Protein AF-0000000085300620 (afdb_homodimer)

Secondary structure (DSSP, 8-state):
--------EEEEEEEEE--SS----EEEEPPTGGGGS-S-EEEEEEEES--S-HHHHHHHHHHHHHHHHHHSGGGGSEEEE-TTS-EEEEE----EEEEEEEES--GGGS-SSSHHHHTBTTTBPPP-SSSEEEEEEEETTS-EEEEEEEETTT--HHHHHHHHHHHHHHHTTPPPSS--B--GGGGPPPSS----GGGGGTEEEGGGSPP--SS--SS-EEEEEEEE-HHHHHHHHHHT--TTSPPPPHHHHHHHHHHHHHHT--SS-SEEEEEE-EE-HHHHTTS---TT--STTS--SGGGB-S--EE--EEEEEHHHHHHS-HHHHHHHHHHHHGGGSSHHHHHHHHHHHHHHTTS-EEEGGG---STTSPEEEEE---TT--GGG--SSS---SEEEEE----SSSEEEEEEE-TT-SS-EEEEEEEEHHHHHHHHHTTTTT-EE--TTTTT-/--------EEEEEEEEEPPSS----EEEEPPTGGGGS-S-EEEEEEEES--S-HHHHHHHHHHHHHHHHHHSGGGGSEEEE-TTS-EEEEE----EEEEEEEES--GGGS-SSSHHHHTBTTTBPPP-SSSEEEEEEEETTS-EEEEEEEETTT--HHHHHHHHHHHHHHHTTPPPSS--B--GGGGPPPSS----GGGGGTEEEGGGSPP--SS--SS--EEEEEEE-HHHHHHHHHHT--TTSPPPPHHHHHHHHHHHHHHT--SS-SEEEEEE-EE-HHHHTTS---S---STTS--SGGGB-S--EE--EEEEEHHHHHHS-HHHHHHHHHHHHGGGSSHHHHHHHHHHHHHHTTS-EEEGGG---STTSPEEEEE---TT--GGG--SSS---SEEEEE---SSSSEEEEEEE-TT-SS-EEEEEEE-HHHHHHHHHTTTTT-EE--TTTTT-

Nearest PDB structures (foldseek):
  5kjs-assembly1_A  TM=8.250E-01  e=7.915E-34  Arabidopsis thaliana
  8dqr-assembly1_A  TM=8.388E-01  e=1.234E-32  Arabidopsis thaliana
  7dtp-assembly1_A  TM=8.491E-01  e=6.564E-31  Triticum aestivum
  8dqo-assembly1_A  TM=8.167E-01  e=5.196E-31  Arabidopsis thaliana
  8dqq-assembly1_A  TM=7.999E-01  e=3.659E-31  Arabidopsis thaliana

Radius of gyration: 33.31 Å; Cα contacts (8 Å, |Δi|>4): 2004; chains: 2; bounding box: 61×105×79 Å

Sequence (916 aa):
MGSCGTFSLSLKKRDIISAALPLQDHWLPMSNLDLLLPPLDVGVFFCYKNSFPLDVSMNIIKKSLAETLVTFYPLAGEIVHNSLGEPELLCNNRGVDFIHAYADMELKNIDFYHPDESLEGKLVPAKKQGVFTVQVTELSCGGLIIGCTFDHRVADAYSINLFLTAWAELAQSKPISNPPSFRRSMLTPRHPPLMNTFYNTLYLPLSSLPPPRSFLPTNPLISRIYYVEAKDISHLQTKSSFDGAPKRSKLVSFAAFLWKIMAECEDGLKTCKMGVVVDGRERLGKMSFDKLSLSNSMPSSMKNYFGNVLSIPYGEANASALKEMPLGLVAEKVNEFVCPAVTEEHFRGLIDWVELTRPEPSVAKVYAKKDENDGEAIVVSSGQRFPVGGIDFGWGKPHFGSYHFPWGGQTGYVMPMPSTRKNGDWIVYMHLLEKHLDLVETKGRNVFKPLSPEYLNLMGSCGTFSLSLKKRDIISAALPLQDHWLPMSNLDLLLPPLDVGVFFCYKNSFPLDVSMNIIKKSLAETLVTFYPLAGEIVHNSLGEPELLCNNRGVDFIHAYADMELKNIDFYHPDESLEGKLVPAKKQGVFTVQVTELSCGGLIIGCTFDHRVADAYSINLFLTAWAELAQSKPISNPPSFRRSMLTPRHPPLMNTFYNTLYLPLSSLPPPRSFLPTNPLISRIYYVEAKDISHLQTKSSFDGAPKRSKLVSFAAFLWKIMAECEDGLKTCKMGVVVDGRERLGKMSFDKLSLSNSMPSSMKNYFGNVLSIPYGEANASALKEMPLGLVAEKVNEFVCPAVTEEHFRGLIDWVELTRPEPSVAKVYAKKDENDGEAIVVSSGQRFPVGGIDFGWGKPHFGSYHFPWGGQTGYVMPMPSTRKNGDWIVYMHLLEKHLDLVETKGRNVFKPLSPEYLNL

InterPro domains:
  IPR023213 Chloramphenicol acetyltransferase-like domain superfamily [G3DSA:3.30.559.10] (8-204)
  IPR023213 Chloramphenicol acetyltransferase-like domain superfamily [G3DSA:3.30.559.10] (208-442)
  IPR050317 Plant and Fungal Acyltransferase [PTHR31642] (28-419)

Foldseek 3Di:
DPDLDPWDKFWDDKDFAFAPDDDDKDWAAQFLQLLQDDWFKWKKKFKFLADPDPVVRVCLLRVLLNNLCVLVQQQQWFWDADPQRGIITTRRRVGEIEIEMEIADHPQPNQQQQCVSDADCHLANDDDGGFKYWYWYAYPSNMIMIMMMGTQSFFDPLQVLLSLLSSQCVLVPHHRPFGADSPSCLLPADVVQDADCVCVQFKDFPVVADPDDPDQPPWFWGKGKWKFDQVLLVVLQVQLDDVPDDGDDSQLSVQLVLLLLQLPQDPPAFKAKEKEKDACQVQSQVPCPDDPPPPPPHDPGSSRYGGDRIGIWMDMDGSVVSNPDGSNVSSVRSCVRVVVCRHNVNSSNSSSNSVVPPPRRMYTCLQGDRDPSDHAYEYEYEAASNPQQNSHSPGHGGLDMDMDGSRTGAHKYKYWYDHNVPNNMTIMMIGHTPSSVVSCCPVVVVGTHGDHSVVSVD/DPDLDPWDKFWDDKDFAFAPDDDDKDWAAQFLQLLQDDWFKWKKKFKFLADPPPVVLVCLLRVLLNNLCVLVQQQQWFWDADPQRGIITTRRRVGAIEIEMEIADHPQPNQQQQCVSDAVCHLANDDDGGFKYWYWYAYPSNMIMIMMMGTQSFFDPLQVLLSLLSSQCVLVPHHRPFGADSPSCLLPADVVQDADCVCVQWKDFPVVADPDDPDQPPWFWGKGKWKFDQVLLVVLQVQLDDVPRDGDDSQLSVQLVLLLLQLPQDPPAFKAKEKEKDACQVQSQVPPPPDPPPDPPDDPGSSRYGGDRIGIWMDMDGSVVSNPDGSNVSSVRSCVRVVVCRHNVNSSNSSSNSVVPPPRRMYTCLQGDRDPSDHAYEYEYEAASNPQQNSHSPGHGGLDMDMDGSRTGAHKYKYWYDHNVPNNMTIIMIGHTPSSVVSCCPVVVVGTHGDHSVVSVD

Solvent-accessible surface area (backbone atoms only — not comparable to full-atom values): 48075 Å² total; per-residue (Å²): 135,76,76,80,66,85,62,57,73,44,81,74,46,80,47,68,50,37,37,69,52,78,66,68,71,43,63,43,78,61,45,57,57,21,50,42,47,65,96,42,62,38,31,36,37,38,31,26,71,57,58,56,62,64,72,59,41,48,49,41,54,52,51,16,45,14,51,40,28,48,80,47,33,65,43,17,8,33,78,44,63,48,94,76,65,42,66,29,36,42,28,56,50,74,14,22,48,33,34,37,30,40,30,74,40,43,77,57,72,56,57,62,27,50,32,63,79,54,29,69,67,57,53,24,41,71,66,88,60,58,28,25,27,41,24,41,30,38,30,68,68,55,17,41,32,46,6,27,18,34,38,46,43,61,30,34,69,71,28,48,40,44,48,50,44,33,28,15,29,39,33,58,74,38,74,62,87,63,64,74,22,76,59,59,64,82,62,59,53,55,74,76,54,52,84,52,72,70,51,60,73,41,33,40,53,53,84,75,49,74,72,80,66,84,61,73,65,94,69,59,56,45,47,37,26,27,33,32,50,39,69,53,52,52,48,43,24,57,55,23,32,44,94,93,49,74,77,54,53,60,65,49,21,49,50,22,53,52,48,34,50,52,28,64,57,87,76,82,52,58,35,35,33,45,29,42,55,37,73,39,40,82,39,54,39,74,56,66,68,61,81,71,67,71,60,90,76,66,73,76,46,40,89,29,48,50,31,41,51,71,47,61,40,56,43,76,44,50,17,74,58,44,51,71,45,55,56,22,60,43,19,49,55,48,45,63,39,43,54,65,58,73,34,41,65,42,51,51,41,48,36,10,36,40,66,72,49,39,70,60,50,29,33,53,36,74,64,54,78,89,46,91,73,51,42,56,28,37,33,39,35,81,29,67,75,55,54,50,70,57,49,26,61,69,62,53,50,32,56,42,60,47,72,47,68,83,80,80,59,78,43,20,40,35,35,46,21,58,37,66,77,71,72,63,29,31,32,31,39,34,34,26,37,62,72,52,49,52,33,42,59,62,80,31,38,90,49,47,35,75,45,45,42,69,81,52,72,85,131,76,76,82,67,86,62,58,73,43,82,72,46,79,50,70,49,38,37,70,52,77,67,68,71,44,63,44,77,58,45,59,58,21,48,43,46,64,97,41,63,38,29,36,37,37,32,26,71,56,57,58,61,64,72,58,43,50,48,41,53,51,51,18,45,13,51,39,28,48,79,49,34,64,44,17,8,34,79,44,63,49,94,76,65,42,64,29,36,42,27,55,51,73,14,22,47,33,35,36,30,39,30,72,42,44,77,58,73,56,56,62,30,50,31,65,79,54,28,70,67,58,53,24,42,72,66,86,62,57,29,26,28,39,24,41,34,38,30,67,69,56,18,40,32,46,6,27,17,32,38,45,44,62,30,34,69,72,28,48,40,44,49,48,44,33,30,14,30,39,34,58,74,38,75,64,85,64,64,73,22,77,59,59,65,82,63,59,53,56,72,74,54,52,88,53,73,71,51,60,75,40,32,41,52,54,83,76,48,74,75,79,64,86,60,72,65,94,69,60,57,44,48,37,27,27,35,33,50,37,68,52,52,51,48,42,23,57,55,24,33,44,94,91,49,75,77,54,54,58,65,48,20,49,51,21,54,53,48,34,50,52,28,64,59,86,78,83,52,60,35,36,33,46,28,42,54,37,73,39,39,82,38,54,35,75,54,69,68,62,79,72,66,69,61,92,76,64,74,75,46,41,90,29,47,50,30,37,51,69,48,62,41,56,44,75,43,50,15,73,58,44,51,71,47,55,57,21,60,42,19,48,53,49,45,63,38,44,56,66,57,72,33,42,66,40,50,52,41,49,34,11,35,39,65,73,49,38,70,61,50,29,32,52,36,73,63,52,77,88,46,90,73,50,42,56,30,36,35,40,35,81,27,68,74,54,55,50,68,57,49,24,59,68,62,52,50,32,56,42,60,48,70,46,68,82,80,79,60,77,44,21,40,36,34,45,21,57,37,67,78,71,72,65,28,30,32,31,38,34,35,28,39,63,74,53,48,51,35,42,58,62,79,30,39,90,48,48,35,74,44,44,43,70,80,52,72,86

Structure (mmCIF, N/CA/C/O backbone):
data_AF-0000000085300620-model_v1
#
loop_
_entity.id
_entity.type
_entity.pdbx_description
1 polymer 'Uncharacterized protein'
#
loop_
_atom_site.group_PDB
_atom_site.id
_atom_site.type_symbol
_atom_site.label_atom_id
_atom_site.label_alt_id
_atom_site.label_comp_id
_atom_site.label_asym_id
_atom_site.label_entity_id
_atom_site.label_seq_id
_atom_site.pdbx_PDB_ins_code
_atom_site.Cartn_x
_atom_site.Cartn_y
_atom_site.Cartn_z
_atom_site.occupancy
_atom_site.B_iso_or_equiv
_atom_site.auth_seq_id
_atom_site.auth_comp_id
_atom_site.auth_asym_id
_atom_site.auth_atom_id
_atom_site.pdbx_PDB_model_num
ATOM 1 N N . MET A 1 1 ? 4.371 53.094 13.094 1 23.48 1 MET A N 1
ATOM 2 C CA . MET A 1 1 ? 3.973 52.688 11.75 1 23.48 1 MET A CA 1
ATOM 3 C C . MET A 1 1 ? 5.156 52.125 10.977 1 23.48 1 MET A C 1
ATOM 5 O O . MET A 1 1 ? 5.887 52.875 10.312 1 23.48 1 MET A O 1
ATOM 9 N N . GLY A 1 2 ? 5.961 51.344 11.609 1 30.56 2 GLY A N 1
ATOM 10 C CA . GLY A 1 2 ? 7.25 50.875 11.125 1 30.56 2 GLY A CA 1
ATOM 11 C C . GLY A 1 2 ? 7.172 50.25 9.758 1 30.56 2 GLY A C 1
ATOM 12 O O . GLY A 1 2 ? 6.184 49.562 9.43 1 30.56 2 GLY A O 1
ATOM 13 N N . SER A 1 3 ? 7.758 50.875 8.766 1 33.81 3 SER A N 1
ATOM 14 C CA . SER A 1 3 ? 7.953 50.469 7.371 1 33.81 3 SER A CA 1
ATOM 15 C C . SER A 1 3 ? 8.195 48.969 7.258 1 33.81 3 SER A C 1
ATOM 17 O O . SER A 1 3 ? 9.07 48.406 7.93 1 33.81 3 SER A O 1
ATOM 19 N N . CYS A 1 4 ? 7.164 48.062 7.246 1 42.06 4 CYS A N 1
ATOM 20 C CA . CYS A 1 4 ? 7.176 46.688 6.801 1 42.06 4 CYS A CA 1
ATOM 21 C C . CYS A 1 4 ? 8.242 46.469 5.738 1 42.06 4 CYS A C 1
ATOM 23 O O . CYS A 1 4 ? 8.094 46.906 4.594 1 42.06 4 CYS A O 1
ATOM 25 N N . GLY A 1 5 ? 9.492 46.781 5.98 1 47.84 5 GLY A N 1
ATOM 26 C CA . GLY A 1 5 ? 10.617 46.906 5.062 1 47.84 5 GLY A CA 1
ATOM 27 C C . GLY A 1 5 ? 10.734 45.719 4.109 1 47.84 5 GLY A C 1
ATOM 28 O O . GLY A 1 5 ? 10.648 44.562 4.523 1 47.84 5 GLY A O 1
ATOM 29 N N . THR A 1 6 ? 10.32 45.969 2.885 1 62.44 6 THR A N 1
ATOM 30 C CA . THR A 1 6 ? 10.664 45.219 1.68 1 62.44 6 THR A CA 1
ATOM 31 C C . THR A 1 6 ? 12.125 44.75 1.723 1 62.44 6 THR A C 1
ATOM 33 O O . THR A 1 6 ? 13.023 45.594 1.923 1 62.44 6 THR A O 1
ATOM 36 N N . PHE A 1 7 ? 12.352 43.594 2.418 1 75.94 7 PHE A N 1
ATOM 37 C CA . PHE A 1 7 ? 13.734 43.125 2.359 1 75.94 7 PHE A CA 1
ATOM 38 C C . PHE A 1 7 ? 13.984 42.344 1.084 1 75.94 7 PHE A C 1
ATOM 40 O O . PHE A 1 7 ? 13.047 41.875 0.433 1 75.94 7 PHE A O 1
ATOM 47 N N . SER A 1 8 ? 15.188 42.438 0.736 1 84.44 8 SER A N 1
ATOM 48 C CA . SER A 1 8 ? 15.602 41.688 -0.449 1 84.44 8 SER A CA 1
ATOM 49 C C . SER A 1 8 ? 15.977 40.281 -0.1 1 84.44 8 SER A C 1
ATOM 51 O O . SER A 1 8 ? 16.625 40.031 0.922 1 84.44 8 SER A O 1
ATOM 53 N N . LEU A 1 9 ? 15.375 39.344 -0.721 1 91.06 9 LEU A N 1
ATOM 54 C CA . LEU A 1 9 ? 15.703 37.938 -0.63 1 91.06 9 LEU A CA 1
ATOM 55 C C . LEU A 1 9 ? 16.391 37.469 -1.905 1 91.06 9 LEU A C 1
ATOM 57 O O . LEU A 1 9 ? 15.898 37.719 -3.01 1 91.06 9 LEU A O 1
ATOM 61 N N . SER A 1 10 ? 17.594 36.938 -1.787 1 93.56 10 SER A N 1
ATOM 62 C CA . SER A 1 10 ? 18.312 36.438 -2.943 1 93.56 10 SER A CA 1
ATOM 63 C C . SER A 1 10 ? 18.5 34.906 -2.855 1 93.56 10 SER A C 1
ATOM 65 O O . SER A 1 10 ? 18.859 34.375 -1.8 1 93.56 10 SER A O 1
ATOM 67 N N . LEU A 1 11 ? 18.219 34.312 -3.947 1 95 11 LEU A N 1
ATOM 68 C CA . LEU A 1 11 ? 18.453 32.875 -4.039 1 95 11 LEU A CA 1
ATOM 69 C C . LEU A 1 11 ? 19.922 32.562 -4.316 1 95 11 LEU A C 1
ATOM 71 O O . LEU A 1 11 ? 20.5 33.125 -5.254 1 95 11 LEU A O 1
ATOM 75 N N . LYS A 1 12 ? 20.531 31.781 -3.521 1 95.88 12 LYS A N 1
ATOM 76 C CA . LYS A 1 12 ? 21.938 31.469 -3.674 1 95.88 12 LYS A CA 1
ATOM 77 C C . LYS A 1 12 ? 22.141 30.156 -4.434 1 95.88 12 LYS A C 1
ATOM 79 O O . LYS A 1 12 ? 23 30.062 -5.305 1 95.88 12 LYS A O 1
ATOM 84 N N . LYS A 1 13 ? 21.391 29.172 -4.02 1 96.62 13 LYS A N 1
ATOM 85 C CA . LYS A 1 13 ? 21.562 27.844 -4.609 1 96.62 13 LYS A CA 1
ATOM 86 C C . LYS A 1 13 ? 20.297 27.016 -4.508 1 96.62 13 LYS A C 1
ATOM 88 O O . LYS A 1 13 ? 19.531 27.156 -3.547 1 96.62 13 LYS A O 1
ATOM 93 N N . ARG A 1 14 ? 20.047 26.281 -5.508 1 96.44 14 ARG A N 1
ATOM 94 C CA . ARG A 1 14 ? 18.984 25.266 -5.496 1 96.44 14 ARG A CA 1
ATOM 95 C C . ARG A 1 14 ? 19.578 23.859 -5.617 1 96.44 14 ARG A C 1
ATOM 97 O O . ARG A 1 14 ? 20.484 23.625 -6.418 1 96.44 14 ARG A O 1
ATOM 104 N N . ASP A 1 15 ? 19.125 23.031 -4.738 1 97.19 15 ASP A N 1
ATOM 105 C CA . ASP A 1 15 ? 19.547 21.641 -4.734 1 97.19 15 ASP A CA 1
ATOM 106 C C . ASP A 1 15 ? 18.344 20.703 -4.621 1 97.19 15 ASP A C 1
ATOM 108 O O . ASP A 1 15 ? 17.219 21.156 -4.391 1 97.19 15 ASP A O 1
ATOM 112 N N . ILE A 1 16 ? 18.531 19.516 -4.898 1 98.06 16 ILE A N 1
ATOM 113 C CA . ILE A 1 16 ? 17.609 18.422 -4.609 1 98.06 16 ILE A CA 1
ATOM 114 C C . ILE A 1 16 ? 18.266 17.438 -3.641 1 98.06 16 ILE A C 1
ATOM 116 O O . ILE A 1 16 ? 19.359 16.938 -3.896 1 98.06 16 ILE A O 1
ATOM 120 N N . ILE A 1 17 ? 17.656 17.234 -2.518 1 98.44 17 ILE A N 1
ATOM 121 C CA . ILE A 1 17 ? 18.188 16.312 -1.529 1 98.44 17 ILE A CA 1
ATOM 122 C C . ILE A 1 17 ? 17.391 15.008 -1.567 1 98.44 17 ILE A C 1
ATOM 124 O O . ILE A 1 17 ? 16.203 14.984 -1.24 1 98.44 17 ILE A O 1
ATOM 128 N N . SER A 1 18 ? 18.031 13.891 -1.929 1 96.81 18 SER A N 1
ATOM 129 C CA . SER A 1 18 ? 17.438 12.562 -1.921 1 96.81 18 SER A CA 1
ATOM 130 C C . SER A 1 18 ? 17.859 11.766 -0.69 1 96.81 18 SER A C 1
ATOM 132 O O . SER A 1 18 ? 18.781 12.164 0.024 1 96.81 18 SER A O 1
ATOM 134 N N . ALA A 1 19 ? 17.141 10.75 -0.409 1 95.94 19 ALA A N 1
ATOM 135 C CA . ALA A 1 19 ? 17.484 9.891 0.721 1 95.94 19 ALA A CA 1
ATOM 136 C C . ALA A 1 19 ? 18.922 9.414 0.629 1 95.94 19 ALA A C 1
ATOM 138 O O . ALA A 1 19 ? 19.438 9.172 -0.466 1 95.94 19 ALA A O 1
ATOM 139 N N . ALA A 1 20 ? 19.562 9.25 1.743 1 93.25 20 ALA A N 1
ATOM 140 C CA . ALA A 1 20 ? 20.984 8.914 1.828 1 93.25 20 ALA A CA 1
ATOM 141 C C . ALA A 1 20 ? 21.25 7.516 1.283 1 93.25 20 ALA A C 1
ATOM 143 O O . ALA A 1 20 ? 22.359 7.223 0.816 1 93.25 20 ALA A O 1
ATOM 144 N N . LEU A 1 21 ? 20.266 6.684 1.386 1 87.56 21 LEU A N 1
ATOM 145 C CA . LEU A 1 21 ? 20.344 5.332 0.85 1 87.56 21 LEU A CA 1
ATOM 146 C C . LEU A 1 21 ? 19.438 5.168 -0.366 1 87.56 21 LEU A C 1
ATOM 148 O O . LEU A 1 21 ? 18.406 5.828 -0.464 1 87.56 21 LEU A O 1
ATOM 152 N N . PRO A 1 22 ? 19.891 4.336 -1.28 1 81.69 22 PRO A N 1
ATOM 153 C CA . PRO A 1 22 ? 19 4.074 -2.414 1 81.69 22 PRO A CA 1
ATOM 154 C C . PRO A 1 22 ? 17.656 3.475 -1.987 1 81.69 22 PRO A C 1
ATOM 156 O O . PRO A 1 22 ? 17.609 2.654 -1.068 1 81.69 22 PRO A O 1
ATOM 159 N N . LEU A 1 23 ? 16.656 4 -2.578 1 78.81 23 LEU A N 1
ATOM 160 C CA . LEU A 1 23 ? 15.32 3.502 -2.301 1 78.81 23 LEU A CA 1
ATOM 161 C C . LEU A 1 23 ? 14.68 2.93 -3.561 1 78.81 23 LEU A C 1
ATOM 163 O O . LEU A 1 23 ? 14.797 3.51 -4.641 1 78.81 23 LEU A O 1
ATOM 167 N N . GLN A 1 24 ? 14.141 1.765 -3.34 1 80.75 24 GLN A N 1
ATOM 168 C CA . GLN A 1 24 ? 13.383 1.187 -4.441 1 80.75 24 GLN A CA 1
ATOM 169 C C . GLN A 1 24 ? 12.031 1.877 -4.598 1 80.75 24 GLN A C 1
ATOM 171 O O . GLN A 1 24 ? 11.367 2.186 -3.604 1 80.75 24 GLN A O 1
ATOM 176 N N . ASP A 1 25 ? 11.695 2.049 -5.883 1 84.44 25 ASP A N 1
ATOM 177 C CA . ASP A 1 25 ? 10.383 2.637 -6.145 1 84.44 25 ASP A CA 1
ATOM 178 C C . ASP A 1 25 ? 9.266 1.76 -5.59 1 84.44 25 ASP A C 1
ATOM 180 O O . ASP A 1 25 ? 9.32 0.532 -5.695 1 84.44 25 ASP A O 1
ATOM 184 N N . HIS A 1 26 ? 8.406 2.4 -4.902 1 85.75 26 HIS A N 1
ATOM 185 C CA . HIS A 1 26 ? 7.227 1.652 -4.496 1 85.75 26 HIS A CA 1
ATOM 186 C C . HIS A 1 26 ? 6.016 2.57 -4.355 1 85.75 26 HIS A C 1
ATOM 188 O O . HIS A 1 26 ? 6.156 3.797 -4.371 1 85.75 26 HIS A O 1
ATOM 194 N N . TRP A 1 27 ? 4.949 1.942 -4.34 1 88.25 27 TRP A N 1
ATOM 195 C CA . TRP A 1 27 ? 3.672 2.645 -4.289 1 88.25 27 TRP A CA 1
ATOM 196 C C . TRP A 1 27 ? 3.107 2.641 -2.875 1 88.25 27 TRP A C 1
ATOM 198 O O . TRP A 1 27 ? 3.182 1.631 -2.17 1 88.25 27 TRP A O 1
ATOM 208 N N . LEU A 1 28 ? 2.635 3.758 -2.457 1 93.19 28 LEU A N 1
ATOM 209 C CA . LEU A 1 28 ? 1.939 3.885 -1.182 1 93.19 28 LEU A CA 1
ATOM 210 C C . LEU A 1 28 ? 0.546 4.473 -1.379 1 93.19 28 LEU A C 1
ATOM 212 O O . LEU A 1 28 ? 0.406 5.637 -1.753 1 93.19 28 LEU A O 1
ATOM 216 N N . PRO A 1 29 ? -0.486 3.707 -1.182 1 92.31 29 PRO A N 1
ATOM 217 C CA . PRO A 1 29 ? -1.84 4.254 -1.31 1 92.31 29 PRO A CA 1
ATOM 218 C C . PRO A 1 29 ? -2.15 5.312 -0.256 1 92.31 29 PRO A C 1
ATOM 220 O O . PRO A 1 29 ? -1.633 5.25 0.862 1 92.31 29 PRO A O 1
ATOM 223 N N . MET A 1 30 ? -2.984 6.246 -0.681 1 95.75 30 MET A N 1
ATOM 224 C CA . MET A 1 30 ? -3.566 7.129 0.324 1 95.75 30 MET A CA 1
ATOM 225 C C . MET A 1 30 ? -4.578 6.383 1.188 1 95.75 30 MET A C 1
ATOM 227 O O . MET A 1 30 ? -5.293 5.508 0.696 1 95.75 30 MET A O 1
ATOM 231 N N . SER A 1 31 ? -4.582 6.648 2.482 1 95.88 31 SER A N 1
ATOM 232 C CA . SER A 1 31 ? -5.668 6.117 3.303 1 95.88 31 SER A CA 1
ATOM 233 C C . SER A 1 31 ? -6.988 6.812 2.992 1 95.88 31 SER A C 1
ATOM 235 O O . SER A 1 31 ? -7.008 7.855 2.332 1 95.88 31 SER A O 1
ATOM 237 N N . ASN A 1 32 ? -8.055 6.23 3.486 1 96.31 32 ASN A N 1
ATOM 238 C CA . ASN A 1 32 ? -9.375 6.828 3.34 1 96.31 32 ASN A CA 1
ATOM 239 C C . ASN A 1 32 ? -9.422 8.242 3.898 1 96.31 32 ASN A C 1
ATOM 241 O O . ASN A 1 32 ? -9.992 9.148 3.279 1 96.31 32 ASN A O 1
ATOM 245 N N . LEU A 1 33 ? -8.781 8.492 4.973 1 97.88 33 LEU A N 1
ATOM 246 C CA . LEU A 1 33 ? -8.859 9.797 5.613 1 97.88 33 LEU A CA 1
ATOM 247 C C . LEU A 1 33 ? -7.988 10.812 4.883 1 97.88 33 LEU A C 1
ATOM 249 O O . LEU A 1 33 ? -8.234 12.023 4.965 1 97.88 33 LEU A O 1
ATOM 253 N N . ASP A 1 34 ? -6.973 10.359 4.168 1 97.56 34 ASP A N 1
ATOM 254 C CA . ASP A 1 34 ? -6.164 11.242 3.328 1 97.56 34 ASP A CA 1
ATOM 255 C C . ASP A 1 34 ? -7 11.852 2.205 1 97.56 34 ASP A C 1
ATOM 257 O O . ASP A 1 34 ? -6.668 12.922 1.691 1 97.56 34 ASP A O 1
ATOM 261 N N . LEU A 1 35 ? -8.047 11.219 1.801 1 96.06 35 LEU A N 1
ATOM 262 C CA . LEU A 1 35 ? -8.82 11.578 0.617 1 96.06 35 LEU A CA 1
ATOM 263 C C . LEU A 1 35 ? -9.82 12.688 0.938 1 96.06 35 LEU A C 1
ATOM 265 O O . LEU A 1 35 ? -10.531 13.164 0.05 1 96.06 35 LEU A O 1
ATOM 269 N N . LEU A 1 36 ? -9.852 13.141 2.191 1 96.12 36 LEU A N 1
ATOM 270 C CA . LEU A 1 36 ? -10.789 14.18 2.615 1 96.12 36 LEU A CA 1
ATOM 271 C C . LEU A 1 36 ? -10.188 15.57 2.428 1 96.12 36 LEU A C 1
ATOM 273 O O . LEU A 1 36 ? -10.812 16.578 2.758 1 96.12 36 LEU A O 1
ATOM 277 N N . LEU A 1 37 ? -8.977 15.594 1.904 1 92.81 37 LEU A N 1
ATOM 278 C CA . LEU A 1 37 ? -8.258 16.859 1.802 1 92.81 37 LEU A CA 1
ATOM 279 C C . LEU A 1 37 ? -8.016 17.234 0.343 1 92.81 37 LEU A C 1
ATOM 281 O O . LEU A 1 37 ? -7.582 16.391 -0.452 1 92.81 37 LEU A O 1
ATOM 285 N N . PRO A 1 38 ? -8.352 18.484 -0.046 1 90 38 PRO A N 1
ATOM 286 C CA . PRO A 1 38 ? -7.898 18.953 -1.354 1 90 38 PRO A CA 1
ATOM 287 C C . PRO A 1 38 ? -6.395 19.203 -1.398 1 90 38 PRO A C 1
ATOM 289 O O . PRO A 1 38 ? -5.723 19.156 -0.363 1 90 38 PRO A O 1
ATOM 292 N N . PRO A 1 39 ? -5.84 19.359 -2.625 1 92.19 39 PRO A N 1
ATOM 293 C CA . PRO A 1 39 ? -4.418 19.703 -2.709 1 92.19 39 PRO A CA 1
ATOM 294 C C . PRO A 1 39 ? -4.09 21.047 -2.072 1 92.19 39 PRO A C 1
ATOM 296 O O . PRO A 1 39 ? -4.473 22.094 -2.604 1 92.19 39 PRO A O 1
ATOM 299 N N . LEU A 1 40 ? -3.49 21.062 -0.945 1 94.12 40 LEU A N 1
ATOM 300 C CA . LEU A 1 40 ? -3.078 22.234 -0.197 1 94.12 40 LEU A CA 1
ATOM 301 C C . LEU A 1 40 ? -1.683 22.047 0.391 1 94.12 40 LEU A C 1
ATOM 303 O O . LEU A 1 40 ? -1.306 20.938 0.764 1 94.12 40 LEU A O 1
ATOM 307 N N . ASP A 1 41 ? -0.996 23.125 0.431 1 96.5 41 ASP A N 1
ATOM 308 C CA . ASP A 1 41 ? 0.327 23.125 1.048 1 96.5 41 ASP A CA 1
ATOM 309 C C . ASP A 1 41 ? 0.301 23.812 2.408 1 96.5 41 ASP A C 1
ATOM 311 O O . ASP A 1 41 ? -0.412 24.812 2.592 1 96.5 41 ASP A O 1
ATOM 315 N N . VAL A 1 42 ? 1.032 23.281 3.273 1 97.69 42 VAL A N 1
ATOM 316 C CA . VAL A 1 42 ? 1.16 23.859 4.609 1 97.69 42 VAL A CA 1
ATOM 317 C C . VAL A 1 42 ? 2.621 24.203 4.883 1 97.69 42 VAL A C 1
ATOM 319 O O . VAL A 1 42 ? 3.52 23.406 4.602 1 97.69 42 VAL A O 1
ATOM 322 N N . GLY A 1 43 ? 2.852 25.406 5.445 1 97.81 43 GLY A N 1
ATOM 323 C CA . GLY A 1 43 ? 4.199 25.828 5.773 1 97.81 43 GLY A CA 1
ATOM 324 C C . GLY A 1 43 ? 4.527 25.703 7.25 1 97.81 43 GLY A C 1
ATOM 325 O O . GLY A 1 43 ? 3.627 25.719 8.094 1 97.81 43 GLY A O 1
ATOM 326 N N . VAL A 1 44 ? 5.754 25.516 7.516 1 98.44 44 VAL A N 1
ATOM 327 C CA . VAL A 1 44 ? 6.293 25.547 8.875 1 98.44 44 VAL A CA 1
ATOM 328 C C . VAL A 1 44 ? 7.707 26.125 8.852 1 98.44 44 VAL A C 1
ATOM 330 O O . VAL A 1 44 ? 8.438 25.969 7.871 1 98.44 44 VAL A O 1
ATOM 333 N N . PHE A 1 45 ? 8.094 26.875 9.898 1 98.31 45 PHE A N 1
ATOM 334 C CA . PHE A 1 45 ? 9.422 27.469 9.883 1 98.31 45 PHE A CA 1
ATOM 335 C C . PHE A 1 45 ? 9.984 27.578 11.289 1 98.31 45 PHE A C 1
ATOM 337 O O . PHE A 1 45 ? 9.242 27.547 12.266 1 98.31 45 PHE A O 1
ATOM 344 N N . PHE A 1 46 ? 11.242 27.719 11.359 1 98.5 46 PHE A N 1
ATOM 345 C CA . PHE A 1 46 ? 12 27.859 12.602 1 98.5 46 PHE A CA 1
ATOM 346 C C . PHE A 1 46 ? 13.062 28.938 12.461 1 98.5 46 PHE A C 1
ATOM 348 O O . PHE A 1 46 ? 13.719 29.047 11.422 1 98.5 46 PHE A O 1
ATOM 355 N N . CYS A 1 47 ? 13.242 29.734 13.469 1 97.69 47 CYS A N 1
ATOM 356 C CA . CYS A 1 47 ? 14.188 30.844 13.469 1 97.69 47 CYS A CA 1
ATOM 357 C C . CYS A 1 47 ? 15.281 30.625 14.5 1 97.69 47 CYS A C 1
ATOM 359 O O . CYS A 1 47 ? 15 30.359 15.672 1 97.69 47 CYS A O 1
ATOM 361 N N . TYR A 1 48 ? 16.469 30.781 14.039 1 97.5 48 TYR A N 1
ATOM 362 C CA . TYR A 1 48 ? 17.641 30.625 14.898 1 97.5 48 TYR A CA 1
ATOM 363 C C . TYR A 1 48 ? 18.484 31.891 14.914 1 97.5 48 TYR A C 1
ATOM 365 O O . TYR A 1 48 ? 18.859 32.406 13.867 1 97.5 48 TYR A O 1
ATOM 373 N N . LYS A 1 49 ? 18.812 32.344 16.062 1 94.69 49 LYS A N 1
ATOM 374 C CA . LYS A 1 49 ? 19.641 33.531 16.203 1 94.69 49 LYS A CA 1
ATOM 375 C C . LYS A 1 49 ? 21.109 33.219 15.875 1 94.69 49 LYS A C 1
ATOM 377 O O . LYS A 1 49 ? 21.812 34.062 15.344 1 94.69 49 LYS A O 1
ATOM 382 N N . ASN A 1 50 ? 21.5 32.031 16.266 1 91.31 50 ASN A N 1
ATOM 383 C CA . ASN A 1 50 ? 22.875 31.594 16.062 1 91.31 50 ASN A CA 1
ATOM 384 C C . ASN A 1 50 ? 22.922 30.219 15.414 1 91.31 50 ASN A C 1
ATOM 386 O O . ASN A 1 50 ? 21.969 29.438 15.531 1 91.31 50 ASN A O 1
ATOM 390 N N . SER A 1 51 ? 23.953 30.047 14.695 1 92.81 51 SER A N 1
ATOM 391 C CA . SER A 1 51 ? 24.219 28.734 14.094 1 92.81 51 SER A CA 1
ATOM 392 C C . SER A 1 51 ? 25.719 28.5 13.961 1 92.81 51 SER A C 1
ATOM 394 O O . SER A 1 51 ? 26.531 29.312 14.391 1 92.81 51 SER A O 1
ATOM 396 N N . PHE A 1 52 ? 26.109 27.375 13.57 1 95.06 52 PHE A N 1
ATOM 397 C CA . PHE A 1 52 ? 27.484 27.156 13.164 1 95.06 52 PHE A CA 1
ATOM 398 C C . PHE A 1 52 ? 27.812 27.938 11.898 1 95.06 52 PHE A C 1
ATOM 400 O O . PHE A 1 52 ? 26.922 28.547 11.297 1 95.06 52 PHE A O 1
ATOM 407 N N . PRO A 1 53 ? 29.125 27.969 11.648 1 95.69 53 PRO A N 1
ATOM 408 C CA . PRO A 1 53 ? 29.438 28.547 10.336 1 95.69 53 PRO A CA 1
ATOM 409 C C . PRO A 1 53 ? 28.562 28 9.219 1 95.69 53 PRO A C 1
ATOM 411 O O . PRO A 1 53 ? 28.203 26.812 9.234 1 95.69 53 PRO A O 1
ATOM 414 N N . LEU A 1 54 ? 28.203 28.844 8.312 1 95.31 54 LEU A N 1
ATOM 415 C CA . LEU A 1 54 ? 27.156 28.562 7.324 1 95.31 54 LEU A CA 1
ATOM 416 C C . LEU A 1 54 ? 27.422 27.234 6.629 1 95.31 54 LEU A C 1
ATOM 418 O O . LEU A 1 54 ? 26.516 26.406 6.477 1 95.31 54 LEU A O 1
ATOM 422 N N . ASP A 1 55 ? 28.656 26.984 6.195 1 95.69 55 ASP A N 1
ATOM 423 C CA . ASP A 1 55 ? 28.984 25.766 5.457 1 95.69 55 ASP A CA 1
ATOM 424 C C . ASP A 1 55 ? 28.75 24.531 6.312 1 95.69 55 ASP A C 1
ATOM 426 O O . ASP A 1 55 ? 28.25 23.516 5.816 1 95.69 55 ASP A O 1
ATOM 430 N N . VAL A 1 56 ? 29.141 24.641 7.551 1 97.19 56 VAL A N 1
ATOM 431 C CA . VAL A 1 56 ? 28.969 23.531 8.484 1 97.19 56 VAL A CA 1
ATOM 432 C C . VAL A 1 56 ? 27.469 23.297 8.742 1 97.19 56 VAL A C 1
ATOM 434 O O . VAL A 1 56 ? 27 22.172 8.711 1 97.19 56 VAL A O 1
ATOM 437 N N . SER A 1 57 ? 26.75 24.406 9.008 1 97.75 57 SER A N 1
ATOM 438 C CA . SER A 1 57 ? 25.312 24.328 9.273 1 97.75 57 SER A CA 1
ATOM 439 C C . SER A 1 57 ? 24.562 23.703 8.094 1 97.75 57 SER A C 1
ATOM 441 O O . SER A 1 57 ? 23.719 22.828 8.273 1 97.75 57 SER A O 1
ATOM 443 N N . MET A 1 58 ? 24.938 24.125 6.898 1 97.56 58 MET A N 1
ATOM 444 C CA . MET A 1 58 ? 24.281 23.625 5.684 1 97.56 58 MET A CA 1
ATOM 445 C C . MET A 1 58 ? 24.547 22.141 5.496 1 97.56 58 MET A C 1
ATOM 447 O O . MET A 1 58 ? 23.641 21.391 5.117 1 97.56 58 MET A O 1
ATOM 451 N N . ASN A 1 59 ? 25.766 21.766 5.738 1 97.94 59 ASN A N 1
ATOM 452 C CA . ASN A 1 59 ? 26.109 20.359 5.605 1 97.94 59 ASN A CA 1
ATOM 453 C C . ASN A 1 59 ? 25.312 19.484 6.578 1 97.94 59 ASN A C 1
ATOM 455 O O . ASN A 1 59 ? 24.844 18.406 6.215 1 9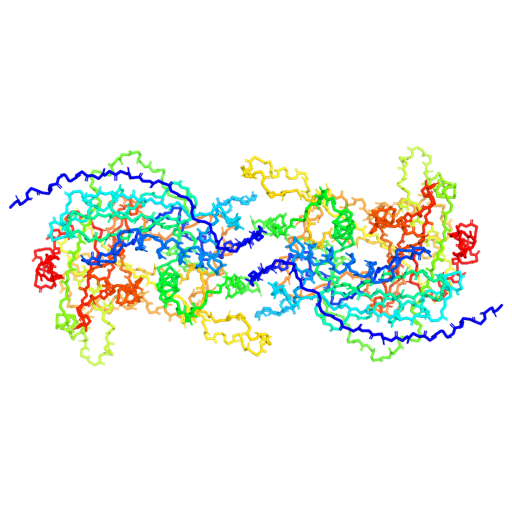7.94 59 ASN A O 1
ATOM 459 N N . ILE A 1 60 ? 25.203 19.984 7.797 1 98.44 60 ILE A N 1
ATOM 460 C CA . ILE A 1 60 ? 24.453 19.25 8.82 1 98.44 60 ILE A CA 1
ATOM 461 C C . ILE A 1 60 ? 23 19.109 8.406 1 98.44 60 ILE A C 1
ATOM 463 O O . ILE A 1 60 ? 22.422 18.031 8.477 1 98.44 60 ILE A O 1
ATOM 467 N N . ILE A 1 61 ? 22.359 20.203 7.938 1 98.75 61 ILE A N 1
ATOM 468 C CA . ILE A 1 61 ? 20.953 20.234 7.57 1 98.75 61 ILE A CA 1
ATOM 469 C C . ILE A 1 61 ? 20.703 19.297 6.387 1 98.75 61 ILE A C 1
ATOM 471 O O . ILE A 1 61 ? 19.781 18.484 6.41 1 98.75 61 ILE A O 1
ATOM 475 N N . LYS A 1 62 ? 21.562 19.359 5.41 1 98.62 62 LYS A N 1
ATOM 476 C CA . LYS A 1 62 ? 21.391 18.562 4.199 1 98.62 62 LYS A CA 1
ATOM 477 C C . LYS A 1 62 ? 21.625 17.078 4.477 1 98.62 62 LYS A C 1
ATOM 479 O O . LYS A 1 62 ? 20.828 16.234 4.047 1 98.62 62 LYS A O 1
ATOM 484 N N . LYS A 1 63 ? 22.703 16.828 5.168 1 98.5 63 LYS A N 1
ATOM 485 C CA . LYS A 1 63 ? 23.047 15.43 5.461 1 98.5 63 LYS A CA 1
ATOM 486 C C . LYS A 1 63 ? 21.969 14.766 6.305 1 98.5 63 LYS A C 1
ATOM 488 O O . LYS A 1 63 ? 21.562 13.633 6.027 1 98.5 63 LYS A O 1
ATOM 493 N N . SER A 1 64 ? 21.547 15.43 7.359 1 98.75 64 SER A N 1
ATOM 494 C CA . SER A 1 64 ? 20.531 14.859 8.234 1 98.75 64 SER A CA 1
ATOM 495 C C . SER A 1 64 ? 19.188 14.734 7.508 1 98.75 64 SER A C 1
ATOM 497 O O . SER A 1 64 ? 18.422 13.797 7.762 1 98.75 64 SER A O 1
ATOM 499 N N . LEU A 1 65 ? 18.859 15.703 6.633 1 98.81 65 LEU A N 1
ATOM 500 C CA . LEU A 1 65 ? 17.656 15.586 5.82 1 98.81 65 LEU A CA 1
ATOM 501 C C . LEU A 1 65 ? 17.688 14.32 4.973 1 98.81 65 LEU A C 1
ATOM 503 O O . LEU A 1 65 ? 16.734 13.555 4.953 1 98.81 65 LEU A O 1
ATOM 507 N N . ALA A 1 66 ? 18.812 14.102 4.301 1 98.5 66 ALA A N 1
ATOM 508 C CA . ALA A 1 66 ? 18.984 12.922 3.461 1 98.5 66 ALA A CA 1
ATOM 509 C C . ALA A 1 66 ? 18.812 11.641 4.277 1 98.5 66 ALA A C 1
ATOM 511 O O . ALA A 1 66 ? 18.172 10.688 3.826 1 98.5 66 ALA A O 1
ATOM 512 N N . GLU A 1 67 ? 19.391 11.648 5.426 1 97.88 67 GLU A N 1
ATOM 513 C CA . GLU A 1 67 ? 19.297 10.492 6.305 1 97.88 67 GLU A CA 1
ATOM 514 C C . GLU A 1 67 ? 17.859 10.273 6.762 1 97.88 67 GLU A C 1
ATOM 516 O O . GLU A 1 67 ? 17.391 9.133 6.828 1 97.88 67 GLU A O 1
ATOM 521 N N . THR A 1 68 ? 17.141 11.344 7.109 1 98.31 68 THR A N 1
ATOM 522 C CA . THR A 1 68 ? 15.773 11.25 7.605 1 98.31 68 THR A CA 1
ATOM 523 C C . THR A 1 68 ? 14.836 10.742 6.516 1 98.31 68 THR A C 1
ATOM 525 O O . THR A 1 68 ? 13.891 10.016 6.801 1 98.31 68 THR A O 1
ATOM 528 N N . LEU A 1 69 ? 15.148 11.102 5.27 1 97.62 69 LEU A N 1
ATOM 529 C CA . LEU A 1 69 ? 14.281 10.758 4.145 1 97.62 69 LEU A CA 1
ATOM 530 C C . LEU A 1 69 ? 14.312 9.258 3.871 1 97.62 69 LEU A C 1
ATOM 532 O O . LEU A 1 69 ? 13.445 8.734 3.166 1 97.62 69 LEU A O 1
ATOM 536 N N . VAL A 1 70 ? 15.312 8.562 4.41 1 94.94 70 VAL A N 1
ATOM 537 C CA . VAL A 1 70 ? 15.328 7.113 4.266 1 94.94 70 VAL A CA 1
ATOM 538 C C . VAL A 1 70 ? 14.109 6.508 4.949 1 94.94 70 VAL A C 1
ATOM 540 O O . VAL A 1 70 ? 13.43 5.652 4.379 1 94.94 70 VAL A O 1
ATOM 543 N N . THR A 1 71 ? 13.859 6.977 6.188 1 94.12 71 THR A N 1
ATOM 544 C CA . THR A 1 71 ? 12.75 6.473 6.988 1 94.12 71 THR A CA 1
ATOM 545 C C . THR A 1 71 ? 11.438 7.133 6.57 1 94.12 71 THR A C 1
ATOM 547 O O . THR A 1 71 ? 10.391 6.48 6.539 1 94.12 71 THR A O 1
ATOM 550 N N . PHE A 1 72 ? 11.477 8.414 6.242 1 97 72 PHE A N 1
ATOM 551 C CA . PHE A 1 72 ? 10.305 9.18 5.832 1 97 72 PHE A CA 1
ATOM 552 C C . PHE A 1 72 ? 10.266 9.344 4.32 1 97 72 PHE A C 1
ATOM 554 O O . PHE A 1 72 ? 10.078 10.453 3.816 1 97 72 PHE A O 1
ATOM 561 N N . TYR A 1 73 ? 10.344 8.25 3.658 1 95.44 73 TYR A N 1
ATOM 562 C CA . TYR A 1 73 ? 10.57 8.195 2.217 1 95.44 73 TYR A CA 1
ATOM 563 C C . TYR A 1 73 ? 9.398 8.797 1.459 1 95.44 73 TYR A C 1
ATOM 565 O O . TYR A 1 73 ? 9.57 9.328 0.359 1 95.44 73 TYR A O 1
ATOM 573 N N . PRO A 1 74 ? 8.156 8.805 1.941 1 96.62 74 PRO A N 1
ATOM 574 C CA . PRO A 1 74 ? 7.07 9.422 1.174 1 96.62 74 PRO A CA 1
ATOM 575 C C . PRO A 1 74 ? 7.316 10.898 0.886 1 96.62 74 PRO A C 1
ATOM 577 O O . PRO A 1 74 ? 6.84 11.422 -0.123 1 96.62 74 PRO A O 1
ATOM 580 N N . LEU A 1 75 ? 8.047 11.547 1.74 1 98.38 75 LEU A N 1
ATOM 581 C CA . LEU A 1 75 ? 8.258 12.984 1.595 1 98.38 75 LEU A CA 1
ATOM 582 C C . LEU A 1 75 ? 9.188 13.281 0.42 1 98.38 75 LEU A C 1
ATOM 584 O O . LEU A 1 75 ? 9.266 14.422 -0.042 1 98.38 75 LEU A O 1
ATOM 588 N N . ALA A 1 76 ? 9.945 12.289 -0.022 1 97.62 76 ALA A N 1
ATOM 589 C CA . ALA A 1 76 ? 10.82 12.438 -1.182 1 97.62 76 ALA A CA 1
ATOM 590 C C . ALA A 1 76 ? 10.156 11.898 -2.445 1 97.62 76 ALA A C 1
ATOM 592 O O . ALA A 1 76 ? 10.828 11.594 -3.43 1 97.62 76 ALA A O 1
ATOM 593 N N . GLY A 1 77 ? 8.852 11.695 -2.369 1 96.5 77 GLY A N 1
ATOM 594 C CA . GLY A 1 77 ? 8.117 11.148 -3.504 1 96.5 77 GLY A CA 1
ATOM 595 C C . GLY A 1 77 ? 7.328 12.203 -4.262 1 96.5 77 GLY A C 1
ATOM 596 O O . GLY A 1 77 ? 7.688 13.383 -4.258 1 96.5 77 GLY A O 1
ATOM 597 N N . GLU A 1 78 ? 6.285 11.703 -4.953 1 95.88 78 GLU A N 1
ATOM 598 C CA . GLU A 1 78 ? 5.383 12.547 -5.734 1 95.88 78 GLU A CA 1
ATOM 599 C C . GLU A 1 78 ? 3.951 12.023 -5.684 1 95.88 78 GLU A C 1
ATOM 601 O O . GLU A 1 78 ? 3.73 10.82 -5.543 1 95.88 78 GLU A O 1
ATOM 606 N N . ILE A 1 79 ? 3.062 12.93 -5.793 1 95.75 79 ILE A N 1
ATOM 607 C CA . ILE A 1 79 ? 1.656 12.547 -5.863 1 95.75 79 ILE A CA 1
ATOM 608 C C . ILE A 1 79 ? 1.253 12.328 -7.32 1 95.75 79 ILE A C 1
ATOM 610 O O . ILE A 1 79 ? 1.483 13.188 -8.172 1 95.75 79 ILE A O 1
ATOM 614 N N . VAL A 1 80 ? 0.733 11.156 -7.555 1 93.44 80 VAL A N 1
ATOM 615 C CA . VAL A 1 80 ? 0.154 10.82 -8.852 1 93.44 80 VAL A CA 1
ATOM 616 C C . VAL A 1 80 ? -1.312 10.43 -8.672 1 93.44 80 VAL A C 1
ATOM 618 O O . VAL A 1 80 ? -1.884 10.609 -7.598 1 93.44 80 VAL A O 1
ATOM 621 N N . HIS A 1 81 ? -1.991 9.984 -9.781 1 92.44 81 HIS A N 1
ATOM 622 C CA . HIS A 1 81 ? -3.398 9.609 -9.688 1 92.44 81 HIS A CA 1
ATOM 623 C C . HIS A 1 81 ? -3.635 8.203 -10.234 1 92.44 81 HIS A C 1
ATOM 625 O O . HIS A 1 81 ? -2.959 7.773 -11.164 1 92.44 81 HIS A O 1
ATOM 631 N N . ASN A 1 82 ? -4.496 7.434 -9.633 1 88.62 82 ASN A N 1
ATOM 632 C CA . ASN A 1 82 ? -4.883 6.129 -10.156 1 88.62 82 ASN A CA 1
ATOM 633 C C . ASN A 1 82 ? -5.949 6.254 -11.242 1 88.62 82 ASN A C 1
ATOM 635 O O . ASN A 1 82 ? -6.289 7.363 -11.656 1 88.62 82 ASN A O 1
ATOM 639 N N . SER A 1 83 ? -6.449 5.141 -11.672 1 84.38 83 SER A N 1
ATOM 640 C CA . SER A 1 83 ? -7.363 5.121 -12.805 1 84.38 83 SER A CA 1
ATOM 641 C C . SER A 1 83 ? -8.703 5.75 -12.445 1 84.38 83 SER A C 1
ATOM 643 O O . SER A 1 83 ? -9.469 6.152 -13.336 1 84.38 83 SER A O 1
ATOM 645 N N . LEU A 1 84 ? -8.992 5.891 -11.133 1 88.94 84 LEU A N 1
ATOM 646 C CA . LEU A 1 84 ? -10.242 6.484 -10.68 1 88.94 84 LEU A CA 1
ATOM 647 C C . LEU A 1 84 ? -10.062 7.969 -10.375 1 88.94 84 LEU A C 1
ATOM 649 O O . LEU A 1 84 ? -11.008 8.641 -9.953 1 88.94 84 LEU A O 1
ATOM 653 N N . GLY A 1 85 ? -8.82 8.469 -10.531 1 90.56 85 GLY A N 1
ATOM 654 C CA . GLY A 1 85 ? -8.531 9.867 -10.281 1 90.56 85 GLY A CA 1
ATOM 655 C C . GLY A 1 85 ? -8.148 10.148 -8.836 1 90.56 85 GLY A C 1
ATOM 656 O O . GLY A 1 85 ? -7.953 11.305 -8.461 1 90.56 85 GLY A O 1
ATOM 657 N N . GLU A 1 86 ? -8.086 9.148 -8.023 1 93.5 86 GLU A N 1
ATOM 658 C CA . GLU A 1 86 ? -7.664 9.328 -6.641 1 93.5 86 GLU A CA 1
ATOM 659 C C . GLU A 1 86 ? -6.152 9.5 -6.543 1 93.5 86 GLU A C 1
ATOM 661 O O . GLU A 1 86 ? -5.402 8.852 -7.281 1 93.5 86 GLU A O 1
ATOM 666 N N . PRO A 1 87 ? -5.707 10.414 -5.734 1 94.56 87 PRO A N 1
ATOM 667 C CA . PRO A 1 87 ? -4.262 10.562 -5.57 1 94.56 87 PRO A CA 1
ATOM 668 C C . PRO A 1 87 ? -3.602 9.336 -4.949 1 94.56 87 PRO A C 1
ATOM 670 O O . PRO A 1 87 ? -4.234 8.617 -4.176 1 94.56 87 PRO A O 1
ATOM 673 N N . GLU A 1 88 ? -2.418 9.07 -5.324 1 93.88 88 GLU A N 1
ATOM 674 C CA . GLU A 1 88 ? -1.534 8.047 -4.773 1 93.88 88 GLU A CA 1
ATOM 675 C C . GLU A 1 88 ? -0.095 8.547 -4.688 1 93.88 88 GLU A C 1
ATOM 677 O O . GLU A 1 88 ? 0.286 9.477 -5.398 1 93.88 88 GLU A O 1
ATOM 682 N N . LEU A 1 89 ? 0.637 7.945 -3.783 1 95.69 89 LEU A N 1
ATOM 683 C CA . LEU A 1 89 ? 2.021 8.367 -3.605 1 95.69 89 LEU A CA 1
ATOM 684 C C . LEU A 1 89 ? 2.975 7.441 -4.352 1 95.69 89 LEU A C 1
ATOM 686 O O . LEU A 1 89 ? 2.963 6.227 -4.133 1 95.69 89 LEU A O 1
ATOM 690 N N . LEU A 1 90 ? 3.697 7.977 -5.266 1 94.44 90 LEU A N 1
ATOM 691 C CA . LEU A 1 90 ? 4.848 7.293 -5.844 1 94.44 90 LEU A CA 1
ATOM 692 C C . LEU A 1 90 ? 6.121 7.617 -5.07 1 94.44 90 LEU A C 1
ATOM 694 O O . LEU A 1 90 ? 6.633 8.734 -5.156 1 94.44 90 LEU A O 1
ATOM 698 N N . CYS A 1 91 ? 6.574 6.66 -4.293 1 93.94 91 CYS A N 1
ATOM 699 C CA . CYS A 1 91 ? 7.805 6.832 -3.529 1 93.94 91 CYS A CA 1
ATOM 700 C C . CYS A 1 91 ? 9.023 6.461 -4.367 1 93.94 91 CYS A C 1
ATOM 702 O O . CYS A 1 91 ? 9.539 5.344 -4.262 1 93.94 91 CYS A O 1
ATOM 704 N N . ASN A 1 92 ? 9.508 7.441 -5.129 1 91.69 92 ASN A N 1
ATOM 705 C CA . ASN A 1 92 ? 10.57 7.199 -6.105 1 91.69 92 ASN A CA 1
ATOM 706 C C . ASN A 1 92 ? 11.844 7.961 -5.754 1 91.69 92 ASN A C 1
ATOM 708 O O . ASN A 1 92 ? 12.688 8.188 -6.617 1 91.69 92 ASN A O 1
ATOM 712 N N . ASN A 1 93 ? 11.883 8.469 -4.566 1 94.38 93 ASN A N 1
ATOM 713 C CA . ASN A 1 93 ? 13.039 9.227 -4.102 1 94.38 93 ASN A CA 1
ATOM 714 C C . ASN A 1 93 ? 13.391 10.367 -5.055 1 94.38 93 ASN A C 1
ATOM 716 O O . ASN A 1 93 ? 14.562 10.625 -5.32 1 94.38 93 ASN A O 1
ATOM 720 N N . ARG A 1 94 ? 12.367 10.953 -5.652 1 93.81 94 ARG A N 1
ATOM 721 C CA . ARG A 1 94 ? 12.555 12.156 -6.449 1 93.81 94 ARG A CA 1
ATOM 722 C C . ARG A 1 94 ? 13.406 13.18 -5.707 1 93.81 94 ARG A C 1
ATOM 724 O O . ARG A 1 94 ? 14.172 13.93 -6.324 1 93.81 94 ARG A O 1
ATOM 731 N N . GLY A 1 95 ? 13.203 13.188 -4.406 1 97 95 GLY A N 1
ATOM 732 C CA . GLY A 1 95 ? 13.961 14.094 -3.561 1 97 95 GLY A CA 1
ATOM 733 C C . GLY A 1 95 ? 13.156 15.297 -3.102 1 97 95 GLY A C 1
ATOM 734 O O . GLY A 1 95 ? 11.984 15.445 -3.471 1 97 95 GLY A O 1
ATOM 735 N N . VAL A 1 96 ? 13.789 16.094 -2.297 1 98.5 96 VAL A N 1
ATOM 736 C CA . VAL A 1 96 ? 13.227 17.312 -1.705 1 98.5 96 VAL A CA 1
ATOM 737 C C . VAL A 1 96 ? 13.922 18.531 -2.277 1 98.5 96 VAL A C 1
ATOM 739 O O . VAL A 1 96 ? 15.156 18.625 -2.268 1 98.5 96 VAL A O 1
ATOM 742 N N . ASP A 1 97 ? 13.109 19.469 -2.877 1 98.38 97 ASP A N 1
ATOM 743 C CA . ASP A 1 97 ? 13.703 20.734 -3.283 1 98.38 97 ASP A CA 1
ATOM 744 C C . ASP A 1 97 ? 14.312 21.469 -2.09 1 98.38 97 ASP A C 1
ATOM 746 O O . ASP A 1 97 ? 13.664 21.625 -1.057 1 98.38 97 ASP A O 1
ATOM 750 N N . PHE A 1 98 ? 15.562 21.812 -2.26 1 98.56 98 PHE A N 1
ATOM 751 C CA . PHE A 1 98 ? 16.312 22.484 -1.207 1 98.56 98 PHE A CA 1
ATOM 752 C C . PHE A 1 98 ? 16.859 23.812 -1.699 1 98.56 98 PHE A C 1
ATOM 754 O O . PHE A 1 98 ? 17.688 23.859 -2.617 1 98.56 98 PHE A O 1
ATOM 761 N N . ILE A 1 99 ? 16.438 24.844 -1.053 1 98.31 99 ILE A N 1
ATOM 762 C CA . ILE A 1 99 ? 16.781 26.203 -1.488 1 98.31 99 ILE A CA 1
ATOM 763 C C . ILE A 1 99 ? 17.656 26.875 -0.437 1 98.31 99 ILE A C 1
ATOM 765 O O . ILE A 1 99 ? 17.344 26.859 0.753 1 98.31 99 ILE A O 1
ATOM 769 N N . HIS A 1 100 ? 18.766 27.359 -0.822 1 98.25 100 HIS A N 1
ATOM 770 C CA . HIS A 1 100 ? 19.609 28.25 -0.02 1 98.25 100 HIS A CA 1
ATOM 771 C C . HIS A 1 100 ? 19.406 29.703 -0.419 1 98.25 100 HIS A C 1
ATOM 773 O O . HIS A 1 100 ? 19.641 30.078 -1.573 1 98.25 100 HIS A O 1
ATOM 779 N N . ALA A 1 101 ? 18.953 30.484 0.52 1 97.94 101 ALA A N 1
ATOM 780 C CA . ALA A 1 101 ? 18.688 31.891 0.239 1 97.94 101 ALA A CA 1
ATOM 781 C C . ALA A 1 101 ? 19.391 32.781 1.252 1 97.94 101 ALA A C 1
ATOM 783 O O . ALA A 1 101 ? 19.906 32.312 2.264 1 97.94 101 ALA A O 1
ATOM 784 N N . TYR A 1 102 ? 19.516 34.062 0.892 1 97 102 TYR A N 1
ATOM 785 C CA . TYR A 1 102 ? 20.047 35.125 1.756 1 97 102 TYR A CA 1
ATOM 786 C C . TYR A 1 102 ? 19.078 36.281 1.847 1 97 102 TYR A C 1
ATOM 788 O O . TYR A 1 102 ? 18.547 36.75 0.832 1 97 102 TYR A O 1
ATOM 796 N N . ALA A 1 103 ? 18.734 36.656 3.055 1 95.75 103 ALA A N 1
ATOM 797 C CA . ALA A 1 103 ? 17.938 37.844 3.293 1 95.75 103 ALA A CA 1
ATOM 798 C C . ALA A 1 103 ? 18.766 38.906 4.004 1 95.75 103 ALA A C 1
ATOM 800 O O . ALA A 1 103 ? 19.344 38.656 5.059 1 95.75 103 ALA A O 1
ATOM 801 N N . ASP A 1 104 ? 18.781 40.062 3.426 1 93.12 104 ASP A N 1
ATOM 802 C CA . ASP A 1 104 ? 19.469 41.188 4.059 1 93.12 104 ASP A CA 1
ATOM 803 C C . ASP A 1 104 ? 18.609 41.812 5.16 1 93.12 104 ASP A C 1
ATOM 805 O O . ASP A 1 104 ? 18.125 42.938 5.027 1 93.12 104 ASP A O 1
ATOM 809 N N . MET A 1 105 ? 18.453 41.031 6.176 1 92.81 105 MET A N 1
ATOM 810 C CA . MET A 1 105 ? 17.609 41.406 7.312 1 92.81 105 MET A CA 1
ATOM 811 C C . MET A 1 105 ? 18.109 40.75 8.594 1 92.81 105 MET A C 1
ATOM 813 O O . MET A 1 105 ? 18.625 39.625 8.562 1 92.81 105 MET A O 1
ATOM 817 N N . GLU A 1 106 ? 18 41.531 9.656 1 94.62 106 GLU A N 1
ATOM 818 C CA . GLU A 1 106 ? 18.25 40.938 10.961 1 94.62 106 GLU A CA 1
ATOM 819 C C . GLU A 1 106 ? 17 40.25 11.516 1 94.62 106 GLU A C 1
ATOM 821 O O . GLU A 1 106 ? 15.891 40.75 11.297 1 94.62 106 GLU A O 1
ATOM 826 N N . LEU A 1 107 ? 17.219 39.219 12.297 1 95.44 107 LEU A N 1
ATOM 827 C CA . LEU A 1 107 ? 16.109 38.438 12.836 1 95.44 107 LEU A CA 1
ATOM 828 C C . LEU A 1 107 ? 15.164 39.312 13.633 1 95.44 107 LEU A C 1
ATOM 830 O O . LEU A 1 107 ? 13.945 39.188 13.539 1 95.44 107 LEU A O 1
ATOM 834 N N . LYS A 1 108 ? 15.688 40.25 14.414 1 94.38 108 LYS A N 1
ATOM 835 C CA . LYS A 1 108 ? 14.891 41.094 15.289 1 94.38 108 LYS A CA 1
ATOM 836 C C . LYS A 1 108 ? 14.016 42.062 14.484 1 94.38 108 LYS A C 1
ATOM 838 O O . LYS A 1 108 ? 13.047 42.594 15.008 1 94.38 108 LYS A O 1
ATOM 843 N N . ASN A 1 109 ? 14.352 42.25 13.211 1 94.25 109 ASN A N 1
ATOM 844 C CA . ASN A 1 109 ? 13.641 43.188 12.375 1 94.25 109 ASN A CA 1
ATOM 845 C C . ASN A 1 109 ? 12.562 42.531 11.539 1 94.25 109 ASN A C 1
ATOM 847 O O . ASN A 1 109 ? 11.812 43.188 10.82 1 94.25 109 ASN A O 1
ATOM 851 N N . ILE A 1 110 ? 12.477 41.25 11.625 1 94.25 110 ILE A N 1
ATOM 852 C CA . ILE A 1 110 ? 11.422 40.531 10.898 1 94.25 110 ILE A CA 1
ATOM 853 C C . ILE A 1 110 ? 10.094 40.719 11.617 1 94.25 110 ILE A C 1
ATOM 855 O O . ILE A 1 110 ? 10 40.5 12.828 1 94.25 110 ILE A O 1
ATOM 859 N N . ASP A 1 111 ? 9.023 41.094 10.938 1 94.19 111 ASP A N 1
ATOM 860 C CA . ASP A 1 111 ? 7.691 41.312 11.508 1 94.19 111 ASP A CA 1
ATOM 861 C C . ASP A 1 111 ? 6.895 40 11.508 1 94.19 111 ASP A C 1
ATOM 863 O O . ASP A 1 111 ? 6.113 39.75 10.594 1 94.19 111 ASP A O 1
ATOM 867 N N . PHE A 1 112 ? 7.027 39.281 12.586 1 95.69 112 PHE A N 1
ATOM 868 C CA . PHE A 1 112 ? 6.324 38 12.68 1 95.69 112 PHE A CA 1
ATOM 869 C C . PHE A 1 112 ? 4.859 38.219 13.047 1 95.69 112 PHE A C 1
ATOM 871 O O . PHE A 1 112 ? 4.035 37.312 12.891 1 95.69 112 PHE A O 1
ATOM 878 N N . TYR A 1 113 ? 4.52 39.375 13.562 1 96.94 113 TYR A N 1
ATOM 879 C CA . TYR A 1 113 ? 3.121 39.688 13.828 1 96.94 113 TYR A CA 1
ATOM 880 C C . TYR A 1 113 ? 2.326 39.781 12.531 1 96.94 113 TYR A C 1
ATOM 882 O O . TYR A 1 113 ? 1.164 39.375 12.477 1 96.94 113 TYR A O 1
ATOM 890 N N . HIS A 1 114 ? 2.916 40.344 11.516 1 95.31 114 HIS A N 1
ATOM 891 C CA . HIS A 1 114 ? 2.355 40.344 10.164 1 95.31 114 HIS A CA 1
ATOM 892 C C . HIS A 1 114 ? 3.104 39.406 9.242 1 95.31 114 HIS A C 1
ATOM 894 O O . HIS A 1 114 ? 3.791 39.844 8.32 1 95.31 114 HIS A O 1
ATOM 900 N N . PRO A 1 115 ? 2.852 38.125 9.398 1 94.44 115 PRO A N 1
ATOM 901 C CA . PRO A 1 115 ? 3.689 37.125 8.727 1 94.44 115 PRO A CA 1
ATOM 902 C C . PRO A 1 115 ? 3.459 37.094 7.215 1 94.44 115 PRO A C 1
ATOM 904 O O . PRO A 1 115 ? 4.301 36.594 6.469 1 94.44 115 PRO A O 1
ATOM 907 N N . ASP A 1 116 ? 2.344 37.562 6.68 1 91.25 116 ASP A N 1
ATOM 908 C CA . ASP A 1 116 ? 2.031 37.469 5.254 1 91.25 116 ASP A CA 1
ATOM 909 C C . ASP A 1 116 ? 3.098 38.188 4.422 1 91.25 116 ASP A C 1
ATOM 911 O O . ASP A 1 116 ? 3.395 37.781 3.301 1 91.25 116 ASP A O 1
ATOM 915 N N . GLU A 1 117 ? 3.682 39.156 4.965 1 85.94 117 GLU A N 1
ATOM 916 C CA . GLU A 1 117 ? 4.637 39.969 4.227 1 85.94 117 GLU A CA 1
ATOM 917 C C . GLU A 1 117 ? 6.012 39.312 4.184 1 85.94 117 GLU A C 1
ATOM 919 O O . GLU A 1 117 ? 6.73 39.406 3.189 1 85.94 117 GLU A O 1
ATOM 924 N N . SER A 1 118 ? 6.32 38.562 5.141 1 89.75 118 SER A N 1
ATOM 925 C CA . SER A 1 118 ? 7.691 38.062 5.277 1 89.75 118 SER A CA 1
ATOM 926 C C . SER A 1 118 ? 7.789 36.594 4.977 1 89.75 118 SER A C 1
ATOM 928 O O . SER A 1 118 ? 8.859 36.094 4.613 1 89.75 118 SER A O 1
ATOM 930 N N . LEU A 1 119 ? 6.715 35.844 5.098 1 92.12 119 LEU A N 1
ATOM 931 C CA . LEU A 1 119 ? 6.848 34.406 5.133 1 92.12 119 LEU A CA 1
ATOM 932 C C . LEU A 1 119 ? 6.43 33.781 3.803 1 92.12 119 LEU A C 1
ATOM 934 O O . LEU A 1 119 ? 7.219 33.062 3.164 1 92.12 119 LEU A O 1
ATOM 938 N N . GLU A 1 120 ? 5.309 34.062 3.332 1 87.31 120 GLU A N 1
ATOM 939 C CA . GLU A 1 120 ? 4.734 33.344 2.195 1 87.31 120 GLU A CA 1
ATOM 940 C C . GLU A 1 120 ? 5.555 33.562 0.93 1 87.31 120 GLU A C 1
ATOM 942 O O . GLU A 1 120 ? 5.695 34.719 0.467 1 87.31 120 GLU A O 1
ATOM 947 N N . GLY A 1 121 ? 6.098 32.5 0.46 1 88.38 121 GLY A N 1
ATOM 948 C CA . GLY A 1 121 ? 6.883 32.562 -0.761 1 88.38 121 GLY A CA 1
ATOM 949 C C . GLY A 1 121 ? 8.227 33.25 -0.574 1 88.38 121 GLY A C 1
ATOM 950 O O . GLY A 1 121 ? 8.938 33.5 -1.548 1 88.38 121 GLY A O 1
ATOM 951 N N . LYS A 1 122 ? 8.562 33.594 0.608 1 93.94 122 LYS A N 1
ATOM 952 C CA . LYS A 1 122 ? 9.828 34.219 0.94 1 93.94 122 LYS A CA 1
ATOM 953 C C . LYS A 1 122 ? 10.625 33.375 1.941 1 93.94 122 LYS A C 1
ATOM 955 O O . LYS A 1 122 ? 11.336 32.469 1.555 1 93.94 122 LYS A O 1
ATOM 960 N N . LEU A 1 123 ? 10.328 33.562 3.221 1 96.06 123 LEU A N 1
ATOM 961 C CA . LEU A 1 123 ? 11.07 32.812 4.227 1 96.06 123 LEU A CA 1
ATOM 962 C C . LEU A 1 123 ? 10.531 31.375 4.34 1 96.06 123 LEU A C 1
ATOM 964 O O . LEU A 1 123 ? 11.219 30.5 4.855 1 96.06 123 LEU A O 1
ATOM 968 N N . VAL A 1 124 ? 9.297 31.172 3.975 1 97.12 124 VAL A N 1
ATOM 969 C CA . VAL A 1 124 ? 8.703 29.859 3.758 1 97.12 124 VAL A CA 1
ATOM 970 C C . VAL A 1 124 ? 8.523 29.609 2.262 1 97.12 124 VAL A C 1
ATOM 972 O O . VAL A 1 124 ? 7.805 30.344 1.585 1 97.12 124 VAL A O 1
ATOM 975 N N . PRO A 1 125 ? 9.164 28.578 1.78 1 96.88 125 PRO A N 1
ATOM 976 C CA . PRO A 1 125 ? 9.164 28.406 0.326 1 96.88 125 PRO A CA 1
ATOM 977 C C . PRO A 1 125 ? 7.82 27.922 -0.212 1 96.88 125 PRO A C 1
ATOM 979 O O . PRO A 1 125 ? 7.109 27.172 0.464 1 96.88 125 PRO A O 1
ATOM 982 N N . ALA A 1 126 ? 7.52 28.391 -1.414 1 94.75 126 ALA A N 1
ATOM 983 C CA . ALA A 1 126 ? 6.422 27.766 -2.15 1 94.75 126 ALA A CA 1
ATOM 984 C C . ALA A 1 126 ? 6.832 26.406 -2.691 1 94.75 126 ALA A C 1
ATOM 986 O O . ALA A 1 126 ? 7.949 26.234 -3.188 1 94.75 126 ALA A O 1
ATOM 987 N N . LYS A 1 127 ? 5.973 25.469 -2.508 1 95.25 127 LYS A N 1
ATOM 988 C CA . LYS A 1 127 ? 6.227 24.141 -3.055 1 95.25 127 LYS A CA 1
ATOM 989 C C . LYS A 1 127 ? 5.738 24.031 -4.496 1 95.25 127 LYS A C 1
ATOM 991 O O . LYS A 1 127 ? 4.539 24.156 -4.762 1 95.25 127 LYS A O 1
ATOM 996 N N . LYS A 1 128 ? 6.594 23.766 -5.383 1 92.5 128 LYS A N 1
ATOM 997 C CA . LYS A 1 128 ? 6.242 23.688 -6.801 1 92.5 128 LYS A CA 1
ATOM 998 C C . LYS A 1 128 ? 6.074 22.25 -7.254 1 92.5 128 LYS A C 1
ATOM 1000 O O . LYS A 1 128 ? 5.227 21.953 -8.094 1 92.5 128 LYS A O 1
ATOM 1005 N N . GLN A 1 129 ? 6.918 21.406 -6.742 1 93.69 129 GLN A N 1
ATOM 1006 C CA . GLN A 1 129 ? 6.895 19.984 -7.098 1 93.69 129 GLN A CA 1
ATOM 1007 C C . GLN A 1 129 ? 7.133 19.109 -5.871 1 93.69 129 GLN A C 1
ATOM 1009 O O . GLN A 1 129 ? 7.535 19.609 -4.816 1 93.69 129 GLN A O 1
ATOM 1014 N N . GLY A 1 130 ? 6.797 17.875 -6.039 1 96.44 130 GLY A N 1
ATOM 1015 C CA . GLY A 1 130 ? 7.074 16.922 -4.973 1 96.44 130 GLY A CA 1
ATOM 1016 C C . GLY A 1 130 ? 6.141 17.078 -3.785 1 96.44 130 GLY A C 1
ATOM 1017 O O . GLY A 1 130 ? 5.059 17.656 -3.908 1 96.44 130 GLY A O 1
ATOM 1018 N N . VAL A 1 131 ? 6.562 16.516 -2.68 1 98.25 131 VAL A N 1
ATOM 1019 C CA . VAL A 1 131 ? 5.703 16.422 -1.505 1 98.25 131 VAL A CA 1
ATOM 1020 C C . VAL A 1 131 ? 6.176 17.406 -0.44 1 98.25 131 VAL A C 1
ATOM 1022 O O . VAL A 1 131 ? 5.379 17.891 0.365 1 98.25 131 VAL A O 1
ATOM 1025 N N . PHE A 1 132 ? 7.5 17.719 -0.45 1 98.62 132 PHE A N 1
ATOM 1026 C CA . PHE A 1 132 ? 8.141 18.484 0.612 1 98.62 132 PHE A CA 1
ATOM 1027 C C . PHE A 1 132 ? 9.219 19.406 0.044 1 98.62 132 PHE A C 1
ATOM 1029 O O . PHE A 1 132 ? 9.914 19.047 -0.909 1 98.62 132 PHE A O 1
ATOM 1036 N N . THR A 1 133 ? 9.359 20.609 0.522 1 98.62 133 THR A N 1
ATOM 1037 C CA . THR A 1 133 ? 10.391 21.578 0.129 1 98.62 133 THR A CA 1
ATOM 1038 C C . THR A 1 133 ? 10.992 22.25 1.354 1 98.62 133 THR A C 1
ATOM 1040 O O . THR A 1 133 ? 10.289 22.547 2.32 1 98.62 133 THR A O 1
ATOM 1043 N N . VAL A 1 134 ? 12.305 22.484 1.285 1 98.75 134 VAL A N 1
ATOM 1044 C CA . VAL A 1 134 ? 13.023 23.141 2.379 1 98.75 134 VAL A CA 1
ATOM 1045 C C . VAL A 1 134 ? 13.766 24.359 1.854 1 98.75 134 VAL A C 1
ATOM 1047 O O . VAL A 1 134 ? 14.344 24.328 0.767 1 98.75 134 VAL A O 1
ATOM 1050 N N . GLN A 1 135 ? 13.711 25.406 2.586 1 98.69 135 GLN A N 1
ATOM 1051 C CA . GLN A 1 135 ? 14.531 26.594 2.332 1 98.69 135 GLN A CA 1
ATOM 1052 C C . GLN A 1 135 ? 15.297 27 3.584 1 98.69 135 GLN A C 1
ATOM 1054 O O . GLN A 1 135 ? 14.719 27.109 4.668 1 98.69 135 GLN A O 1
ATOM 1059 N N . VAL A 1 136 ? 16.562 27.109 3.426 1 98.69 136 VAL A N 1
ATOM 1060 C CA . VAL A 1 136 ? 17.391 27.719 4.469 1 98.69 136 VAL A CA 1
ATOM 1061 C C . VAL A 1 136 ? 17.797 29.125 4.059 1 98.69 136 VAL A C 1
ATOM 1063 O O . VAL A 1 136 ? 18.438 29.328 3.027 1 98.69 136 VAL A O 1
ATOM 1066 N N . THR A 1 137 ? 17.391 30.094 4.852 1 98.12 137 THR A N 1
ATOM 1067 C CA . THR A 1 137 ? 17.688 31.5 4.578 1 98.12 137 THR A CA 1
ATOM 1068 C C . THR A 1 137 ? 18.688 32.031 5.594 1 98.12 137 THR A C 1
ATOM 1070 O O . THR A 1 137 ? 18.406 32.062 6.793 1 98.12 137 THR A O 1
ATOM 1073 N N . GLU A 1 138 ? 19.797 32.469 5.125 1 97 138 GLU A N 1
ATOM 1074 C CA . GLU A 1 138 ? 20.781 33.156 5.957 1 97 138 GLU A CA 1
ATOM 1075 C C . GLU A 1 138 ? 20.391 34.625 6.148 1 97 138 GLU A C 1
ATOM 1077 O O . GLU A 1 138 ? 19.984 35.281 5.195 1 97 138 GLU A O 1
ATOM 1082 N N . LEU A 1 139 ? 20.531 35.062 7.348 1 96.06 139 LEU A N 1
ATOM 1083 C CA . LEU A 1 139 ? 20.219 36.469 7.668 1 96.06 139 LEU A CA 1
ATOM 1084 C C . LEU A 1 139 ? 21.5 37.281 7.812 1 96.06 139 LEU A C 1
ATOM 1086 O O . LEU A 1 139 ? 22.578 36.719 8 1 96.06 139 LEU A O 1
ATOM 1090 N N . SER A 1 140 ? 21.375 38.562 7.789 1 93.62 140 SER A N 1
ATOM 1091 C CA . SER A 1 140 ? 22.547 39.438 7.84 1 93.62 140 SER A CA 1
ATOM 1092 C C . SER A 1 140 ? 23.203 39.406 9.219 1 93.62 140 SER A C 1
ATOM 1094 O O . SER A 1 140 ? 24.391 39.688 9.352 1 93.62 140 SER A O 1
ATOM 1096 N N . CYS A 1 141 ? 22.5 39 10.219 1 92.19 141 CYS A N 1
ATOM 1097 C CA . CYS A 1 141 ? 23.016 38.969 11.586 1 92.19 141 CYS A CA 1
ATOM 1098 C C . CYS A 1 141 ? 23.672 37.625 11.891 1 92.19 141 CYS A C 1
ATOM 1100 O O . CYS A 1 141 ? 24.094 37.375 13.023 1 92.19 141 CYS A O 1
ATOM 1102 N N . GLY A 1 142 ? 23.672 36.719 10.93 1 91.94 142 GLY A N 1
ATOM 1103 C CA . GLY A 1 142 ? 24.25 35.406 11.148 1 91.94 142 GLY A CA 1
ATOM 1104 C C . GLY A 1 142 ? 23.234 34.375 11.547 1 91.94 142 GLY A C 1
ATOM 1105 O O . GLY A 1 142 ? 23.562 33.188 11.633 1 91.94 142 GLY A O 1
ATOM 1106 N N . GLY A 1 143 ? 22 34.781 11.75 1 95.25 143 GLY A N 1
ATOM 1107 C CA . GLY A 1 143 ? 20.922 33.844 12.055 1 95.25 143 GLY A CA 1
ATOM 1108 C C . GLY A 1 143 ? 20.453 33.062 10.844 1 95.25 143 GLY A C 1
ATOM 1109 O O . GLY A 1 143 ? 20.844 33.344 9.711 1 95.25 143 GLY A O 1
ATOM 1110 N N . LEU A 1 144 ? 19.703 32 11.062 1 97.62 144 LEU A N 1
ATOM 1111 C CA . LEU A 1 144 ? 19.141 31.172 10 1 97.62 144 LEU A CA 1
ATOM 1112 C C . LEU A 1 144 ? 17.641 31 10.18 1 97.62 144 LEU A C 1
ATOM 1114 O O . LEU A 1 144 ? 17.156 30.906 11.305 1 97.62 144 LEU A O 1
ATOM 1118 N N . ILE A 1 145 ? 16.938 31.016 9.125 1 98.12 145 ILE A N 1
ATOM 1119 C CA . ILE A 1 145 ? 15.539 30.578 9.102 1 98.12 145 ILE A CA 1
ATOM 1120 C C . ILE A 1 145 ? 15.406 29.328 8.234 1 98.12 145 ILE A C 1
ATOM 1122 O O . ILE A 1 145 ? 15.859 29.312 7.086 1 98.12 145 ILE A O 1
ATOM 1126 N N . ILE A 1 146 ? 14.883 28.297 8.812 1 98.62 146 ILE A N 1
ATOM 1127 C CA . ILE A 1 146 ? 14.586 27.078 8.078 1 98.62 146 ILE A CA 1
ATOM 1128 C C . ILE A 1 146 ? 13.078 26.969 7.836 1 98.62 146 ILE A C 1
ATOM 1130 O O . ILE A 1 146 ? 12.312 26.766 8.773 1 98.62 146 ILE A O 1
ATOM 1134 N N . GLY A 1 147 ? 12.648 27.188 6.617 1 98.44 147 GLY A N 1
ATOM 1135 C CA . GLY A 1 147 ? 11.258 27.078 6.215 1 98.44 147 GLY A CA 1
ATOM 1136 C C . GLY A 1 147 ? 10.969 25.828 5.395 1 98.44 147 GLY A C 1
ATOM 1137 O O . GLY A 1 147 ? 11.773 25.438 4.551 1 98.44 147 GLY A O 1
ATOM 1138 N N . CYS A 1 148 ? 9.883 25.219 5.652 1 98.62 148 CYS A N 1
ATOM 1139 C CA . CYS A 1 148 ? 9.453 24.031 4.918 1 98.62 148 CYS A CA 1
ATOM 1140 C C . CYS A 1 148 ? 8.016 24.188 4.43 1 98.62 148 CYS A C 1
ATOM 1142 O O . CYS A 1 148 ? 7.23 24.922 5.02 1 98.62 148 CYS A O 1
ATOM 1144 N N . THR A 1 149 ? 7.691 23.547 3.377 1 98.62 149 THR A N 1
ATOM 1145 C CA . THR A 1 149 ? 6.332 23.422 2.865 1 98.62 149 THR A CA 1
ATOM 1146 C C . THR A 1 149 ? 6.035 21.984 2.461 1 98.62 149 THR A C 1
ATOM 1148 O O . THR A 1 149 ? 6.859 21.328 1.814 1 98.62 149 THR A O 1
ATOM 1151 N N . PHE A 1 150 ? 4.918 21.438 2.877 1 98.5 150 PHE A N 1
ATOM 1152 C CA . PHE A 1 150 ? 4.578 20.047 2.545 1 98.5 150 PHE A CA 1
ATOM 1153 C C . PHE A 1 150 ? 3.15 19.953 2.02 1 98.5 150 PHE A C 1
ATOM 1155 O O . PHE A 1 150 ? 2.334 20.844 2.258 1 98.5 150 PHE A O 1
ATOM 1162 N N . ASP A 1 151 ? 2.834 18.906 1.309 1 98.06 151 ASP A N 1
ATOM 1163 C CA . ASP A 1 151 ? 1.511 18.594 0.775 1 98.06 151 ASP A CA 1
ATOM 1164 C C . ASP A 1 151 ? 0.597 18.031 1.863 1 98.06 151 ASP A C 1
ATOM 1166 O O . ASP A 1 151 ? 0.842 16.953 2.389 1 98.06 151 ASP A O 1
ATOM 1170 N N . HIS A 1 152 ? -0.449 18.75 2.154 1 97.62 152 HIS A N 1
ATOM 1171 C CA . HIS A 1 152 ? -1.352 18.406 3.244 1 97.62 152 HIS A CA 1
ATOM 1172 C C . HIS A 1 152 ? -2.029 17.062 2.984 1 97.62 152 HIS A C 1
ATOM 1174 O O . HIS A 1 152 ? -2.521 16.422 3.914 1 97.62 152 HIS A O 1
ATOM 1180 N N . ARG A 1 153 ? -2.152 16.578 1.771 1 97.06 153 ARG A N 1
ATOM 1181 C CA . ARG A 1 153 ? -2.758 15.281 1.444 1 97.06 153 ARG A CA 1
ATOM 1182 C C . ARG A 1 153 ? -1.931 14.133 2.004 1 97.06 153 ARG A C 1
ATOM 1184 O O . ARG A 1 153 ? -2.457 13.047 2.254 1 97.06 153 ARG A O 1
ATOM 1191 N N . VAL A 1 154 ? -0.638 14.391 2.26 1 98.31 154 VAL A N 1
ATOM 1192 C CA . VAL A 1 154 ? 0.285 13.328 2.654 1 98.31 154 VAL A CA 1
ATOM 1193 C C . VAL A 1 154 ? 0.385 13.273 4.176 1 98.31 154 VAL A C 1
ATOM 1195 O O . VAL A 1 154 ? 0.564 12.195 4.754 1 98.31 154 VAL A O 1
ATOM 1198 N N . ALA A 1 155 ? 0.243 14.438 4.801 1 98.38 155 ALA A N 1
ATOM 1199 C CA . ALA A 1 155 ? 0.51 14.469 6.238 1 98.38 155 ALA A CA 1
ATOM 1200 C C . ALA A 1 155 ? -0.271 15.586 6.918 1 98.38 155 ALA A C 1
ATOM 1202 O O . ALA A 1 155 ? -0.447 16.672 6.344 1 98.38 155 ALA A O 1
ATOM 1203 N N . ASP A 1 156 ? -0.687 15.297 8.07 1 98.06 156 ASP A N 1
ATOM 1204 C CA . ASP A 1 156 ? -1.156 16.359 8.969 1 98.06 156 ASP A CA 1
ATOM 1205 C C . ASP A 1 156 ? -0.02 16.875 9.844 1 98.06 156 ASP A C 1
ATOM 1207 O O . ASP A 1 156 ? 1.134 16.469 9.68 1 98.06 156 ASP A O 1
ATOM 1211 N N . ALA A 1 157 ? -0.311 17.781 10.703 1 98.12 157 ALA A N 1
ATOM 1212 C CA . ALA A 1 157 ? 0.717 18.406 11.539 1 98.12 157 ALA A CA 1
ATOM 1213 C C . ALA A 1 157 ? 1.383 17.375 12.445 1 98.12 157 ALA A C 1
ATOM 1215 O O . ALA A 1 157 ? 2.594 17.422 12.672 1 98.12 157 ALA A O 1
ATOM 1216 N N . TYR A 1 158 ? 0.587 16.438 12.984 1 98 158 TYR A N 1
ATOM 1217 C CA . TYR A 1 158 ? 1.134 15.383 13.828 1 98 158 TYR A CA 1
ATOM 1218 C C . TYR A 1 158 ? 2.217 14.602 13.086 1 98 158 TYR A C 1
ATOM 1220 O O . TYR A 1 158 ? 3.309 14.391 13.625 1 98 158 TYR A O 1
ATOM 1228 N N . SER A 1 159 ? 1.941 14.188 11.938 1 98.38 159 SER A N 1
ATOM 1229 C CA . SER A 1 159 ? 2.861 13.406 11.117 1 98.38 159 SER A CA 1
ATOM 1230 C C . SER A 1 159 ? 4.109 14.211 10.758 1 98.38 159 SER A C 1
ATOM 1232 O O . SER A 1 159 ? 5.227 13.703 10.844 1 98.38 159 SER A O 1
ATOM 1234 N N . ILE A 1 160 ? 3.953 15.453 10.344 1 98.69 160 ILE A N 1
ATOM 1235 C CA . ILE A 1 160 ? 5.098 16.281 9.984 1 98.69 160 ILE A CA 1
ATOM 1236 C C . ILE A 1 160 ? 5.949 16.562 11.227 1 98.69 160 ILE A C 1
ATOM 1238 O O . ILE A 1 160 ? 7.176 16.625 11.141 1 98.69 160 ILE A O 1
ATOM 1242 N N . ASN A 1 161 ? 5.258 16.688 12.383 1 98.62 161 ASN A N 1
ATOM 1243 C CA . ASN A 1 161 ? 6.004 16.844 13.625 1 98.62 161 ASN A CA 1
ATOM 1244 C C . ASN A 1 161 ? 6.91 15.641 13.875 1 98.62 161 ASN A C 1
ATOM 1246 O O . ASN A 1 161 ? 8.023 15.789 14.375 1 98.62 161 ASN A O 1
ATOM 1250 N N . LEU A 1 162 ? 6.453 14.406 13.586 1 98.06 162 LEU A N 1
ATOM 1251 C CA . LEU A 1 162 ? 7.293 13.219 13.688 1 98.06 162 LEU A CA 1
ATOM 1252 C C . LEU A 1 162 ? 8.547 13.367 12.836 1 98.06 162 LEU A C 1
ATOM 1254 O O . LEU A 1 162 ? 9.656 13.078 13.297 1 98.06 162 LEU A O 1
ATOM 1258 N N . PHE A 1 163 ? 8.352 13.844 11.656 1 98.75 163 PHE A N 1
ATOM 1259 C CA . PHE A 1 163 ? 9.453 14.023 10.719 1 98.75 163 PHE A CA 1
ATOM 1260 C C . PHE A 1 163 ? 10.438 15.062 11.227 1 98.75 163 PHE A C 1
ATOM 1262 O O . PHE A 1 163 ? 11.648 14.828 11.242 1 98.75 163 PHE A O 1
ATOM 1269 N N . LEU A 1 164 ? 9.938 16.25 11.586 1 98.88 164 LEU A N 1
ATOM 1270 C CA . LEU A 1 164 ? 10.773 17.344 12.039 1 98.88 164 LEU A CA 1
ATOM 1271 C C . LEU A 1 164 ? 11.602 16.938 13.25 1 98.88 164 LEU A C 1
ATOM 1273 O O . LEU A 1 164 ? 12.797 17.25 13.328 1 98.88 164 LEU A O 1
ATOM 1277 N N . THR A 1 165 ? 10.984 16.234 14.156 1 98.69 165 THR A N 1
ATOM 1278 C CA . THR A 1 165 ? 11.688 15.758 15.336 1 98.69 165 THR A CA 1
ATOM 1279 C C . THR A 1 165 ? 12.797 14.773 14.945 1 98.69 165 THR A C 1
ATOM 1281 O O . THR A 1 165 ? 13.922 14.875 15.43 1 98.69 165 THR A O 1
ATOM 1284 N N . ALA A 1 166 ? 12.484 13.852 14.086 1 98.69 166 ALA A N 1
ATOM 1285 C CA . ALA A 1 166 ? 13.469 12.883 13.617 1 98.69 166 ALA A CA 1
ATOM 1286 C C . ALA A 1 166 ? 14.625 13.578 12.906 1 98.69 166 ALA A C 1
ATOM 1288 O O . ALA A 1 166 ? 15.789 13.211 13.094 1 98.69 166 ALA A O 1
ATOM 1289 N N . TRP A 1 167 ? 14.32 14.57 12.07 1 98.81 167 TRP A N 1
ATOM 1290 C CA . TRP A 1 167 ? 15.32 15.352 11.344 1 98.81 167 TRP A CA 1
ATOM 1291 C C . TRP A 1 167 ? 16.297 16.016 12.305 1 98.81 167 TRP A C 1
ATOM 1293 O O . TRP A 1 167 ? 17.516 15.922 12.125 1 98.81 167 TRP A O 1
ATOM 1303 N N . ALA A 1 168 ? 15.789 16.609 13.344 1 98.75 168 ALA A N 1
ATOM 1304 C CA . ALA A 1 168 ? 16.609 17.266 14.359 1 98.75 168 ALA A CA 1
ATOM 1305 C C . ALA A 1 168 ? 17.453 16.234 15.125 1 98.75 168 ALA A C 1
ATOM 1307 O O . ALA A 1 168 ? 18.625 16.484 15.43 1 98.75 168 ALA A O 1
ATOM 1308 N N . GLU A 1 169 ? 16.844 15.117 15.477 1 98.69 169 GLU A N 1
ATOM 1309 C CA . GLU A 1 169 ? 17.547 14.062 16.188 1 98.69 169 GLU A CA 1
ATOM 1310 C C . GLU A 1 169 ? 18.734 13.547 15.391 1 98.69 169 GLU A C 1
ATOM 1312 O O . GLU A 1 169 ? 19.844 13.43 15.914 1 98.69 169 GLU A O 1
ATOM 1317 N N . LEU A 1 170 ? 18.531 13.281 14.125 1 98.62 170 LEU A N 1
ATOM 1318 C CA . LEU A 1 170 ? 19.594 12.766 13.281 1 98.62 170 LEU A CA 1
ATOM 1319 C C . LEU A 1 170 ? 20.688 13.812 13.07 1 98.62 170 LEU A C 1
ATOM 1321 O O . LEU A 1 170 ? 21.859 13.477 12.961 1 98.62 170 LEU A O 1
ATOM 1325 N N . ALA A 1 171 ? 20.312 15.094 12.992 1 98.62 171 ALA A N 1
ATOM 1326 C CA . ALA A 1 171 ? 21.281 16.172 12.898 1 98.62 171 ALA A CA 1
ATOM 1327 C C . ALA A 1 171 ? 22.234 16.156 14.086 1 98.62 171 ALA A C 1
ATOM 1329 O O . ALA A 1 171 ? 23.391 16.578 13.969 1 98.62 171 ALA A O 1
ATOM 1330 N N . GLN A 1 172 ? 21.797 15.68 15.18 1 98.06 172 GLN A N 1
ATOM 1331 C CA . GLN A 1 172 ? 22.609 15.594 16.391 1 98.06 172 GLN A CA 1
ATOM 1332 C C . GLN A 1 172 ? 23.203 14.203 16.562 1 98.06 172 GLN A C 1
ATOM 1334 O O . GLN A 1 172 ? 23.672 13.852 17.656 1 98.06 172 GLN A O 1
ATOM 1339 N N . SER A 1 173 ? 23.016 13.336 15.625 1 97.5 173 SER A N 1
ATOM 1340 C CA . SER A 1 173 ? 23.531 11.977 15.609 1 97.5 173 SER A CA 1
ATOM 1341 C C . SER A 1 173 ? 22.844 11.117 16.672 1 97.5 173 SER A C 1
ATOM 1343 O O . SER A 1 173 ? 23.5 10.273 17.297 1 97.5 173 SER A O 1
ATOM 1345 N N . LYS A 1 174 ? 21.641 11.484 16.938 1 97.75 174 LYS A N 1
ATOM 1346 C CA . LYS A 1 174 ? 20.812 10.656 17.797 1 97.75 174 LYS A CA 1
ATOM 1347 C C . LYS A 1 174 ? 19.891 9.758 16.984 1 97.75 174 LYS A C 1
ATOM 1349 O O . LYS A 1 174 ? 19.562 10.062 15.828 1 97.75 174 LYS A O 1
ATOM 1354 N N . PRO A 1 175 ? 19.484 8.617 17.562 1 96.56 175 PRO A N 1
ATOM 1355 C CA . PRO A 1 175 ? 18.531 7.77 16.844 1 96.56 175 PRO A CA 1
ATOM 1356 C C . PRO A 1 175 ? 17.125 8.367 16.812 1 96.56 175 PRO A C 1
ATOM 1358 O O . PRO A 1 175 ? 16.766 9.156 17.688 1 96.56 175 PRO A O 1
ATOM 1361 N N . ILE A 1 176 ? 16.391 8.039 15.859 1 96.5 176 ILE A N 1
ATOM 1362 C CA . ILE A 1 176 ? 14.992 8.453 15.758 1 96.5 176 ILE A CA 1
ATOM 1363 C C . ILE A 1 176 ? 14.195 7.879 16.922 1 96.5 176 ILE A C 1
ATOM 1365 O O . ILE A 1 176 ? 14.148 6.66 17.109 1 96.5 176 ILE A O 1
ATOM 1369 N N . SER A 1 177 ? 13.594 8.688 17.688 1 95.31 177 SER A N 1
ATOM 1370 C CA . SER A 1 177 ? 12.875 8.25 18.875 1 95.31 177 SER A CA 1
ATOM 1371 C C . SER A 1 177 ? 11.516 7.656 18.516 1 95.31 177 SER A C 1
ATOM 1373 O O . SER A 1 177 ? 11.078 6.684 19.141 1 95.31 177 SER A O 1
ATOM 1375 N N . ASN A 1 178 ? 10.82 8.211 17.547 1 94.81 178 ASN A N 1
ATOM 1376 C CA . ASN A 1 178 ? 9.492 7.77 17.125 1 94.81 178 ASN A CA 1
ATOM 1377 C C . ASN A 1 178 ? 9.406 7.566 15.625 1 94.81 178 ASN A C 1
ATOM 1379 O O . ASN A 1 178 ? 9 8.469 14.891 1 94.81 178 ASN A O 1
ATOM 1383 N N . PRO A 1 179 ? 9.734 6.375 15.141 1 94.12 179 PRO A N 1
ATOM 1384 C CA . PRO A 1 179 ? 9.664 6.113 13.703 1 94.12 179 PRO A CA 1
ATOM 1385 C C . PRO A 1 179 ? 8.234 6.105 13.18 1 94.12 179 PRO A C 1
ATOM 1387 O O . PRO A 1 179 ? 7.309 5.723 13.898 1 94.12 179 PRO A O 1
ATOM 1390 N N . PRO A 1 180 ? 8.023 6.5 11.961 1 95.44 180 PRO A N 1
ATOM 1391 C CA . PRO A 1 180 ? 6.688 6.516 11.367 1 95.44 180 PRO A CA 1
ATOM 1392 C C . PRO A 1 180 ? 6.199 5.121 10.969 1 95.44 180 PRO A C 1
ATOM 1394 O O . PRO A 1 180 ? 7.012 4.215 10.766 1 95.44 180 PRO A O 1
ATOM 1397 N N . SER A 1 181 ? 4.926 4.969 10.938 1 93.94 181 SER A N 1
ATOM 1398 C CA . SER A 1 181 ? 4.281 3.799 10.344 1 93.94 181 SER A CA 1
ATOM 1399 C C . SER A 1 181 ? 3.42 4.188 9.148 1 93.94 181 SER A C 1
ATOM 1401 O O . SER A 1 181 ? 2.619 5.121 9.227 1 93.94 181 SER A O 1
ATOM 1403 N N . PHE A 1 182 ? 3.652 3.5 8.055 1 94.56 182 PHE A N 1
ATOM 1404 C CA . PHE A 1 182 ? 2.879 3.756 6.844 1 94.56 182 PHE A CA 1
ATOM 1405 C C . PHE A 1 182 ? 1.901 2.617 6.578 1 94.56 182 PHE A C 1
ATOM 1407 O O . PHE A 1 182 ? 1.495 2.396 5.434 1 94.56 182 PHE A O 1
ATOM 1414 N N . ARG A 1 183 ? 1.54 1.822 7.625 1 93.19 183 ARG A N 1
ATOM 1415 C CA . ARG A 1 183 ? 0.638 0.682 7.504 1 93.19 183 ARG A CA 1
ATOM 1416 C C . ARG A 1 183 ? -0.807 1.143 7.336 1 93.19 183 ARG A C 1
ATOM 1418 O O . ARG A 1 183 ? -1.523 1.324 8.32 1 93.19 183 ARG A O 1
ATOM 1425 N N . ARG A 1 184 ? -1.268 1.213 6.117 1 94.5 184 ARG A N 1
ATOM 1426 C CA . ARG A 1 184 ? -2.57 1.788 5.797 1 94.5 184 ARG A CA 1
ATOM 1427 C C . ARG A 1 184 ? -3.701 0.918 6.336 1 94.5 184 ARG A C 1
ATOM 1429 O O . ARG A 1 184 ? -4.809 1.407 6.578 1 94.5 184 ARG A O 1
ATOM 1436 N N . SER A 1 185 ? -3.408 -0.363 6.609 1 92.31 185 SER A N 1
ATOM 1437 C CA . SER A 1 185 ? -4.449 -1.276 7.078 1 92.31 185 SER A CA 1
ATOM 1438 C C . SER A 1 185 ? -4.891 -0.936 8.492 1 92.31 185 SER A C 1
ATOM 1440 O O . SER A 1 185 ? -5.898 -1.453 8.977 1 92.31 185 SER A O 1
ATOM 1442 N N . MET A 1 186 ? -4.199 -0.052 9.156 1 93 186 MET A N 1
ATOM 1443 C CA . MET A 1 186 ? -4.621 0.425 10.477 1 93 186 MET A CA 1
ATOM 1444 C C . MET A 1 186 ? -5.922 1.213 10.375 1 93 186 MET A C 1
ATOM 1446 O O . MET A 1 186 ? -6.605 1.416 11.383 1 93 186 MET A O 1
ATOM 1450 N N . LEU A 1 187 ? -6.238 1.676 9.164 1 95.69 187 LEU A N 1
ATOM 1451 C CA . LEU A 1 187 ? -7.469 2.424 8.922 1 95.69 187 LEU A CA 1
ATOM 1452 C C . LEU A 1 187 ? -8.406 1.65 8 1 95.69 187 LEU A C 1
ATOM 1454 O O . LEU A 1 187 ? -9.094 2.244 7.168 1 95.69 187 LEU A O 1
ATOM 1458 N N . THR A 1 188 ? -8.367 0.345 8.086 1 93.06 188 THR A N 1
ATOM 1459 C CA . THR A 1 188 ? -9.266 -0.504 7.312 1 93.06 188 THR A CA 1
ATOM 1460 C C . THR A 1 188 ? -10.711 -0.273 7.727 1 93.06 188 THR A C 1
ATOM 1462 O O . THR A 1 188 ? -11.023 -0.228 8.922 1 93.06 188 THR A O 1
ATOM 1465 N N . PRO A 1 189 ? -11.641 -0.067 6.801 1 94.94 189 PRO A N 1
ATOM 1466 C CA . PRO A 1 189 ? -13.055 0.087 7.152 1 94.94 189 PRO A CA 1
ATOM 1467 C C . PRO A 1 189 ? -13.664 -1.191 7.723 1 94.94 189 PRO A C 1
ATOM 1469 O O . PRO A 1 189 ? -13.055 -2.262 7.637 1 94.94 189 PRO A O 1
ATOM 1472 N N . ARG A 1 190 ? -14.844 -0.99 8.289 1 92.25 190 ARG A N 1
ATOM 1473 C CA . ARG A 1 190 ? -15.641 -2.16 8.633 1 92.25 190 ARG A CA 1
ATOM 1474 C C . ARG A 1 190 ? -16.031 -2.943 7.383 1 92.25 190 ARG A C 1
ATOM 1476 O O . ARG A 1 190 ? -15.984 -2.414 6.27 1 92.25 190 ARG A O 1
ATOM 1483 N N . HIS A 1 191 ? -16.25 -4.195 7.52 1 87.81 191 HIS A N 1
ATOM 1484 C CA . HIS A 1 191 ? -16.688 -5.039 6.418 1 87.81 191 HIS A CA 1
ATOM 1485 C C . HIS A 1 191 ? -17.984 -5.754 6.762 1 87.81 191 HIS A C 1
ATOM 1487 O O . HIS A 1 191 ? -18 -6.68 7.578 1 87.81 191 HIS A O 1
ATOM 1493 N N . PRO A 1 192 ? -19.078 -5.387 6.207 1 89.94 192 PRO A N 1
ATOM 1494 C CA . PRO A 1 192 ? -19.172 -4.277 5.258 1 89.94 192 PRO A CA 1
ATOM 1495 C C . PRO A 1 192 ? -19.109 -2.912 5.934 1 89.94 192 PRO A C 1
ATOM 1497 O O . PRO A 1 192 ? -19.438 -2.791 7.117 1 89.94 192 PRO A O 1
ATOM 1500 N N . PRO A 1 193 ? -18.641 -1.91 5.199 1 93.94 193 PRO A N 1
ATOM 1501 C CA . PRO A 1 193 ? -18.719 -0.555 5.75 1 93.94 193 PRO A CA 1
ATOM 1502 C C . PRO A 1 193 ? -20.156 -0.112 6.027 1 93.94 193 PRO A C 1
ATOM 1504 O O . PRO A 1 193 ? -21.078 -0.517 5.316 1 93.94 193 PRO A O 1
ATOM 1507 N N . LEU A 1 194 ? -20.328 0.67 7.016 1 95.75 194 LEU A N 1
ATOM 1508 C CA . LEU A 1 194 ? -21.656 1.123 7.426 1 95.75 194 LEU A CA 1
ATOM 1509 C C . LEU A 1 194 ? -21.844 2.598 7.086 1 95.75 194 LEU A C 1
ATOM 1511 O O . LEU A 1 194 ? -21.078 3.449 7.527 1 95.75 194 LEU A O 1
ATOM 1515 N N . MET A 1 195 ? -22.891 2.832 6.309 1 95.69 195 MET A N 1
ATOM 1516 C CA . MET A 1 195 ? -23.188 4.219 5.969 1 95.69 195 MET A CA 1
ATOM 1517 C C . MET A 1 195 ? -23.844 4.938 7.145 1 95.69 195 MET A C 1
ATOM 1519 O O . MET A 1 195 ? -24.828 4.449 7.703 1 95.69 195 MET A O 1
ATOM 1523 N N . ASN A 1 196 ? -23.297 5.949 7.523 1 96.44 196 ASN A N 1
ATOM 1524 C CA . ASN A 1 196 ? -23.859 6.875 8.508 1 96.44 196 ASN A CA 1
ATOM 1525 C C . ASN A 1 196 ? -24.016 8.273 7.926 1 96.44 196 ASN A C 1
ATOM 1527 O O . ASN A 1 196 ? -23.031 8.984 7.723 1 96.44 196 ASN A O 1
ATOM 1531 N N . THR A 1 197 ? -25.219 8.734 7.742 1 96.06 197 THR A N 1
ATOM 1532 C CA . THR A 1 197 ? -25.516 9.984 7.055 1 96.06 197 THR A CA 1
ATOM 1533 C C . THR A 1 197 ? -25.156 11.188 7.922 1 96.06 197 THR A C 1
ATOM 1535 O O . THR A 1 197 ? -25.156 12.328 7.453 1 96.06 197 THR A O 1
ATOM 1538 N N . PHE A 1 198 ? -24.906 10.906 9.117 1 97 198 PHE A N 1
ATOM 1539 C CA . PHE A 1 198 ? -24.422 11.969 9.992 1 97 198 PHE A CA 1
ATOM 1540 C C . PHE A 1 198 ? -23.234 12.688 9.352 1 97 198 PHE A C 1
ATOM 1542 O O . PHE A 1 198 ? -23.125 13.914 9.438 1 97 198 PHE A O 1
ATOM 1549 N N . TYR A 1 199 ? -22.391 12 8.68 1 97.81 199 TYR A N 1
ATOM 1550 C CA . TYR A 1 199 ? -21.156 12.57 8.148 1 97.81 199 TYR A CA 1
ATOM 1551 C C . TYR A 1 199 ? -21.453 13.484 6.961 1 97.81 199 TYR A C 1
ATOM 1553 O O . TYR A 1 199 ? -20.594 14.297 6.574 1 97.81 199 TYR A O 1
ATOM 1561 N N . ASN A 1 200 ? -22.656 13.375 6.426 1 96.25 200 ASN A N 1
ATOM 1562 C CA . ASN A 1 200 ? -23.078 14.336 5.406 1 96.25 200 ASN A CA 1
ATOM 1563 C C . ASN A 1 200 ? -23.203 15.742 5.98 1 96.25 200 ASN A C 1
ATOM 1565 O O . ASN A 1 200 ? -23.234 16.719 5.23 1 96.25 200 ASN A O 1
ATOM 1569 N N . THR A 1 201 ? -23.297 15.812 7.23 1 95.88 201 THR A N 1
ATOM 1570 C CA . THR A 1 201 ? -23.391 17.125 7.855 1 95.88 201 THR A CA 1
ATOM 1571 C C . THR A 1 201 ? -22 17.719 8.047 1 95.88 201 THR A C 1
ATOM 1573 O O . THR A 1 201 ? -21.844 18.938 8.242 1 95.88 201 THR A O 1
ATOM 1576 N N . LEU A 1 202 ? -20.953 16.906 7.973 1 97.25 202 LEU A N 1
ATOM 1577 C CA . LEU A 1 202 ? -19.594 17.375 8.242 1 97.25 202 LEU A CA 1
ATOM 1578 C C . LEU A 1 202 ? -18.812 17.516 6.945 1 97.25 202 LEU A C 1
ATOM 1580 O O . LEU A 1 202 ? -17.875 18.312 6.871 1 97.25 202 LEU A O 1
ATOM 1584 N N . TYR A 1 203 ? -19.188 16.734 5.973 1 96.5 203 TYR A N 1
ATOM 1585 C CA . TYR A 1 203 ? -18.438 16.703 4.723 1 96.5 203 TYR A CA 1
ATOM 1586 C C . TYR A 1 203 ? -19.359 16.797 3.521 1 96.5 203 TYR A C 1
ATOM 1588 O O . TYR A 1 203 ? -20.547 16.5 3.625 1 96.5 203 TYR A O 1
ATOM 1596 N N . LEU A 1 204 ? -18.828 17.266 2.436 1 94.06 204 LEU A N 1
ATOM 1597 C CA . LEU A 1 204 ? -19.594 17.328 1.19 1 94.06 204 LEU A CA 1
ATOM 1598 C C . LEU A 1 204 ? -18.688 17.047 -0.009 1 94.06 204 LEU A C 1
ATOM 1600 O O . LEU A 1 204 ? -17.484 17.297 0.047 1 94.06 204 LEU A O 1
ATOM 1604 N N . PRO A 1 205 ? -19.234 16.547 -1.085 1 90.69 205 PRO A N 1
ATOM 1605 C CA . PRO A 1 205 ? -18.438 16.344 -2.303 1 90.69 205 PRO A CA 1
ATOM 1606 C C . PRO A 1 205 ? -17.922 17.656 -2.883 1 90.69 205 PRO A C 1
ATOM 1608 O O . PRO A 1 205 ? -18.625 18.672 -2.885 1 90.69 205 PRO A O 1
ATOM 1611 N N . LEU A 1 206 ? -16.766 17.609 -3.33 1 86.62 206 LEU A N 1
ATOM 1612 C CA . LEU A 1 206 ? -16.172 18.797 -3.934 1 86.62 206 LEU A CA 1
ATOM 1613 C C . LEU A 1 206 ? -16.969 19.266 -5.141 1 86.62 206 LEU A C 1
ATOM 1615 O O . LEU A 1 206 ? -17.031 20.469 -5.422 1 86.62 206 LEU A O 1
ATOM 1619 N N . SER A 1 207 ? -17.547 18.281 -5.852 1 84.12 207 SER A N 1
ATOM 1620 C CA . SER A 1 207 ? -18.312 18.578 -7.059 1 84.12 207 SER A CA 1
ATOM 1621 C C . SER A 1 207 ? -19.578 19.391 -6.738 1 84.12 207 SER A C 1
ATOM 1623 O O . SER A 1 207 ? -20.156 20 -7.625 1 84.12 207 SER A O 1
ATOM 1625 N N . SER A 1 208 ? -19.953 19.359 -5.523 1 84.94 208 SER A N 1
ATOM 1626 C CA . SER A 1 208 ? -21.172 20.078 -5.125 1 84.94 208 SER A CA 1
ATOM 1627 C C . SER A 1 208 ? -20.891 21.547 -4.898 1 84.94 208 SER A C 1
ATOM 1629 O O . SER A 1 208 ? -21.812 22.344 -4.754 1 84.94 208 SER A O 1
ATOM 1631 N N . LEU A 1 209 ? -19.609 21.891 -4.82 1 82.56 209 LEU A N 1
ATOM 1632 C CA . LEU A 1 209 ? -19.234 23.281 -4.602 1 82.56 209 LEU A CA 1
ATOM 1633 C C . LEU A 1 209 ? -19.328 24.094 -5.895 1 82.56 209 LEU A C 1
ATOM 1635 O O . LEU A 1 209 ? -19.078 23.547 -6.98 1 82.56 209 LEU A O 1
ATOM 1639 N N . PRO A 1 210 ? -19.75 25.25 -5.766 1 75.75 210 PRO A N 1
ATOM 1640 C CA . PRO A 1 210 ? -19.75 26.078 -6.973 1 75.75 210 PRO A CA 1
ATOM 1641 C C . PRO A 1 210 ? -18.344 26.328 -7.516 1 75.75 210 PRO A C 1
ATOM 1643 O O . PRO A 1 210 ? -17.375 26.219 -6.777 1 75.75 210 PRO A O 1
ATOM 1646 N N . PRO A 1 211 ? -18.297 26.469 -8.852 1 67.31 211 PRO A N 1
ATOM 1647 C CA . PRO A 1 211 ? -16.984 26.781 -9.414 1 67.31 211 PRO A CA 1
ATOM 1648 C C . PRO A 1 211 ? -16.328 28 -8.766 1 67.31 211 PRO A C 1
ATOM 1650 O O . PRO A 1 211 ? -17.031 28.906 -8.32 1 67.31 211 PRO A O 1
ATOM 1653 N N . PRO A 1 212 ? -15.016 27.734 -8.531 1 61.19 212 PRO A N 1
ATOM 1654 C CA . PRO A 1 212 ? -14.352 28.875 -7.902 1 61.19 212 PRO A CA 1
ATOM 1655 C C . PRO A 1 212 ? -14.648 30.188 -8.609 1 61.19 212 PRO A C 1
ATOM 1657 O O . PRO A 1 212 ? -14.68 30.234 -9.844 1 61.19 212 PRO A O 1
ATOM 1660 N N . ARG A 1 213 ? -15.414 31 -8.078 1 52.59 213 ARG A N 1
ATOM 1661 C CA . ARG A 1 213 ? -15.625 32.312 -8.688 1 52.59 213 ARG A CA 1
ATOM 1662 C C . ARG A 1 213 ? -14.305 33.062 -8.844 1 52.59 213 ARG A C 1
ATOM 1664 O O . ARG A 1 213 ? -13.414 32.938 -8 1 52.59 213 ARG A O 1
ATOM 1671 N N . SER A 1 214 ? -13.852 33.094 -10.117 1 48.25 214 SER A N 1
ATOM 1672 C CA . SER A 1 214 ? -12.625 33.781 -10.5 1 48.25 214 SER A CA 1
ATOM 1673 C C . SER A 1 214 ? -12.336 34.969 -9.562 1 48.25 214 SER A C 1
ATOM 1675 O O . SER A 1 214 ? -11.344 35.656 -9.734 1 48.25 214 SER A O 1
ATOM 1677 N N . PHE A 1 215 ? -13.312 35.594 -8.898 1 44.53 215 PHE A N 1
ATOM 1678 C CA . PHE A 1 215 ? -13.023 36.906 -8.367 1 44.53 215 PHE A CA 1
ATOM 1679 C C . PHE A 1 215 ? -12.219 36.812 -7.074 1 44.53 215 PHE A C 1
ATOM 1681 O O . PHE A 1 215 ? -12.406 35.875 -6.293 1 44.53 215 PHE A O 1
ATOM 1688 N N . LEU A 1 216 ? -10.938 37.219 -7.137 1 51.5 216 LEU A N 1
ATOM 1689 C CA . LEU A 1 216 ? -10.242 37.5 -5.887 1 51.5 216 LEU A CA 1
ATOM 1690 C C . LEU A 1 216 ? -11.234 37.938 -4.801 1 51.5 216 LEU A C 1
ATOM 1692 O O . LEU A 1 216 ? -12.047 38.812 -5.008 1 51.5 216 LEU A O 1
ATOM 1696 N N . PRO A 1 217 ? -11.352 36.969 -3.805 1 58.16 217 PRO A N 1
ATOM 1697 C CA . PRO A 1 217 ? -12.305 37.406 -2.791 1 58.16 217 PRO A CA 1
ATOM 1698 C C . PRO A 1 217 ? -12.117 38.875 -2.404 1 58.16 217 PRO A C 1
ATOM 1700 O O . PRO A 1 217 ? -10.992 39.375 -2.369 1 58.16 217 PRO A O 1
ATOM 1703 N N . THR A 1 218 ? -13.055 39.75 -2.531 1 61.72 218 THR A N 1
ATOM 1704 C CA . THR A 1 218 ? -13.055 41.156 -2.137 1 61.72 218 THR A CA 1
ATOM 1705 C C . THR A 1 218 ? -12.43 41.344 -0.753 1 61.72 218 THR A C 1
ATOM 1707 O O . THR A 1 218 ? -11.75 42.312 -0.493 1 61.72 218 THR A O 1
ATOM 1710 N N . ASN A 1 219 ? -12.445 40.219 0.069 1 76.94 219 ASN A N 1
ATOM 1711 C CA . ASN A 1 219 ? -11.898 40.281 1.42 1 76.94 219 ASN A CA 1
ATOM 1712 C C . ASN A 1 219 ? -11.078 39.062 1.763 1 76.94 219 ASN A C 1
ATOM 1714 O O . ASN A 1 219 ? -11.586 38.125 2.377 1 76.94 219 ASN A O 1
ATOM 1718 N N . PRO A 1 220 ? -9.812 39.094 1.418 1 85.06 220 PRO A N 1
ATOM 1719 C CA . PRO A 1 220 ? -8.977 37.938 1.663 1 85.06 220 PRO A CA 1
ATOM 1720 C C . PRO A 1 220 ? -8.664 37.719 3.143 1 85.06 220 PRO A C 1
ATOM 1722 O O . PRO A 1 220 ? -8.695 38.688 3.922 1 85.06 220 PRO A O 1
ATOM 1725 N N . LEU A 1 221 ? -8.469 36.531 3.533 1 93.81 221 LEU A N 1
ATOM 1726 C CA . LEU A 1 221 ? -7.965 36.219 4.871 1 93.81 221 LEU A CA 1
ATOM 1727 C C . LEU A 1 221 ? -6.547 36.75 5.055 1 93.81 221 LEU A C 1
ATOM 1729 O O . LEU A 1 221 ? -5.754 36.75 4.113 1 93.81 221 LEU A O 1
ATOM 1733 N N . ILE A 1 222 ? -6.316 37.219 6.234 1 94.81 222 ILE A N 1
ATOM 1734 C CA . ILE A 1 222 ? -5.008 37.781 6.598 1 94.81 222 ILE A CA 1
ATOM 1735 C C . ILE A 1 222 ? -4.469 37.031 7.82 1 94.81 222 ILE A C 1
ATOM 1737 O O . ILE A 1 222 ? -5.234 36.656 8.703 1 94.81 222 ILE A O 1
ATOM 1741 N N . SER A 1 223 ? -3.139 36.938 7.879 1 96.75 223 SER A N 1
ATOM 1742 C CA . SER A 1 223 ? -2.531 36.219 8.984 1 96.75 223 SER A CA 1
ATOM 1743 C C . SER A 1 223 ? -1.947 37.156 10.023 1 96.75 223 SER A C 1
ATOM 1745 O O . SER 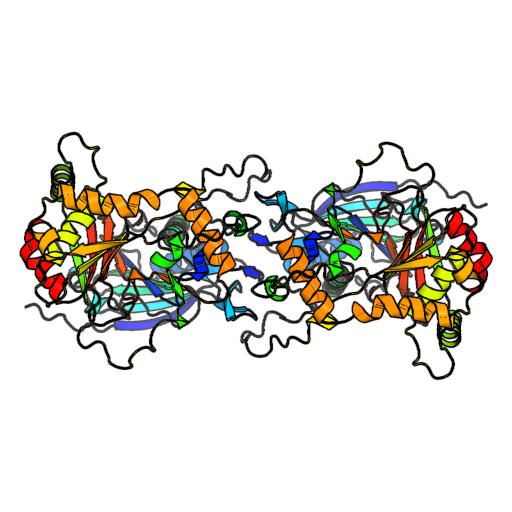A 1 223 ? -1.439 38.219 9.68 1 96.75 223 SER A O 1
ATOM 1747 N N . ARG A 1 224 ? -2.076 36.781 11.234 1 97.56 224 ARG A N 1
ATOM 1748 C CA . ARG A 1 224 ? -1.437 37.406 12.391 1 97.56 224 ARG A CA 1
ATOM 1749 C C . ARG A 1 224 ? -0.944 36.375 13.375 1 97.56 224 ARG A C 1
ATOM 1751 O O . ARG A 1 224 ? -1.494 35.25 13.438 1 97.56 224 ARG A O 1
ATOM 1758 N N . ILE A 1 225 ? 0.099 36.719 14.078 1 98.38 225 ILE A N 1
ATOM 1759 C CA . ILE A 1 225 ? 0.555 35.844 15.164 1 98.38 225 ILE A CA 1
ATOM 1760 C C . ILE A 1 225 ? 0.526 36.625 16.484 1 98.38 225 ILE A C 1
ATOM 1762 O O . ILE A 1 225 ? 1.057 37.719 16.562 1 98.38 225 ILE A O 1
ATOM 1766 N N . TYR A 1 226 ? -0.113 36.062 17.453 1 98.62 226 TYR A N 1
ATOM 1767 C CA . TYR A 1 226 ? -0.225 36.594 18.812 1 98.62 226 TYR A CA 1
ATOM 1768 C C . TYR A 1 226 ? 0.411 35.656 19.828 1 98.62 226 TYR A C 1
ATOM 1770 O O . TYR A 1 226 ? 0.726 34.5 19.516 1 98.62 226 TYR A O 1
ATOM 1778 N N . TYR A 1 227 ? 0.711 36.125 20.984 1 98.38 227 TYR A N 1
ATOM 1779 C CA . TYR A 1 227 ? 0.944 35.25 22.109 1 98.38 227 TYR A CA 1
ATOM 1780 C C . TYR A 1 227 ? -0.097 35.469 23.203 1 98.38 227 TYR A C 1
ATOM 1782 O O . TYR A 1 227 ? -0.67 36.562 23.312 1 98.38 227 TYR A O 1
ATOM 1790 N N . VAL A 1 228 ? -0.463 34.469 23.891 1 98.56 228 VAL A N 1
ATOM 1791 C CA . VAL A 1 228 ? -1.373 34.438 25.031 1 98.56 228 VAL A CA 1
ATOM 1792 C C . VAL A 1 228 ? -0.644 33.938 26.266 1 98.56 228 VAL A C 1
ATOM 1794 O O . VAL A 1 228 ? -0.036 32.844 26.234 1 98.56 228 VAL A O 1
ATOM 1797 N N . GLU A 1 229 ? -0.74 34.656 27.297 1 98.25 229 GLU A N 1
ATOM 1798 C CA . GLU A 1 229 ? -0.036 34.281 28.516 1 98.25 229 GLU A CA 1
ATOM 1799 C C . GLU A 1 229 ? -0.741 33.125 29.219 1 98.25 229 GLU A C 1
ATOM 1801 O O . GLU A 1 229 ? -1.969 33.031 29.188 1 98.25 229 GLU A O 1
ATOM 1806 N N . ALA A 1 230 ? 0.031 32.344 29.906 1 97.94 230 ALA A N 1
ATOM 1807 C CA . ALA A 1 230 ? -0.466 31.172 30.609 1 97.94 230 ALA A CA 1
ATOM 1808 C C . ALA A 1 230 ? -1.575 31.547 31.594 1 97.94 230 ALA A C 1
ATOM 1810 O O . ALA A 1 230 ? -2.564 30.828 31.734 1 97.94 230 ALA A O 1
ATOM 1811 N N . LYS A 1 231 ? -1.434 32.656 32.312 1 97.19 231 LYS A N 1
ATOM 1812 C CA . LYS A 1 231 ? -2.43 33.062 33.281 1 97.19 231 LYS A CA 1
ATOM 1813 C C . LYS A 1 231 ? -3.764 33.375 32.625 1 97.19 231 LYS A C 1
ATOM 1815 O O . LYS A 1 231 ? -4.828 33.125 33.188 1 97.19 231 LYS A O 1
ATOM 1820 N N . ASP A 1 232 ? -3.695 33.969 31.406 1 97.38 232 ASP A N 1
ATOM 1821 C CA . ASP A 1 232 ? -4.918 34.281 30.688 1 97.38 232 ASP A CA 1
ATOM 1822 C C . ASP A 1 232 ? -5.621 33.031 30.203 1 97.38 232 ASP A C 1
ATOM 1824 O O . ASP A 1 232 ? -6.852 32.969 30.188 1 97.38 232 ASP A O 1
ATOM 1828 N N . ILE A 1 233 ? -4.879 32 29.766 1 96.25 233 ILE A N 1
ATOM 1829 C CA . ILE A 1 233 ? -5.438 30.734 29.344 1 96.25 233 ILE A CA 1
ATOM 1830 C C . ILE A 1 233 ? -6.148 30.078 30.531 1 96.25 233 ILE A C 1
ATOM 1832 O O . ILE A 1 233 ? -7.273 29.594 30.391 1 96.25 233 ILE A O 1
ATOM 1836 N N . SER A 1 234 ? -5.48 30.078 31.688 1 94.38 234 SER A N 1
ATOM 1837 C CA . SER A 1 234 ? -6.066 29.516 32.906 1 94.38 234 SER A CA 1
ATOM 1838 C C . SER A 1 234 ? -7.336 30.266 33.312 1 94.38 234 SER A C 1
ATOM 1840 O O . SER A 1 234 ? -8.305 29.656 33.75 1 94.38 234 SER A O 1
ATOM 1842 N N . HIS A 1 235 ? -7.246 31.516 33.188 1 94.44 235 HIS A N 1
ATOM 1843 C CA . HIS A 1 235 ? -8.406 32.344 33.5 1 94.44 235 HIS A CA 1
ATOM 1844 C C . HIS A 1 235 ? -9.586 32 32.594 1 94.44 235 HIS A C 1
ATOM 1846 O O . HIS A 1 235 ? -10.719 31.859 33.062 1 94.44 235 HIS A O 1
ATOM 1852 N N . LEU A 1 236 ? -9.344 31.906 31.266 1 94.44 236 LEU A N 1
ATOM 1853 C CA . LEU A 1 236 ? -10.383 31.516 30.328 1 94.44 236 LEU A CA 1
ATOM 1854 C C . LEU A 1 236 ? -10.984 30.172 30.719 1 94.44 236 LEU A C 1
ATOM 1856 O O . LEU A 1 236 ? -12.203 29.984 30.656 1 94.44 236 LEU A O 1
ATOM 1860 N N . GLN A 1 237 ? -10.109 29.25 31.078 1 94.31 237 GLN A N 1
ATOM 1861 C CA . GLN A 1 237 ? -10.562 27.922 31.453 1 94.31 237 GLN A CA 1
ATOM 1862 C C . GLN A 1 237 ? -11.438 27.984 32.688 1 94.31 237 GLN A C 1
ATOM 1864 O O . GLN A 1 237 ? -12.461 27.297 32.781 1 94.31 237 GLN A O 1
ATOM 1869 N N . THR A 1 238 ? -11.094 28.75 33.688 1 92.19 238 THR A N 1
ATOM 1870 C CA . THR A 1 238 ? -11.867 28.906 34.906 1 92.19 238 THR A CA 1
ATOM 1871 C C . THR A 1 238 ? -13.234 29.516 34.625 1 92.19 238 THR A C 1
ATOM 1873 O O . THR A 1 238 ? -14.242 29.062 35.156 1 92.19 238 THR A O 1
ATOM 1876 N N . LYS A 1 239 ? -13.25 30.438 33.75 1 91.5 239 LYS A N 1
ATOM 1877 C CA . LYS A 1 239 ? -14.484 31.141 33.406 1 91.5 239 LYS A CA 1
ATOM 1878 C C . LYS A 1 239 ? -15.422 30.25 32.594 1 91.5 239 LYS A C 1
ATOM 1880 O O . LYS A 1 239 ? -16.625 30.5 32.531 1 91.5 239 LYS A O 1
ATOM 1885 N N . SER A 1 240 ? -14.852 29.359 31.922 1 90.81 240 SER A N 1
ATOM 1886 C CA . SER A 1 240 ? -15.625 28.484 31.047 1 90.81 240 SER A CA 1
ATOM 1887 C C . SER A 1 240 ? -16.266 27.344 31.844 1 90.81 240 SER A C 1
ATOM 1889 O O . SER A 1 240 ? -17.047 26.562 31.312 1 90.81 240 SER A O 1
ATOM 1891 N N . SER A 1 241 ? -15.82 27.188 33.094 1 79.25 241 SER A N 1
ATOM 1892 C CA . SER A 1 241 ? -16.344 26.094 33.938 1 79.25 241 SER A CA 1
ATOM 1893 C C . SER A 1 241 ? -17.625 26.516 34.656 1 79.25 241 SER A C 1
ATOM 1895 O O . SER A 1 241 ? -17.703 27.609 35.219 1 79.25 241 SER A O 1
ATOM 1897 N N . PHE A 1 242 ? -18.688 26.047 34.125 1 65.88 242 PHE A N 1
ATOM 1898 C CA . PHE A 1 242 ? -19.969 26.297 34.781 1 65.88 242 PHE A CA 1
ATOM 1899 C C . PHE A 1 242 ? -20.031 25.594 36.125 1 65.88 242 PHE A C 1
ATOM 1901 O O . PHE A 1 242 ? -19.359 24.578 36.344 1 65.88 242 PHE A O 1
ATOM 1908 N N . ASP A 1 243 ? -20.719 26.219 37.125 1 60.16 243 ASP A N 1
ATOM 1909 C CA . ASP A 1 243 ? -20.875 25.672 38.469 1 60.16 243 ASP A CA 1
ATOM 1910 C C . ASP A 1 243 ? -21.281 24.203 38.438 1 60.16 243 ASP A C 1
ATOM 1912 O O . ASP A 1 243 ? -22.344 23.859 37.938 1 60.16 243 ASP A O 1
ATOM 1916 N N . GLY A 1 244 ? -20.391 23.297 38.906 1 61.53 244 GLY A N 1
ATOM 1917 C CA . GLY A 1 244 ? -20.625 21.875 39.094 1 61.53 244 GLY A CA 1
ATOM 1918 C C . GLY A 1 244 ? -20.203 21.031 37.906 1 61.53 244 GLY A C 1
ATOM 1919 O O . GLY A 1 244 ? -20.156 19.797 37.969 1 61.53 244 GLY A O 1
ATOM 1920 N N . ALA A 1 245 ? -19.938 21.734 36.688 1 64 245 ALA A N 1
ATOM 1921 C CA . ALA A 1 245 ? -19.609 20.938 35.5 1 64 245 ALA A CA 1
ATOM 1922 C C . ALA A 1 245 ? -18.109 20.656 35.406 1 64 245 ALA A C 1
ATOM 1924 O O . ALA A 1 245 ? -17.312 21.406 36 1 64 245 ALA A O 1
ATOM 1925 N N . PRO A 1 246 ? -17.797 19.547 34.906 1 71.06 246 PRO A N 1
ATOM 1926 C CA . PRO A 1 246 ? -16.375 19.203 34.75 1 71.06 246 PRO A CA 1
ATOM 1927 C C . PRO A 1 246 ? -15.594 20.281 34 1 71.06 246 PRO A C 1
ATOM 1929 O O . PRO A 1 246 ? -16.141 20.969 33.125 1 71.06 246 PRO A O 1
ATOM 1932 N N . LYS A 1 247 ? -14.492 20.438 34.469 1 83.12 247 LYS A N 1
ATOM 1933 C CA . LYS A 1 247 ? -13.562 21.406 33.875 1 83.12 247 LYS A CA 1
ATOM 1934 C C . LYS A 1 247 ? -13.328 21.125 32.406 1 83.12 247 LYS A C 1
ATOM 1936 O O . LYS A 1 247 ? -13.062 19.984 32 1 83.12 247 LYS A O 1
ATOM 1941 N N . ARG A 1 248 ? -13.586 22.156 31.594 1 89.31 248 ARG A N 1
ATOM 1942 C CA . ARG A 1 248 ? -13.359 22.031 30.156 1 89.31 248 ARG A CA 1
ATOM 1943 C C . ARG A 1 248 ? -11.875 22.156 29.812 1 89.31 248 ARG A C 1
ATOM 1945 O O . ARG A 1 248 ? -11.109 22.734 30.594 1 89.31 248 ARG A O 1
ATOM 1952 N N . SER A 1 249 ? -11.492 21.5 28.75 1 92.31 249 SER A N 1
ATOM 1953 C CA . SER A 1 249 ? -10.094 21.594 28.344 1 92.31 249 SER A CA 1
ATOM 1954 C C . SER A 1 249 ? -9.727 23.031 27.953 1 92.31 249 SER A C 1
ATOM 1956 O O . SER A 1 249 ? -10.602 23.844 27.672 1 92.31 249 SER A O 1
ATOM 1958 N N . LYS A 1 250 ? -8.5 23.359 27.969 1 94.44 250 LYS A N 1
ATOM 1959 C CA . LYS A 1 250 ? -8 24.672 27.578 1 94.44 250 LYS A CA 1
ATOM 1960 C C . LYS A 1 250 ? -8.398 25.016 26.141 1 94.44 250 LYS A C 1
ATOM 1962 O O . LYS A 1 250 ? -8.773 26.156 25.859 1 94.44 250 LYS A O 1
ATOM 1967 N N . LEU A 1 251 ? -8.375 24.031 25.266 1 95.81 251 LEU A N 1
ATOM 1968 C CA . LEU A 1 251 ? -8.68 24.297 23.859 1 95.81 251 LEU A CA 1
ATOM 1969 C C . LEU A 1 251 ? -10.156 24.641 23.672 1 95.81 251 LEU A C 1
ATOM 1971 O O . LEU A 1 251 ? -10.5 25.531 22.906 1 95.81 251 LEU A O 1
ATOM 1975 N N . VAL A 1 252 ? -11 23.875 24.344 1 96 252 VAL A N 1
ATOM 1976 C CA . VAL A 1 252 ? -12.43 24.125 24.25 1 96 252 VAL A CA 1
ATOM 1977 C C . VAL A 1 252 ? -12.742 25.516 24.797 1 96 252 VAL A C 1
ATOM 1979 O O . VAL A 1 252 ? -13.523 26.266 24.203 1 96 252 VAL A O 1
ATOM 1982 N N . SER A 1 253 ? -12.148 25.891 25.891 1 96.25 253 SER A N 1
ATOM 1983 C CA . SER A 1 253 ? -12.336 27.203 26.5 1 96.25 253 SER A CA 1
ATOM 1984 C C . SER A 1 253 ? -11.844 28.312 25.562 1 96.25 253 SER A C 1
ATOM 1986 O O . SER A 1 253 ? -12.492 29.344 25.422 1 96.25 253 SER A O 1
ATOM 1988 N N . PHE A 1 254 ? -10.719 28.062 25.016 1 97.69 254 PHE A N 1
ATOM 1989 C CA . PHE A 1 254 ? -10.141 29 24.062 1 97.69 254 PHE A CA 1
ATOM 1990 C C . PHE A 1 254 ? -11.055 29.172 22.859 1 97.69 254 PHE A C 1
ATOM 1992 O O . PHE A 1 254 ? -11.328 30.312 22.438 1 97.69 254 PHE A O 1
ATOM 1999 N N . ALA A 1 255 ? -11.539 28.094 22.266 1 98.19 255 ALA A N 1
ATOM 2000 C CA . ALA A 1 255 ? -12.438 28.141 21.125 1 98.19 255 ALA A CA 1
ATOM 2001 C C . ALA A 1 255 ? -13.719 28.875 21.453 1 98.19 255 ALA A C 1
ATOM 2003 O O . ALA A 1 255 ? -14.234 29.641 20.641 1 98.19 255 ALA A O 1
ATOM 2004 N N . ALA A 1 256 ? -14.242 28.625 22.641 1 97.06 256 ALA A N 1
ATOM 2005 C CA . ALA A 1 256 ? -15.453 29.297 23.094 1 97.06 256 ALA A CA 1
ATOM 2006 C C . ALA A 1 256 ? -15.242 30.812 23.141 1 97.06 256 ALA A C 1
ATOM 2008 O O . ALA A 1 256 ? -16.094 31.578 22.703 1 97.06 256 ALA A O 1
ATOM 2009 N N . PHE A 1 257 ? -14.164 31.234 23.719 1 97.31 257 PHE A N 1
ATOM 2010 C CA . PHE A 1 257 ? -13.828 32.656 23.828 1 97.31 257 PHE A CA 1
ATOM 2011 C C . PHE A 1 257 ? -13.734 33.281 22.453 1 97.31 257 PHE A C 1
ATOM 2013 O O . PHE A 1 257 ? -14.305 34.344 22.219 1 97.31 257 PHE A O 1
ATOM 2020 N N . LEU A 1 258 ? -12.992 32.625 21.562 1 98 258 LEU A N 1
ATOM 2021 C CA . LEU A 1 258 ? -12.844 33.125 20.203 1 98 258 LEU A CA 1
ATOM 2022 C C . LEU A 1 258 ? -14.195 33.219 19.5 1 98 258 LEU A C 1
ATOM 2024 O O . LEU A 1 258 ? -14.469 34.188 18.797 1 98 258 LEU A O 1
ATOM 2028 N N . TRP A 1 259 ? -15.016 32.156 19.703 1 98 259 TRP A N 1
ATOM 2029 C CA . TRP A 1 259 ? -16.344 32.156 19.094 1 98 259 TRP A CA 1
ATOM 2030 C C . TRP A 1 259 ? -17.172 33.344 19.562 1 98 259 TRP A C 1
ATOM 2032 O O . TRP A 1 259 ? -17.875 33.969 18.766 1 98 259 TRP A O 1
ATOM 2042 N N . LYS A 1 260 ? -17.141 33.688 20.781 1 96 260 LYS A N 1
ATOM 2043 C CA . LYS A 1 260 ? -17.875 34.812 21.344 1 96 260 LYS A CA 1
ATOM 2044 C C . LYS A 1 260 ? -17.406 36.125 20.75 1 96 260 LYS A C 1
ATOM 2046 O O . LYS A 1 260 ? -18.219 37 20.422 1 96 260 LYS A O 1
ATOM 2051 N N . ILE A 1 261 ? -16.062 36.25 20.594 1 95.56 261 ILE A N 1
ATOM 2052 C CA . ILE A 1 261 ? -15.492 37.438 20 1 95.56 261 ILE A CA 1
ATOM 2053 C C . ILE A 1 261 ? -16 37.594 18.562 1 95.56 261 ILE A C 1
ATOM 2055 O O . ILE A 1 261 ? -16.391 38.688 18.141 1 95.56 261 ILE A O 1
ATOM 2059 N N . MET A 1 262 ? -16.078 36.531 17.844 1 94.62 262 MET A N 1
ATOM 2060 C CA . MET A 1 262 ? -16.5 36.562 16.453 1 94.62 262 MET A CA 1
ATOM 2061 C C . MET A 1 262 ? -17.969 36.938 16.328 1 94.62 262 MET A C 1
ATOM 2063 O O . MET A 1 262 ? -18.375 37.562 15.352 1 94.62 262 MET A O 1
ATOM 2067 N N . ALA A 1 263 ? -18.656 36.469 17.25 1 94.88 263 ALA A N 1
ATOM 2068 C CA . ALA A 1 263 ? -20.094 36.719 17.25 1 94.88 263 ALA A CA 1
ATOM 2069 C C . ALA A 1 263 ? -20.406 38.219 17.359 1 94.88 263 ALA A C 1
ATOM 2071 O O . ALA A 1 263 ? -21.516 38.656 17.047 1 94.88 263 ALA A O 1
ATOM 2072 N N . GLU A 1 264 ? -19.484 39 17.734 1 93.44 264 GLU A N 1
ATOM 2073 C CA . GLU A 1 264 ? -19.672 40.438 17.891 1 93.44 264 GLU A CA 1
ATOM 2074 C C . GLU A 1 264 ? -19.594 41.156 16.547 1 93.44 264 GLU A C 1
ATOM 2076 O O . GLU A 1 264 ? -19.891 42.344 16.453 1 93.44 264 GLU A O 1
ATOM 2081 N N . CYS A 1 265 ? -19.219 40.375 15.531 1 90.81 265 CYS A N 1
ATOM 2082 C CA . CYS A 1 265 ? -19.078 40.969 14.211 1 90.81 265 CYS A CA 1
ATOM 2083 C C . CYS A 1 265 ? -20.438 41.469 13.688 1 90.81 265 CYS A C 1
ATOM 2085 O O . CYS A 1 265 ? -21.406 40.719 13.688 1 90.81 265 CYS A O 1
ATOM 2087 N N . GLU A 1 266 ? -20.516 42.719 13.258 1 87.69 266 GLU A N 1
ATOM 2088 C CA . GLU A 1 266 ? -21.734 43.281 12.719 1 87.69 266 GLU A CA 1
ATOM 2089 C C . GLU A 1 266 ? -21.719 43.281 11.188 1 87.69 266 GLU A C 1
ATOM 2091 O O . GLU A 1 266 ? -21.641 44.344 10.562 1 87.69 266 GLU A O 1
ATOM 2096 N N . ASP A 1 267 ? -21.844 42.156 10.57 1 84.12 267 ASP A N 1
ATOM 2097 C CA . ASP A 1 267 ? -21.766 42.062 9.117 1 84.12 267 ASP A CA 1
ATOM 2098 C C . ASP A 1 267 ? -23.109 41.656 8.523 1 84.12 267 ASP A C 1
ATOM 2100 O O . ASP A 1 267 ? -23.203 41.312 7.34 1 84.12 267 ASP A O 1
ATOM 2104 N N . GLY A 1 268 ? -24.094 41.594 9.359 1 84.31 268 GLY A N 1
ATOM 2105 C CA . GLY A 1 268 ? -25.438 41.281 8.867 1 84.31 268 GLY A CA 1
ATOM 2106 C C . GLY A 1 268 ? -25.734 39.812 8.797 1 84.31 268 GLY A C 1
ATOM 2107 O O . GLY A 1 268 ? -26.859 39.406 8.484 1 84.31 268 GLY A O 1
ATOM 2108 N N . LEU A 1 269 ? -24.75 39.062 9.117 1 86.88 269 LEU A N 1
ATOM 2109 C CA . LEU A 1 269 ? -24.984 37.625 9.102 1 86.88 269 LEU A CA 1
ATOM 2110 C C . LEU A 1 269 ? -25.625 37.156 10.406 1 86.88 269 LEU A C 1
ATOM 2112 O O . LEU A 1 269 ? -25.234 37.625 11.484 1 86.88 269 LEU A O 1
ATOM 2116 N N . LYS A 1 270 ? -26.5 36.219 10.297 1 88.62 270 LYS A N 1
ATOM 2117 C CA . LYS A 1 270 ? -27.281 35.812 11.453 1 88.62 270 LYS A CA 1
ATOM 2118 C C . LYS A 1 270 ? -26.547 34.75 12.281 1 88.62 270 LYS A C 1
ATOM 2120 O O . LYS A 1 270 ? -26.75 34.656 13.492 1 88.62 270 LYS A O 1
ATOM 2125 N N . THR A 1 271 ? -25.734 33.969 11.594 1 93.69 271 THR A N 1
ATOM 2126 C CA . THR A 1 271 ? -25.094 32.875 12.297 1 93.69 271 THR A CA 1
ATOM 2127 C C . THR A 1 271 ? -23.578 32.906 12.094 1 93.69 271 THR A C 1
ATOM 2129 O O . THR A 1 271 ? -23.078 33.656 11.242 1 93.69 271 THR A O 1
ATOM 2132 N N . CYS A 1 272 ? -22.859 32.25 12.93 1 94.62 272 CYS A N 1
ATOM 2133 C CA . CYS A 1 272 ? -21.438 31.984 12.781 1 94.62 272 CYS A CA 1
ATOM 2134 C C . CYS A 1 272 ? -21.078 30.578 13.211 1 94.62 272 CYS A C 1
ATOM 2136 O O . CYS A 1 272 ? -21.828 29.938 13.961 1 94.62 272 CYS A O 1
ATOM 2138 N N . LYS A 1 273 ? -20.031 30.109 12.68 1 96.56 273 LYS A N 1
ATOM 2139 C CA . LYS A 1 273 ? -19.656 28.719 12.883 1 96.56 273 LYS A CA 1
ATOM 2140 C C . LYS A 1 273 ? -18.281 28.609 13.539 1 96.56 273 LYS A C 1
ATOM 2142 O O . LYS A 1 273 ? -17.422 29.453 13.32 1 96.56 273 LYS A O 1
ATOM 2147 N N . MET A 1 274 ? -18.156 27.625 14.406 1 98.12 274 MET A N 1
ATOM 2148 C CA . MET A 1 274 ? -16.906 27.266 15.055 1 98.12 274 MET A CA 1
ATOM 2149 C C . MET A 1 274 ? -16.578 25.797 14.844 1 98.12 274 MET A C 1
ATOM 2151 O O . MET A 1 274 ? -17.422 24.922 15.117 1 98.12 274 MET A O 1
ATOM 2155 N N . GLY A 1 275 ? -15.414 25.531 14.219 1 98.31 275 GLY A N 1
ATOM 2156 C CA . GLY A 1 275 ? -14.938 24.156 14.078 1 98.31 275 GLY A CA 1
ATOM 2157 C C . GLY A 1 275 ? -13.688 23.875 14.891 1 98.31 275 GLY A C 1
ATOM 2158 O O . GLY A 1 275 ? -12.938 24.797 15.234 1 98.31 275 GLY A O 1
ATOM 2159 N N . VAL A 1 276 ? -13.523 22.656 15.273 1 98.44 276 VAL A N 1
ATOM 2160 C CA . VAL A 1 276 ? -12.336 22.203 16 1 98.44 276 VAL A CA 1
ATOM 2161 C C . VAL A 1 276 ? -11.766 20.953 15.344 1 98.44 276 VAL A C 1
ATOM 2163 O O . VAL A 1 276 ? -12.484 19.984 15.109 1 98.44 276 VAL A O 1
ATOM 2166 N N . VAL A 1 277 ? -10.492 20.969 15.016 1 98.06 277 VAL A N 1
ATOM 2167 C CA . VAL A 1 277 ? -9.844 19.797 14.438 1 98.06 277 VAL A CA 1
ATOM 2168 C C . VAL A 1 277 ? -9.617 18.75 15.516 1 98.06 277 VAL A C 1
ATOM 2170 O O . VAL A 1 277 ? -9.07 19.047 16.578 1 98.06 277 VAL A O 1
ATOM 2173 N N . VAL A 1 278 ? -10.016 17.547 15.266 1 97.62 278 VAL A N 1
ATOM 2174 C CA . VAL A 1 278 ? -9.852 16.438 16.203 1 97.62 278 VAL A CA 1
ATOM 2175 C C . VAL A 1 278 ? -8.938 15.375 15.594 1 97.62 278 VAL A C 1
ATOM 2177 O O . VAL A 1 278 ? -9.141 14.938 14.461 1 97.62 278 VAL A O 1
ATOM 2180 N N . ASP A 1 279 ? -7.938 15.031 16.344 1 96.88 279 ASP A N 1
ATOM 2181 C CA . ASP A 1 279 ? -7.023 13.969 15.938 1 96.88 279 ASP A CA 1
ATOM 2182 C C . ASP A 1 279 ? -7.566 12.594 16.344 1 96.88 279 ASP A C 1
ATOM 2184 O O . ASP A 1 279 ? -7.941 12.391 17.5 1 96.88 279 ASP A O 1
ATOM 2188 N N . GLY A 1 280 ? -7.547 11.641 15.484 1 96.94 280 GLY A N 1
ATOM 2189 C CA . GLY A 1 280 ? -8.195 10.359 15.734 1 96.94 280 GLY A CA 1
ATOM 2190 C C . GLY A 1 280 ? -7.234 9.297 16.234 1 96.94 280 GLY A C 1
ATOM 2191 O O . GLY A 1 280 ? -7.656 8.188 16.594 1 96.94 280 GLY A O 1
ATOM 2192 N N . ARG A 1 281 ? -5.934 9.547 16.328 1 96.19 281 ARG A N 1
ATOM 2193 C CA . ARG A 1 281 ? -4.941 8.523 16.625 1 96.19 281 ARG A CA 1
ATOM 2194 C C . ARG A 1 281 ? -5.176 7.922 18 1 96.19 281 ARG A C 1
ATOM 2196 O O . ARG A 1 281 ? -5.242 6.703 18.156 1 96.19 281 ARG A O 1
ATOM 2203 N N . GLU A 1 282 ? -5.395 8.75 19.016 1 91.19 282 GLU A N 1
ATOM 2204 C CA . GLU A 1 282 ? -5.621 8.258 20.375 1 91.19 282 GLU A CA 1
ATOM 2205 C C . GLU A 1 282 ? -6.98 7.578 20.5 1 91.19 282 GLU A C 1
ATOM 2207 O O . GLU A 1 282 ? -7.199 6.777 21.406 1 91.19 282 GLU A O 1
ATOM 2212 N N . ARG A 1 283 ? -7.824 7.84 19.594 1 91.75 283 ARG A N 1
ATOM 2213 C CA . ARG A 1 283 ? -9.172 7.273 19.609 1 91.75 283 ARG A CA 1
ATOM 2214 C C . ARG A 1 283 ? -9.188 5.891 18.969 1 91.75 283 ARG A C 1
ATOM 2216 O O . ARG A 1 283 ? -9.906 4.996 19.422 1 91.75 283 ARG A O 1
ATOM 2223 N N . LEU A 1 284 ? -8.406 5.789 17.938 1 91.12 284 LEU A N 1
ATOM 2224 C CA . LEU A 1 284 ? -8.359 4.539 17.188 1 91.12 284 LEU A CA 1
ATOM 2225 C C . LEU A 1 284 ? -7.375 3.559 17.812 1 91.12 284 LEU A C 1
ATOM 2227 O O . LEU A 1 284 ? -7.402 2.365 17.5 1 91.12 284 LEU A O 1
ATOM 2231 N N . GLY A 1 285 ? -6.332 4.016 18.422 1 74.31 285 GLY A N 1
ATOM 2232 C CA . GLY A 1 285 ? -5.211 3.238 18.938 1 74.31 285 GLY A CA 1
ATOM 2233 C C . GLY A 1 285 ? -5.625 2.211 19.969 1 74.31 285 GLY A C 1
ATOM 2234 O O . GLY A 1 285 ? -4.832 1.343 20.344 1 74.31 285 GLY A O 1
ATOM 2235 N N . LYS A 1 286 ? -6.871 2.379 20.562 1 60.41 286 LYS A N 1
ATOM 2236 C CA . LYS A 1 286 ? -7.195 1.332 21.531 1 60.41 286 LYS A CA 1
ATOM 2237 C C . LYS A 1 286 ? -7.266 -0.035 20.859 1 60.41 286 LYS A C 1
ATOM 2239 O O . LYS A 1 286 ? -7.422 -1.058 21.531 1 60.41 286 LYS A O 1
ATOM 2244 N N . MET A 1 287 ? -7.156 -0.001 19.656 1 49.88 287 MET A N 1
ATOM 2245 C CA . MET A 1 287 ? -7.152 -1.28 18.953 1 49.88 287 MET A CA 1
ATOM 2246 C C . MET A 1 287 ? -5.797 -1.966 19.078 1 49.88 287 MET A C 1
ATOM 2248 O O . MET A 1 287 ? -4.77 -1.385 18.734 1 49.88 287 MET A O 1
ATOM 2252 N N . SER A 1 288 ? -5.629 -2.51 20.203 1 43.38 288 SER A N 1
ATOM 2253 C CA . SER A 1 288 ? -4.418 -3.291 20.438 1 43.38 288 SER A CA 1
ATOM 2254 C C . SER A 1 288 ? -4.121 -4.219 19.266 1 43.38 288 SER A C 1
ATOM 2256 O O . SER A 1 288 ? -4.887 -5.145 18.984 1 43.38 288 SER A O 1
ATOM 2258 N N . PHE A 1 289 ? -3.688 -3.643 18.188 1 42.94 289 PHE A N 1
ATOM 2259 C CA . PHE A 1 289 ? -3.062 -4.598 17.281 1 42.94 289 PHE A CA 1
ATOM 2260 C C . PHE A 1 289 ? -2.115 -5.523 18.031 1 42.94 289 PHE A C 1
ATOM 2262 O O . PHE A 1 289 ? -1.076 -5.082 18.531 1 42.94 289 PHE A O 1
ATOM 2269 N N . ASP A 1 290 ? -2.768 -6.215 19.062 1 40.41 290 ASP A N 1
ATOM 2270 C CA . ASP A 1 290 ? -2.02 -7.164 19.875 1 40.41 290 ASP A CA 1
ATOM 2271 C C . ASP A 1 290 ? -0.667 -7.484 19.25 1 40.41 290 ASP A C 1
ATOM 2273 O O . ASP A 1 290 ? -0.418 -7.141 18.094 1 40.41 290 ASP A O 1
ATOM 2277 N N . LYS A 1 291 ? -0.27 -8.852 19.625 1 36.91 291 LYS A N 1
ATOM 2278 C CA . LYS A 1 291 ? 0.719 -9.93 19.672 1 36.91 291 LYS A CA 1
ATOM 2279 C C . LYS A 1 291 ? 1.153 -10.328 18.266 1 36.91 291 LYS A C 1
ATOM 2281 O O . LYS A 1 291 ? 1.906 -11.289 18.094 1 36.91 291 LYS A O 1
ATOM 2286 N N . LEU A 1 292 ? 0.427 -9.797 17.391 1 37.28 292 LEU A N 1
ATOM 2287 C CA . LEU A 1 292 ? 0.678 -10.555 16.172 1 37.28 292 LEU A CA 1
ATOM 2288 C C . LEU A 1 292 ? 2.023 -10.172 15.555 1 37.28 292 LEU A C 1
ATOM 2290 O O . LEU A 1 292 ? 2.406 -10.688 14.508 1 37.28 292 LEU A O 1
ATOM 2294 N N . SER A 1 293 ? 2.281 -8.758 15.586 1 40.88 293 SER A N 1
ATOM 2295 C CA . SER A 1 293 ? 3.564 -8.531 14.93 1 40.88 293 SER A CA 1
ATOM 2296 C C . SER A 1 293 ? 4.703 -9.188 15.703 1 40.88 293 SER A C 1
ATOM 2298 O O . SER A 1 293 ? 5.039 -8.758 16.812 1 40.88 293 SER A O 1
ATOM 2300 N N . LEU A 1 294 ? 4.73 -10.203 15.523 1 41.41 294 LEU A N 1
ATOM 2301 C CA . LEU A 1 294 ? 5.926 -10.914 15.969 1 41.41 294 LEU A CA 1
ATOM 2302 C C . LEU A 1 294 ? 7.172 -10.062 15.758 1 41.41 294 LEU A C 1
ATOM 2304 O O . LEU A 1 294 ? 8.258 -10.422 16.219 1 41.41 294 LEU A O 1
ATOM 2308 N N . SER A 1 295 ? 7.172 -9.438 14.578 1 43.19 295 SER A N 1
ATOM 2309 C CA . SER A 1 295 ? 8.516 -8.922 14.336 1 43.19 295 SER A CA 1
ATOM 2310 C C . SER A 1 295 ? 8.711 -7.559 14.992 1 43.19 295 SER A C 1
ATOM 2312 O O . SER A 1 295 ? 7.805 -6.723 14.977 1 43.19 295 SER A O 1
ATOM 2314 N N . ASN A 1 296 ? 9.461 -7.367 15.977 1 46.31 296 ASN A N 1
ATOM 2315 C CA . ASN A 1 296 ? 9.969 -6.246 16.766 1 46.31 296 ASN A CA 1
ATOM 2316 C C . ASN A 1 296 ? 10.211 -5.02 15.883 1 46.31 296 ASN A C 1
ATOM 2318 O O . ASN A 1 296 ? 10.641 -3.977 16.375 1 46.31 296 ASN A O 1
ATOM 2322 N N . SER A 1 297 ? 9.969 -5.027 14.57 1 53.78 297 SER A N 1
ATOM 2323 C CA . SER A 1 297 ? 10.688 -3.957 13.883 1 53.78 297 SER A CA 1
ATOM 2324 C C . SER A 1 297 ? 9.75 -2.814 13.508 1 53.78 297 SER A C 1
ATOM 2326 O O . SER A 1 297 ? 10.172 -1.66 13.422 1 53.78 297 SER A O 1
ATOM 2328 N N . MET A 1 298 ? 8.453 -3.137 13.203 1 59.56 298 MET A N 1
ATOM 2329 C CA . MET A 1 298 ? 7.738 -1.948 12.742 1 59.56 298 MET A CA 1
ATOM 2330 C C . MET A 1 298 ? 6.637 -1.566 13.727 1 59.56 298 MET A C 1
ATOM 2332 O O . MET A 1 298 ? 5.848 -2.416 14.141 1 59.56 298 MET A O 1
ATOM 2336 N N . PRO A 1 299 ? 6.688 -0.371 14.211 1 59.22 299 PRO A N 1
ATOM 2337 C CA . PRO A 1 299 ? 5.594 0.055 15.086 1 59.22 299 PRO A CA 1
ATOM 2338 C C . PRO A 1 299 ? 4.219 -0.103 14.438 1 59.22 299 PRO A C 1
ATOM 2340 O O . PRO A 1 299 ? 4.078 0.102 13.234 1 59.22 299 PRO A O 1
ATOM 2343 N N . SER A 1 300 ? 3.383 -0.689 15.109 1 71.69 300 SER A N 1
ATOM 2344 C CA . SER A 1 300 ? 2.01 -0.842 14.641 1 71.69 300 SER A CA 1
ATOM 2345 C C . SER A 1 300 ? 1.025 -0.139 15.57 1 71.69 300 SER A C 1
ATOM 2347 O O . SER A 1 300 ? -0.131 -0.551 15.68 1 71.69 300 SER A O 1
ATOM 2349 N N . SER A 1 301 ? 1.544 0.956 16.109 1 86.94 301 SER A N 1
ATOM 2350 C CA . SER A 1 301 ? 0.683 1.776 16.953 1 86.94 301 SER A CA 1
ATOM 2351 C C . SER A 1 301 ? 0.199 3.016 16.203 1 86.94 301 SER A C 1
ATOM 2353 O O . SER A 1 301 ? 0.936 3.594 15.406 1 86.94 301 SER A O 1
ATOM 2355 N N . MET A 1 302 ? -0.964 3.412 16.547 1 93.25 302 MET A N 1
ATOM 2356 C CA . MET A 1 302 ? -1.525 4.613 15.93 1 93.25 302 MET A CA 1
ATOM 2357 C C . MET A 1 302 ? -0.701 5.844 16.281 1 93.25 302 MET A C 1
ATOM 2359 O O . MET A 1 302 ? -0.726 6.844 15.57 1 93.25 302 MET A O 1
ATOM 2363 N N . LYS A 1 303 ? 0.05 5.789 17.375 1 93.12 303 LYS A N 1
ATOM 2364 C CA . LYS A 1 303 ? 0.914 6.898 17.766 1 93.12 303 LYS A CA 1
ATOM 2365 C C . LYS A 1 303 ? 1.994 7.156 16.719 1 93.12 303 LYS A C 1
ATOM 2367 O O . LYS A 1 303 ? 2.506 8.273 16.625 1 93.12 303 LYS A O 1
ATOM 2372 N N . ASN A 1 304 ? 2.326 6.125 15.953 1 94.94 304 ASN A N 1
ATOM 2373 C CA . ASN A 1 304 ? 3.377 6.246 14.953 1 94.94 304 ASN A CA 1
ATOM 2374 C C . ASN A 1 304 ? 2.795 6.391 13.547 1 94.94 304 ASN A C 1
ATOM 2376 O O . ASN A 1 304 ? 3.533 6.594 12.578 1 94.94 304 ASN A O 1
ATOM 2380 N N . TYR A 1 305 ? 1.457 6.367 13.438 1 96.62 305 TYR A N 1
ATOM 2381 C CA . TYR A 1 305 ? 0.839 6.383 12.109 1 96.62 305 TYR A CA 1
ATOM 2382 C C . TYR A 1 305 ? 1.118 7.695 11.391 1 96.62 305 TYR A C 1
ATOM 2384 O O . TYR A 1 305 ? 0.833 8.773 11.922 1 96.62 305 TYR A O 1
ATOM 2392 N N . PHE A 1 306 ? 1.694 7.664 10.211 1 97.31 306 PHE A N 1
ATOM 2393 C CA . PHE A 1 306 ? 2.02 8.82 9.391 1 97.31 306 PHE A CA 1
ATOM 2394 C C . PHE A 1 306 ? 0.976 9.023 8.297 1 97.31 306 PHE A C 1
ATOM 2396 O O . PHE A 1 306 ? 0.807 8.164 7.43 1 97.31 306 PHE A O 1
ATOM 2403 N N . GLY A 1 307 ? 0.246 10.039 8.273 1 97.88 307 GLY A N 1
ATOM 2404 C CA . GLY A 1 307 ? -0.858 10.391 7.395 1 97.88 307 GLY A CA 1
ATOM 2405 C C . GLY A 1 307 ? -1.858 11.328 8.039 1 97.88 307 GLY A C 1
ATOM 2406 O O . GLY A 1 307 ? -1.541 12 9.023 1 97.88 307 GLY A O 1
ATOM 2407 N N . ASN A 1 308 ? -3.023 11.469 7.434 1 98.12 308 ASN A N 1
ATOM 2408 C CA . ASN A 1 308 ? -4.09 12.281 8 1 98.12 308 ASN A CA 1
ATOM 2409 C C . ASN A 1 308 ? -5.07 11.438 8.812 1 98.12 308 ASN A C 1
ATOM 2411 O O . ASN A 1 308 ? -5.613 10.461 8.305 1 98.12 308 ASN A O 1
ATOM 2415 N N . VAL A 1 309 ? -5.195 11.758 10.07 1 98.06 309 VAL A N 1
ATOM 2416 C CA . VAL A 1 309 ? -6.191 11.125 10.93 1 98.06 309 VAL A CA 1
ATOM 2417 C C . VAL A 1 309 ? -6.988 12.195 11.672 1 98.06 309 VAL A C 1
ATOM 2419 O O . VAL A 1 309 ? -6.914 12.297 12.898 1 98.06 309 VAL A O 1
ATOM 2422 N N . LEU A 1 310 ? -7.758 12.945 10.852 1 97.69 310 LEU A N 1
ATOM 2423 C CA . LEU A 1 310 ? -8.398 14.133 11.398 1 97.69 310 LEU A CA 1
ATOM 2424 C C . LEU A 1 310 ? -9.898 14.133 11.086 1 97.69 310 LEU A C 1
ATOM 2426 O O . LEU A 1 310 ? -10.328 13.555 10.086 1 97.69 310 LEU A O 1
ATOM 2430 N N . SER A 1 311 ? -10.641 14.688 11.945 1 98.06 311 SER A N 1
ATOM 2431 C CA . SER A 1 311 ? -12.023 15.102 11.734 1 98.06 311 SER A CA 1
ATOM 2432 C C . SER A 1 311 ? -12.242 16.547 12.188 1 98.06 311 SER A C 1
ATOM 2434 O O . SER A 1 311 ? -11.5 17.047 13.023 1 98.06 311 SER A O 1
ATOM 2436 N N . ILE A 1 312 ? -13.219 17.234 11.562 1 98 312 ILE A N 1
ATOM 2437 C CA . ILE A 1 312 ? -13.469 18.625 11.906 1 98 312 ILE A CA 1
ATOM 2438 C C . ILE A 1 312 ? -14.945 18.828 12.25 1 98 312 ILE A C 1
ATOM 2440 O O . ILE A 1 312 ? -15.703 19.391 11.461 1 98 312 ILE A O 1
ATOM 2444 N N . PRO A 1 313 ? -15.344 18.438 13.422 1 98.25 313 PRO A N 1
ATOM 2445 C CA . PRO A 1 313 ? -16.688 18.797 13.867 1 98.25 313 PRO A CA 1
ATOM 2446 C C . PRO A 1 313 ? -16.875 20.312 14.031 1 98.25 313 PRO A C 1
ATOM 2448 O O . PRO A 1 313 ? -15.906 21.016 14.312 1 98.25 313 PRO A O 1
ATOM 2451 N N . TYR A 1 314 ? -18.109 20.797 13.867 1 98.06 314 TYR A N 1
ATOM 2452 C CA . TYR A 1 314 ? -18.359 22.219 14.031 1 98.06 314 TYR A CA 1
ATOM 2453 C C . TYR A 1 314 ? -19.797 22.484 14.461 1 98.06 314 TYR A C 1
ATOM 2455 O O . TYR A 1 314 ? -20.656 21.594 14.344 1 98.06 314 TYR A O 1
ATOM 2463 N N . GLY A 1 315 ? -19.969 23.578 15.102 1 96.81 315 GLY A N 1
ATOM 2464 C CA . GLY A 1 315 ? -21.281 24.047 15.477 1 96.81 315 GLY A CA 1
ATOM 2465 C C . GLY A 1 315 ? -21.641 25.391 14.859 1 96.81 315 GLY A C 1
ATOM 2466 O O . GLY A 1 315 ? -20.75 26.156 14.461 1 96.81 315 GLY A O 1
ATOM 2467 N N . GLU A 1 316 ? -22.859 25.547 14.664 1 95.94 316 GLU A N 1
ATOM 2468 C CA . GLU A 1 316 ? -23.422 26.812 14.188 1 95.94 316 GLU A CA 1
ATOM 2469 C C . GLU A 1 316 ? -24.359 27.422 15.219 1 95.94 316 GLU A C 1
ATOM 2471 O O . GLU A 1 316 ? -25.141 26.703 15.852 1 95.94 316 GLU A O 1
ATOM 2476 N N . ALA A 1 317 ? -24.203 28.719 15.469 1 95.88 317 ALA A N 1
ATOM 2477 C CA . ALA A 1 317 ? -25.047 29.391 16.469 1 95.88 317 ALA A CA 1
ATOM 2478 C C . ALA A 1 317 ? -25.438 30.781 16 1 95.88 317 ALA A C 1
ATOM 2480 O O . ALA A 1 317 ? -24.781 31.375 15.141 1 95.88 317 ALA A O 1
ATOM 2481 N N . ASN A 1 318 ? -26.562 31.234 16.562 1 95.56 318 ASN A N 1
ATOM 2482 C CA . ASN A 1 318 ? -26.984 32.625 16.328 1 95.56 318 ASN A CA 1
ATOM 2483 C C . ASN A 1 318 ? -26 33.594 16.953 1 95.56 318 ASN A C 1
ATOM 2485 O O . ASN A 1 318 ? -25.703 33.531 18.141 1 95.56 318 ASN A O 1
ATOM 2489 N N . ALA A 1 319 ? -25.531 34.562 16.172 1 95.06 319 ALA A N 1
ATOM 2490 C CA . ALA A 1 319 ? -24.484 35.469 16.594 1 95.06 319 ALA A CA 1
ATOM 2491 C C . ALA A 1 319 ? -24.953 36.344 17.75 1 95.06 319 ALA A C 1
ATOM 2493 O O . ALA A 1 319 ? -24.219 36.531 18.734 1 95.06 319 ALA A O 1
ATOM 2494 N N . SER A 1 320 ? -26.156 36.812 17.656 1 94.06 320 SER A N 1
ATOM 2495 C CA . SER A 1 320 ? -26.703 37.688 18.688 1 94.06 320 SER A CA 1
ATOM 2496 C C . SER A 1 320 ? -26.844 36.938 20.016 1 94.06 320 SER A C 1
ATOM 2498 O O . SER A 1 320 ? -26.594 37.5 21.078 1 94.06 320 SER A O 1
ATOM 2500 N N . ALA A 1 321 ? -27.25 35.781 19.891 1 94.88 321 ALA A N 1
ATOM 2501 C CA . ALA A 1 321 ? -27.406 34.969 21.094 1 94.88 321 ALA A CA 1
ATOM 2502 C C . ALA A 1 321 ? -26.047 34.688 21.719 1 94.88 321 ALA A C 1
ATOM 2504 O O . ALA A 1 321 ? -25.875 34.75 22.938 1 94.88 321 ALA A O 1
ATOM 2505 N N . LEU A 1 322 ? -25.094 34.312 20.969 1 95.44 322 LEU A N 1
ATOM 2506 C CA . LEU A 1 322 ? -23.766 33.938 21.422 1 95.44 322 LEU A CA 1
ATOM 2507 C C . LEU A 1 322 ? -23.078 35.094 22.141 1 95.44 322 LEU A C 1
ATOM 2509 O O . LEU A 1 322 ? -22.391 34.875 23.156 1 95.44 322 LEU A O 1
ATOM 2513 N N . LYS A 1 323 ? -23.188 36.25 21.609 1 92.31 323 LYS A N 1
ATOM 2514 C CA . LYS A 1 323 ? -22.516 37.406 22.172 1 92.31 323 LYS A CA 1
ATOM 2515 C C . LYS A 1 323 ? -22.969 37.688 23.594 1 92.31 323 LYS A C 1
ATOM 2517 O O . LYS A 1 323 ? -22.203 38.188 24.422 1 92.31 323 LYS A O 1
ATOM 2522 N N . GLU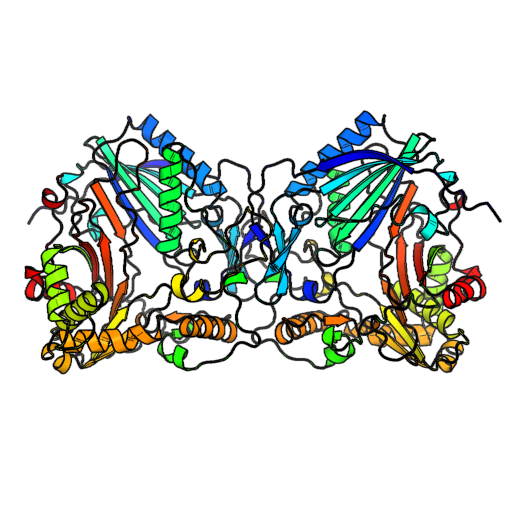 A 1 324 ? -24.203 37.312 23.891 1 93.44 324 GLU A N 1
ATOM 2523 C CA . GLU A 1 324 ? -24.781 37.594 25.203 1 93.44 324 GLU A CA 1
ATOM 2524 C C . GLU A 1 324 ? -24.609 36.438 26.156 1 93.44 324 GLU A C 1
ATOM 2526 O O . GLU A 1 324 ? -24.766 36.594 27.375 1 93.44 324 GLU A O 1
ATOM 2531 N N . MET A 1 325 ? -24.219 35.406 25.672 1 93.62 325 MET A N 1
ATOM 2532 C CA . MET A 1 325 ? -24.094 34.188 26.469 1 93.62 325 MET A CA 1
ATOM 2533 C C . MET A 1 325 ? -22.844 34.219 27.344 1 93.62 325 MET A C 1
ATOM 2535 O O . MET A 1 325 ? -21.797 34.688 26.906 1 93.62 325 MET A O 1
ATOM 2539 N N . PRO A 1 326 ? -23.031 33.688 28.609 1 93.31 326 PRO A N 1
ATOM 2540 C CA . PRO A 1 326 ? -21.797 33.531 29.391 1 93.31 326 PRO A CA 1
ATOM 2541 C C . PRO A 1 326 ? -20.812 32.562 28.734 1 93.31 326 PRO A C 1
ATOM 2543 O O . PRO A 1 326 ? -21.234 31.609 28.062 1 93.31 326 PRO A O 1
ATOM 2546 N N . LEU A 1 327 ? -19.578 32.75 28.984 1 94.5 327 LEU A N 1
ATOM 2547 C CA . LEU A 1 327 ? -18.516 31.969 28.344 1 94.5 327 LEU A CA 1
ATOM 2548 C C . LEU A 1 327 ? -18.703 30.484 28.641 1 94.5 327 LEU A C 1
ATOM 2550 O O . LEU A 1 327 ? -18.438 29.641 27.781 1 94.5 327 LEU A O 1
ATOM 2554 N N . GLY A 1 328 ? -19.125 30.188 29.828 1 93.81 328 GLY A N 1
ATOM 2555 C CA . GLY A 1 328 ? -19.344 28.781 30.203 1 93.81 328 GLY A CA 1
ATOM 2556 C C . GLY A 1 328 ? -20.359 28.094 29.312 1 93.81 328 GLY A C 1
ATOM 2557 O O . GLY A 1 328 ? -20.172 26.922 28.953 1 93.81 328 GLY A O 1
ATOM 2558 N N . LEU A 1 329 ? -21.406 28.781 28.984 1 93.94 329 LEU A N 1
ATOM 2559 C CA . LEU A 1 329 ? -22.438 28.203 28.125 1 93.94 329 LEU A CA 1
ATOM 2560 C C . LEU A 1 329 ? -21.938 28.062 26.688 1 93.94 329 LEU A C 1
ATOM 2562 O O . LEU A 1 329 ? -22.312 27.125 25.984 1 93.94 329 LEU A O 1
ATOM 2566 N N . VAL A 1 330 ? -21.125 29.016 26.188 1 95.88 330 VAL A N 1
ATOM 2567 C CA . VAL A 1 330 ? -20.531 28.906 24.859 1 95.88 330 VAL A CA 1
ATOM 2568 C C . VAL A 1 330 ? -19.594 27.703 24.812 1 95.88 330 VAL A C 1
ATOM 2570 O O . VAL A 1 330 ? -19.562 26.969 23.828 1 95.88 330 VAL A O 1
ATOM 2573 N N . ALA A 1 331 ? -18.797 27.516 25.891 1 95.94 331 ALA A N 1
ATOM 2574 C CA . ALA A 1 331 ? -17.891 26.359 25.984 1 95.94 331 ALA A CA 1
ATOM 2575 C C . ALA A 1 331 ? -18.688 25.047 25.922 1 95.94 331 ALA A C 1
ATOM 2577 O O . ALA A 1 331 ? -18.219 24.062 25.344 1 95.94 331 ALA A O 1
ATOM 2578 N N . GLU A 1 332 ? -19.812 25.062 26.594 1 93.81 332 GLU A N 1
ATOM 2579 C CA . GLU A 1 332 ? -20.672 23.875 26.531 1 93.81 332 GLU A CA 1
ATOM 2580 C C . GLU A 1 332 ? -21.141 23.594 25.109 1 93.81 332 GLU A C 1
ATOM 2582 O O . GLU A 1 332 ? -21.219 22.438 24.703 1 93.81 332 GLU A O 1
ATOM 2587 N N . LYS A 1 333 ? -21.484 24.625 24.375 1 95.69 333 LYS A N 1
ATOM 2588 C CA . LYS A 1 333 ? -21.875 24.469 22.984 1 95.69 333 LYS A CA 1
ATOM 2589 C C . LYS A 1 333 ? -20.734 23.891 22.156 1 95.69 333 LYS A C 1
ATOM 2591 O O . LYS A 1 333 ? -20.969 23.062 21.266 1 95.69 333 LYS A O 1
ATOM 2596 N N . VAL A 1 334 ? -19.5 24.375 22.359 1 97.25 334 VAL A N 1
ATOM 2597 C CA . VAL A 1 334 ? -18.344 23.828 21.672 1 97.25 334 VAL A CA 1
ATOM 2598 C C . VAL A 1 334 ? -18.188 22.359 22.016 1 97.25 334 VAL A C 1
ATOM 2600 O O . VAL A 1 334 ? -17.969 21.516 21.141 1 97.25 334 VAL A O 1
ATOM 2603 N N . ASN A 1 335 ? -18.297 22.062 23.297 1 95.12 335 ASN A N 1
ATOM 2604 C CA . ASN A 1 335 ? -18.172 20.688 23.766 1 95.12 335 ASN A CA 1
ATOM 2605 C C . ASN A 1 335 ? -19.219 19.781 23.125 1 95.12 335 ASN A C 1
ATOM 2607 O O . ASN A 1 335 ? -18.953 18.594 22.875 1 95.12 335 ASN A O 1
ATOM 2611 N N . GLU A 1 336 ? -20.375 20.297 22.906 1 95.44 336 GLU A N 1
ATOM 2612 C CA . GLU A 1 336 ? -21.5 19.516 22.359 1 95.44 336 GLU A CA 1
ATOM 2613 C C . GLU A 1 336 ? -21.156 18.953 20.984 1 95.44 336 GLU A C 1
ATOM 2615 O O . GLU A 1 336 ? -21.516 17.812 20.672 1 95.44 336 GLU A O 1
ATOM 2620 N N . PHE A 1 337 ? -20.453 19.75 20.156 1 96.88 337 PHE A N 1
ATOM 2621 C CA . PHE A 1 337 ? -20.188 19.219 18.828 1 96.88 337 PHE A CA 1
ATOM 2622 C C . PHE A 1 337 ? -18.812 18.547 18.781 1 96.88 337 PHE A C 1
ATOM 2624 O O . PHE A 1 337 ? -18.531 17.766 17.875 1 96.88 337 PHE A O 1
ATOM 2631 N N . VAL A 1 338 ? -17.953 18.797 19.781 1 97.31 338 VAL A N 1
ATOM 2632 C CA . VAL A 1 338 ? -16.625 18.188 19.781 1 97.31 338 VAL A CA 1
ATOM 2633 C C . VAL A 1 338 ? -16.703 16.797 20.406 1 97.31 338 VAL A C 1
ATOM 2635 O O . VAL A 1 338 ? -16.078 15.852 19.906 1 97.31 338 VAL A O 1
ATOM 2638 N N . CYS A 1 339 ? -17.438 16.625 21.406 1 94.94 339 CYS A N 1
ATOM 2639 C CA . CYS A 1 339 ? -17.453 15.43 22.25 1 94.94 339 CYS A CA 1
ATOM 2640 C C . CYS A 1 339 ? -17.766 14.188 21.438 1 94.94 339 CYS A C 1
ATOM 2642 O O . CYS A 1 339 ? -17.078 13.172 21.547 1 94.94 339 CYS A O 1
ATOM 2644 N N . PRO A 1 340 ? -18.75 14.258 20.531 1 95.31 340 PRO A N 1
ATOM 2645 C CA . PRO A 1 340 ? -19.047 13.055 19.75 1 95.31 340 PRO A CA 1
ATOM 2646 C C . PRO A 1 340 ? -17.922 12.68 18.797 1 95.31 340 PRO A C 1
ATOM 2648 O O . PRO A 1 340 ? -17.812 11.523 18.391 1 95.31 340 PRO A O 1
ATOM 2651 N N . ALA A 1 341 ? -17.094 13.656 18.531 1 96.06 341 ALA A N 1
ATOM 2652 C CA . ALA A 1 341 ? -16.047 13.438 17.531 1 96.06 341 ALA A CA 1
ATOM 2653 C C . ALA A 1 341 ? -14.781 12.883 18.172 1 96.06 341 ALA A C 1
ATOM 2655 O O . ALA A 1 341 ? -13.859 12.469 17.469 1 96.06 341 ALA A O 1
ATOM 2656 N N . VAL A 1 342 ? -14.742 12.852 19.531 1 95.88 342 VAL A N 1
ATOM 2657 C CA . VAL A 1 342 ? -13.562 12.344 20.219 1 95.88 342 VAL A CA 1
ATOM 2658 C C . VAL A 1 342 ? -13.797 10.898 20.656 1 95.88 342 VAL A C 1
ATOM 2660 O O . VAL A 1 342 ? -13.586 10.547 21.828 1 95.88 342 VAL A O 1
ATOM 2663 N N . THR A 1 343 ? -14.32 10.086 19.766 1 96.06 343 THR A N 1
ATOM 2664 C CA . THR A 1 343 ? -14.594 8.688 20.031 1 96.06 343 THR A CA 1
ATOM 2665 C C . THR A 1 343 ? -14.055 7.797 18.922 1 96.06 343 THR A C 1
ATOM 2667 O O . THR A 1 343 ? -13.867 8.258 17.797 1 96.06 343 THR A O 1
ATOM 2670 N N . GLU A 1 344 ? -13.789 6.582 19.297 1 95.62 344 GLU A N 1
ATOM 2671 C CA . GLU A 1 344 ? -13.398 5.586 18.312 1 95.62 344 GLU A CA 1
ATOM 2672 C C . GLU A 1 344 ? -14.492 5.414 17.25 1 95.62 344 GLU A C 1
ATOM 2674 O O . GLU A 1 344 ? -14.195 5.336 16.062 1 95.62 344 GLU A O 1
ATOM 2679 N N . GLU A 1 345 ? -15.742 5.383 17.672 1 96.5 345 GLU A N 1
ATOM 2680 C CA . GLU A 1 345 ? -16.875 5.16 16.781 1 96.5 345 GLU A CA 1
ATOM 2681 C C . GLU A 1 345 ? -16.984 6.27 15.734 1 96.5 345 GLU A C 1
ATOM 2683 O O . GLU A 1 345 ? -17.328 6.008 14.578 1 96.5 345 GLU A O 1
ATOM 2688 N N . HIS A 1 346 ? -16.719 7.457 16.109 1 97.88 346 HIS A N 1
ATOM 2689 C CA . HIS A 1 346 ? -16.75 8.562 15.148 1 97.88 346 HIS A CA 1
ATOM 2690 C C . HIS A 1 346 ? -15.781 8.328 14 1 97.88 346 HIS A C 1
ATOM 2692 O O . HIS A 1 346 ? -16.156 8.461 12.836 1 97.88 346 HIS A O 1
ATOM 2698 N N . PHE A 1 347 ? -14.609 7.934 14.312 1 97.94 347 PHE A N 1
ATOM 2699 C CA . PHE A 1 347 ? -13.602 7.777 13.281 1 97.94 347 PHE A CA 1
ATOM 2700 C C . PHE A 1 347 ? -13.844 6.512 12.469 1 97.94 347 PHE A C 1
ATOM 2702 O O . PHE A 1 347 ? -13.617 6.488 11.258 1 97.94 347 PHE A O 1
ATOM 2709 N N . ARG A 1 348 ? -14.273 5.457 13.117 1 97 348 ARG A N 1
ATOM 2710 C CA . ARG A 1 348 ? -14.648 4.266 12.367 1 97 348 ARG A CA 1
ATOM 2711 C C . ARG A 1 348 ? -15.773 4.57 11.383 1 97 348 ARG A C 1
ATOM 2713 O O . ARG A 1 348 ? -15.758 4.094 10.242 1 97 348 ARG A O 1
ATOM 2720 N N . GLY A 1 349 ? -16.734 5.359 11.883 1 97.94 349 GLY A N 1
ATOM 2721 C CA . GLY A 1 349 ? -17.812 5.781 11 1 97.94 349 GLY A CA 1
ATOM 2722 C C . GLY A 1 349 ? -17.344 6.652 9.852 1 97.94 349 GLY A C 1
ATOM 2723 O O . GLY A 1 349 ? -17.828 6.516 8.727 1 97.94 349 GLY A O 1
ATOM 2724 N N . LEU A 1 350 ? -16.453 7.535 10.141 1 98.38 350 LEU A N 1
ATOM 2725 C CA . LEU A 1 350 ? -15.914 8.406 9.102 1 98.38 350 LEU A CA 1
ATOM 2726 C C . LEU A 1 350 ? -15.156 7.598 8.055 1 98.38 350 LEU A C 1
ATOM 2728 O O . LEU A 1 350 ? -15.289 7.848 6.855 1 98.38 350 LEU A O 1
ATOM 2732 N N . ILE A 1 351 ? -14.352 6.633 8.469 1 97.44 351 ILE A N 1
ATOM 2733 C CA . ILE A 1 351 ? -13.617 5.73 7.586 1 97.44 351 ILE A CA 1
ATOM 2734 C C . ILE A 1 351 ? -14.602 5.027 6.652 1 97.44 351 ILE A C 1
ATOM 2736 O O . ILE A 1 351 ? -14.406 5.023 5.43 1 97.44 351 ILE A O 1
ATOM 2740 N N . ASP A 1 352 ? -15.656 4.5 7.242 1 97.31 352 ASP A N 1
ATOM 2741 C CA . ASP A 1 352 ? -16.672 3.82 6.453 1 97.31 352 ASP A CA 1
ATOM 2742 C C . ASP A 1 352 ? -17.328 4.773 5.449 1 97.31 352 ASP A C 1
ATOM 2744 O O . ASP A 1 352 ? -17.547 4.414 4.293 1 97.31 352 ASP A O 1
ATOM 2748 N N . TRP A 1 353 ? -17.641 5.926 5.91 1 97.81 353 TRP A N 1
ATOM 2749 C CA . TRP A 1 353 ? -18.297 6.918 5.07 1 97.81 353 TRP A CA 1
ATOM 2750 C C . TRP A 1 353 ? -17.453 7.254 3.852 1 97.81 353 TRP A C 1
ATOM 2752 O O . TRP A 1 353 ? -17.953 7.297 2.727 1 97.81 353 TRP A O 1
ATOM 2762 N N . VAL A 1 354 ? -16.203 7.48 4.031 1 97.06 354 VAL A N 1
ATOM 2763 C CA . VAL A 1 354 ? -15.305 7.805 2.922 1 97.06 354 VAL A CA 1
ATOM 2764 C C . VAL A 1 354 ? -15.242 6.633 1.947 1 97.06 354 VAL A C 1
ATOM 2766 O O . VAL A 1 354 ? -15.312 6.824 0.731 1 97.06 354 VAL A O 1
ATOM 2769 N N . GLU A 1 355 ? -15.078 5.383 2.496 1 95.19 355 GLU A N 1
ATOM 2770 C CA . GLU A 1 355 ? -14.977 4.191 1.66 1 95.19 355 GLU A CA 1
ATOM 2771 C C . GLU A 1 355 ? -16.219 4.031 0.776 1 95.19 355 GLU A C 1
ATOM 2773 O O . GLU A 1 355 ? -16.109 3.568 -0.363 1 95.19 355 GLU A O 1
ATOM 2778 N N . LEU A 1 356 ? -17.359 4.469 1.267 1 94.44 356 LEU A N 1
ATOM 2779 C CA . LEU A 1 356 ? -18.609 4.293 0.549 1 94.44 356 LEU A CA 1
ATOM 2780 C C . LEU A 1 356 ? -18.844 5.434 -0.436 1 94.44 356 LEU A C 1
ATOM 2782 O O . LEU A 1 356 ? -19.656 5.32 -1.349 1 94.44 356 LEU A O 1
ATOM 2786 N N . THR A 1 357 ? -18.109 6.555 -0.28 1 94.75 357 THR A N 1
ATOM 2787 C CA . THR A 1 357 ? -18.391 7.723 -1.108 1 94.75 357 THR A CA 1
ATOM 2788 C C . THR A 1 357 ? -17.281 7.934 -2.135 1 94.75 357 THR A C 1
ATOM 2790 O O . THR A 1 357 ? -17.453 8.672 -3.107 1 94.75 357 THR A O 1
ATOM 2793 N N . ARG A 1 358 ? -16.188 7.324 -1.893 1 92.94 358 ARG A N 1
ATOM 2794 C CA . ARG A 1 358 ? -15.102 7.441 -2.869 1 92.94 358 ARG A CA 1
ATOM 2795 C C . ARG A 1 358 ? -15.492 6.785 -4.191 1 92.94 358 ARG A C 1
ATOM 2797 O O . ARG A 1 358 ? -16.375 5.926 -4.23 1 92.94 358 ARG A O 1
ATOM 2804 N N . PRO A 1 359 ? -14.938 7.184 -5.281 1 93.69 359 PRO A N 1
ATOM 2805 C CA . PRO A 1 359 ? -13.75 8.023 -5.449 1 93.69 359 PRO A CA 1
ATOM 2806 C C . PRO A 1 359 ? -14.078 9.516 -5.488 1 93.69 359 PRO A C 1
ATOM 2808 O O . PRO A 1 359 ? -13.188 10.344 -5.711 1 93.69 359 PRO A O 1
ATOM 2811 N N . GLU A 1 360 ? -15.297 9.922 -5.289 1 92.06 360 GLU A N 1
ATOM 2812 C CA . GLU A 1 360 ? -15.633 11.344 -5.281 1 92.06 360 GLU A CA 1
ATOM 2813 C C . GLU A 1 360 ? -14.898 12.078 -4.16 1 92.06 360 GLU A C 1
ATOM 2815 O O . GLU A 1 360 ? -15.062 11.75 -2.984 1 92.06 360 GLU A O 1
ATOM 2820 N N . PRO A 1 361 ? -14.086 13.008 -4.535 1 90.5 361 PRO A N 1
ATOM 2821 C CA . PRO A 1 361 ? -13.383 13.758 -3.484 1 90.5 361 PRO A CA 1
ATOM 2822 C C . PRO A 1 361 ? -14.336 14.547 -2.59 1 90.5 361 PRO A C 1
ATOM 2824 O O . PRO A 1 361 ? -15.32 15.109 -3.072 1 90.5 361 PRO A O 1
ATOM 2827 N N . SER A 1 362 ? -14.062 14.547 -1.328 1 94.19 362 SER A N 1
ATOM 2828 C CA . SER A 1 362 ? -14.875 15.273 -0.36 1 94.19 362 SER A CA 1
ATOM 2829 C C . SER A 1 362 ? -14.031 16.219 0.478 1 94.19 362 SER A C 1
ATOM 2831 O O . SER A 1 362 ? -12.805 16.062 0.556 1 94.19 362 SER A O 1
ATOM 2833 N N . VAL A 1 363 ? -14.688 17.234 1.008 1 94.06 363 VAL A N 1
ATOM 2834 C CA . VAL A 1 363 ? -14.016 18.219 1.855 1 94.06 363 VAL A CA 1
ATOM 2835 C C . VAL A 1 363 ? -14.891 18.547 3.064 1 94.06 363 VAL A C 1
ATOM 2837 O O . VAL A 1 363 ? -16.094 18.297 3.047 1 94.06 363 VAL A O 1
ATOM 2840 N N . ALA A 1 364 ? -14.32 19 4.09 1 94.81 364 ALA A N 1
ATOM 2841 C CA . ALA A 1 364 ? -15.078 19.422 5.27 1 94.81 364 ALA A CA 1
ATOM 2842 C C . ALA A 1 364 ? -16.016 20.578 4.938 1 94.81 364 ALA A C 1
ATOM 2844 O O . ALA A 1 364 ? -15.594 21.578 4.375 1 94.81 364 ALA A O 1
ATOM 2845 N N . LYS A 1 365 ? -17.219 20.453 5.312 1 93.88 365 LYS A N 1
ATOM 2846 C CA . LYS A 1 365 ? -18.266 21.406 4.977 1 93.88 365 LYS A CA 1
ATOM 2847 C C . LYS A 1 365 ? -17.969 22.781 5.574 1 93.88 365 LYS A C 1
ATOM 2849 O O . LYS A 1 365 ? -18.312 23.812 4.98 1 93.88 365 LYS A O 1
ATOM 2854 N N . VAL A 1 366 ? -17.312 22.781 6.68 1 94.75 366 VAL A N 1
ATOM 2855 C CA . VAL A 1 366 ? -17.062 24.031 7.398 1 94.75 366 VAL A CA 1
ATOM 2856 C C . VAL A 1 366 ? -16.125 24.922 6.57 1 94.75 366 VAL A C 1
ATOM 2858 O O . VAL A 1 366 ? -16.109 26.141 6.746 1 94.75 366 VAL A O 1
ATOM 2861 N N . TYR A 1 367 ? -15.438 24.359 5.609 1 91.38 367 TYR A N 1
ATOM 2862 C CA . TYR A 1 367 ? -14.531 25.109 4.758 1 91.38 367 TYR A CA 1
ATOM 2863 C C . TYR A 1 367 ? -15.211 25.531 3.457 1 91.38 367 TYR A C 1
ATOM 2865 O O . TYR A 1 367 ? -14.625 26.219 2.631 1 91.38 367 TYR A O 1
ATOM 2873 N N . ALA A 1 368 ? -16.406 25.109 3.318 1 86.69 368 ALA A N 1
ATOM 2874 C CA . ALA A 1 368 ? -17.141 25.391 2.09 1 86.69 368 ALA A CA 1
ATOM 2875 C C . ALA A 1 368 ? -18.234 26.422 2.334 1 86.69 368 ALA A C 1
ATOM 2877 O O . ALA A 1 368 ? -19.031 26.281 3.27 1 86.69 368 ALA A O 1
ATOM 2878 N N . LYS A 1 369 ? -18.109 27.531 1.807 1 78.75 369 LYS A N 1
ATOM 2879 C CA . LYS A 1 369 ? -19.203 28.5 1.84 1 78.75 369 LYS A CA 1
ATOM 2880 C C . LYS A 1 369 ? -20.094 28.359 0.611 1 78.75 369 LYS A C 1
ATOM 2882 O O . LYS A 1 369 ? -19.641 28.562 -0.519 1 78.75 369 LYS A O 1
ATOM 2887 N N . LYS A 1 370 ? -21.25 27.906 0.773 1 73.44 370 LYS A N 1
ATOM 2888 C CA . LYS A 1 370 ? -22.156 27.641 -0.346 1 73.44 370 LYS A CA 1
ATOM 2889 C C . LYS A 1 370 ? -22.922 28.906 -0.745 1 73.44 370 LYS A C 1
ATOM 2891 O O . LYS A 1 370 ? -23.219 29.109 -1.923 1 73.44 370 LYS A O 1
ATOM 2896 N N . ASP A 1 371 ? -23.266 29.578 0.344 1 75.5 371 ASP A N 1
ATOM 2897 C CA . ASP A 1 371 ? -24.094 30.766 0.124 1 75.5 371 ASP A CA 1
ATOM 2898 C C . ASP A 1 371 ? -23.469 32 0.771 1 75.5 371 ASP A C 1
ATOM 2900 O O . ASP A 1 371 ? -22.828 31.906 1.818 1 75.5 371 ASP A O 1
ATOM 2904 N N . GLU A 1 372 ? -23.641 33.125 0.193 1 74.38 372 GLU A N 1
ATOM 2905 C CA . GLU A 1 372 ? -23.109 34.375 0.714 1 74.38 372 GLU A CA 1
ATOM 2906 C C . GLU A 1 372 ? -23.688 34.688 2.088 1 74.38 372 GLU A C 1
ATOM 2908 O O . GLU A 1 372 ? -23.062 35.375 2.895 1 74.38 372 GLU A O 1
ATOM 2913 N N . ASN A 1 373 ? -24.828 34.094 2.301 1 78.19 373 ASN A N 1
ATOM 2914 C CA . ASN A 1 373 ? -25.5 34.375 3.564 1 78.19 373 ASN A CA 1
ATOM 2915 C C . ASN A 1 373 ? -25.125 33.375 4.641 1 78.19 373 ASN A C 1
ATOM 2917 O O . ASN A 1 373 ? -25.547 33.5 5.793 1 78.19 373 ASN A O 1
ATOM 2921 N N . ASP A 1 374 ? -24.234 32.5 4.207 1 83.75 374 ASP A N 1
ATOM 2922 C CA . ASP A 1 374 ? -23.766 31.531 5.199 1 83.75 374 ASP A CA 1
ATOM 2923 C C . ASP A 1 374 ? -22.891 32.188 6.246 1 83.75 374 ASP A C 1
ATOM 2925 O O . ASP A 1 374 ? -22.078 33.062 5.914 1 83.75 374 ASP A O 1
ATOM 2929 N N . GLY A 1 375 ? -23.141 31.828 7.457 1 85 375 GLY A N 1
ATOM 2930 C CA . GLY A 1 375 ? -22.312 32.375 8.523 1 85 375 GLY A CA 1
ATOM 2931 C C . GLY A 1 375 ? -20.828 32.094 8.32 1 85 375 GLY A C 1
ATOM 2932 O O . GLY A 1 375 ? -20.453 31.078 7.754 1 85 375 GLY A O 1
ATOM 2933 N N . GLU A 1 376 ? -20.062 33 8.766 1 91.19 376 GLU A N 1
ATOM 2934 C CA . GLU A 1 376 ? -18.625 32.812 8.703 1 91.19 376 GLU A CA 1
ATOM 2935 C C . GLU A 1 376 ? -18.156 31.719 9.641 1 91.19 376 GLU A C 1
ATOM 2937 O O . GLU A 1 376 ? -18.812 31.438 10.648 1 91.19 376 GLU A O 1
ATOM 2942 N N . ALA A 1 377 ? -17.125 31.125 9.234 1 94.88 377 ALA A N 1
ATOM 2943 C CA . ALA A 1 377 ? -16.625 30 10.023 1 94.88 377 ALA A CA 1
ATOM 2944 C C . ALA A 1 377 ? -15.164 30.188 10.398 1 94.88 377 ALA A C 1
ATOM 2946 O O . ALA A 1 377 ? -14.398 30.797 9.633 1 94.88 377 ALA A O 1
ATOM 2947 N N . ILE A 1 378 ? -14.797 29.766 11.57 1 97.12 378 ILE A N 1
ATOM 2948 C CA . ILE A 1 378 ? -13.414 29.656 12.023 1 97.12 378 ILE A CA 1
ATOM 2949 C C . ILE A 1 378 ? -13.141 28.234 12.516 1 97.12 378 ILE A C 1
ATOM 2951 O O . ILE A 1 378 ? -13.992 27.641 13.18 1 97.12 378 ILE A O 1
ATOM 2955 N N . VAL A 1 379 ? -12.055 27.719 12.156 1 98.12 379 VAL A N 1
ATOM 2956 C CA . VAL A 1 379 ? -11.641 26.391 12.617 1 98.12 379 VAL A CA 1
ATOM 2957 C C . VAL A 1 379 ? -10.398 26.531 13.5 1 98.12 379 VAL A C 1
ATOM 2959 O O . VAL A 1 379 ? -9.422 27.172 13.125 1 98.12 379 VAL A O 1
ATOM 2962 N N . VAL A 1 380 ? -10.477 25.938 14.656 1 98.5 380 VAL A N 1
ATOM 2963 C CA . VAL A 1 380 ? -9.359 25.922 15.602 1 98.5 380 VAL A CA 1
ATOM 2964 C C . VAL A 1 380 ? -8.688 24.547 15.57 1 98.5 380 VAL A C 1
ATOM 2966 O O . VAL A 1 380 ? -9.352 23.516 15.672 1 98.5 380 VAL A O 1
ATOM 2969 N N . SER A 1 381 ? -7.438 24.516 15.383 1 97.81 381 SER A N 1
ATOM 2970 C CA . SER A 1 381 ? -6.625 23.312 15.43 1 97.81 381 SER A CA 1
ATOM 2971 C C . SER A 1 381 ? -5.566 23.391 16.516 1 97.81 381 SER A C 1
ATOM 2973 O O . SER A 1 381 ? -4.766 24.328 16.547 1 97.81 381 SER A O 1
ATOM 2975 N N . SER A 1 382 ? -5.559 22.422 17.375 1 96.19 382 SER A N 1
ATOM 2976 C CA . SER A 1 382 ? -4.547 22.422 18.422 1 96.19 382 SER A CA 1
ATOM 2977 C C . SER A 1 382 ? -3.156 22.172 17.859 1 96.19 382 SER A C 1
ATOM 2979 O O . SER A 1 382 ? -2.912 21.125 17.25 1 96.19 382 SER A O 1
ATOM 2981 N N . GLY A 1 383 ? -2.279 23.062 18.031 1 97.06 383 GLY A N 1
ATOM 2982 C CA . GLY A 1 383 ? -0.88 22.875 17.688 1 97.06 383 GLY A CA 1
ATOM 2983 C C . GLY A 1 383 ? 0.006 22.609 18.891 1 97.06 383 GLY A C 1
ATOM 2984 O O . GLY A 1 383 ? 1.208 22.875 18.844 1 97.06 383 GLY A O 1
ATOM 2985 N N . GLN A 1 384 ? -0.549 22.047 19.906 1 94.69 384 GLN A N 1
ATOM 2986 C CA . GLN A 1 384 ? 0.167 21.906 21.172 1 94.69 384 GLN A CA 1
ATOM 2987 C C . GLN A 1 384 ? 1.267 20.844 21.078 1 94.69 384 GLN A C 1
ATOM 2989 O O . GLN A 1 384 ? 2.172 20.812 21.906 1 94.69 384 GLN A O 1
ATOM 2994 N N . ARG A 1 385 ? 1.23 20.047 20.062 1 94.69 385 ARG A N 1
ATOM 2995 C CA . ARG A 1 385 ? 2.264 19.031 19.875 1 94.69 385 ARG A CA 1
ATOM 2996 C C . ARG A 1 385 ? 3.391 19.562 18.984 1 94.69 385 ARG A C 1
ATOM 2998 O O . ARG A 1 385 ? 4.348 18.844 18.703 1 94.69 385 ARG A O 1
ATOM 3005 N N . PHE A 1 386 ? 3.24 20.812 18.578 1 97.69 386 PHE A N 1
ATOM 3006 C CA . PHE A 1 386 ? 4.309 21.438 17.797 1 97.69 386 PHE A CA 1
ATOM 3007 C C . PHE A 1 386 ? 5.633 21.375 18.547 1 97.69 386 PHE A C 1
ATOM 3009 O O . PHE A 1 386 ? 5.738 21.875 19.656 1 97.69 386 PHE A O 1
ATOM 3016 N N . PRO A 1 387 ? 6.664 20.719 17.953 1 96.19 387 PRO A N 1
ATOM 3017 C CA . PRO A 1 387 ? 7.891 20.453 18.703 1 96.19 387 PRO A CA 1
ATOM 3018 C C . PRO A 1 387 ? 8.906 21.594 18.625 1 96.19 387 PRO A C 1
ATOM 3020 O O . PRO A 1 387 ? 10.094 21.344 18.438 1 96.19 387 PRO A O 1
ATOM 3023 N N . VAL A 1 388 ? 8.523 22.781 18.781 1 92.38 388 VAL A N 1
ATOM 3024 C CA . VAL A 1 388 ? 9.359 23.953 18.547 1 92.38 388 VAL A CA 1
ATOM 3025 C C . VAL A 1 388 ? 10.57 23.906 19.484 1 92.38 388 VAL A C 1
ATOM 3027 O O . VAL A 1 388 ? 11.672 24.297 19.094 1 92.38 388 VAL A O 1
ATOM 3030 N N . GLY A 1 389 ? 10.492 23.391 20.625 1 91.62 389 GLY A N 1
ATOM 3031 C CA . GLY A 1 389 ? 11.586 23.375 21.594 1 91.62 389 GLY A CA 1
ATOM 3032 C C . GLY A 1 389 ? 12.609 22.297 21.297 1 91.62 389 GLY A C 1
ATOM 3033 O O . GLY A 1 389 ? 13.719 22.312 21.844 1 91.62 389 GLY A O 1
ATOM 3034 N N . GLY A 1 390 ? 12.281 21.422 20.391 1 93.94 390 GLY A N 1
ATOM 3035 C CA . GLY A 1 390 ? 13.141 20.266 20.188 1 93.94 390 GLY A CA 1
ATOM 3036 C C . GLY A 1 390 ? 13.781 20.219 18.812 1 93.94 390 GLY A C 1
ATOM 3037 O O . GLY A 1 390 ? 14.586 19.344 18.516 1 93.94 390 GLY A O 1
ATOM 3038 N N . ILE A 1 391 ? 13.555 21.234 17.953 1 98.12 391 ILE A N 1
ATOM 3039 C CA . ILE A 1 391 ? 14.086 21.234 16.594 1 98.12 391 ILE A CA 1
ATOM 3040 C C . ILE A 1 391 ? 15.484 21.844 16.594 1 98.12 391 ILE A C 1
ATOM 3042 O O . ILE A 1 391 ? 15.695 22.906 16 1 98.12 391 ILE A O 1
ATOM 3046 N N . ASP A 1 392 ? 16.391 21.125 17.266 1 98.12 392 ASP A N 1
ATOM 3047 C CA . ASP A 1 392 ? 17.781 21.531 17.422 1 98.12 392 ASP A CA 1
ATOM 3048 C C . ASP A 1 392 ? 18.688 20.781 16.453 1 98.12 392 ASP A C 1
ATOM 3050 O O . ASP A 1 392 ? 18.844 19.562 16.547 1 98.12 392 ASP A O 1
ATOM 3054 N N . PHE A 1 393 ? 19.406 21.516 15.602 1 98.25 393 PHE A N 1
ATOM 3055 C CA . PHE A 1 393 ? 20.281 20.891 14.609 1 98.25 393 PHE A CA 1
ATOM 3056 C C . PHE A 1 393 ? 21.719 20.844 15.117 1 98.25 393 PHE A C 1
ATOM 3058 O O . PHE A 1 393 ? 22.641 20.547 14.359 1 98.25 393 PHE A O 1
ATOM 3065 N N . GLY A 1 394 ? 21.828 21.188 16.375 1 97.19 394 GLY A N 1
ATOM 3066 C CA . GLY A 1 394 ? 23.141 21.078 16.984 1 97.19 394 GLY A CA 1
ATOM 3067 C C . GLY A 1 394 ? 23.641 22.406 17.531 1 97.19 394 GLY A C 1
ATOM 3068 O O . GLY A 1 394 ? 24.641 22.438 18.266 1 97.19 394 GLY A O 1
ATOM 3069 N N . TRP A 1 395 ? 23.062 23.5 17.297 1 96.56 395 TRP A N 1
ATOM 3070 C CA . TRP A 1 395 ? 23.531 24.812 17.734 1 96.56 395 TRP A CA 1
ATOM 3071 C C . TRP A 1 395 ? 22.5 25.469 18.641 1 96.56 395 TRP A C 1
ATOM 3073 O O . TRP A 1 395 ? 22.578 26.688 18.891 1 96.56 395 TRP A O 1
ATOM 3083 N N . GLY A 1 396 ? 21.516 24.719 19.094 1 95.56 396 GLY A N 1
ATOM 3084 C CA . GLY A 1 396 ? 20.531 25.219 20.031 1 95.56 396 GLY A CA 1
ATOM 3085 C C . GLY A 1 396 ? 19.109 25.188 19.469 1 95.56 396 GLY A C 1
ATOM 3086 O O . GLY A 1 396 ? 18.922 25.109 18.25 1 95.56 396 GLY A O 1
ATOM 3087 N N . LYS A 1 397 ? 18.188 25.297 20.312 1 95.5 397 LYS A N 1
ATOM 3088 C CA . LYS A 1 397 ? 16.781 25.297 19.938 1 95.5 397 LYS A CA 1
ATOM 3089 C C . LYS A 1 397 ? 16.406 26.578 19.203 1 95.5 397 LYS A C 1
ATOM 3091 O O . LYS A 1 397 ? 17.078 27.594 19.344 1 95.5 397 LYS A O 1
ATOM 3096 N N . PRO A 1 398 ? 15.383 26.562 18.422 1 97.19 398 PRO A N 1
ATOM 3097 C CA . PRO A 1 398 ? 14.953 27.797 17.766 1 97.19 398 PRO A CA 1
ATOM 3098 C C . PRO A 1 398 ? 14.445 28.859 18.75 1 97.19 398 PRO A C 1
ATOM 3100 O O . PRO A 1 398 ? 13.906 28.5 19.797 1 97.19 398 PRO A O 1
ATOM 3103 N N . HIS A 1 399 ? 14.578 30.062 18.359 1 96.31 399 HIS A N 1
ATOM 3104 C CA . HIS A 1 399 ? 14.047 31.188 19.125 1 96.31 399 HIS A CA 1
ATOM 3105 C C . HIS A 1 399 ? 12.57 31.406 18.828 1 96.31 399 HIS A C 1
ATOM 3107 O O . HIS A 1 399 ? 11.852 31.984 19.656 1 96.31 399 HIS A O 1
ATOM 3113 N N . PHE A 1 400 ? 12.219 30.969 17.688 1 97.12 400 PHE A N 1
ATOM 3114 C CA . PHE A 1 400 ? 10.82 31.062 17.281 1 97.12 400 PHE A CA 1
ATOM 3115 C C . PHE A 1 400 ? 10.492 30.047 16.203 1 97.12 400 PHE A C 1
ATOM 3117 O O . PHE A 1 400 ? 11.375 29.625 15.453 1 97.12 400 PHE A O 1
ATOM 3124 N N . GLY A 1 401 ? 9.367 29.594 16.125 1 97.75 401 GLY A N 1
ATOM 3125 C CA . GLY A 1 401 ? 8.82 28.75 15.062 1 97.75 401 GLY A CA 1
ATOM 3126 C C . GLY A 1 401 ? 7.309 28.734 15.023 1 97.75 401 GLY A C 1
ATOM 3127 O O . GLY A 1 401 ? 6.652 29.016 16.031 1 97.75 401 GLY A O 1
ATOM 3128 N N . SER A 1 402 ? 6.766 28.438 13.875 1 98.06 402 SER A N 1
ATOM 3129 C CA . SER A 1 402 ? 5.316 28.422 13.719 1 98.06 402 SER A CA 1
ATOM 3130 C C . SER A 1 402 ? 4.91 27.719 12.43 1 98.06 402 SER A C 1
ATOM 3132 O O . SER A 1 402 ? 5.711 27.609 11.5 1 98.06 402 SER A O 1
ATOM 3134 N N . TYR A 1 403 ? 3.729 27.203 12.453 1 97.69 403 TYR A N 1
ATOM 3135 C CA . TYR A 1 403 ? 3.076 26.828 11.203 1 97.69 403 TYR A CA 1
ATOM 3136 C C . TYR A 1 403 ? 2.561 28.062 10.469 1 97.69 403 TYR A C 1
ATOM 3138 O O . TYR A 1 403 ? 2.332 29.109 11.086 1 97.69 403 TYR A O 1
ATOM 3146 N N . HIS A 1 404 ? 2.477 28 9.219 1 95.5 404 HIS A N 1
ATOM 3147 C CA . HIS A 1 404 ? 1.958 29.016 8.297 1 95.5 404 HIS A CA 1
ATOM 3148 C C . HIS A 1 404 ? 1.062 28.391 7.234 1 95.5 404 HIS A C 1
ATOM 3150 O O . HIS A 1 404 ? 1.55 27.703 6.332 1 95.5 404 HIS A O 1
ATOM 3156 N N . PHE A 1 405 ? -0.24 28.688 7.297 1 93.38 405 PHE A N 1
ATOM 3157 C CA . PHE A 1 405 ? -1.192 27.953 6.48 1 93.38 405 PHE A CA 1
ATOM 3158 C C . PHE A 1 405 ? -2.184 28.891 5.809 1 93.38 405 PHE A C 1
ATOM 3160 O O . PHE A 1 405 ? -3.369 28.891 6.148 1 93.38 405 PHE A O 1
ATOM 3167 N N . PRO A 1 406 ? -1.712 29.578 4.77 1 88.75 406 PRO A N 1
ATOM 3168 C CA . PRO A 1 406 ? -2.635 30.391 3.969 1 88.75 406 PRO A CA 1
ATOM 3169 C C . PRO A 1 406 ? -3.445 29.547 2.982 1 88.75 406 PRO A C 1
ATOM 3171 O O . PRO A 1 406 ? -3.184 29.578 1.778 1 88.75 406 PRO A O 1
ATOM 3174 N N . TRP A 1 407 ? -4.516 28.938 3.314 1 81.88 407 TRP A N 1
ATOM 3175 C CA . TRP A 1 407 ? -5.164 27.875 2.537 1 81.88 407 TRP A CA 1
ATOM 3176 C C . TRP A 1 407 ? -6.031 28.469 1.433 1 81.88 407 TRP A C 1
ATOM 3178 O O . TRP A 1 407 ? -6.465 27.766 0.523 1 81.88 407 TRP A O 1
ATOM 3188 N N . GLY A 1 408 ? -6.234 29.797 1.411 1 79.44 408 GLY A N 1
ATOM 3189 C CA . GLY A 1 408 ? -6.801 30.484 0.264 1 79.44 408 GLY A CA 1
ATOM 3190 C C . GLY A 1 408 ? -8.312 30.531 0.279 1 79.44 408 GLY A C 1
ATOM 3191 O O . GLY A 1 408 ? -8.938 30.969 -0.689 1 79.44 408 GLY A O 1
ATOM 3192 N N . GLY A 1 409 ? -9.062 30.125 1.312 1 85 409 GLY A N 1
ATOM 3193 C CA . GLY A 1 409 ? -10.508 30.156 1.38 1 85 409 GLY A CA 1
ATOM 3194 C C . GLY A 1 409 ? -11.039 31.25 2.283 1 85 409 GLY A C 1
ATOM 3195 O O . GLY A 1 409 ? -10.414 32.312 2.412 1 85 409 GLY A O 1
ATOM 3196 N N . GLN A 1 410 ? -12.227 31.078 2.707 1 87.25 410 GLN A N 1
ATOM 3197 C CA . GLN A 1 410 ? -12.875 32.156 3.473 1 87.25 410 GLN A CA 1
ATOM 3198 C C . GLN A 1 410 ? -13.039 31.734 4.938 1 87.25 410 GLN A C 1
ATOM 3200 O O . GLN A 1 410 ? -13.328 32.594 5.789 1 87.25 410 GLN A O 1
ATOM 3205 N N . THR A 1 411 ? -12.828 30.484 5.117 1 93.12 411 THR A N 1
ATOM 3206 C CA . THR A 1 411 ? -12.914 30.016 6.5 1 93.12 411 THR A CA 1
ATOM 3207 C C . THR A 1 411 ? -11.641 30.359 7.266 1 93.12 411 THR A C 1
ATOM 3209 O O . THR A 1 411 ? -10.539 30.094 6.789 1 93.12 411 THR A O 1
ATOM 3212 N N . GLY A 1 412 ? -11.852 31.031 8.43 1 96.44 412 GLY A N 1
ATOM 3213 C CA . GLY A 1 412 ? -10.695 31.344 9.258 1 96.44 412 GLY A CA 1
ATOM 3214 C C . GLY A 1 412 ? -10.047 30.109 9.859 1 96.44 412 GLY A C 1
ATOM 3215 O O . GLY A 1 412 ? -10.711 29.094 10.062 1 96.44 412 GLY A O 1
ATOM 3216 N N . TYR A 1 413 ? -8.82 30.219 10.148 1 97.69 413 TYR A N 1
ATOM 3217 C CA . TYR A 1 413 ? -8.039 29.141 10.75 1 97.69 413 TYR A CA 1
ATOM 3218 C C . TYR A 1 413 ? -7.176 29.672 11.891 1 97.69 413 TYR A C 1
ATOM 3220 O O . TYR A 1 413 ? -6.516 30.703 11.758 1 97.69 413 TYR A O 1
ATOM 3228 N N . VAL A 1 414 ? -7.238 29.016 13.016 1 98.5 414 VAL A N 1
ATOM 3229 C CA . VAL A 1 414 ? -6.488 29.422 14.195 1 98.5 414 VAL A CA 1
ATOM 3230 C C . VAL A 1 414 ? -5.762 28.219 14.797 1 98.5 414 VAL A C 1
ATOM 3232 O O . VAL A 1 414 ? -6.363 27.172 14.992 1 98.5 414 VAL A O 1
ATOM 3235 N N . MET A 1 415 ? -4.48 28.422 15.117 1 98.56 415 MET A N 1
ATOM 3236 C CA . MET A 1 415 ? -3.703 27.312 15.672 1 98.56 415 MET A CA 1
ATOM 3237 C C . MET A 1 415 ? -2.861 27.781 16.859 1 98.56 415 MET A C 1
ATOM 3239 O O . MET A 1 415 ? -1.792 28.359 16.672 1 98.56 415 MET A O 1
ATOM 3243 N N . PRO A 1 416 ? -3.295 27.484 18.078 1 98.44 416 PRO A N 1
ATOM 3244 C CA . PRO A 1 416 ? -2.439 27.734 19.234 1 98.44 416 PRO A CA 1
ATOM 3245 C C . PRO A 1 416 ? -1.307 26.719 19.359 1 98.44 416 PRO A C 1
ATOM 3247 O O . PRO A 1 416 ? -1.541 25.5 19.266 1 98.44 416 PRO A O 1
ATOM 3250 N N . MET A 1 417 ? -0.127 27.188 19.547 1 98.44 417 MET A N 1
ATOM 3251 C CA . MET A 1 417 ? 1.083 26.375 19.672 1 98.44 417 MET A CA 1
ATOM 3252 C C . MET A 1 417 ? 1.859 26.75 20.938 1 98.44 417 MET A C 1
ATOM 3254 O O . MET A 1 417 ? 1.613 27.797 21.531 1 98.44 417 MET A O 1
ATOM 3258 N N . PRO A 1 418 ? 2.754 25.891 21.375 1 97.38 418 PRO A N 1
ATOM 3259 C CA . PRO A 1 418 ? 3.566 26.25 22.547 1 97.38 418 PRO A CA 1
ATOM 3260 C C . PRO A 1 418 ? 4.598 27.328 22.219 1 97.38 418 PRO A C 1
ATOM 3262 O O . PRO A 1 418 ? 5.082 27.406 21.094 1 97.38 418 PRO A O 1
ATOM 3265 N N . SER A 1 419 ? 4.871 28.078 23.234 1 96.75 419 SER A N 1
ATOM 3266 C CA . SER A 1 419 ? 5.945 29.047 23.141 1 96.75 419 SER A CA 1
ATOM 3267 C C . SER A 1 419 ? 7.305 28.406 23.375 1 96.75 419 SER A C 1
ATOM 3269 O O . SER A 1 419 ? 7.418 27.469 24.172 1 96.75 419 SER A O 1
ATOM 3271 N N . THR A 1 420 ? 8.289 28.953 22.797 1 95 420 THR A N 1
ATOM 3272 C CA . THR A 1 420 ? 9.641 28.469 23.031 1 95 420 THR A CA 1
ATOM 3273 C C . THR A 1 420 ? 10.109 28.797 24.438 1 95 420 THR A C 1
ATOM 3275 O O . THR A 1 420 ? 11.117 28.266 24.906 1 95 420 THR A O 1
ATOM 3278 N N . ARG A 1 421 ? 9.375 29.609 25.141 1 94.25 421 ARG A N 1
ATOM 3279 C CA . ARG A 1 421 ? 9.719 29.984 26.5 1 94.25 421 ARG A CA 1
ATOM 3280 C C . ARG A 1 421 ? 9.422 28.859 27.484 1 94.25 421 ARG A C 1
ATOM 3282 O O . ARG A 1 421 ? 9.922 28.859 28.609 1 94.25 421 ARG A O 1
ATOM 3289 N N . LYS A 1 422 ? 8.609 28 27.156 1 92.81 422 LYS A N 1
ATOM 3290 C CA . LYS A 1 422 ? 8.242 26.844 27.953 1 92.81 422 LYS A CA 1
ATOM 3291 C C . LYS A 1 422 ? 7.625 27.266 29.281 1 92.81 422 LYS A C 1
ATOM 3293 O O . LYS A 1 422 ? 7.91 26.672 30.328 1 92.81 422 LYS A O 1
ATOM 3298 N N . ASN A 1 423 ? 6.945 28.297 29.328 1 94.75 423 ASN A N 1
ATOM 3299 C CA . ASN A 1 423 ? 6.328 28.828 30.531 1 94.75 423 ASN A CA 1
ATOM 3300 C C . ASN A 1 423 ? 4.809 28.672 30.5 1 94.75 423 ASN A C 1
ATOM 3302 O O . ASN A 1 423 ? 4.102 29.297 31.297 1 94.75 423 ASN A O 1
ATOM 3306 N N . GLY A 1 424 ? 4.352 27.969 29.469 1 96.19 424 GLY A N 1
ATOM 3307 C CA . GLY A 1 424 ? 2.918 27.734 29.391 1 96.19 424 GLY A CA 1
ATOM 3308 C C . GLY A 1 424 ? 2.209 28.703 28.453 1 96.19 424 GLY A C 1
ATOM 3309 O O . GLY A 1 424 ? 1.046 28.484 28.109 1 96.19 424 GLY A O 1
ATOM 3310 N N . ASP A 1 425 ? 2.895 29.75 28 1 98.12 425 ASP A N 1
ATOM 3311 C CA . ASP A 1 425 ? 2.309 30.672 27.031 1 98.12 425 ASP A CA 1
ATOM 3312 C C . ASP A 1 425 ? 2.016 29.969 25.703 1 98.12 425 ASP A C 1
ATOM 3314 O O . ASP A 1 425 ? 2.619 28.938 25.406 1 98.12 425 ASP A O 1
ATOM 3318 N N . TRP A 1 426 ? 1.055 30.516 25.062 1 98.44 426 TRP A N 1
ATOM 3319 C CA . TRP A 1 426 ? 0.743 30.016 23.719 1 98.44 426 TRP A CA 1
ATOM 3320 C C . TRP A 1 426 ? 1.16 31.016 22.656 1 98.44 426 TRP A C 1
ATOM 3322 O O . TRP A 1 426 ? 1.055 32.219 22.859 1 98.44 426 TRP A O 1
ATOM 3332 N N . ILE A 1 427 ? 1.755 30.547 21.562 1 98.5 427 ILE A N 1
ATOM 3333 C CA . ILE A 1 427 ? 1.833 31.281 20.312 1 98.5 427 ILE A CA 1
ATOM 3334 C C . ILE A 1 427 ? 0.617 30.938 19.438 1 98.5 427 ILE A C 1
ATOM 3336 O O . ILE A 1 427 ? 0.327 29.766 19.188 1 98.5 427 ILE A O 1
ATOM 3340 N N . VAL A 1 428 ? -0.112 31.938 19 1 98.69 428 VAL A N 1
ATOM 3341 C CA . VAL A 1 428 ? -1.359 31.688 18.297 1 98.69 428 VAL A CA 1
ATOM 3342 C C . VAL A 1 428 ? -1.264 32.219 16.875 1 98.69 428 VAL A C 1
ATOM 3344 O O . VAL A 1 428 ? -1.251 33.438 16.672 1 98.69 428 VAL A O 1
ATOM 3347 N N . TYR A 1 429 ? -1.157 31.359 15.891 1 98.44 429 TYR A N 1
ATOM 3348 C CA . TYR A 1 429 ? -1.283 31.719 14.484 1 98.44 429 TYR A CA 1
ATOM 3349 C C . TYR A 1 429 ? -2.746 31.875 14.086 1 98.44 429 TYR A C 1
ATOM 3351 O O . TYR A 1 429 ? -3.561 30.984 14.32 1 98.44 429 TYR A O 1
ATOM 3359 N N . MET A 1 430 ? -3.1 33.031 13.5 1 98.19 430 MET A N 1
ATOM 3360 C CA . MET A 1 430 ? -4.461 33.281 13.031 1 98.19 430 MET A CA 1
ATOM 3361 C C . MET A 1 430 ? -4.469 33.688 11.555 1 98.19 430 MET A C 1
ATOM 3363 O O . MET A 1 430 ? -3.658 34.5 11.125 1 98.19 430 MET A O 1
ATOM 3367 N N . HIS A 1 431 ? -5.195 33.031 10.82 1 97.56 431 HIS A N 1
ATOM 3368 C CA . HIS A 1 431 ? -5.535 33.344 9.438 1 97.56 431 HIS A CA 1
ATOM 3369 C C . HIS A 1 431 ? -7.027 33.625 9.289 1 97.56 431 HIS A C 1
ATOM 3371 O O . HIS A 1 431 ? -7.816 32.719 9.062 1 97.56 431 HIS A O 1
ATOM 3377 N N . LEU A 1 432 ? -7.418 34.969 9.43 1 96.94 432 LEU A N 1
ATOM 3378 C CA . LEU A 1 432 ? -8.812 35.375 9.57 1 96.94 432 LEU A CA 1
ATOM 3379 C C . LEU A 1 432 ? -9.148 36.531 8.617 1 96.94 432 LEU A C 1
ATOM 3381 O O . LEU A 1 432 ? -8.25 37.125 8.039 1 96.94 432 LEU A O 1
ATOM 3385 N N . LEU A 1 433 ? -10.43 36.75 8.461 1 94.19 433 LEU A N 1
ATOM 3386 C CA . LEU A 1 433 ? -10.883 37.938 7.781 1 94.19 433 LEU A CA 1
ATOM 3387 C C . LEU A 1 433 ? -10.484 39.188 8.57 1 94.19 433 LEU A C 1
ATOM 3389 O O . LEU A 1 433 ? -10.414 39.156 9.797 1 94.19 433 LEU A O 1
ATOM 3393 N N . GLU A 1 434 ? -10.32 40.219 7.879 1 94.19 434 GLU A N 1
ATOM 3394 C CA . GLU A 1 434 ? -9.875 41.469 8.5 1 94.19 434 GLU A CA 1
ATOM 3395 C C . GLU A 1 434 ? -10.836 41.906 9.609 1 94.19 434 GLU A C 1
ATOM 3397 O O . GLU A 1 434 ? -10.398 42.344 10.672 1 94.19 434 GLU A O 1
ATOM 3402 N N . LYS A 1 435 ? -12.109 41.812 9.359 1 93.62 435 LYS A N 1
ATOM 3403 C CA . LYS A 1 435 ? -13.109 42.219 10.344 1 93.62 435 LYS A CA 1
ATOM 3404 C C . LYS A 1 435 ? -12.992 41.375 11.617 1 93.62 435 LYS A C 1
ATOM 3406 O O . LYS A 1 435 ? -13.211 41.906 12.719 1 93.62 435 LYS A O 1
ATOM 3411 N N . HIS A 1 436 ? -12.695 40.156 11.492 1 95.81 436 HIS A N 1
ATOM 3412 C CA . HIS A 1 436 ? -12.531 39.281 12.656 1 95.81 436 HIS A CA 1
ATOM 3413 C C . HIS A 1 436 ? -11.25 39.625 13.414 1 95.81 436 HIS A C 1
ATOM 3415 O O . HIS A 1 436 ? -11.211 39.562 14.641 1 95.81 436 HIS A O 1
ATOM 3421 N N . LEU A 1 437 ? -10.188 39.938 12.703 1 96.69 437 LEU A N 1
ATOM 3422 C CA . LEU A 1 437 ? -8.945 40.344 13.344 1 96.69 437 LEU A CA 1
ATOM 3423 C C . LEU A 1 437 ? -9.133 41.656 14.133 1 96.69 437 LEU A C 1
ATOM 3425 O O . LEU A 1 437 ? -8.555 41.812 15.203 1 96.69 437 LEU A O 1
ATOM 3429 N N . ASP A 1 438 ? -9.914 42.5 13.547 1 96.12 438 ASP A N 1
ATOM 3430 C CA . ASP A 1 438 ? -10.234 43.75 14.258 1 96.12 438 ASP A CA 1
ATOM 3431 C C . ASP A 1 438 ? -10.891 43.438 15.602 1 96.12 438 ASP A C 1
ATOM 3433 O O . ASP A 1 438 ? -10.602 44.094 16.609 1 96.12 438 ASP A O 1
ATOM 3437 N N . LEU A 1 439 ? -11.773 42.531 15.602 1 96.69 439 LEU A N 1
ATOM 3438 C CA . LEU A 1 439 ? -12.445 42.125 16.844 1 96.69 439 LEU A CA 1
ATOM 3439 C C . LEU A 1 439 ? -11.453 41.5 17.828 1 96.69 439 LEU A C 1
ATOM 3441 O O . LEU A 1 439 ? -11.539 41.75 19.031 1 96.69 439 LEU A O 1
ATOM 3445 N N . VAL A 1 440 ? -10.555 40.688 17.344 1 97.56 440 VAL A N 1
ATOM 3446 C CA . VAL A 1 440 ? -9.531 40.062 18.188 1 97.56 440 VAL A CA 1
ATOM 3447 C C . VAL A 1 440 ? -8.703 41.156 18.859 1 97.56 440 VAL A C 1
ATOM 3449 O O . VAL A 1 440 ? -8.391 41.094 20.047 1 97.56 440 VAL A O 1
ATOM 3452 N N . GLU A 1 441 ? -8.445 42.219 18.156 1 97 441 GLU A N 1
ATOM 3453 C CA . GLU A 1 441 ? -7.551 43.25 18.625 1 97 441 GLU A CA 1
ATOM 3454 C C . GLU A 1 441 ? -8.297 44.25 19.5 1 97 441 GLU A C 1
ATOM 3456 O O . GLU A 1 441 ? -7.672 45.031 20.25 1 97 441 GLU A O 1
ATOM 3461 N N . THR A 1 442 ? -9.57 44.312 19.375 1 96.06 442 THR A N 1
ATOM 3462 C CA . THR A 1 442 ? -10.336 45.25 20.188 1 96.06 442 THR A CA 1
ATOM 3463 C C . THR A 1 442 ? -10.992 44.531 21.375 1 96.06 442 THR A C 1
ATOM 3465 O O . THR A 1 442 ? -10.664 44.812 22.531 1 96.06 442 THR A O 1
ATOM 3468 N N . LYS A 1 443 ? -11.766 43.5 21.047 1 94.69 443 LYS A N 1
ATOM 3469 C CA . LYS A 1 443 ? -12.508 42.812 22.078 1 94.69 443 LYS A CA 1
ATOM 3470 C C . LYS A 1 443 ? -11.633 41.781 22.781 1 94.69 443 LYS A C 1
ATOM 3472 O O . LYS A 1 443 ? -11.891 41.406 23.938 1 94.69 443 LYS A O 1
ATOM 3477 N N . GLY A 1 444 ? -10.641 41.312 22.141 1 96.31 444 GLY A N 1
ATOM 3478 C CA . GLY A 1 444 ? -9.766 40.281 22.703 1 96.31 444 GLY A CA 1
ATOM 3479 C C . GLY A 1 444 ? -8.406 40.812 23.109 1 96.31 444 GLY A C 1
ATOM 3480 O O . GLY A 1 444 ? -7.488 40.062 23.391 1 96.31 444 GLY A O 1
ATOM 3481 N N . ARG A 1 445 ? -8.211 42.094 23.203 1 95.19 445 ARG A N 1
ATOM 3482 C CA . ARG A 1 445 ? -6.922 42.75 23.359 1 95.19 445 ARG A CA 1
ATOM 3483 C C . ARG A 1 445 ? -6.242 42.344 24.656 1 95.19 445 ARG A C 1
ATOM 3485 O O . ARG A 1 445 ? -5.012 42.312 24.75 1 95.19 445 ARG A O 1
ATOM 3492 N N . ASN A 1 446 ? -6.988 42.031 25.656 1 95.31 446 ASN A N 1
ATOM 3493 C CA . ASN A 1 446 ? -6.414 41.688 26.953 1 95.31 446 ASN A CA 1
ATOM 3494 C C . ASN A 1 446 ? -5.836 40.25 26.938 1 95.31 446 ASN A C 1
ATOM 3496 O O . ASN A 1 446 ? -5.027 39.906 27.797 1 95.31 446 ASN A O 1
ATOM 3500 N N . VAL A 1 447 ? -6.242 39.5 26.016 1 97.81 447 VAL A N 1
ATOM 3501 C CA . VAL A 1 447 ? -5.82 38.094 25.953 1 97.81 447 VAL A CA 1
ATOM 3502 C C . VAL A 1 447 ? -4.797 37.906 24.828 1 97.81 447 VAL A C 1
ATOM 3504 O O . VAL A 1 447 ? -3.732 37.312 25.047 1 97.81 447 VAL A O 1
ATOM 3507 N N . PHE A 1 448 ? -5.125 38.438 23.656 1 98.56 448 PHE A N 1
ATOM 3508 C CA . PHE A 1 448 ? -4.254 38.312 22.484 1 98.56 448 PHE A CA 1
ATOM 3509 C C . PHE A 1 448 ? -3.289 39.469 22.391 1 98.56 448 PHE A C 1
ATOM 3511 O O . PHE A 1 448 ? -3.695 40.594 22.078 1 98.56 448 PHE A O 1
ATOM 3518 N N . LYS A 1 449 ? -2.045 39.188 22.547 1 98.25 449 LYS A N 1
ATOM 3519 C CA . LYS A 1 449 ? -1.015 40.188 22.438 1 98.25 449 LYS A CA 1
ATOM 3520 C C . LYS A 1 449 ? -0.2 40.031 21.156 1 98.25 449 LYS A C 1
ATOM 3522 O O . LYS A 1 449 ? 0.254 38.906 20.859 1 98.25 449 LYS A O 1
ATOM 3527 N N . PRO A 1 450 ? -0.099 41.094 20.391 1 97.94 450 PRO A N 1
ATOM 3528 C CA . PRO A 1 450 ? 0.705 40.969 19.172 1 97.94 450 PRO A CA 1
ATOM 3529 C C . PRO A 1 450 ? 2.111 40.438 19.453 1 97.94 450 PRO A C 1
ATOM 3531 O O . PRO A 1 450 ? 2.77 40.906 20.391 1 97.94 450 PRO A O 1
ATOM 3534 N N . LEU A 1 451 ? 2.531 39.5 18.688 1 97.75 451 LEU A N 1
ATOM 3535 C CA . LEU A 1 451 ? 3.879 38.969 18.859 1 97.75 451 LEU A CA 1
ATOM 3536 C C . LEU A 1 451 ? 4.93 40.031 18.578 1 97.75 451 LEU A C 1
ATOM 3538 O O . LEU A 1 451 ? 4.844 40.75 17.562 1 97.75 451 LEU A O 1
ATOM 3542 N N . SER A 1 452 ? 5.895 40.188 19.453 1 96.19 452 SER A N 1
ATOM 3543 C CA . SER A 1 452 ? 6.922 41.219 19.328 1 96.19 452 SER A CA 1
ATOM 3544 C C . SER A 1 452 ? 8.32 40.625 19.453 1 96.19 452 SER A C 1
ATOM 3546 O O . SER A 1 452 ? 8.492 39.562 20.031 1 96.19 452 SER A O 1
ATOM 3548 N N . PRO A 1 453 ? 9.25 41.312 18.859 1 95.12 453 PRO A N 1
ATOM 3549 C CA . PRO A 1 453 ? 10.625 40.875 19.047 1 95.12 453 PRO A CA 1
ATOM 3550 C C . PRO A 1 453 ? 11.031 40.812 20.516 1 95.12 453 PRO A C 1
ATOM 3552 O O . PRO A 1 453 ? 11.828 39.938 20.906 1 95.12 453 PRO A O 1
ATOM 3555 N N . GLU A 1 454 ? 10.547 41.688 21.328 1 95.5 454 GLU A N 1
ATOM 3556 C CA . GLU A 1 454 ? 10.836 41.688 22.75 1 95.5 454 GLU A CA 1
ATOM 3557 C C . GLU A 1 454 ? 10.336 40.438 23.422 1 95.5 454 GLU A C 1
ATOM 3559 O O . GLU A 1 454 ? 11.039 39.844 24.25 1 95.5 454 GLU A O 1
ATOM 3564 N N . TYR A 1 455 ? 9.133 40.062 23.047 1 96.81 455 TYR A N 1
ATOM 3565 C CA . TYR A 1 455 ? 8.602 38.812 23.594 1 96.81 455 TYR A CA 1
ATOM 3566 C C . TYR A 1 455 ? 9.5 37.625 23.25 1 96.81 455 TYR A C 1
ATOM 3568 O O . TYR A 1 455 ? 9.672 36.719 24.062 1 96.81 455 TYR A O 1
ATOM 3576 N N . LEU A 1 456 ? 10.094 37.625 22.062 1 95.31 456 LEU A N 1
ATOM 3577 C CA . LEU A 1 456 ? 10.898 36.531 21.547 1 95.31 456 LEU A CA 1
ATOM 3578 C C . LEU A 1 456 ? 12.352 36.656 22 1 95.31 456 LEU A C 1
ATOM 3580 O O . LEU A 1 456 ? 13.203 35.844 21.625 1 95.31 456 LEU A O 1
ATOM 3584 N N . ASN A 1 457 ? 12.695 37.625 22.781 1 92.12 457 ASN A N 1
ATOM 3585 C CA . ASN A 1 457 ? 14.047 37.938 23.219 1 92.12 457 ASN A CA 1
ATOM 3586 C C . ASN A 1 457 ? 15.008 38.062 22.047 1 92.12 457 ASN A C 1
ATOM 3588 O O . ASN A 1 457 ? 16.094 37.469 22.031 1 92.12 457 ASN A O 1
ATOM 3592 N N . LEU A 1 458 ? 14.539 38.75 21.078 1 92 458 LEU A N 1
ATOM 3593 C CA . LEU A 1 458 ? 15.367 39 19.891 1 92 458 LEU A CA 1
ATOM 3594 C C . LEU A 1 458 ? 16.016 40.375 19.969 1 92 458 LEU A C 1
ATOM 3596 O O . LEU A 1 458 ? 15.492 41.281 20.594 1 92 458 LEU A O 1
ATOM 3600 N N . MET B 1 1 ? 12 -52.469 -13.258 1 23.44 1 MET B N 1
ATOM 3601 C CA . MET B 1 1 ? 11.547 -52.125 -11.914 1 23.44 1 MET B CA 1
ATOM 3602 C C . MET B 1 1 ? 12.633 -51.375 -11.156 1 23.44 1 MET B C 1
ATOM 3604 O O . MET B 1 1 ? 13.469 -52 -10.484 1 23.44 1 MET B O 1
ATOM 3608 N N . GLY B 1 2 ? 13.32 -50.5 -11.812 1 30.75 2 GLY B N 1
ATOM 3609 C CA . GLY B 1 2 ? 14.508 -49.844 -11.297 1 30.75 2 GLY B CA 1
ATOM 3610 C C . GLY B 1 2 ? 14.305 -49.219 -9.938 1 30.75 2 GLY B C 1
ATOM 3611 O O . GLY B 1 2 ? 13.219 -48.719 -9.633 1 30.75 2 GLY B O 1
ATOM 3612 N N . SER B 1 3 ? 14.961 -49.75 -8.922 1 33.72 3 SER B N 1
ATOM 3613 C CA . SER B 1 3 ? 15.055 -49.312 -7.535 1 33.72 3 SER B CA 1
ATOM 3614 C C . SER B 1 3 ? 15.062 -47.781 -7.438 1 33.72 3 SER B C 1
ATOM 3616 O O . SER B 1 3 ? 15.875 -47.125 -8.094 1 33.72 3 SER B O 1
ATOM 3618 N N . CYS B 1 4 ? 13.906 -47.062 -7.477 1 41.69 4 CYS B N 1
ATOM 3619 C CA . CYS B 1 4 ? 13.711 -45.688 -7.043 1 41.69 4 CYS B CA 1
ATOM 3620 C C . CYS B 1 4 ? 14.719 -45.281 -5.961 1 41.69 4 CYS B C 1
ATOM 3622 O O . CYS B 1 4 ? 14.617 -45.75 -4.824 1 41.69 4 CYS B O 1
ATOM 3624 N N . GLY B 1 5 ? 16.016 -45.406 -6.176 1 48 5 GLY B N 1
ATOM 3625 C CA . GLY B 1 5 ? 17.125 -45.375 -5.238 1 48 5 GLY B CA 1
ATOM 3626 C C . GLY B 1 5 ? 17.062 -44.188 -4.281 1 48 5 GLY B C 1
ATOM 3627 O O . GLY B 1 5 ? 16.828 -43.062 -4.695 1 48 5 GLY B O 1
ATOM 3628 N N . THR B 1 6 ? 16.656 -44.469 -3.078 1 62.5 6 THR B N 1
ATOM 3629 C CA . THR B 1 6 ? 16.875 -43.688 -1.862 1 62.5 6 THR B CA 1
ATOM 3630 C C . THR B 1 6 ? 18.266 -43.062 -1.869 1 62.5 6 THR B C 1
ATOM 3632 O O . THR B 1 6 ? 19.266 -43.75 -2.057 1 62.5 6 THR B O 1
ATOM 3635 N N . PHE B 1 7 ? 18.359 -41.875 -2.549 1 76 7 PHE B N 1
ATOM 3636 C CA . PHE B 1 7 ? 19.656 -41.219 -2.457 1 76 7 PHE B CA 1
ATOM 3637 C C . PHE B 1 7 ? 19.766 -40.406 -1.178 1 76 7 PHE B C 1
ATOM 3639 O O . PHE B 1 7 ? 18.75 -40.094 -0.555 1 76 7 PHE B O 1
ATOM 3646 N N . SER B 1 8 ? 20.953 -40.344 -0.795 1 84.31 8 SER B N 1
ATOM 3647 C CA . SER B 1 8 ? 21.234 -39.562 0.399 1 84.31 8 SER B CA 1
ATOM 3648 C C . SER B 1 8 ? 21.422 -38.094 0.055 1 84.31 8 SER B C 1
ATOM 3650 O O . SER B 1 8 ? 22.047 -37.75 -0.957 1 84.31 8 SER B O 1
ATOM 3652 N N . LEU B 1 9 ? 20.688 -37.281 0.658 1 90.88 9 LEU B N 1
ATOM 3653 C CA . LEU B 1 9 ? 20.812 -35.812 0.573 1 90.88 9 LEU B CA 1
ATOM 3654 C C . LEU B 1 9 ? 21.406 -35.25 1.86 1 90.88 9 LEU B C 1
ATOM 3656 O O . LEU B 1 9 ? 20.938 -35.562 2.955 1 90.88 9 LEU B O 1
ATOM 3660 N N . SER B 1 10 ? 22.516 -34.562 1.766 1 93.44 10 SER B N 1
ATOM 3661 C CA . SER B 1 10 ? 23.156 -33.969 2.934 1 93.44 10 SER B CA 1
ATOM 3662 C C . SER B 1 10 ? 23.125 -32.438 2.848 1 93.44 10 SER B C 1
ATOM 3664 O O . SER B 1 10 ? 23.422 -31.875 1.795 1 93.44 10 SER B O 1
ATOM 3666 N N . LEU B 1 11 ? 22.766 -31.891 3.932 1 95 11 LEU B N 1
ATOM 3667 C CA . LEU B 1 11 ? 22.781 -30.438 4.027 1 95 11 LEU B CA 1
ATOM 3668 C C . LEU B 1 11 ? 24.188 -29.938 4.332 1 95 11 LEU B C 1
ATOM 3670 O O . LEU B 1 11 ? 24.828 -30.406 5.281 1 95 11 LEU B O 1
ATOM 3674 N N . LYS B 1 12 ? 24.688 -29.062 3.549 1 95.75 12 LYS B N 1
ATOM 3675 C CA . LYS B 1 12 ? 26.047 -28.547 3.729 1 95.75 12 LYS B CA 1
ATOM 3676 C C . LYS B 1 12 ? 26.031 -27.234 4.488 1 95.75 12 LYS B C 1
ATOM 3678 O O . LYS B 1 12 ? 26.844 -27.031 5.402 1 95.75 12 LYS B O 1
ATOM 3683 N N . LYS B 1 13 ? 25.156 -26.359 4.055 1 96.62 13 LYS B N 1
ATOM 3684 C CA . LYS B 1 13 ? 25.141 -25.016 4.648 1 96.62 13 LYS B CA 1
ATOM 3685 C C . LYS B 1 13 ? 23.766 -24.375 4.52 1 96.62 13 LYS B C 1
ATOM 3687 O O . LYS B 1 13 ? 23.062 -24.609 3.543 1 96.62 13 LYS B O 1
ATOM 3692 N N . ARG B 1 14 ? 23.406 -23.672 5.508 1 96.5 14 ARG B N 1
ATOM 3693 C CA . ARG B 1 14 ? 22.219 -22.812 5.477 1 96.5 14 ARG B CA 1
ATOM 3694 C C . ARG B 1 14 ? 22.609 -21.344 5.609 1 96.5 14 ARG B C 1
ATOM 3696 O O . ARG B 1 14 ? 23.469 -20.984 6.418 1 96.5 14 ARG B O 1
ATOM 3703 N N . ASP B 1 15 ? 22.047 -20.594 4.719 1 97.19 15 ASP B N 1
ATOM 3704 C CA . ASP B 1 15 ? 22.281 -19.141 4.727 1 97.19 15 ASP B CA 1
ATOM 3705 C C . ASP B 1 15 ? 20.969 -18.375 4.586 1 97.19 15 ASP B C 1
ATOM 3707 O O . ASP B 1 15 ? 19.922 -18.984 4.332 1 97.19 15 ASP B O 1
ATOM 3711 N N . ILE B 1 16 ? 20.969 -17.172 4.867 1 98.06 16 ILE B N 1
ATOM 3712 C CA . ILE B 1 16 ? 19.906 -16.219 4.551 1 98.06 16 ILE B CA 1
ATOM 3713 C C . ILE B 1 16 ? 20.438 -15.156 3.596 1 98.06 16 ILE B C 1
ATOM 3715 O O . ILE B 1 16 ? 21.453 -14.516 3.873 1 98.06 16 ILE B O 1
ATOM 3719 N N . ILE B 1 17 ? 19.844 -15.039 2.463 1 98.44 17 ILE B N 1
ATOM 3720 C CA . ILE B 1 17 ? 20.266 -14.047 1.485 1 98.44 17 ILE B CA 1
ATOM 3721 C C . ILE B 1 17 ? 19.297 -12.859 1.503 1 98.44 17 ILE B C 1
ATOM 3723 O O . ILE B 1 17 ? 18.125 -13.008 1.15 1 98.44 17 ILE B O 1
ATOM 3727 N N . SER B 1 18 ? 19.781 -11.672 1.87 1 96.81 18 SER B N 1
ATOM 3728 C CA . SER B 1 18 ? 19 -10.438 1.845 1 96.81 18 SER B CA 1
ATOM 3729 C C . SER B 1 18 ? 19.328 -9.594 0.623 1 96.81 18 SER B C 1
ATOM 3731 O O . SER B 1 18 ? 20.312 -9.859 -0.07 1 96.81 18 SER B O 1
ATOM 3733 N N . ALA B 1 19 ? 18.5 -8.68 0.318 1 96 19 ALA B N 1
ATOM 3734 C CA . ALA B 1 19 ? 18.75 -7.781 -0.807 1 96 19 ALA B CA 1
ATOM 3735 C C . ALA B 1 19 ? 20.109 -7.113 -0.685 1 96 19 ALA B C 1
ATOM 3737 O O . ALA B 1 19 ? 20.562 -6.801 0.421 1 96 19 ALA B O 1
ATOM 3738 N N . ALA B 1 20 ? 20.734 -6.863 -1.781 1 93.19 20 ALA B N 1
ATOM 3739 C CA . ALA B 1 20 ? 22.094 -6.336 -1.838 1 93.19 20 ALA B CA 1
ATOM 3740 C C . ALA B 1 20 ? 22.156 -4.91 -1.296 1 93.19 20 ALA B C 1
ATOM 3742 O O . ALA B 1 20 ? 23.203 -4.465 -0.811 1 93.19 20 ALA B O 1
ATOM 3743 N N . LEU B 1 21 ? 21.062 -4.219 -1.421 1 87.5 21 LEU B N 1
ATOM 3744 C CA . LEU B 1 21 ? 20.953 -2.865 -0.889 1 87.5 21 LEU B CA 1
ATOM 3745 C C . LEU B 1 21 ? 20.016 -2.828 0.311 1 87.5 21 LEU B C 1
ATOM 3747 O O . LEU B 1 21 ? 19.078 -3.627 0.395 1 87.5 21 LEU B O 1
ATOM 3751 N N . PRO B 1 22 ? 20.328 -1.939 1.224 1 81.69 22 PRO B N 1
ATOM 3752 C CA . PRO 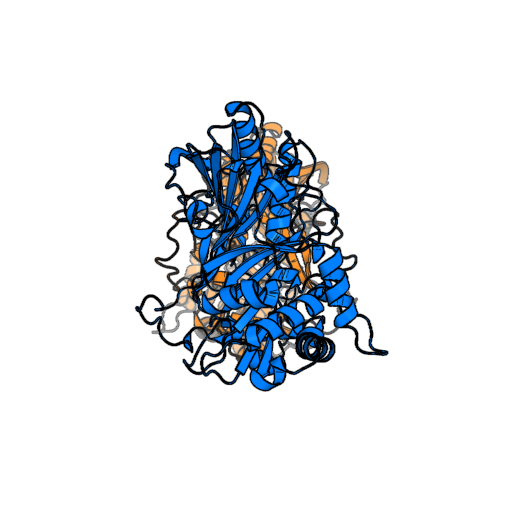B 1 22 ? 19.391 -1.806 2.34 1 81.69 22 PRO B CA 1
ATOM 3753 C C . PRO B 1 22 ? 17.984 -1.4 1.889 1 81.69 22 PRO B C 1
ATOM 3755 O O . PRO B 1 22 ? 17.844 -0.596 0.965 1 81.69 22 PRO B O 1
ATOM 3758 N N . LEU B 1 23 ? 17.062 -2.07 2.455 1 79.06 23 LEU B N 1
ATOM 3759 C CA . LEU B 1 23 ? 15.672 -1.762 2.152 1 79.06 23 LEU B CA 1
ATOM 3760 C C . LEU B 1 23 ? 14.938 -1.292 3.4 1 79.06 23 LEU B C 1
ATOM 3762 O O . LEU B 1 23 ? 15.117 -1.856 4.48 1 79.06 23 LEU B O 1
ATOM 3766 N N . GLN B 1 24 ? 14.25 -0.204 3.166 1 80.88 24 GLN B N 1
ATOM 3767 C CA . GLN B 1 24 ? 13.391 0.255 4.254 1 80.88 24 GLN B CA 1
ATOM 3768 C C . GLN B 1 24 ? 12.141 -0.613 4.371 1 80.88 24 GLN B C 1
ATOM 3770 O O . GLN B 1 24 ? 11.547 -1 3.363 1 80.88 24 GLN B O 1
ATOM 3775 N N . ASP B 1 25 ? 11.805 -0.849 5.648 1 84.75 25 ASP B N 1
ATOM 3776 C CA . ASP B 1 25 ? 10.586 -1.608 5.879 1 84.75 25 ASP B CA 1
ATOM 3777 C C . ASP B 1 25 ? 9.375 -0.89 5.289 1 84.75 25 ASP B C 1
ATOM 3779 O O . ASP B 1 25 ? 9.258 0.334 5.387 1 84.75 25 ASP B O 1
ATOM 3783 N N . HIS B 1 26 ? 8.617 -1.631 4.578 1 86.12 26 HIS B N 1
ATOM 3784 C CA . HIS B 1 26 ? 7.355 -1.045 4.145 1 86.12 26 HIS B CA 1
ATOM 3785 C C . HIS B 1 26 ? 6.273 -2.111 3.988 1 86.12 26 HIS B C 1
ATOM 3787 O O . HIS B 1 26 ? 6.57 -3.309 4.008 1 86.12 26 HIS B O 1
ATOM 3793 N N . TRP B 1 27 ? 5.141 -1.624 3.961 1 88.5 27 TRP B N 1
ATOM 3794 C CA . TRP B 1 27 ? 3.961 -2.48 3.895 1 88.5 27 TRP B CA 1
ATOM 3795 C C . TRP B 1 27 ? 3.43 -2.568 2.469 1 88.5 27 TRP B C 1
ATOM 3797 O O . TRP B 1 27 ? 3.387 -1.563 1.754 1 88.5 27 TRP B O 1
ATOM 3807 N N . LEU B 1 28 ? 3.123 -3.744 2.045 1 93.31 28 LEU B N 1
ATOM 3808 C CA . LEU B 1 28 ? 2.48 -3.971 0.754 1 93.31 28 LEU B CA 1
ATOM 3809 C C . LEU B 1 28 ? 1.177 -4.742 0.926 1 93.31 28 LEU B C 1
ATOM 3811 O O . LEU B 1 28 ? 1.19 -5.918 1.3 1 93.31 28 LEU B O 1
ATOM 3815 N N . PRO B 1 29 ? 0.046 -4.129 0.706 1 92.44 29 PRO B N 1
ATOM 3816 C CA . PRO B 1 29 ? -1.222 -4.855 0.809 1 92.44 29 PRO B CA 1
ATOM 3817 C C . PRO B 1 29 ? -1.364 -5.945 -0.248 1 92.44 29 PRO B C 1
ATOM 3819 O O . PRO B 1 29 ? -0.844 -5.809 -1.358 1 92.44 29 PRO B O 1
ATOM 3822 N N . MET B 1 30 ? -2.064 -6.988 0.16 1 95.75 30 MET B N 1
ATOM 3823 C CA . MET B 1 30 ? -2.5 -7.945 -0.854 1 95.75 30 MET B CA 1
ATOM 3824 C C . MET B 1 30 ? -3.584 -7.344 -1.742 1 95.75 30 MET B C 1
ATOM 3826 O O . MET B 1 30 ? -4.418 -6.566 -1.271 1 95.75 30 MET B O 1
ATOM 3830 N N . SER B 1 31 ? -3.531 -7.617 -3.035 1 95.94 31 SER B N 1
ATOM 3831 C CA . SER B 1 31 ? -4.66 -7.238 -3.879 1 95.94 31 SER B CA 1
ATOM 3832 C C . SER B 1 31 ? -5.879 -8.117 -3.6 1 95.94 31 SER B C 1
ATOM 3834 O O . SER B 1 31 ? -5.766 -9.148 -2.938 1 95.94 31 SER B O 1
ATOM 3836 N N . ASN B 1 32 ? -7.004 -7.684 -4.113 1 96.31 32 ASN B N 1
ATOM 3837 C CA . ASN B 1 32 ? -8.234 -8.461 -3.996 1 96.31 32 ASN B CA 1
ATOM 3838 C C . ASN B 1 32 ? -8.062 -9.867 -4.551 1 96.31 32 ASN B C 1
ATOM 3840 O O . ASN B 1 32 ? -8.516 -10.844 -3.938 1 96.31 32 ASN B O 1
ATOM 3844 N N . LEU B 1 33 ? -7.375 -10.023 -5.625 1 97.88 33 LEU B N 1
ATOM 3845 C CA . LEU B 1 33 ? -7.262 -11.328 -6.262 1 97.88 33 LEU B CA 1
ATOM 3846 C C . LEU B 1 33 ? -6.273 -12.219 -5.512 1 97.88 33 LEU B C 1
ATOM 3848 O O . LEU B 1 33 ? -6.344 -13.445 -5.602 1 97.88 33 LEU B O 1
ATOM 3852 N N . ASP B 1 34 ? -5.348 -11.633 -4.777 1 97.56 34 ASP B N 1
ATOM 3853 C CA . ASP B 1 34 ? -4.445 -12.391 -3.918 1 97.56 34 ASP B CA 1
ATOM 3854 C C . ASP B 1 34 ? -5.211 -13.117 -2.814 1 97.56 34 ASP B C 1
ATOM 3856 O O . ASP B 1 34 ? -4.746 -14.133 -2.289 1 97.56 34 ASP B O 1
ATOM 3860 N N . LEU B 1 35 ? -6.359 -12.625 -2.432 1 96.06 35 LEU B N 1
ATOM 3861 C CA . LEU B 1 35 ? -7.098 -13.094 -1.265 1 96.06 35 LEU B CA 1
ATOM 3862 C C . LEU B 1 35 ? -7.93 -14.328 -1.604 1 96.06 35 LEU B C 1
ATOM 3864 O O . LEU B 1 35 ? -8.586 -14.898 -0.732 1 96.06 35 LEU B O 1
ATOM 3868 N N . LEU B 1 36 ? -7.863 -14.789 -2.852 1 96.19 36 LEU B N 1
ATOM 3869 C CA . LEU B 1 36 ? -8.633 -15.945 -3.293 1 96.19 36 LEU B CA 1
ATOM 3870 C C . LEU B 1 36 ? -7.848 -17.234 -3.09 1 96.19 36 LEU B C 1
ATOM 3872 O O . LEU B 1 36 ? -8.32 -18.312 -3.441 1 96.19 36 LEU B O 1
ATOM 3876 N N . LEU B 1 37 ? -6.656 -17.109 -2.533 1 93.06 37 LEU B N 1
ATOM 3877 C CA . LEU B 1 37 ? -5.77 -18.25 -2.416 1 93.06 37 LEU B CA 1
ATOM 3878 C C . LEU B 1 37 ? -5.508 -18.594 -0.952 1 93.06 37 LEU B C 1
ATOM 3880 O O . LEU B 1 37 ? -5.203 -17.703 -0.153 1 93.06 37 LEU B O 1
ATOM 3884 N N . PRO B 1 38 ? -5.676 -19.859 -0.565 1 90.12 38 PRO B N 1
ATOM 3885 C CA . PRO B 1 38 ? -5.191 -20.281 0.753 1 90.12 38 PRO B CA 1
ATOM 3886 C C . PRO B 1 38 ? -3.666 -20.328 0.833 1 90.12 38 PRO B C 1
ATOM 3888 O O . PRO B 1 38 ? -2.986 -20.188 -0.188 1 90.12 38 PRO B O 1
ATOM 3891 N N . PRO B 1 39 ? -3.119 -20.406 2.068 1 92.19 39 PRO B N 1
ATOM 3892 C CA . PRO B 1 39 ? -1.665 -20.547 2.188 1 92.19 39 PRO B CA 1
ATOM 3893 C C . PRO B 1 39 ? -1.138 -21.828 1.567 1 92.19 39 PRO B C 1
ATOM 3895 O O . PRO B 1 39 ? -1.371 -22.922 2.105 1 92.19 39 PRO B O 1
ATOM 3898 N N . LEU B 1 40 ? -0.525 -21.75 0.444 1 94.19 40 LEU B N 1
ATOM 3899 C CA . LEU B 1 40 ? 0.065 -22.875 -0.287 1 94.19 40 LEU B CA 1
ATOM 3900 C C . LEU B 1 40 ? 1.433 -22.5 -0.846 1 94.19 40 LEU B C 1
ATOM 3902 O O . LEU B 1 40 ? 1.658 -21.344 -1.216 1 94.19 40 LEU B O 1
ATOM 3906 N N . ASP B 1 41 ? 2.252 -23.453 -0.872 1 96.5 41 ASP B N 1
ATOM 3907 C CA . ASP B 1 41 ? 3.576 -23.266 -1.458 1 96.5 41 ASP B CA 1
ATOM 3908 C C . ASP B 1 41 ? 3.68 -23.969 -2.814 1 96.5 41 ASP B C 1
ATOM 3910 O O . ASP B 1 41 ? 3.123 -25.047 -3.01 1 96.5 41 ASP B O 1
ATOM 3914 N N . VAL B 1 42 ? 4.34 -23.328 -3.666 1 97.69 42 VAL B N 1
ATOM 3915 C CA . VAL B 1 42 ? 4.574 -23.875 -5 1 97.69 42 VAL B CA 1
ATOM 3916 C C . VAL B 1 42 ? 6.078 -24.016 -5.242 1 97.69 42 VAL B C 1
ATOM 3918 O O . VAL B 1 42 ? 6.848 -23.109 -4.949 1 97.69 42 VAL B O 1
ATOM 3921 N N . GLY B 1 43 ? 6.484 -25.172 -5.805 1 97.81 43 GLY B N 1
ATOM 3922 C CA . GLY B 1 43 ? 7.887 -25.406 -6.105 1 97.81 43 GLY B CA 1
ATOM 3923 C C . GLY B 1 43 ? 8.227 -25.219 -7.574 1 97.81 43 GLY B C 1
ATOM 3924 O O . GLY B 1 43 ? 7.355 -25.359 -8.438 1 97.81 43 GLY B O 1
ATOM 3925 N N . VAL B 1 44 ? 9.422 -24.891 -7.816 1 98.38 44 VAL B N 1
ATOM 3926 C CA . VAL B 1 44 ? 9.984 -24.844 -9.164 1 98.38 44 VAL B CA 1
ATOM 3927 C C . VAL B 1 44 ? 11.461 -25.219 -9.109 1 98.38 44 VAL B C 1
ATOM 3929 O O . VAL B 1 44 ? 12.148 -24.969 -8.117 1 98.38 44 VAL B O 1
ATOM 3932 N N . PHE B 1 45 ? 11.969 -25.906 -10.148 1 98.31 45 PHE B N 1
ATOM 3933 C CA . PHE B 1 45 ? 13.367 -26.312 -10.094 1 98.31 45 PHE B CA 1
ATOM 3934 C C . PHE B 1 45 ? 13.977 -26.344 -11.492 1 98.31 45 PHE B C 1
ATOM 3936 O O . PHE B 1 45 ? 13.25 -26.422 -12.484 1 98.31 45 PHE B O 1
ATOM 3943 N N . PHE B 1 46 ? 15.234 -26.297 -11.539 1 98.5 46 PHE B N 1
ATOM 3944 C CA . PHE B 1 46 ? 16.031 -26.344 -12.758 1 98.5 46 PHE B CA 1
ATOM 3945 C C . PHE B 1 46 ? 17.234 -27.266 -12.594 1 98.5 46 PHE B C 1
ATOM 3947 O O . PHE B 1 46 ? 17.875 -27.281 -11.547 1 98.5 46 PHE B O 1
ATOM 3954 N N . CYS B 1 47 ? 17.547 -28.016 -13.602 1 97.62 47 CYS B N 1
ATOM 3955 C CA . CYS B 1 47 ? 18.625 -28.984 -13.578 1 97.62 47 CYS B CA 1
ATOM 3956 C C . CYS B 1 47 ? 19.703 -28.625 -14.586 1 97.62 47 CYS B C 1
ATOM 3958 O O . CYS B 1 47 ? 19.422 -28.391 -15.766 1 97.62 47 CYS B O 1
ATOM 3960 N N . TYR B 1 48 ? 20.906 -28.609 -14.102 1 97.44 48 TYR B N 1
ATOM 3961 C CA . TYR B 1 48 ? 22.062 -28.281 -14.938 1 97.44 48 TYR B CA 1
ATOM 3962 C C . TYR B 1 48 ? 23.062 -29.422 -14.938 1 97.44 48 TYR B C 1
ATOM 3964 O O . TYR B 1 48 ? 23.484 -29.891 -13.867 1 97.44 48 TYR B O 1
ATOM 3972 N N . LYS B 1 49 ? 23.484 -29.812 -16.078 1 94.56 49 LYS B N 1
ATOM 3973 C CA . LYS B 1 49 ? 24.469 -30.875 -16.203 1 94.56 49 LYS B CA 1
ATOM 3974 C C . LYS B 1 49 ? 25.859 -30.375 -15.828 1 94.56 49 LYS B C 1
ATOM 3976 O O . LYS B 1 49 ? 26.688 -31.141 -15.297 1 94.56 49 LYS B O 1
ATOM 3981 N N . ASN B 1 50 ? 26.094 -29.156 -16.219 1 91.25 50 ASN B N 1
ATOM 3982 C CA . ASN B 1 50 ? 27.391 -28.531 -15.977 1 91.25 50 ASN B CA 1
ATOM 3983 C C . ASN B 1 50 ? 27.234 -27.156 -15.336 1 91.25 50 ASN B C 1
ATOM 3985 O O . ASN B 1 50 ? 26.188 -26.516 -15.477 1 91.25 50 ASN B O 1
ATOM 3989 N N . SER B 1 51 ? 28.203 -26.844 -14.602 1 92.81 51 SER B N 1
ATOM 3990 C CA . SER B 1 51 ? 28.281 -25.516 -14 1 92.81 51 SER B CA 1
ATOM 3991 C C . SER B 1 51 ? 29.734 -25.062 -13.836 1 92.81 51 SER B C 1
ATOM 3993 O O . SER B 1 51 ? 30.656 -25.766 -14.25 1 92.81 51 SER B O 1
ATOM 3995 N N . PHE B 1 52 ? 29.953 -23.906 -13.43 1 94.94 52 PHE B N 1
ATOM 3996 C CA . PHE B 1 52 ? 31.281 -23.484 -12.984 1 94.94 52 PHE B CA 1
ATOM 3997 C C . PHE B 1 52 ? 31.688 -24.234 -11.719 1 94.94 52 PHE B C 1
ATOM 3999 O O . PHE B 1 52 ? 30.891 -24.953 -11.133 1 94.94 52 PHE B O 1
ATOM 4006 N N . PRO B 1 53 ? 33 -24.078 -11.438 1 95.62 53 PRO B N 1
ATOM 4007 C CA . PRO B 1 53 ? 33.344 -24.609 -10.125 1 95.62 53 PRO B CA 1
ATOM 4008 C C . PRO B 1 53 ? 32.375 -24.188 -9.023 1 95.62 53 PRO B C 1
ATOM 4010 O O . PRO B 1 53 ? 31.859 -23.062 -9.055 1 95.62 53 PRO B O 1
ATOM 4013 N N . LEU B 1 54 ? 32.125 -25.078 -8.133 1 95.25 54 LEU B N 1
ATOM 4014 C CA . LEU B 1 54 ? 31.047 -24.938 -7.164 1 95.25 54 LEU B CA 1
ATOM 4015 C C . LEU B 1 54 ? 31.109 -23.594 -6.465 1 95.25 54 LEU B C 1
ATOM 4017 O O . LEU B 1 54 ? 30.078 -22.906 -6.34 1 95.25 54 LEU B O 1
ATOM 4021 N N . ASP B 1 55 ? 32.281 -23.188 -6.004 1 95.62 55 ASP B N 1
ATOM 4022 C CA . ASP B 1 55 ? 32.438 -21.938 -5.262 1 95.62 55 ASP B CA 1
ATOM 4023 C C . ASP B 1 55 ? 32.031 -20.734 -6.121 1 95.62 55 ASP B C 1
ATOM 4025 O O . ASP B 1 55 ? 31.406 -19.797 -5.637 1 95.62 55 ASP B O 1
ATOM 4029 N N . VAL B 1 56 ? 32.469 -20.781 -7.352 1 97.19 56 VAL B N 1
ATOM 4030 C CA . VAL B 1 56 ? 32.156 -19.719 -8.289 1 97.19 56 VAL B CA 1
ATOM 4031 C C . VAL B 1 56 ? 30.641 -19.688 -8.578 1 97.19 56 VAL B C 1
ATOM 4033 O O . VAL B 1 56 ? 30.016 -18.641 -8.555 1 97.19 56 VAL B O 1
ATOM 4036 N N . SER B 1 57 ? 30.078 -20.891 -8.859 1 97.69 57 SER B N 1
ATOM 4037 C CA . SER B 1 57 ? 28.656 -21 -9.148 1 97.69 57 SER B CA 1
ATOM 4038 C C . SER B 1 57 ? 27.812 -20.5 -7.988 1 97.69 57 SER B C 1
ATOM 4040 O O . SER B 1 57 ? 26.859 -19.734 -8.188 1 97.69 57 SER B O 1
ATOM 4042 N N . MET B 1 58 ? 28.203 -20.859 -6.789 1 97.56 58 MET B N 1
ATOM 4043 C CA . MET B 1 58 ? 27.484 -20.469 -5.59 1 97.56 58 MET B CA 1
ATOM 4044 C C . MET B 1 58 ? 27.531 -18.953 -5.395 1 97.56 58 MET B C 1
ATOM 4046 O O . MET B 1 58 ? 26.516 -18.344 -5.039 1 97.56 58 MET B O 1
ATOM 4050 N N . ASN B 1 59 ? 28.688 -18.422 -5.609 1 97.94 59 ASN B N 1
ATOM 4051 C CA . ASN B 1 59 ? 28.828 -16.969 -5.473 1 97.94 59 ASN B CA 1
ATOM 4052 C C . ASN B 1 59 ? 27.938 -16.219 -6.465 1 97.94 59 ASN B C 1
ATOM 4054 O O . ASN B 1 59 ? 27.312 -15.227 -6.109 1 97.94 59 ASN B O 1
ATOM 4058 N N . ILE B 1 60 ? 27.906 -16.719 -7.688 1 98.44 60 ILE B N 1
ATOM 4059 C CA . ILE B 1 60 ? 27.109 -16.094 -8.727 1 98.44 60 ILE B CA 1
ATOM 4060 C C . ILE B 1 60 ? 25.625 -16.156 -8.344 1 98.44 60 ILE B C 1
ATOM 4062 O O . ILE B 1 60 ? 24.906 -15.156 -8.422 1 98.44 60 ILE B O 1
ATOM 4066 N N . ILE B 1 61 ? 25.141 -17.328 -7.891 1 98.75 61 ILE B N 1
ATOM 4067 C CA . ILE B 1 61 ? 23.75 -17.562 -7.555 1 98.75 61 ILE B CA 1
ATOM 4068 C C . ILE B 1 61 ? 23.344 -16.672 -6.379 1 98.75 61 ILE B C 1
ATOM 4070 O O . ILE B 1 61 ? 22.328 -15.984 -6.43 1 98.75 61 ILE B O 1
ATOM 4074 N N . LYS B 1 62 ? 24.156 -16.609 -5.383 1 98.62 62 LYS B N 1
ATOM 4075 C CA . LYS B 1 62 ? 23.859 -15.852 -4.176 1 98.62 62 LYS B CA 1
ATOM 4076 C C . LYS B 1 62 ? 23.891 -14.352 -4.449 1 98.62 62 LYS B C 1
ATOM 4078 O O . LYS B 1 62 ? 22.984 -13.617 -4.043 1 98.62 62 LYS B O 1
ATOM 4083 N N . LYS B 1 63 ? 24.953 -13.93 -5.109 1 98.5 63 LYS B N 1
ATOM 4084 C CA . LYS B 1 63 ? 25.109 -12.508 -5.395 1 98.5 63 LYS B CA 1
ATOM 4085 C C . LYS B 1 63 ? 23.969 -11.992 -6.27 1 98.5 63 LYS B C 1
ATOM 4087 O O . LYS B 1 63 ? 23.406 -10.93 -5.996 1 98.5 63 LYS B O 1
ATOM 4092 N N . SER B 1 64 ? 23.672 -12.703 -7.336 1 98.75 64 SER B N 1
ATOM 4093 C CA . SER B 1 64 ? 22.594 -12.281 -8.234 1 98.75 64 SER B CA 1
ATOM 4094 C C . SER B 1 64 ? 21.234 -12.344 -7.539 1 98.75 64 SER B C 1
ATOM 4096 O O . SER B 1 64 ? 20.359 -11.523 -7.812 1 98.75 64 SER B O 1
ATOM 4098 N N . LEU B 1 65 ? 21.031 -13.352 -6.668 1 98.81 65 LEU B N 1
ATOM 4099 C CA . LEU B 1 65 ? 19.797 -13.398 -5.883 1 98.81 65 LEU B CA 1
ATOM 4100 C C . LEU B 1 65 ? 19.641 -12.141 -5.039 1 98.81 65 LEU B C 1
ATOM 4102 O O . LEU B 1 65 ? 18.578 -11.508 -5.047 1 98.81 65 LEU B O 1
ATOM 4106 N N . ALA B 1 66 ? 20.703 -11.773 -4.344 1 98.5 66 ALA B N 1
ATOM 4107 C CA . ALA B 1 66 ? 20.688 -10.578 -3.502 1 98.5 66 ALA B CA 1
ATOM 4108 C C . ALA B 1 66 ? 20.375 -9.336 -4.324 1 98.5 66 ALA B C 1
ATOM 4110 O O . ALA B 1 66 ? 19.594 -8.477 -3.889 1 98.5 66 ALA B O 1
ATOM 4111 N N . GLU B 1 67 ? 20.969 -9.266 -5.461 1 97.88 67 GLU B N 1
ATOM 4112 C CA . GLU B 1 67 ? 20.719 -8.125 -6.344 1 97.88 67 GLU B CA 1
ATOM 4113 C C . GLU B 1 67 ? 19.281 -8.102 -6.832 1 97.88 67 GLU B C 1
ATOM 4115 O O . GLU B 1 67 ? 18.656 -7.043 -6.91 1 97.88 67 GLU B O 1
ATOM 4120 N N . THR B 1 68 ? 18.734 -9.266 -7.191 1 98.31 68 THR B N 1
ATOM 4121 C CA . THR B 1 68 ? 17.375 -9.367 -7.715 1 98.31 68 THR B CA 1
ATOM 4122 C C . THR B 1 68 ? 16.344 -8.984 -6.648 1 98.31 68 THR B C 1
ATOM 4124 O O . THR B 1 68 ? 15.312 -8.398 -6.953 1 98.31 6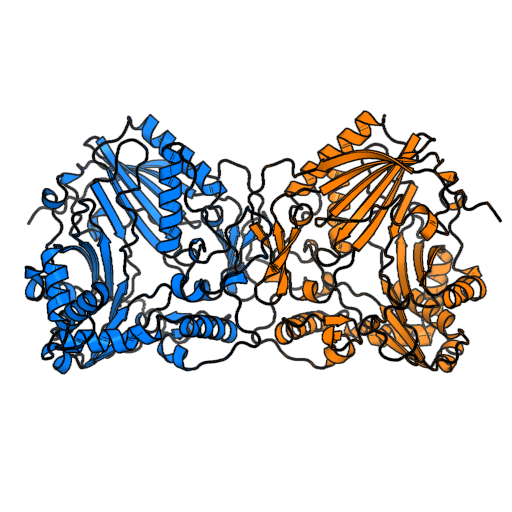8 THR B O 1
ATOM 4127 N N . LEU B 1 69 ? 16.672 -9.305 -5.395 1 97.69 69 LEU B N 1
ATOM 4128 C CA . LEU B 1 69 ? 15.75 -9.086 -4.285 1 97.69 69 LEU B CA 1
ATOM 4129 C C . LEU B 1 69 ? 15.578 -7.594 -4.012 1 97.69 69 LEU B C 1
ATOM 4131 O O . LEU B 1 69 ? 14.633 -7.191 -3.328 1 97.69 69 LEU B O 1
ATOM 4135 N N . VAL B 1 70 ? 16.469 -6.766 -4.535 1 94.88 70 VAL B N 1
ATOM 4136 C CA . VAL B 1 70 ? 16.297 -5.324 -4.398 1 94.88 70 VAL B CA 1
ATOM 4137 C C . VAL B 1 70 ? 15.016 -4.895 -5.113 1 94.88 70 VAL B C 1
ATOM 4139 O O . VAL B 1 70 ? 14.211 -4.141 -4.562 1 94.88 70 VAL B O 1
ATOM 4142 N N . THR B 1 71 ? 14.852 -5.398 -6.355 1 94.12 71 THR B N 1
ATOM 4143 C CA . THR B 1 71 ? 13.703 -5.055 -7.188 1 94.12 71 THR B CA 1
ATOM 4144 C C . THR B 1 71 ? 12.484 -5.891 -6.797 1 94.12 71 THR B C 1
ATOM 4146 O O . THR B 1 71 ? 11.359 -5.391 -6.789 1 94.12 71 THR B O 1
ATOM 4149 N N . PHE B 1 72 ? 12.703 -7.152 -6.461 1 97 72 PHE B N 1
ATOM 4150 C CA . PHE B 1 72 ? 11.641 -8.07 -6.078 1 97 72 PHE B CA 1
ATOM 4151 C C . PHE B 1 72 ? 11.594 -8.242 -4.562 1 97 72 PHE B C 1
ATOM 4153 O O . PHE B 1 72 ? 11.547 -9.375 -4.062 1 97 72 PHE B O 1
ATOM 4160 N N . TYR B 1 73 ? 11.5 -7.148 -3.893 1 95.44 73 TYR B N 1
ATOM 4161 C CA . TYR B 1 73 ? 11.68 -7.066 -2.449 1 95.44 73 TYR B CA 1
ATOM 4162 C C . TYR B 1 73 ? 10.586 -7.832 -1.715 1 95.44 73 TYR B C 1
ATOM 4164 O O . TYR B 1 73 ? 10.805 -8.336 -0.611 1 95.44 73 TYR B O 1
ATOM 4172 N N . PRO B 1 74 ? 9.367 -8.008 -2.227 1 96.62 74 PRO B N 1
ATOM 4173 C CA . PRO B 1 74 ? 8.367 -8.766 -1.479 1 96.62 74 PRO B CA 1
ATOM 4174 C C . PRO B 1 74 ? 8.805 -10.195 -1.185 1 96.62 74 PRO B C 1
ATOM 4176 O O . PRO B 1 74 ? 8.383 -10.781 -0.185 1 96.62 74 PRO B O 1
ATOM 4179 N N . LEU B 1 75 ? 9.625 -10.734 -2.021 1 98.38 75 LEU B N 1
ATOM 4180 C CA . LEU B 1 75 ? 10.039 -12.133 -1.866 1 98.38 75 LEU B CA 1
ATOM 4181 C C . LEU B 1 75 ? 10.969 -12.297 -0.67 1 98.38 75 LEU B C 1
ATOM 4183 O O . LEU B 1 75 ? 11.195 -13.414 -0.203 1 98.38 75 LEU B O 1
ATOM 4187 N N . ALA B 1 76 ? 11.578 -11.203 -0.214 1 97.56 76 ALA B N 1
ATOM 4188 C CA . ALA B 1 76 ? 12.438 -11.234 0.966 1 97.56 76 ALA B CA 1
ATOM 4189 C C . ALA B 1 76 ? 11.68 -10.789 2.211 1 97.56 76 ALA B C 1
ATOM 4191 O O . ALA B 1 76 ? 12.281 -10.398 3.211 1 97.56 76 ALA B O 1
ATOM 4192 N N . GLY B 1 77 ? 10.359 -10.758 2.107 1 96.5 77 GLY B N 1
ATOM 4193 C CA . GLY B 1 77 ? 9.539 -10.328 3.225 1 96.5 77 GLY B CA 1
ATOM 4194 C C . GLY B 1 77 ? 8.883 -11.477 3.969 1 96.5 77 GLY B C 1
ATOM 4195 O O . GLY B 1 77 ? 9.414 -12.594 3.982 1 96.5 77 GLY B O 1
ATOM 4196 N N . GLU B 1 78 ? 7.762 -11.125 4.629 1 95.94 78 GLU B N 1
ATOM 4197 C CA . GLU B 1 78 ? 6.973 -12.086 5.395 1 95.94 78 GLU B CA 1
ATOM 4198 C C . GLU B 1 78 ? 5.484 -11.766 5.312 1 95.94 78 GLU B C 1
ATOM 4200 O O . GLU B 1 78 ? 5.102 -10.602 5.164 1 95.94 78 GLU B O 1
ATOM 4205 N N . ILE B 1 79 ? 4.73 -12.789 5.406 1 95.81 79 ILE B N 1
ATOM 4206 C CA . ILE B 1 79 ? 3.281 -12.602 5.445 1 95.81 79 ILE B CA 1
ATOM 4207 C C . ILE B 1 79 ? 2.822 -12.453 6.895 1 95.81 79 ILE B C 1
ATOM 4209 O O . ILE B 1 79 ? 3.152 -13.281 7.746 1 95.81 79 ILE B O 1
ATOM 4213 N N . VAL B 1 80 ? 2.146 -11.367 7.113 1 93.5 80 VAL B N 1
ATOM 4214 C CA . VAL B 1 80 ? 1.501 -11.117 8.398 1 93.5 80 VAL B CA 1
ATOM 4215 C C . VAL B 1 80 ? 0 -10.922 8.195 1 93.5 80 VAL B C 1
ATOM 4217 O O . VAL B 1 80 ? -0.52 -11.164 7.102 1 93.5 80 VAL B O 1
ATOM 4220 N N . HIS B 1 81 ? -0.765 -10.586 9.289 1 92.56 81 HIS B N 1
ATOM 4221 C CA . HIS B 1 81 ? -2.207 -10.414 9.164 1 92.56 81 HIS B CA 1
ATOM 4222 C C . HIS B 1 81 ? -2.648 -9.055 9.703 1 92.56 81 HIS B C 1
ATOM 4224 O O . HIS B 1 81 ? -2.062 -8.539 10.656 1 92.56 81 HIS B O 1
ATOM 4230 N N . ASN B 1 82 ? -3.596 -8.414 9.094 1 88.75 82 ASN B N 1
ATOM 4231 C CA . ASN B 1 82 ? -4.172 -7.172 9.602 1 88.75 82 ASN B CA 1
ATOM 4232 C C . ASN B 1 82 ? -5.234 -7.445 10.664 1 88.75 82 ASN B C 1
ATOM 4234 O O . ASN B 1 82 ? -5.426 -8.586 11.078 1 88.75 82 ASN B O 1
ATOM 4238 N N . SER B 1 83 ? -5.898 -6.41 11.078 1 84.44 83 SER B N 1
ATOM 4239 C CA . SER B 1 83 ? -6.832 -6.52 12.195 1 84.44 83 SER B CA 1
ATOM 4240 C C . SER B 1 83 ? -8.062 -7.324 11.805 1 84.44 83 SER B C 1
ATOM 4242 O O . SER B 1 83 ? -8.781 -7.836 12.672 1 84.44 83 SER B O 1
ATOM 4244 N N . LEU B 1 84 ? -8.297 -7.5 10.484 1 89.06 84 LEU B N 1
ATOM 4245 C CA . LEU B 1 84 ? -9.453 -8.258 10.008 1 89.06 84 LEU B CA 1
ATOM 4246 C C . LEU B 1 84 ? -9.062 -9.703 9.711 1 89.06 84 LEU B C 1
ATOM 4248 O O . LEU B 1 84 ? -9.898 -10.492 9.266 1 89.06 84 LEU B O 1
ATOM 4252 N N . GLY B 1 85 ? -7.77 -10.031 9.883 1 90.69 85 GLY B N 1
ATOM 4253 C CA . GLY B 1 85 ? -7.285 -11.383 9.641 1 90.69 85 GLY B CA 1
ATOM 4254 C C . GLY B 1 85 ? -6.836 -11.602 8.203 1 90.69 85 GLY B C 1
ATOM 4255 O O . GLY B 1 85 ? -6.477 -12.719 7.832 1 90.69 85 GLY B O 1
ATOM 4256 N N . GLU B 1 86 ? -6.891 -10.594 7.395 1 93.56 86 GLU B N 1
ATOM 4257 C CA . GLU B 1 86 ? -6.414 -10.719 6.02 1 93.56 86 GLU B CA 1
ATOM 4258 C C . GLU B 1 86 ? -4.891 -10.672 5.953 1 93.56 86 GLU B C 1
ATOM 4260 O O . GLU B 1 86 ? -4.254 -9.938 6.707 1 93.56 86 GLU B O 1
ATOM 4265 N N . PRO B 1 87 ? -4.301 -11.5 5.156 1 94.62 87 PRO B N 1
ATOM 4266 C CA . PRO B 1 87 ? -2.844 -11.453 5.023 1 94.62 87 PRO B CA 1
ATOM 4267 C C . PRO B 1 87 ? -2.35 -10.141 4.418 1 94.62 87 PRO B C 1
ATOM 4269 O O . PRO B 1 87 ? -3.061 -9.516 3.627 1 94.62 87 PRO B O 1
ATOM 4272 N N . GLU B 1 88 ? -1.229 -9.719 4.82 1 93.94 88 GLU B N 1
ATOM 4273 C CA . GLU B 1 88 ? -0.485 -8.586 4.285 1 93.94 88 GLU B CA 1
ATOM 4274 C C . GLU B 1 88 ? 1.012 -8.883 4.23 1 93.94 88 GLU B C 1
ATOM 4276 O O . GLU B 1 88 ? 1.503 -9.75 4.949 1 93.94 88 GLU B O 1
ATOM 4281 N N . LEU B 1 89 ? 1.67 -8.172 3.348 1 95.75 89 LEU B N 1
ATOM 4282 C CA . LEU B 1 89 ? 3.102 -8.406 3.195 1 95.75 89 LEU B CA 1
ATOM 4283 C C . LEU B 1 89 ? 3.906 -7.355 3.953 1 95.75 89 LEU B C 1
ATOM 4285 O O . LEU B 1 89 ? 3.732 -6.152 3.73 1 95.75 89 LEU B O 1
ATOM 4289 N N . LEU B 1 90 ? 4.676 -7.785 4.887 1 94.5 90 LEU B N 1
ATOM 4290 C CA . LEU B 1 90 ? 5.711 -6.945 5.484 1 94.5 90 LEU B CA 1
ATOM 4291 C C . LEU B 1 90 ? 7.035 -7.098 4.742 1 94.5 90 LEU B C 1
ATOM 4293 O O . LEU B 1 90 ? 7.691 -8.141 4.84 1 94.5 90 LEU B O 1
ATOM 4297 N N . CYS B 1 91 ? 7.379 -6.105 3.969 1 94 91 CYS B N 1
ATOM 4298 C CA . CYS B 1 91 ? 8.641 -6.109 3.236 1 94 91 CYS B CA 1
ATOM 4299 C C . CYS B 1 91 ? 9.773 -5.574 4.102 1 94 91 CYS B C 1
ATOM 4301 O O . CYS B 1 91 ? 10.133 -4.398 4.004 1 94 91 CYS B O 1
ATOM 4303 N N . ASN B 1 92 ? 10.367 -6.465 4.879 1 91.81 92 ASN B N 1
ATOM 4304 C CA . ASN B 1 92 ? 11.359 -6.082 5.879 1 91.81 92 ASN B CA 1
ATOM 4305 C C . ASN B 1 92 ? 12.734 -6.66 5.555 1 91.81 92 ASN B C 1
ATOM 4307 O O . ASN B 1 92 ? 13.586 -6.777 6.438 1 91.81 92 ASN B O 1
ATOM 4311 N N . ASN B 1 93 ? 12.875 -7.16 4.367 1 94.38 93 ASN B N 1
ATOM 4312 C CA . ASN B 1 93 ? 14.133 -7.746 3.926 1 94.38 93 ASN B CA 1
ATOM 4313 C C . ASN B 1 93 ? 14.617 -8.828 4.887 1 94.38 93 ASN B C 1
ATOM 4315 O O . ASN B 1 93 ? 15.805 -8.922 5.176 1 94.38 93 ASN B O 1
ATOM 4319 N N . ARG B 1 94 ? 13.664 -9.562 5.461 1 93.81 94 ARG B N 1
ATOM 4320 C CA . ARG B 1 94 ? 14 -10.734 6.262 1 93.81 94 ARG B CA 1
ATOM 4321 C C . ARG B 1 94 ? 15.008 -11.625 5.539 1 93.81 94 ARG B C 1
ATOM 4323 O O . ARG B 1 94 ? 15.852 -12.258 6.176 1 93.81 94 ARG B O 1
ATOM 4330 N N . GLY B 1 95 ? 14.836 -11.648 4.238 1 97 95 GLY B N 1
ATOM 4331 C CA . GLY B 1 95 ? 15.734 -12.445 3.412 1 97 95 GLY B CA 1
ATOM 4332 C C . GLY B 1 95 ? 15.109 -13.75 2.941 1 97 95 GLY B C 1
ATOM 4333 O O . GLY B 1 95 ? 13.969 -14.062 3.297 1 97 95 GLY B O 1
ATOM 4334 N N . VAL B 1 96 ? 15.859 -14.453 2.143 1 98.5 96 VAL B N 1
ATOM 4335 C CA . VAL B 1 96 ? 15.477 -15.727 1.546 1 98.5 96 VAL B CA 1
ATOM 4336 C C . VAL B 1 96 ? 16.328 -16.844 2.137 1 98.5 96 VAL B C 1
ATOM 4338 O O . VAL B 1 96 ? 17.562 -16.766 2.158 1 98.5 96 VAL B O 1
ATOM 4341 N N . ASP B 1 97 ? 15.633 -17.875 2.721 1 98.38 97 ASP B N 1
ATOM 4342 C CA . ASP B 1 97 ? 16.391 -19.047 3.143 1 98.38 97 ASP B CA 1
ATOM 4343 C C . ASP B 1 97 ? 17.109 -19.688 1.964 1 98.38 97 ASP B C 1
ATOM 4345 O O . ASP B 1 97 ? 16.516 -19.938 0.917 1 98.38 97 ASP B O 1
ATOM 4349 N N . PHE B 1 98 ? 18.406 -19.875 2.166 1 98.56 98 PHE B N 1
ATOM 4350 C CA . PHE B 1 98 ? 19.266 -20.422 1.13 1 98.56 98 PHE B CA 1
ATOM 4351 C C . PHE B 1 98 ? 19.984 -21.672 1.635 1 98.56 98 PHE B C 1
ATOM 4353 O O . PHE B 1 98 ? 20.766 -21.609 2.576 1 98.56 98 PHE B O 1
ATOM 4360 N N . ILE B 1 99 ? 19.719 -22.75 0.978 1 98.31 99 ILE B N 1
ATOM 4361 C CA . ILE B 1 99 ? 20.234 -24.047 1.422 1 98.31 99 ILE B CA 1
ATOM 4362 C C . ILE B 1 99 ? 21.219 -24.594 0.391 1 98.31 99 ILE B C 1
ATOM 4364 O O . ILE B 1 99 ? 20.938 -24.609 -0.807 1 98.31 99 ILE B O 1
ATOM 4368 N N . HIS B 1 100 ? 22.375 -24.922 0.798 1 98.25 100 HIS B N 1
ATOM 4369 C CA . HIS B 1 100 ? 23.344 -25.688 0.015 1 98.25 100 HIS B CA 1
ATOM 4370 C C . HIS B 1 100 ? 23.344 -27.156 0.415 1 98.25 100 HIS B C 1
ATOM 4372 O O . HIS B 1 100 ? 23.594 -27.484 1.574 1 98.25 100 HIS B O 1
ATOM 4378 N N . ALA B 1 101 ? 23.031 -27.984 -0.529 1 97.94 101 ALA B N 1
ATOM 4379 C CA . ALA B 1 101 ? 22.953 -29.422 -0.248 1 97.94 101 ALA B CA 1
ATOM 4380 C C . ALA B 1 101 ? 23.797 -30.219 -1.245 1 97.94 101 ALA B C 1
ATOM 4382 O O . ALA B 1 101 ? 24.266 -29.672 -2.248 1 97.94 101 ALA B O 1
ATOM 4383 N N . TYR B 1 102 ? 24.094 -31.469 -0.887 1 97 102 TYR B N 1
ATOM 4384 C CA . TYR B 1 102 ? 24.781 -32.438 -1.737 1 97 102 TYR B CA 1
ATOM 4385 C C . TYR B 1 102 ? 23.969 -33.75 -1.847 1 97 102 TYR B C 1
ATOM 4387 O O . TYR B 1 102 ? 23.5 -34.25 -0.841 1 97 102 TYR B O 1
ATOM 4395 N N . ALA B 1 103 ? 23.719 -34.125 -3.057 1 95.69 103 ALA B N 1
ATOM 4396 C CA . ALA B 1 103 ? 23.094 -35.406 -3.311 1 95.69 103 ALA B CA 1
ATOM 4397 C C . ALA B 1 103 ? 24.078 -36.375 -4 1 95.69 103 ALA B C 1
ATOM 4399 O O . ALA B 1 103 ? 24.641 -36.031 -5.047 1 95.69 103 ALA B O 1
ATOM 4400 N N . ASP B 1 104 ? 24.25 -37.5 -3.428 1 93.06 104 ASP B N 1
ATOM 4401 C CA . ASP B 1 104 ? 25.094 -38.531 -4.047 1 93.06 104 ASP B CA 1
ATOM 4402 C C . ASP B 1 104 ? 24.344 -39.25 -5.164 1 93.06 104 ASP B C 1
ATOM 4404 O O . ASP B 1 104 ? 24.016 -40.438 -5.035 1 93.06 104 ASP B O 1
ATOM 4408 N N . MET B 1 105 ? 24.109 -38.531 -6.18 1 92.81 105 MET B N 1
ATOM 4409 C CA . MET B 1 105 ? 23.344 -39 -7.328 1 92.81 105 MET B CA 1
ATOM 4410 C C . MET B 1 105 ? 23.766 -38.281 -8.602 1 92.81 105 MET B C 1
ATOM 4412 O O . MET B 1 105 ? 24.125 -37.094 -8.562 1 92.81 105 MET B O 1
ATOM 4416 N N . GLU B 1 106 ? 23.812 -39.062 -9.672 1 94.5 106 GLU B N 1
ATOM 4417 C CA . GLU B 1 106 ? 24 -38.438 -10.969 1 94.5 106 GLU B CA 1
ATOM 4418 C C . GLU B 1 106 ? 22.688 -37.938 -11.555 1 94.5 106 GLU B C 1
ATOM 4420 O O . GLU B 1 106 ? 21.641 -38.562 -11.359 1 94.5 106 GLU B O 1
ATOM 4425 N N . LEU B 1 107 ? 22.781 -36.875 -12.312 1 95.38 107 LEU B N 1
ATOM 4426 C CA . LEU B 1 107 ? 21.578 -36.25 -12.875 1 95.38 107 LEU B CA 1
ATOM 4427 C C . LEU B 1 107 ? 20.781 -37.25 -13.703 1 95.38 107 LEU B C 1
ATOM 4429 O O . LEU B 1 107 ? 19.562 -37.281 -13.625 1 95.38 107 LEU B O 1
ATOM 4433 N N . LYS B 1 108 ? 21.438 -38.094 -14.469 1 94.25 108 LYS B N 1
ATOM 4434 C CA . LYS B 1 108 ? 20.781 -39.062 -15.359 1 94.25 108 LYS B CA 1
ATOM 4435 C C . LYS B 1 108 ? 20.031 -40.125 -14.57 1 94.25 108 LYS B C 1
ATOM 4437 O O . LYS B 1 108 ? 19.156 -40.812 -15.109 1 94.25 108 LYS B O 1
ATOM 4442 N N . ASN B 1 109 ? 20.359 -40.25 -13.289 1 94.19 109 ASN B N 1
ATOM 4443 C CA . ASN B 1 109 ? 19.766 -41.312 -12.469 1 94.19 109 ASN B CA 1
ATOM 4444 C C . ASN B 1 109 ? 18.578 -40.781 -11.656 1 94.19 109 ASN B C 1
ATOM 4446 O O . ASN B 1 109 ? 17.922 -41.562 -10.953 1 94.19 109 ASN B O 1
ATOM 4450 N N . ILE B 1 110 ? 18.328 -39.531 -11.734 1 94.25 110 ILE B N 1
ATOM 4451 C CA . ILE B 1 110 ? 17.172 -38.969 -11.039 1 94.25 110 ILE B CA 1
ATOM 4452 C C . ILE B 1 110 ? 15.898 -39.344 -11.789 1 94.25 110 ILE B C 1
ATOM 4454 O O . ILE B 1 110 ? 15.805 -39.125 -13 1 94.25 110 ILE B O 1
ATOM 4458 N N . ASP B 1 111 ? 14.875 -39.875 -11.141 1 94.25 111 ASP B N 1
ATOM 4459 C CA . ASP B 1 111 ? 13.602 -40.25 -11.742 1 94.25 111 ASP B CA 1
ATOM 4460 C C . ASP B 1 111 ? 12.633 -39.062 -11.758 1 94.25 111 ASP B C 1
ATOM 4462 O O . ASP B 1 111 ? 11.797 -38.938 -10.859 1 94.25 111 ASP B O 1
ATOM 4466 N N . PHE B 1 112 ? 12.688 -38.312 -12.828 1 95.62 112 PHE B N 1
ATOM 4467 C CA . PHE B 1 112 ? 11.82 -37.156 -12.938 1 95.62 112 PHE B CA 1
ATOM 4468 C C . PHE B 1 112 ? 10.414 -37.562 -13.336 1 95.62 112 PHE B C 1
ATOM 4470 O O . PHE B 1 112 ? 9.469 -36.781 -13.203 1 95.62 112 PHE B O 1
ATOM 4477 N N . TYR B 1 113 ? 10.242 -38.75 -13.852 1 96.88 113 TYR B N 1
ATOM 4478 C CA . TYR B 1 113 ? 8.906 -39.281 -14.148 1 96.88 113 TYR B CA 1
ATOM 4479 C C . TYR B 1 113 ? 8.102 -39.469 -12.875 1 96.88 113 TYR B C 1
ATOM 4481 O O . TYR B 1 113 ? 6.895 -39.219 -12.844 1 96.88 113 TYR B O 1
ATOM 4489 N N . HIS B 1 114 ? 8.734 -39.938 -11.844 1 95.31 114 HIS B N 1
ATOM 4490 C CA . HIS B 1 114 ? 8.148 -40.062 -10.508 1 95.31 114 HIS B CA 1
ATOM 4491 C C . HIS B 1 114 ? 8.742 -39 -9.57 1 95.31 114 HIS B C 1
ATOM 4493 O O . HIS B 1 114 ? 9.461 -39.344 -8.633 1 95.31 114 HIS B O 1
ATOM 4499 N N . PRO B 1 115 ? 8.312 -37.781 -9.727 1 94.44 115 PRO B N 1
ATOM 4500 C CA . PRO B 1 115 ? 9 -36.688 -9.031 1 94.44 115 PRO B CA 1
ATOM 4501 C C . PRO B 1 115 ? 8.727 -36.688 -7.523 1 94.44 115 PRO B C 1
ATOM 4503 O O . PRO B 1 115 ? 9.469 -36.062 -6.758 1 94.44 115 PRO B O 1
ATOM 4506 N N . ASP B 1 116 ? 7.664 -37.312 -7.02 1 91.12 116 ASP B N 1
ATOM 4507 C CA . ASP B 1 116 ? 7.309 -37.281 -5.605 1 91.12 116 ASP B CA 1
ATOM 4508 C C . ASP B 1 116 ? 8.445 -37.844 -4.742 1 91.12 116 ASP B C 1
ATOM 4510 O O . ASP B 1 116 ? 8.648 -37.375 -3.615 1 91.12 116 ASP B O 1
ATOM 4514 N N . GLU B 1 117 ? 9.18 -38.688 -5.277 1 85.62 117 GLU B N 1
ATOM 4515 C CA . GLU B 1 117 ? 10.227 -39.344 -4.508 1 85.62 117 GLU B CA 1
ATOM 4516 C C . GLU B 1 117 ? 11.492 -38.5 -4.445 1 85.62 117 GLU B C 1
ATOM 4518 O O . GLU B 1 117 ? 12.195 -38.5 -3.434 1 85.62 117 GLU B O 1
ATOM 4523 N N . SER B 1 118 ? 11.727 -37.719 -5.395 1 89.56 118 SER B N 1
ATOM 4524 C CA . SER B 1 118 ? 13.023 -37.062 -5.512 1 89.56 118 SER B CA 1
ATOM 4525 C C . SER B 1 118 ? 12.906 -35.562 -5.207 1 89.56 118 SER B C 1
ATOM 4527 O O . SER B 1 118 ? 13.891 -34.938 -4.832 1 89.56 118 SER B O 1
ATOM 4529 N N . LEU B 1 119 ? 11.75 -34.969 -5.355 1 92.06 119 LEU B N 1
ATOM 4530 C CA . LEU B 1 119 ? 11.68 -33.531 -5.391 1 92.06 119 LEU B CA 1
ATOM 4531 C C . LEU B 1 119 ? 11.164 -32.969 -4.066 1 92.06 119 LEU B C 1
ATOM 4533 O O . LEU B 1 119 ? 11.844 -32.188 -3.408 1 92.06 119 LEU B O 1
ATOM 4537 N N . GLU B 1 120 ? 10.078 -33.406 -3.619 1 87.31 120 GLU B N 1
ATOM 4538 C CA . GLU B 1 120 ? 9.398 -32.781 -2.492 1 87.31 120 GLU B CA 1
ATOM 4539 C C . GLU B 1 120 ? 10.219 -32.906 -1.212 1 87.31 120 GLU B C 1
ATOM 4541 O O . GLU B 1 120 ? 10.5 -34 -0.749 1 87.31 120 GLU B O 1
ATOM 4546 N N . GLY B 1 121 ? 10.594 -31.766 -0.729 1 88.31 121 GLY B N 1
ATOM 4547 C CA . GLY B 1 121 ? 11.359 -31.719 0.507 1 88.31 121 GLY B CA 1
ATOM 4548 C C . GLY B 1 121 ? 12.781 -32.219 0.342 1 88.31 121 GLY B C 1
ATOM 4549 O O . GLY B 1 121 ? 13.508 -32.375 1.327 1 88.31 121 GLY B O 1
ATOM 4550 N N . LYS B 1 122 ? 13.18 -32.5 -0.827 1 93.88 122 LYS B N 1
ATOM 4551 C CA . LYS B 1 122 ? 14.531 -32.969 -1.136 1 93.88 122 LYS B CA 1
ATOM 4552 C C . LYS B 1 122 ? 15.219 -32.031 -2.123 1 93.88 122 LYS B C 1
ATOM 4554 O O . LYS B 1 122 ? 15.805 -31.016 -1.725 1 93.88 122 LYS B O 1
ATOM 4559 N N . LEU B 1 123 ? 14.969 -32.219 -3.41 1 96 123 LEU B N 1
ATOM 4560 C CA . LEU B 1 123 ? 15.617 -31.375 -4.406 1 96 123 LEU B CA 1
ATOM 4561 C C . LEU B 1 123 ? 14.891 -30.031 -4.527 1 96 123 LEU B C 1
ATOM 4563 O O . LEU B 1 123 ? 15.453 -29.062 -5.035 1 96 123 LEU B O 1
ATOM 4567 N N . VAL B 1 124 ? 13.625 -30 -4.184 1 97.12 124 VAL B N 1
ATOM 4568 C CA . VAL B 1 124 ? 12.852 -28.766 -3.984 1 97.12 124 VAL B CA 1
ATOM 4569 C C . VAL B 1 124 ? 12.609 -28.547 -2.492 1 97.12 124 VAL B C 1
ATOM 4571 O O . VAL B 1 124 ? 11.992 -29.391 -1.828 1 97.12 124 VAL B O 1
ATOM 4574 N N . PRO B 1 125 ? 13.094 -27.438 -1.993 1 96.88 125 PRO B N 1
ATOM 4575 C CA . PRO B 1 125 ? 13.039 -27.266 -0.539 1 96.88 125 PRO B CA 1
ATOM 4576 C C . PRO B 1 125 ? 11.633 -26.984 -0.029 1 96.88 125 PRO B C 1
ATOM 4578 O O . PRO B 1 125 ? 10.836 -26.344 -0.721 1 96.88 125 PRO B O 1
ATOM 4581 N N . ALA B 1 126 ? 11.367 -27.5 1.161 1 94.81 126 ALA B N 1
ATOM 4582 C CA . ALA B 1 126 ? 10.188 -27.031 1.877 1 94.81 126 ALA B CA 1
ATOM 4583 C C . ALA B 1 126 ? 10.391 -25.625 2.424 1 94.81 126 ALA B C 1
ATOM 4585 O O . ALA B 1 126 ? 11.461 -25.297 2.947 1 94.81 126 ALA B O 1
ATOM 4586 N N . LYS B 1 127 ? 9.422 -24.812 2.227 1 95.31 127 LYS B N 1
ATOM 4587 C CA . LYS B 1 127 ? 9.477 -23.453 2.775 1 95.31 127 LYS B CA 1
ATOM 4588 C C . LYS B 1 127 ? 8.945 -23.422 4.207 1 95.31 127 LYS B C 1
ATOM 4590 O O . LYS B 1 127 ? 7.773 -23.719 4.449 1 95.31 127 LYS B O 1
ATOM 4595 N N . LYS B 1 128 ? 9.719 -23.031 5.105 1 92.56 128 LYS B N 1
ATOM 4596 C CA . LYS B 1 128 ? 9.336 -23 6.512 1 92.56 128 LYS B CA 1
ATOM 4597 C C . LYS B 1 128 ? 8.961 -21.594 6.957 1 92.56 128 LYS B C 1
ATOM 4599 O O . LYS B 1 128 ? 8.062 -21.422 7.781 1 92.56 128 LYS B O 1
ATOM 4604 N N . GLN B 1 129 ? 9.695 -20.641 6.461 1 93.69 129 GLN B N 1
ATOM 4605 C CA . GLN B 1 129 ? 9.469 -19.25 6.812 1 93.69 129 GLN B CA 1
ATOM 4606 C C . GLN B 1 129 ? 9.609 -18.344 5.594 1 93.69 129 GLN B C 1
ATOM 4608 O O . GLN B 1 129 ? 10.086 -18.781 4.543 1 93.69 129 GLN B O 1
ATOM 4613 N N . GLY B 1 130 ? 9.109 -17.172 5.746 1 96.5 130 GLY B N 1
ATOM 4614 C CA . GLY B 1 130 ? 9.273 -16.188 4.684 1 96.5 130 GLY B CA 1
ATOM 4615 C C . GLY B 1 130 ? 8.398 -16.469 3.479 1 96.5 130 GLY B C 1
ATOM 4616 O O . GLY B 1 130 ? 7.398 -17.188 3.58 1 96.5 130 GLY B O 1
ATOM 4617 N N . VAL B 1 131 ? 8.758 -15.852 2.383 1 98.31 131 VAL B N 1
ATOM 4618 C CA . VAL B 1 131 ? 7.922 -15.883 1.189 1 98.31 131 VAL B CA 1
ATOM 4619 C C . VAL B 1 131 ? 8.547 -16.797 0.141 1 98.31 131 VAL B C 1
ATOM 4621 O O . VAL B 1 131 ? 7.84 -17.391 -0.674 1 98.31 131 VAL B O 1
ATOM 4624 N N . PHE B 1 132 ? 9.906 -16.922 0.169 1 98.62 132 PHE B N 1
ATOM 4625 C CA . PHE B 1 132 ? 10.672 -17.594 -0.875 1 98.62 132 PHE B CA 1
ATOM 4626 C C . PHE B 1 132 ? 11.844 -18.359 -0.28 1 98.62 132 PHE B C 1
ATOM 4628 O O . PHE B 1 132 ? 12.461 -17.906 0.686 1 98.62 132 PHE B O 1
ATOM 4635 N N . THR B 1 133 ? 12.164 -19.531 -0.746 1 98.62 133 THR B N 1
ATOM 4636 C CA . THR B 1 133 ? 13.305 -20.344 -0.331 1 98.62 133 THR B CA 1
ATOM 4637 C C . THR B 1 133 ? 14.023 -20.922 -1.543 1 98.62 133 THR B C 1
ATOM 4639 O O . THR B 1 133 ? 13.391 -21.312 -2.523 1 98.62 133 THR B O 1
ATOM 4642 N N . VAL B 1 134 ? 15.352 -20.984 -1.45 1 98.75 134 VAL B N 1
ATOM 4643 C CA . VAL B 1 134 ? 16.172 -21.516 -2.529 1 98.75 134 VAL B CA 1
ATOM 4644 C C . VAL B 1 134 ? 17.062 -22.641 -1.985 1 98.75 134 VAL B C 1
ATOM 4646 O O . VAL B 1 134 ? 17.625 -22.516 -0.888 1 98.75 134 VAL B O 1
ATOM 4649 N N . GLN B 1 135 ? 17.172 -23.672 -2.721 1 98.69 135 GLN B N 1
ATOM 4650 C CA . GLN B 1 135 ? 18.156 -24.734 -2.445 1 98.69 135 GLN B CA 1
ATOM 4651 C C . GLN B 1 135 ? 19 -25.031 -3.678 1 98.69 135 GLN B C 1
ATOM 4653 O O . GLN B 1 135 ? 18.453 -25.219 -4.773 1 98.69 135 GLN B O 1
ATOM 4658 N N . VAL B 1 136 ? 20.25 -24.984 -3.492 1 98.69 136 VAL B N 1
ATOM 4659 C CA . VAL B 1 136 ? 21.188 -25.453 -4.512 1 98.69 136 VAL B CA 1
ATOM 4660 C C . VAL B 1 136 ? 21.766 -26.797 -4.09 1 98.69 136 VAL B C 1
ATOM 4662 O O . VAL B 1 136 ? 22.406 -26.906 -3.043 1 98.69 136 VAL B O 1
ATOM 4665 N N . THR B 1 137 ? 21.516 -27.812 -4.895 1 98.12 137 THR B N 1
ATOM 4666 C CA . THR B 1 137 ? 22 -29.172 -4.609 1 98.12 137 THR B CA 1
ATOM 4667 C C . THR B 1 137 ? 23.078 -29.578 -5.602 1 98.12 137 THR B C 1
ATOM 4669 O O . THR B 1 137 ? 22.828 -29.641 -6.809 1 98.12 137 THR B O 1
ATOM 4672 N N . GLU B 1 138 ? 24.234 -29.828 -5.105 1 97 138 GLU B N 1
ATOM 4673 C CA . GLU B 1 138 ? 25.312 -30.391 -5.914 1 97 138 GLU B CA 1
ATOM 4674 C C . GLU B 1 138 ? 25.141 -31.891 -6.113 1 97 138 GLU B C 1
ATOM 4676 O O . GLU B 1 138 ? 24.812 -32.625 -5.168 1 97 138 GLU B O 1
ATOM 4681 N N . LEU B 1 139 ? 25.359 -32.312 -7.32 1 96 139 LEU B N 1
ATOM 4682 C CA . LEU B 1 139 ? 25.25 -33.719 -7.641 1 96 139 LEU B CA 1
ATOM 4683 C C . LEU B 1 139 ? 26.641 -34.375 -7.758 1 96 139 LEU B C 1
ATOM 4685 O O . LEU B 1 139 ? 27.625 -33.656 -7.922 1 96 139 LEU B O 1
ATOM 4689 N N . SER B 1 140 ? 26.703 -35.625 -7.738 1 93.5 140 SER B N 1
ATOM 4690 C CA . SER B 1 140 ? 27.969 -36.344 -7.762 1 93.5 140 SER B CA 1
ATOM 4691 C C . SER B 1 140 ? 28.641 -36.219 -9.125 1 93.5 140 SER B C 1
ATOM 4693 O O . SER B 1 140 ? 29.859 -36.344 -9.234 1 93.5 140 SER B O 1
ATOM 4695 N N . CYS B 1 141 ? 27.922 -35.938 -10.133 1 92.06 141 CYS B N 1
ATOM 4696 C CA . CYS B 1 141 ? 28.453 -35.812 -11.492 1 92.06 141 CYS B CA 1
ATOM 4697 C C . CYS B 1 141 ? 28.938 -34.406 -11.781 1 92.06 141 CYS B C 1
ATOM 4699 O O . CYS B 1 141 ? 29.344 -34.094 -12.898 1 92.06 141 CYS B O 1
ATOM 4701 N N . GLY B 1 142 ? 28.781 -33.531 -10.812 1 91.94 142 GLY B N 1
ATOM 4702 C CA . GLY B 1 142 ? 29.188 -32.156 -11.023 1 91.94 142 GLY B CA 1
ATOM 4703 C C . GLY B 1 142 ? 28.047 -31.234 -11.445 1 91.94 142 GLY B C 1
ATOM 4704 O O . GLY B 1 142 ? 28.219 -30.016 -11.516 1 91.94 142 GLY B O 1
ATOM 4705 N N . GLY B 1 143 ? 26.875 -31.812 -11.688 1 95.19 143 GLY B N 1
ATOM 4706 C CA . GLY B 1 143 ? 25.688 -31.031 -12.016 1 95.19 143 GLY B CA 1
ATOM 4707 C C . GLY B 1 143 ? 25.078 -30.328 -10.812 1 95.19 143 GLY B C 1
ATOM 4708 O O . GLY B 1 143 ? 25.5 -30.562 -9.672 1 95.19 143 GLY B O 1
ATOM 4709 N N . LEU B 1 144 ? 24.219 -29.375 -11.047 1 97.62 144 LEU B N 1
ATOM 4710 C CA . LEU B 1 144 ? 23.516 -28.625 -10 1 97.62 144 LEU B CA 1
ATOM 4711 C C . LEU B 1 144 ? 22.016 -28.672 -10.211 1 97.62 144 LEU B C 1
ATOM 4713 O O . LEU B 1 144 ? 21.531 -28.641 -11.352 1 97.62 144 LEU B O 1
ATOM 4717 N N . ILE B 1 145 ? 21.281 -28.781 -9.18 1 98.06 145 ILE B N 1
ATOM 4718 C CA . ILE B 1 145 ? 19.844 -28.531 -9.188 1 98.06 145 ILE B CA 1
ATOM 4719 C C . ILE B 1 145 ? 19.516 -27.328 -8.32 1 98.06 145 ILE B C 1
ATOM 4721 O O . ILE B 1 145 ? 19.953 -27.25 -7.168 1 98.06 145 ILE B O 1
ATOM 4725 N N . ILE B 1 146 ? 18.875 -26.375 -8.906 1 98.62 146 ILE B N 1
ATOM 4726 C CA . ILE B 1 146 ? 18.391 -25.203 -8.18 1 98.62 146 ILE B CA 1
ATOM 4727 C C . ILE B 1 146 ? 16.891 -25.312 -7.969 1 98.62 146 ILE B C 1
ATOM 4729 O O . ILE B 1 146 ? 16.109 -25.219 -8.922 1 98.62 146 ILE B O 1
ATOM 4733 N N . GLY B 1 147 ? 16.453 -25.578 -6.766 1 98.44 147 GLY B N 1
ATOM 4734 C CA . GLY B 1 147 ? 15.055 -25.672 -6.395 1 98.44 147 GLY B CA 1
ATOM 4735 C C . GLY B 1 147 ? 14.586 -24.469 -5.582 1 98.44 147 GLY B C 1
ATOM 4736 O O . GLY B 1 147 ? 15.312 -23.969 -4.723 1 98.44 147 GLY B O 1
ATOM 4737 N N . CYS B 1 148 ? 13.422 -24.016 -5.859 1 98.62 148 CYS B N 1
ATOM 4738 C CA . CYS B 1 148 ? 12.812 -22.906 -5.141 1 98.62 148 CYS B CA 1
ATOM 4739 C C . CYS B 1 148 ? 11.406 -23.25 -4.68 1 98.62 148 CYS B C 1
ATOM 4741 O O . CYS B 1 148 ? 10.742 -24.109 -5.281 1 98.62 148 CYS B O 1
ATOM 4743 N N . THR B 1 149 ? 10.977 -22.672 -3.639 1 98.62 149 THR B N 1
ATOM 4744 C CA . THR B 1 149 ? 9.602 -22.734 -3.156 1 98.62 149 THR B CA 1
ATOM 4745 C C . THR B 1 149 ? 9.102 -21.344 -2.764 1 98.62 149 THR B C 1
ATOM 4747 O O . THR B 1 149 ? 9.812 -20.594 -2.105 1 98.62 149 THR B O 1
ATOM 4750 N N . PHE B 1 150 ? 7.926 -20.969 -3.197 1 98.5 150 PHE B N 1
ATOM 4751 C CA . PHE B 1 150 ? 7.395 -19.641 -2.879 1 98.5 150 PHE B CA 1
ATOM 4752 C C . PHE B 1 150 ? 5.957 -19.734 -2.381 1 98.5 150 PHE B C 1
ATOM 4754 O O . PHE B 1 150 ? 5.273 -20.734 -2.639 1 98.5 150 PHE B O 1
ATOM 4761 N N . ASP B 1 151 ? 5.484 -18.734 -1.677 1 98.06 151 ASP B N 1
ATOM 4762 C CA . ASP B 1 151 ? 4.121 -18.609 -1.172 1 98.06 151 ASP B CA 1
ATOM 4763 C C . ASP B 1 151 ? 3.164 -18.188 -2.281 1 98.06 151 ASP B C 1
ATOM 4765 O O . ASP B 1 151 ? 3.271 -17.078 -2.807 1 98.06 151 ASP B O 1
ATOM 4769 N N . HIS B 1 152 ? 2.238 -19.047 -2.586 1 97.69 152 HIS B N 1
ATOM 4770 C CA . HIS B 1 152 ? 1.32 -18.812 -3.695 1 97.69 152 HIS B CA 1
ATOM 4771 C C . HIS B 1 152 ? 0.455 -17.578 -3.451 1 97.69 152 HIS B C 1
ATOM 4773 O O . HIS B 1 152 ? -0.107 -17.016 -4.395 1 97.69 152 HIS B O 1
ATOM 4779 N N . ARG B 1 153 ? 0.243 -17.125 -2.248 1 97.06 153 ARG B N 1
ATOM 4780 C CA . ARG B 1 153 ? -0.543 -15.93 -1.936 1 97.06 153 ARG B CA 1
ATOM 4781 C C . ARG B 1 153 ? 0.127 -14.672 -2.479 1 97.06 153 ARG B C 1
ATOM 4783 O O . ARG B 1 153 ? -0.54 -13.664 -2.734 1 97.06 153 ARG B O 1
ATOM 4790 N N . VAL B 1 154 ? 1.448 -14.75 -2.709 1 98.31 154 VAL B N 1
ATOM 4791 C CA . VAL B 1 154 ? 2.223 -13.57 -3.088 1 98.31 154 VAL B CA 1
ATOM 4792 C C . VAL B 1 154 ? 2.348 -13.5 -4.609 1 98.31 154 VAL B C 1
ATOM 4794 O O . VAL B 1 154 ? 2.385 -12.414 -5.184 1 98.31 154 VAL B O 1
ATOM 4797 N N . ALA B 1 155 ? 2.383 -14.672 -5.234 1 98.38 155 ALA B N 1
ATOM 4798 C CA . ALA B 1 155 ? 2.684 -14.664 -6.664 1 98.38 155 ALA B CA 1
ATOM 4799 C C . ALA B 1 155 ? 2.082 -15.883 -7.359 1 98.38 155 ALA B C 1
ATOM 4801 O O . ALA B 1 155 ? 2.053 -16.984 -6.793 1 98.38 155 ALA B O 1
ATOM 4802 N N . ASP B 1 156 ? 1.641 -15.656 -8.523 1 98.06 156 ASP B N 1
ATOM 4803 C CA . ASP B 1 156 ? 1.339 -16.75 -9.43 1 98.06 156 ASP B CA 1
ATOM 4804 C C . ASP B 1 156 ? 2.553 -17.109 -10.281 1 98.06 156 ASP B C 1
ATOM 4806 O O . ASP B 1 156 ? 3.637 -16.562 -10.094 1 98.06 156 ASP B O 1
ATOM 4810 N N . ALA B 1 157 ? 2.412 -18.062 -11.148 1 98.12 157 ALA B N 1
ATOM 4811 C CA . ALA B 1 157 ? 3.533 -18.531 -11.961 1 98.12 157 ALA B CA 1
ATOM 4812 C C . ALA B 1 157 ? 4.066 -17.422 -12.859 1 98.12 157 ALA B C 1
ATOM 4814 O O . ALA B 1 157 ? 5.277 -17.297 -13.055 1 98.12 157 ALA B O 1
ATOM 4815 N N . TYR B 1 158 ? 3.16 -16.609 -13.414 1 98 158 TYR B N 1
ATOM 4816 C CA . TYR B 1 158 ? 3.572 -15.477 -14.242 1 98 158 TYR B CA 1
ATOM 4817 C C . TYR B 1 158 ? 4.523 -14.562 -13.492 1 98 158 TYR B C 1
ATOM 4819 O O . TYR B 1 158 ? 5.586 -14.195 -14 1 98 158 TYR B O 1
ATOM 4827 N N . SER B 1 159 ? 4.176 -14.188 -12.336 1 98.38 159 SER B N 1
ATOM 4828 C CA . SER B 1 159 ? 4.961 -13.289 -11.5 1 98.38 159 SER B CA 1
ATOM 4829 C C . SER B 1 159 ? 6.301 -13.914 -11.125 1 98.38 159 SER B C 1
ATOM 4831 O O . SER B 1 159 ? 7.34 -13.258 -11.188 1 98.38 159 SER B O 1
ATOM 4833 N N . ILE B 1 160 ? 6.309 -15.164 -10.711 1 98.69 160 ILE B N 1
ATOM 4834 C CA . ILE B 1 160 ? 7.547 -15.828 -10.32 1 98.69 160 ILE B CA 1
ATOM 4835 C C . ILE B 1 160 ? 8.453 -15.984 -11.539 1 98.69 160 ILE B C 1
ATOM 4837 O O . ILE B 1 160 ? 9.68 -15.875 -11.43 1 98.69 160 ILE B O 1
ATOM 4841 N N . ASN B 1 161 ? 7.816 -16.219 -12.711 1 98.62 161 ASN B N 1
ATOM 4842 C CA . ASN B 1 161 ? 8.602 -16.25 -13.938 1 98.62 161 ASN B CA 1
ATOM 4843 C C . ASN B 1 161 ? 9.336 -14.938 -14.172 1 98.62 161 ASN B C 1
ATOM 4845 O O . ASN B 1 161 ? 10.477 -14.93 -14.641 1 98.62 161 ASN B O 1
ATOM 4849 N N . LEU B 1 162 ? 8.703 -13.781 -13.898 1 98 162 LEU B N 1
ATOM 4850 C CA . LEU B 1 162 ? 9.375 -12.492 -13.984 1 98 162 LEU B CA 1
ATOM 4851 C C . LEU B 1 162 ? 10.617 -12.461 -13.102 1 98 162 LEU B C 1
ATOM 4853 O O . LEU B 1 162 ? 11.688 -12.023 -13.539 1 98 162 LEU B O 1
ATOM 4857 N N . PHE B 1 163 ? 10.461 -12.961 -11.922 1 98.75 163 PHE B N 1
ATOM 4858 C CA . PHE B 1 163 ? 11.555 -12.984 -10.961 1 98.75 163 PHE B CA 1
ATOM 4859 C C . PHE B 1 163 ? 12.688 -13.883 -11.438 1 98.75 163 PHE B C 1
ATOM 4861 O O . PHE B 1 163 ? 13.852 -13.484 -11.43 1 98.75 163 PHE B O 1
ATOM 4868 N N . LEU B 1 164 ? 12.359 -15.125 -11.82 1 98.88 164 LEU B N 1
ATOM 4869 C CA . LEU B 1 164 ? 13.352 -16.094 -12.25 1 98.88 164 LEU B CA 1
ATOM 4870 C C . LEU B 1 164 ? 14.148 -15.578 -13.445 1 98.88 164 LEU B C 1
ATOM 4872 O O . LEU B 1 164 ? 15.375 -15.719 -13.492 1 98.88 164 LEU B O 1
ATOM 4876 N N . THR B 1 165 ? 13.461 -14.961 -14.359 1 98.69 165 THR B N 1
ATOM 4877 C CA . THR B 1 165 ? 14.117 -14.391 -15.531 1 98.69 165 THR B CA 1
ATOM 4878 C C . THR B 1 165 ? 15.07 -13.266 -15.117 1 98.69 165 THR B C 1
ATOM 4880 O O . THR B 1 165 ? 16.219 -13.219 -15.57 1 98.69 165 THR B O 1
ATOM 4883 N N . ALA B 1 166 ? 14.609 -12.398 -14.258 1 98.69 166 ALA B N 1
ATOM 4884 C CA . ALA B 1 166 ? 15.438 -11.305 -13.766 1 98.69 166 ALA B CA 1
ATOM 4885 C C . ALA B 1 166 ? 16.672 -11.828 -13.031 1 98.69 166 ALA B C 1
ATOM 4887 O O . ALA B 1 166 ? 17.766 -11.305 -13.195 1 98.69 166 ALA B O 1
ATOM 4888 N N . TRP B 1 167 ? 16.484 -12.859 -12.211 1 98.81 167 TRP B N 1
ATOM 4889 C CA . TRP B 1 167 ? 17.562 -13.492 -11.453 1 98.81 167 TRP B CA 1
ATOM 4890 C C . TRP B 1 167 ? 18.641 -14.016 -12.398 1 98.81 167 TRP B C 1
ATOM 4892 O O . TRP B 1 167 ? 19.828 -13.75 -12.195 1 98.81 167 TRP B O 1
ATOM 4902 N N . ALA B 1 168 ? 18.25 -14.68 -13.438 1 98.75 168 ALA B N 1
ATOM 4903 C CA . ALA B 1 168 ? 19.188 -15.203 -14.438 1 98.75 168 ALA B CA 1
ATOM 4904 C C . ALA B 1 168 ? 19.891 -14.078 -15.188 1 98.75 168 ALA B C 1
ATOM 4906 O O . ALA B 1 168 ? 21.078 -14.156 -15.461 1 98.75 168 ALA B O 1
ATOM 4907 N N . GLU B 1 169 ? 19.141 -13.047 -15.555 1 98.69 169 GLU B N 1
ATOM 4908 C CA . GLU B 1 169 ? 19.703 -11.906 -16.266 1 98.69 169 GLU B CA 1
ATOM 4909 C C . GLU B 1 169 ? 20.797 -11.227 -15.43 1 98.69 169 GLU B C 1
ATOM 4911 O O . GLU B 1 169 ? 21.891 -10.961 -15.93 1 98.69 169 GLU B O 1
ATOM 4916 N N . LEU B 1 170 ? 20.516 -11 -14.172 1 98.62 170 LEU B N 1
ATOM 4917 C CA . LEU B 1 170 ? 21.5 -10.344 -13.305 1 98.62 170 LEU B CA 1
ATOM 4918 C C . LEU B 1 170 ? 22.703 -11.234 -13.07 1 98.62 170 LEU B C 1
ATOM 4920 O O . LEU B 1 170 ? 23.828 -10.742 -12.938 1 98.62 170 LEU B O 1
ATOM 4924 N N . ALA B 1 171 ? 22.516 -12.547 -13.008 1 98.62 171 ALA B N 1
ATOM 4925 C CA . ALA B 1 171 ? 23.625 -13.492 -12.883 1 98.62 171 ALA B CA 1
ATOM 4926 C C . ALA B 1 171 ? 24.594 -13.344 -14.055 1 98.62 171 ALA B C 1
ATOM 4928 O O . ALA B 1 171 ? 25.797 -13.602 -13.914 1 98.62 171 ALA B O 1
ATOM 4929 N N . GLN B 1 172 ? 24.125 -12.922 -15.156 1 98.06 172 GLN B N 1
ATOM 4930 C CA . GLN B 1 172 ? 24.938 -12.727 -16.344 1 98.06 172 GLN B CA 1
ATOM 4931 C C . GLN B 1 172 ? 25.328 -11.266 -16.516 1 98.06 172 GLN B C 1
ATOM 4933 O O . GLN B 1 172 ? 25.781 -10.852 -17.578 1 98.06 172 GLN B O 1
ATOM 4938 N N . SER B 1 173 ? 25 -10.438 -15.578 1 97.44 173 SER B N 1
ATOM 4939 C CA . SER B 1 173 ? 25.328 -9.016 -15.555 1 97.44 173 SER B CA 1
ATOM 4940 C C . SER B 1 173 ? 24.562 -8.25 -16.625 1 97.44 173 SER B C 1
ATOM 4942 O O . SER B 1 173 ? 25.094 -7.328 -17.25 1 97.44 173 SER B O 1
ATOM 4944 N N . LYS B 1 174 ? 23.406 -8.781 -16.906 1 97.75 174 LYS B N 1
ATOM 4945 C CA . LYS B 1 174 ? 22.484 -8.07 -17.797 1 97.75 174 LYS B CA 1
ATOM 4946 C C . LYS B 1 174 ? 21.438 -7.309 -17 1 97.75 174 LYS B C 1
ATOM 4948 O O . LYS B 1 174 ? 21.141 -7.668 -15.852 1 97.75 174 LYS B O 1
ATOM 4953 N N . PRO B 1 175 ? 20.906 -6.23 -17.578 1 96.56 175 PRO B N 1
ATOM 4954 C CA . PRO B 1 175 ? 19.828 -5.527 -16.891 1 96.56 175 PRO B CA 1
ATOM 4955 C C . PRO B 1 175 ? 18.516 -6.309 -16.891 1 96.56 175 PRO B C 1
ATOM 4957 O O . PRO B 1 175 ? 18.281 -7.133 -17.766 1 96.56 175 PRO B O 1
ATOM 4960 N N . ILE B 1 176 ? 17.719 -6.09 -15.945 1 96.56 176 ILE B N 1
ATOM 4961 C CA . ILE B 1 176 ? 16.391 -6.695 -15.875 1 96.56 176 ILE B CA 1
ATOM 4962 C C . ILE B 1 176 ? 15.547 -6.227 -17.062 1 96.56 176 ILE B C 1
ATOM 4964 O O . ILE B 1 176 ? 15.336 -5.027 -17.25 1 96.56 176 ILE B O 1
ATOM 4968 N N . SER B 1 177 ? 15.078 -7.113 -17.844 1 95.25 177 SER B N 1
ATOM 4969 C CA . SER B 1 177 ? 14.336 -6.773 -19.047 1 95.25 177 SER B CA 1
ATOM 4970 C C . SER B 1 177 ? 12.906 -6.379 -18.719 1 95.25 177 SER B C 1
ATOM 4972 O O . SER B 1 177 ? 12.344 -5.477 -19.344 1 95.25 177 SER B O 1
ATOM 4974 N N . ASN B 1 178 ? 12.266 -7.02 -17.766 1 94.81 178 ASN B N 1
ATOM 4975 C CA . ASN B 1 178 ? 10.875 -6.77 -17.391 1 94.81 178 ASN B CA 1
ATOM 4976 C C . ASN B 1 178 ? 10.727 -6.582 -15.875 1 94.81 178 ASN B C 1
ATOM 4978 O O . ASN B 1 178 ? 10.445 -7.535 -15.148 1 94.81 178 ASN B O 1
ATOM 4982 N N . PRO B 1 179 ? 10.883 -5.367 -15.383 1 94.06 179 PRO B N 1
ATOM 4983 C CA . PRO B 1 179 ? 10.742 -5.121 -13.945 1 94.06 179 PRO B CA 1
ATOM 4984 C C . PRO B 1 179 ? 9.312 -5.312 -13.453 1 94.06 179 PRO B C 1
ATOM 4986 O O . PRO B 1 179 ? 8.359 -5.062 -14.195 1 94.06 179 PRO B O 1
ATOM 4989 N N . PRO B 1 180 ? 9.133 -5.73 -12.234 1 95.38 180 PRO B N 1
ATOM 4990 C CA . PRO B 1 180 ? 7.801 -5.93 -11.672 1 95.38 180 PRO B CA 1
ATOM 4991 C C . PRO B 1 180 ? 7.113 -4.621 -11.289 1 95.38 180 PRO B C 1
ATOM 4993 O O . PRO B 1 180 ? 7.789 -3.609 -11.07 1 95.38 180 PRO B O 1
ATOM 4996 N N . SER B 1 181 ? 5.828 -4.645 -11.289 1 93.94 181 SER B N 1
ATOM 4997 C CA . SER B 1 181 ? 5.016 -3.576 -10.711 1 93.94 181 SER B CA 1
ATOM 4998 C C . SER B 1 181 ? 4.195 -4.082 -9.531 1 93.94 181 SER B C 1
ATOM 5000 O O . SER B 1 181 ? 3.529 -5.117 -9.633 1 93.94 181 SER B O 1
ATOM 5002 N N . PHE B 1 182 ? 4.312 -3.375 -8.438 1 94.5 182 PHE B N 1
ATOM 5003 C CA . PHE B 1 182 ? 3.557 -3.736 -7.242 1 94.5 182 PHE B CA 1
ATOM 5004 C C . PHE B 1 182 ? 2.424 -2.748 -7 1 94.5 182 PHE B C 1
ATOM 5006 O O . PHE B 1 182 ? 1.96 -2.596 -5.867 1 94.5 182 PHE B O 1
ATOM 5013 N N . ARG B 1 183 ? 1.981 -2 -8.055 1 93.12 183 ARG B N 1
ATOM 5014 C CA . ARG B 1 183 ? 0.929 -0.993 -7.953 1 93.12 183 ARG B CA 1
ATOM 5015 C C . ARG B 1 183 ? -0.442 -1.646 -7.816 1 93.12 183 ARG B C 1
ATOM 5017 O O . ARG B 1 183 ? -1.104 -1.927 -8.82 1 93.12 183 ARG B O 1
ATOM 5024 N N . ARG B 1 184 ? -0.908 -1.778 -6.609 1 94.5 184 ARG B N 1
ATOM 5025 C CA . ARG B 1 184 ? -2.127 -2.525 -6.316 1 94.5 184 ARG B CA 1
ATOM 5026 C C . ARG B 1 184 ? -3.354 -1.815 -6.879 1 94.5 184 ARG B C 1
ATOM 5028 O O . ARG B 1 184 ? -4.379 -2.449 -7.141 1 94.5 184 ARG B O 1
ATOM 5035 N N . SER B 1 185 ? -3.236 -0.507 -7.145 1 92.12 185 SER B N 1
ATOM 5036 C CA . SER B 1 185 ? -4.379 0.258 -7.637 1 92.12 185 SER B CA 1
ATOM 5037 C C . SER B 1 185 ? -4.738 -0.14 -9.062 1 92.12 185 SER B C 1
ATOM 5039 O O . SER B 1 185 ? -5.797 0.235 -9.57 1 92.12 185 SER B O 1
ATOM 5041 N N . MET B 1 186 ? -3.922 -0.932 -9.711 1 92.94 186 MET B N 1
ATOM 5042 C CA . MET B 1 186 ? -4.242 -1.462 -11.031 1 92.94 186 MET B CA 1
ATOM 5043 C C . MET B 1 186 ? -5.426 -2.42 -10.961 1 92.94 186 MET B C 1
ATOM 5045 O O . MET B 1 186 ? -6.051 -2.717 -11.984 1 92.94 186 MET B O 1
ATOM 5049 N N . LEU B 1 187 ? -5.707 -2.918 -9.758 1 95.62 187 LEU B N 1
ATOM 5050 C CA . LEU B 1 187 ? -6.828 -3.826 -9.539 1 95.62 187 LEU B CA 1
ATOM 5051 C C . LEU B 1 187 ? -7.883 -3.188 -8.641 1 95.62 187 LEU B C 1
ATOM 5053 O O . LEU B 1 187 ? -8.5 -3.869 -7.82 1 95.62 187 LEU B O 1
ATOM 5057 N N . THR B 1 188 ? -8.023 -1.886 -8.734 1 93 188 THR B N 1
ATOM 5058 C CA . THR B 1 188 ? -9.047 -1.168 -7.984 1 93 188 THR B CA 1
ATOM 5059 C C . THR B 1 188 ? -10.445 -1.598 -8.43 1 93 188 THR B C 1
ATOM 5061 O O . THR B 1 188 ? -10.719 -1.689 -9.625 1 93 188 THR B O 1
ATOM 5064 N N . PRO B 1 189 ? -11.344 -1.924 -7.523 1 95 189 PRO B N 1
ATOM 5065 C CA . PRO B 1 189 ? -12.711 -2.273 -7.902 1 95 189 PRO B CA 1
ATOM 5066 C C . PRO B 1 189 ? -13.484 -1.094 -8.484 1 95 189 PRO B C 1
ATOM 5068 O O . PRO B 1 189 ? -13.031 0.05 -8.398 1 95 189 PRO B O 1
ATOM 5071 N N . ARG B 1 190 ? -14.609 -1.452 -9.086 1 91.94 190 ARG B N 1
ATOM 5072 C CA . ARG B 1 190 ? -15.555 -0.402 -9.445 1 91.94 190 ARG B CA 1
ATOM 5073 C C . ARG B 1 190 ? -16.078 0.316 -8.211 1 91.94 190 ARG B C 1
ATOM 5075 O O . ARG B 1 190 ? -16 -0.211 -7.098 1 91.94 190 ARG B O 1
ATOM 5082 N N . HIS B 1 191 ? -16.453 1.517 -8.344 1 87.81 191 HIS B N 1
ATOM 5083 C CA . HIS B 1 191 ? -17.031 2.291 -7.254 1 87.81 191 HIS B CA 1
ATOM 5084 C C . HIS B 1 191 ? -18.422 2.82 -7.621 1 87.81 191 HIS B C 1
ATOM 5086 O O . HIS B 1 191 ? -18.531 3.742 -8.43 1 87.81 191 HIS B O 1
ATOM 5092 N N . PRO B 1 192 ? -19.469 2.301 -7.117 1 89.94 192 PRO B N 1
ATOM 5093 C CA . PRO B 1 192 ? -19.422 1.188 -6.164 1 89.94 192 PRO B CA 1
ATOM 5094 C C . PRO B 1 192 ? -19.156 -0.155 -6.84 1 89.94 192 PRO B C 1
ATOM 5096 O O . PRO B 1 192 ? -19.453 -0.32 -8.031 1 89.94 192 PRO B O 1
ATOM 5099 N N . PRO B 1 193 ? -18.578 -1.092 -6.078 1 94 193 PRO B N 1
ATOM 5100 C CA . PRO B 1 193 ? -18.453 -2.443 -6.629 1 94 193 PRO B CA 1
ATOM 5101 C C . PRO B 1 193 ? -19.812 -3.082 -6.934 1 94 193 PRO B C 1
ATOM 5103 O O . PRO B 1 193 ? -20.797 -2.805 -6.246 1 94 193 PRO B O 1
ATOM 5106 N N . LEU B 1 194 ? -19.844 -3.871 -7.926 1 95.75 194 LEU B N 1
ATOM 5107 C CA . LEU B 1 194 ? -21.094 -4.5 -8.359 1 95.75 194 LEU B CA 1
ATOM 5108 C C . LEU B 1 194 ? -21.094 -5.988 -8.023 1 95.75 194 LEU B C 1
ATOM 5110 O O . LEU B 1 194 ? -20.203 -6.727 -8.438 1 95.75 194 LEU B O 1
ATOM 5114 N N . MET B 1 195 ? -22.109 -6.363 -7.277 1 95.69 195 MET B N 1
ATOM 5115 C CA . MET B 1 195 ? -22.234 -7.777 -6.938 1 95.69 195 MET B CA 1
ATOM 5116 C C . MET B 1 195 ? -22.75 -8.578 -8.125 1 95.69 195 MET B C 1
ATOM 5118 O O . MET B 1 195 ? -23.766 -8.234 -8.719 1 95.69 195 MET B O 1
ATOM 5122 N N . ASN B 1 196 ? -22.047 -9.508 -8.492 1 96.44 196 ASN B N 1
ATOM 5123 C CA . ASN B 1 196 ? -22.453 -10.5 -9.477 1 96.44 196 ASN B CA 1
ATOM 5124 C C . ASN B 1 196 ? -22.422 -11.914 -8.898 1 96.44 196 ASN B C 1
ATOM 5126 O O . ASN B 1 196 ? -21.359 -12.477 -8.664 1 96.44 196 ASN B O 1
ATOM 5130 N N . THR B 1 197 ? -23.562 -12.531 -8.742 1 95.94 197 THR B N 1
ATOM 5131 C CA . THR B 1 197 ? -23.703 -13.812 -8.055 1 95.94 197 THR B CA 1
ATOM 5132 C C . THR B 1 197 ? -23.156 -14.945 -8.914 1 95.94 197 THR B C 1
ATOM 5134 O O . THR B 1 197 ? -23.016 -16.078 -8.438 1 95.94 197 THR B O 1
ATOM 5137 N N . PHE B 1 198 ? -22.922 -14.648 -10.102 1 97 198 PHE B N 1
ATOM 5138 C CA . PHE B 1 198 ? -22.281 -15.633 -10.953 1 97 198 PHE B CA 1
ATOM 5139 C C . PHE B 1 198 ? -21.016 -16.188 -10.289 1 97 198 PHE B C 1
ATOM 5141 O O . PHE B 1 198 ? -20.75 -17.391 -10.367 1 97 198 PHE B O 1
ATOM 5148 N N . TYR B 1 199 ? -20.297 -15.383 -9.602 1 97.81 199 TYR B N 1
ATOM 5149 C CA . TYR B 1 199 ? -19.016 -15.773 -9.039 1 97.81 199 TYR B CA 1
ATOM 5150 C C . TYR B 1 199 ? -19.188 -16.719 -7.859 1 97.81 199 TYR B C 1
ATOM 5152 O O . TYR B 1 199 ? -18.25 -17.406 -7.457 1 97.81 199 TYR B O 1
ATOM 5160 N N . ASN B 1 200 ? -20.422 -16.781 -7.359 1 96.19 200 ASN B N 1
ATOM 5161 C CA . ASN B 1 200 ? -20.734 -17.797 -6.348 1 96.19 200 ASN B CA 1
ATOM 5162 C C . ASN B 1 200 ? -20.656 -19.203 -6.918 1 96.19 200 ASN B C 1
ATOM 5164 O O . ASN B 1 200 ? -20.562 -20.172 -6.168 1 96.19 200 ASN B O 1
ATOM 5168 N N . THR B 1 201 ? -20.703 -19.281 -8.164 1 95.88 201 THR B N 1
ATOM 5169 C CA . THR B 1 201 ? -20.594 -20.594 -8.789 1 95.88 201 THR B CA 1
ATOM 5170 C C . THR B 1 201 ? -19.125 -21 -8.945 1 95.88 201 THR B C 1
ATOM 5172 O O . THR B 1 201 ? -18.812 -22.172 -9.148 1 95.88 201 THR B O 1
ATOM 5175 N N . LEU B 1 202 ? -18.219 -20.047 -8.852 1 97.19 202 LEU B N 1
ATOM 5176 C CA . LEU B 1 202 ? -16.797 -20.312 -9.094 1 97.19 202 LEU B CA 1
ATOM 5177 C C . LEU B 1 202 ? -16.031 -20.359 -7.777 1 97.19 202 LEU B C 1
ATOM 5179 O O . LEU B 1 202 ? -14.992 -21.016 -7.684 1 97.19 202 LEU B O 1
ATOM 5183 N N . TYR B 1 203 ? -16.531 -19.641 -6.82 1 96.5 203 TYR B N 1
ATOM 5184 C CA . TYR B 1 203 ? -15.812 -19.484 -5.559 1 96.5 203 TYR B CA 1
ATOM 5185 C C . TYR B 1 203 ? -16.734 -19.719 -4.375 1 96.5 203 TYR B C 1
ATOM 5187 O O . TYR B 1 203 ? -17.969 -19.594 -4.5 1 96.5 203 TYR B O 1
ATOM 5195 N N . LEU B 1 204 ? -16.172 -20.109 -3.27 1 94 204 LEU B N 1
ATOM 5196 C CA . LEU B 1 204 ? -16.938 -20.266 -2.041 1 94 204 LEU B CA 1
ATOM 5197 C C . LEU B 1 204 ? -16.109 -19.875 -0.824 1 94 204 LEU B C 1
ATOM 5199 O O . LEU B 1 204 ? -14.875 -19.953 -0.854 1 94 204 LEU B O 1
ATOM 5203 N N . PRO B 1 205 ? -16.734 -19.453 0.237 1 90.56 205 PRO B N 1
ATOM 5204 C CA . PRO B 1 205 ? -16 -19.141 1.472 1 90.56 205 PRO B CA 1
ATOM 5205 C C . PRO B 1 205 ? -15.312 -20.375 2.062 1 90.56 205 PRO B C 1
ATOM 5207 O O . PRO B 1 205 ? -15.883 -21.469 2.051 1 90.56 205 PRO B O 1
ATOM 5210 N N . LEU B 1 206 ? -14.203 -20.172 2.545 1 86.44 206 LEU B N 1
ATOM 5211 C CA . LEU B 1 206 ? -13.453 -21.266 3.158 1 86.44 206 LEU B CA 1
ATOM 5212 C C . LEU B 1 206 ? -14.211 -21.844 4.352 1 86.44 206 LEU B C 1
ATOM 5214 O O . LEU B 1 206 ? -14.133 -23.047 4.629 1 86.44 206 LEU B O 1
ATOM 5218 N N . SER B 1 207 ? -14.93 -20.969 5.043 1 83.94 207 SER B N 1
ATOM 5219 C CA . SER B 1 207 ? -15.68 -21.359 6.238 1 83.94 207 SER B CA 1
ATOM 5220 C C . SER B 1 207 ? -16.797 -22.328 5.891 1 83.94 207 SER B C 1
ATOM 5222 O O . SER B 1 207 ? -17.312 -23.031 6.77 1 83.94 207 SER B O 1
ATOM 5224 N N . SER B 1 208 ? -17.156 -22.344 4.668 1 84.81 208 SER B N 1
ATOM 5225 C CA . SER B 1 208 ? -18.25 -23.219 4.25 1 84.81 208 SER B CA 1
ATOM 5226 C C . SER B 1 208 ? -17.766 -24.656 4.027 1 84.81 208 SER B C 1
ATOM 5228 O O . SER B 1 208 ? -18.578 -25.562 3.867 1 84.81 208 SER B O 1
ATOM 5230 N N . LEU B 1 209 ? -16.453 -24.812 3.98 1 82.5 209 LEU B N 1
ATOM 5231 C CA . LEU B 1 209 ? -15.891 -26.141 3.768 1 82.5 209 LEU B CA 1
ATOM 5232 C C . LEU B 1 209 ? -15.898 -26.953 5.062 1 82.5 209 LEU B C 1
ATOM 5234 O O . LEU B 1 209 ? -15.75 -26.391 6.148 1 82.5 209 LEU B O 1
ATOM 5238 N N . PRO B 1 210 ? -16.156 -28.172 4.918 1 75.62 210 PRO B N 1
ATOM 5239 C CA . PRO B 1 210 ? -16.062 -29 6.121 1 75.62 210 PRO B CA 1
ATOM 5240 C C . PRO B 1 210 ? -14.641 -29.047 6.695 1 75.62 210 PRO B C 1
ATOM 5242 O O . PRO B 1 210 ? -13.672 -28.797 5.977 1 75.62 210 PRO B O 1
ATOM 5245 N N . PRO B 1 211 ? -14.586 -29.188 8.031 1 66.88 211 PRO B N 1
ATOM 5246 C CA . PRO B 1 211 ? -13.25 -29.297 8.625 1 66.88 211 PRO B CA 1
ATOM 5247 C C . PRO B 1 211 ? -12.406 -30.391 7.984 1 66.88 211 PRO B C 1
ATOM 5249 O O . PRO B 1 211 ? -12.945 -31.406 7.516 1 66.88 211 PRO B O 1
ATOM 5252 N N . PRO B 1 212 ? -11.133 -29.969 7.785 1 60.72 212 PRO B N 1
ATOM 5253 C CA . PRO B 1 212 ? -10.281 -31 7.172 1 60.72 212 PRO B CA 1
ATOM 5254 C C . PRO B 1 212 ? -10.391 -32.344 7.867 1 60.72 212 PRO B C 1
ATOM 5256 O O . PRO B 1 212 ? -10.422 -32.406 9.094 1 60.72 212 PRO B O 1
ATOM 5259 N N . ARG B 1 213 ? -11.023 -33.25 7.316 1 51.81 213 ARG B N 1
ATOM 5260 C CA . ARG B 1 213 ? -11.047 -34.562 7.914 1 51.81 213 ARG B CA 1
ATOM 5261 C C . ARG B 1 213 ? -9.633 -35.094 8.141 1 51.81 213 ARG B C 1
ATOM 5263 O O . ARG B 1 213 ? -8.742 -34.844 7.336 1 51.81 213 ARG B O 1
ATOM 5270 N N . SER B 1 214 ? -9.297 -35.125 9.445 1 48.66 214 SER B N 1
ATOM 5271 C CA . SER B 1 214 ? -8.008 -35.625 9.906 1 48.66 214 SER B CA 1
ATOM 5272 C C . SER B 1 214 ? -7.484 -36.719 8.984 1 48.66 214 SER B C 1
ATOM 5274 O O . SER B 1 214 ? -6.391 -37.25 9.195 1 48.66 214 SER B O 1
ATOM 5276 N N . PHE B 1 215 ? -8.359 -37.406 8.289 1 45.75 215 PHE B N 1
ATOM 5277 C CA . PHE B 1 215 ? -7.844 -38.688 7.766 1 45.75 215 PHE B CA 1
ATOM 5278 C C . PHE B 1 215 ? -7.043 -38.438 6.488 1 45.75 215 PHE B C 1
ATOM 5280 O O . PHE B 1 215 ? -7.352 -37.531 5.715 1 45.75 215 PHE B O 1
ATOM 5287 N N . LEU B 1 216 ? -5.789 -38.75 6.555 1 51.44 216 LEU B N 1
ATOM 5288 C CA . LEU B 1 216 ? -5.035 -38.938 5.32 1 51.44 216 LEU B CA 1
ATOM 5289 C C . LEU B 1 216 ? -5.926 -39.469 4.215 1 51.44 216 LEU B C 1
ATOM 5291 O O . LEU B 1 216 ? -6.617 -40.469 4.41 1 51.44 216 LEU B O 1
ATOM 5295 N N . PRO B 1 217 ? -6.148 -38.562 3.209 1 58.38 217 PRO B N 1
ATOM 5296 C CA . PRO B 1 217 ? -7.004 -39.125 2.166 1 58.38 217 PRO B CA 1
ATOM 5297 C C . PRO B 1 217 ? -6.605 -40.562 1.794 1 58.38 217 PRO B C 1
ATOM 5299 O O . PRO B 1 217 ? -5.418 -40.906 1.796 1 58.38 217 PRO B O 1
ATOM 5302 N N . THR B 1 218 ? -7.426 -41.562 1.882 1 61.41 218 THR B N 1
ATOM 5303 C CA . THR B 1 218 ? -7.227 -42.938 1.494 1 61.41 218 THR B CA 1
ATOM 5304 C C . THR B 1 218 ? -6.555 -43.031 0.127 1 61.41 218 THR B C 1
ATOM 5306 O O . THR B 1 218 ? -5.738 -43.938 -0.112 1 61.41 218 THR B O 1
ATOM 5309 N N . ASN B 1 219 ? -6.719 -41.938 -0.711 1 76.56 219 ASN B N 1
ATOM 5310 C CA . ASN B 1 219 ? -6.133 -41.938 -2.049 1 76.56 219 ASN B CA 1
ATOM 5311 C C . ASN B 1 219 ? -5.48 -40.594 -2.381 1 76.56 219 ASN B C 1
ATOM 5313 O O . ASN B 1 219 ? -6.094 -39.75 -3.016 1 76.56 219 ASN B O 1
ATOM 5317 N N . PRO B 1 220 ? -4.234 -40.5 -2.008 1 85.06 220 PRO B N 1
ATOM 5318 C CA . PRO B 1 220 ? -3.559 -39.219 -2.24 1 85.06 220 PRO B CA 1
ATOM 5319 C C . PRO B 1 220 ? -3.244 -39 -3.715 1 85.06 220 PRO B C 1
ATOM 5321 O O . PRO B 1 220 ? -3.131 -39.938 -4.488 1 85.06 220 PRO B O 1
ATOM 5324 N N . LEU B 1 221 ? -3.23 -37.781 -4.117 1 93.88 221 LEU B N 1
ATOM 5325 C CA . LEU B 1 221 ? -2.752 -37.406 -5.445 1 93.88 221 LEU B CA 1
ATOM 5326 C C . LEU B 1 221 ? -1.271 -37.719 -5.602 1 93.88 221 LEU B C 1
ATOM 5328 O O . LEU B 1 221 ? -0.503 -37.625 -4.641 1 93.88 221 LEU B O 1
ATOM 5332 N N . ILE B 1 222 ? -0.95 -38.156 -6.777 1 94.81 222 ILE B N 1
ATOM 5333 C CA . ILE B 1 222 ? 0.425 -38.531 -7.113 1 94.81 222 ILE B CA 1
ATOM 5334 C C . ILE B 1 222 ? 0.886 -37.719 -8.32 1 94.81 222 ILE B C 1
ATOM 5336 O O . ILE B 1 222 ? 0.097 -37.438 -9.227 1 94.81 222 ILE B O 1
ATOM 5340 N N . SER B 1 223 ? 2.186 -37.438 -8.344 1 96.75 223 SER B N 1
ATOM 5341 C CA . SER B 1 223 ? 2.711 -36.625 -9.438 1 96.75 223 SER B CA 1
ATOM 5342 C C . SER B 1 223 ? 3.441 -37.5 -10.461 1 96.75 223 SER B C 1
ATOM 5344 O O . SER B 1 223 ? 4.078 -38.469 -10.109 1 96.75 223 SER B O 1
ATOM 5346 N N . ARG B 1 224 ? 3.297 -37.125 -11.68 1 97.56 224 ARG B N 1
ATOM 5347 C CA . ARG B 1 224 ? 4.039 -37.656 -12.82 1 97.56 224 ARG B CA 1
ATOM 5348 C C . ARG B 1 224 ? 4.402 -36.562 -13.797 1 97.56 224 ARG B C 1
ATOM 5350 O O . ARG B 1 224 ? 3.711 -35.531 -13.875 1 97.56 224 ARG B O 1
ATOM 5357 N N . ILE B 1 225 ? 5.5 -36.75 -14.477 1 98.38 225 ILE B N 1
ATOM 5358 C CA . ILE B 1 225 ? 5.855 -35.844 -15.555 1 98.38 225 ILE B CA 1
ATOM 5359 C C . ILE B 1 225 ? 5.961 -36.594 -16.875 1 98.38 225 ILE B C 1
ATOM 5361 O O . ILE B 1 225 ? 6.645 -37.625 -16.938 1 98.38 225 ILE B O 1
ATOM 5365 N N . TYR B 1 226 ? 5.273 -36.125 -17.859 1 98.62 226 TYR B N 1
ATOM 5366 C CA . TYR B 1 226 ? 5.266 -36.688 -19.203 1 98.62 226 TYR B CA 1
ATOM 5367 C C . TYR B 1 226 ? 5.789 -35.656 -20.219 1 98.62 226 TYR B C 1
ATOM 5369 O O . TYR B 1 226 ? 5.941 -34.469 -19.906 1 98.62 226 TYR B O 1
ATOM 5377 N N . TYR B 1 227 ? 6.18 -36.094 -21.359 1 98.38 227 TYR B N 1
ATOM 5378 C CA . TYR B 1 227 ? 6.312 -35.188 -22.5 1 98.38 227 TYR B CA 1
ATOM 5379 C C . TYR B 1 227 ? 5.336 -35.531 -23.609 1 98.38 227 TYR B C 1
ATOM 5381 O O . TYR B 1 227 ? 4.918 -36.688 -23.719 1 98.38 227 TYR B O 1
ATOM 5389 N N . VAL B 1 228 ? 4.844 -34.594 -24.297 1 98.56 228 VAL B N 1
ATOM 5390 C CA . VAL B 1 228 ? 3.967 -34.719 -25.469 1 98.56 228 VAL B CA 1
ATOM 5391 C C . VAL B 1 228 ? 4.645 -34.094 -26.688 1 98.56 228 VAL B C 1
ATOM 5393 O O . VAL B 1 228 ? 5.105 -32.938 -26.641 1 98.56 228 VAL B O 1
ATOM 5396 N N . GLU B 1 229 ? 4.672 -34.812 -27.719 1 98.25 229 GLU B N 1
ATOM 5397 C CA . GLU B 1 229 ? 5.34 -34.344 -28.922 1 98.25 229 GLU B CA 1
ATOM 5398 C C . GLU B 1 229 ? 4.5 -33.281 -29.641 1 98.25 229 GLU B C 1
ATOM 5400 O O . GLU B 1 229 ? 3.268 -33.375 -29.625 1 98.25 229 GLU B O 1
ATOM 5405 N N . ALA B 1 230 ? 5.172 -32.438 -30.312 1 97.88 230 ALA B N 1
ATOM 5406 C CA . ALA B 1 230 ? 4.531 -31.328 -31.031 1 97.88 230 ALA B CA 1
ATOM 5407 C C . ALA B 1 230 ? 3.506 -31.859 -32.031 1 97.88 230 ALA B C 1
ATOM 5409 O O . ALA B 1 230 ? 2.43 -31.281 -32.188 1 97.88 230 ALA B O 1
ATOM 5410 N N . LYS B 1 231 ? 3.799 -32.906 -32.719 1 97.25 231 LYS B N 1
ATOM 5411 C CA . LYS B 1 231 ? 2.895 -33.469 -33.719 1 97.25 231 LYS B CA 1
ATOM 5412 C C . LYS B 1 231 ? 1.601 -33.969 -33.094 1 97.25 231 LYS B C 1
ATOM 5414 O O . LYS B 1 231 ? 0.524 -33.844 -33.688 1 97.25 231 LYS B O 1
ATOM 5419 N N . ASP B 1 232 ? 1.724 -34.531 -31.891 1 97.44 232 ASP B N 1
ATOM 5420 C CA . ASP B 1 232 ? 0.541 -35.031 -31.188 1 97.44 232 ASP B CA 1
ATOM 5421 C C . ASP B 1 232 ? -0.343 -33.875 -30.719 1 97.44 232 ASP B C 1
ATOM 5423 O O . ASP B 1 232 ? -1.571 -33.969 -30.75 1 97.44 232 ASP B O 1
ATOM 5427 N N . ILE B 1 233 ? 0.254 -32.781 -30.266 1 96.31 233 ILE B N 1
ATOM 5428 C CA . ILE B 1 233 ? -0.486 -31.594 -29.875 1 96.31 233 ILE B CA 1
ATOM 5429 C C . ILE B 1 233 ? -1.251 -31.031 -31.078 1 96.31 233 ILE B C 1
ATOM 5431 O O . ILE B 1 233 ? -2.434 -30.703 -30.969 1 96.31 233 ILE B O 1
ATOM 5435 N N . SER B 1 234 ? -0.563 -30.953 -32.219 1 94.38 234 SER B N 1
ATOM 5436 C CA . SER B 1 234 ? -1.188 -30.469 -33.438 1 94.38 234 SER B CA 1
ATOM 5437 C C . SER B 1 234 ? -2.334 -31.375 -33.875 1 94.38 234 SER B C 1
ATOM 5439 O O . SER B 1 234 ? -3.371 -30.906 -34.344 1 94.38 234 SER B O 1
ATOM 5441 N N . HIS B 1 235 ? -2.08 -32.625 -33.75 1 94.5 235 HIS B N 1
ATOM 5442 C CA . HIS B 1 235 ? -3.115 -33.594 -34.094 1 94.5 235 HIS B CA 1
ATOM 5443 C C . HIS B 1 235 ? -4.348 -33.406 -33.219 1 94.5 235 HIS B C 1
ATOM 5445 O O . HIS B 1 235 ? -5.477 -33.438 -33.719 1 94.5 235 HIS B O 1
ATOM 5451 N N . LEU B 1 236 ? -4.141 -33.281 -31.875 1 94.5 236 LEU B N 1
ATOM 5452 C CA . LEU B 1 236 ? -5.25 -33.031 -30.953 1 94.5 236 LEU B CA 1
ATOM 5453 C C . LEU B 1 236 ? -6.016 -31.797 -31.359 1 94.5 236 LEU B C 1
ATOM 5455 O O . LEU B 1 236 ? -7.25 -31.781 -31.328 1 94.5 236 LEU B O 1
ATOM 5459 N N . GLN B 1 237 ? -5.266 -30.766 -31.688 1 94.31 237 GLN B N 1
ATOM 5460 C CA . GLN B 1 237 ? -5.891 -29.5 -32.094 1 94.31 237 GLN B CA 1
ATOM 5461 C C . GLN B 1 237 ? -6.727 -29.672 -33.344 1 94.31 237 GLN B C 1
ATOM 5463 O O . GLN B 1 237 ? -7.836 -29.141 -33.438 1 94.31 237 GLN B O 1
ATOM 5468 N N . THR B 1 238 ? -6.266 -30.391 -34.312 1 92.31 238 THR B N 1
ATOM 5469 C CA . THR B 1 238 ? -6.984 -30.656 -35.562 1 92.31 238 THR B CA 1
ATOM 5470 C C . THR B 1 238 ? -8.258 -31.438 -35.281 1 92.31 238 THR B C 1
ATOM 5472 O O . THR B 1 238 ? -9.312 -31.141 -35.844 1 92.31 238 THR B O 1
ATOM 5475 N N . LYS B 1 239 ? -8.172 -32.375 -34.406 1 91.62 239 LYS B N 1
ATOM 5476 C CA . LYS B 1 239 ? -9.305 -33.219 -34.094 1 91.62 239 LYS B CA 1
ATOM 5477 C C . LYS B 1 239 ? -10.367 -32.469 -33.312 1 91.62 239 LYS B C 1
ATOM 5479 O O . LYS B 1 239 ? -11.523 -32.906 -33.25 1 91.62 239 LYS B O 1
ATOM 5484 N N . SER B 1 240 ? -9.93 -31.516 -32.625 1 90.94 240 SER B N 1
ATOM 5485 C CA . SER B 1 240 ? -10.836 -30.75 -31.781 1 90.94 240 SER B CA 1
ATOM 5486 C C . SER B 1 240 ? -11.609 -29.703 -32.594 1 90.94 240 SER B C 1
ATOM 5488 O O . SER B 1 240 ? -12.492 -29.031 -32.062 1 90.94 240 SER B O 1
ATOM 5490 N N . SER B 1 241 ? -11.164 -29.484 -33.844 1 79.75 241 SER B N 1
ATOM 5491 C CA . SER B 1 241 ? -11.812 -28.484 -34.688 1 79.75 241 SER B CA 1
ATOM 5492 C C . SER B 1 241 ? -13.016 -29.062 -35.406 1 79.75 241 SER B C 1
ATOM 5494 O O . SER B 1 241 ? -12.93 -30.156 -36 1 79.75 241 SER B O 1
ATOM 5496 N N . PHE B 1 242 ? -14.156 -28.75 -34.906 1 65.81 242 PHE B N 1
ATOM 5497 C CA . PHE B 1 242 ? -15.367 -29.203 -35.562 1 65.81 242 PHE B CA 1
ATOM 5498 C C . PHE B 1 242 ? -15.516 -28.516 -36.938 1 65.81 242 PHE B C 1
ATOM 5500 O O . PHE B 1 242 ? -15 -27.422 -37.125 1 65.81 242 PHE B O 1
ATOM 5507 N N . ASP B 1 243 ? -16.062 -29.234 -37.938 1 60.22 243 ASP B N 1
ATOM 5508 C CA . ASP B 1 243 ? -16.266 -28.734 -39.281 1 60.22 243 ASP B CA 1
ATOM 5509 C C . ASP B 1 243 ? -16.875 -27.328 -39.25 1 60.22 243 ASP B C 1
ATOM 5511 O O . ASP B 1 243 ? -17.984 -27.141 -38.75 1 60.22 243 ASP B O 1
ATOM 5515 N N . GLY B 1 244 ? -16.109 -26.297 -39.75 1 61.75 244 GLY B N 1
ATOM 5516 C CA . GLY B 1 244 ? -16.547 -24.922 -39.938 1 61.75 244 GLY B CA 1
ATOM 5517 C C . GLY B 1 244 ? -16.266 -24.031 -38.75 1 61.75 244 GLY B C 1
ATOM 5518 O O . GLY B 1 244 ? -16.406 -22.812 -38.844 1 61.75 244 GLY B O 1
ATOM 5519 N N . ALA B 1 245 ? -15.922 -24.688 -37.531 1 64.44 245 ALA B N 1
ATOM 5520 C CA . ALA B 1 245 ? -15.734 -23.859 -36.344 1 64.44 245 ALA B CA 1
ATOM 5521 C C . ALA B 1 245 ? -14.289 -23.375 -36.25 1 64.44 245 ALA B C 1
ATOM 5523 O O . ALA B 1 245 ? -13.383 -24 -36.812 1 64.44 245 ALA B O 1
ATOM 5524 N N . PRO B 1 246 ? -14.133 -22.219 -35.719 1 71.88 246 PRO B N 1
ATOM 5525 C CA . PRO B 1 246 ? -12.781 -21.688 -35.531 1 71.88 246 PRO B CA 1
ATOM 5526 C C . PRO B 1 246 ? -11.875 -22.656 -34.781 1 71.88 246 PRO B C 1
ATOM 5528 O O . PRO B 1 246 ? -12.344 -23.406 -33.906 1 71.88 246 PRO B O 1
ATOM 5531 N N . LYS B 1 247 ? -10.75 -22.656 -35.219 1 83.38 247 LYS B N 1
ATOM 5532 C CA . LYS B 1 247 ? -9.703 -23.484 -34.594 1 83.38 247 LYS B CA 1
ATOM 5533 C C . LYS B 1 247 ? -9.547 -23.172 -33.125 1 83.38 247 LYS B C 1
ATOM 5535 O O . LYS B 1 247 ? -9.445 -22 -32.75 1 83.38 247 LYS B O 1
ATOM 5540 N N . ARG B 1 248 ? -9.672 -24.25 -32.312 1 89.38 248 ARG B N 1
ATOM 5541 C CA . ARG B 1 248 ? -9.5 -24.078 -30.859 1 89.38 248 ARG B CA 1
ATOM 5542 C C . ARG B 1 248 ? -8.023 -24 -30.5 1 89.38 248 ARG B C 1
ATOM 5544 O O . ARG B 1 248 ? -7.164 -24.469 -31.25 1 89.38 248 ARG B O 1
ATOM 5551 N N . SER B 1 249 ? -7.766 -23.281 -29.438 1 92.25 249 SER B N 1
ATOM 5552 C CA . SER B 1 249 ? -6.379 -23.188 -28.984 1 92.25 249 SER B CA 1
ATOM 5553 C C . SER B 1 249 ? -5.82 -24.547 -28.594 1 92.25 249 SER B C 1
ATOM 5555 O O . SER B 1 249 ? -6.578 -25.484 -28.312 1 92.25 249 SER B O 1
ATOM 5557 N N . LYS B 1 250 ? -4.562 -24.703 -28.562 1 94.44 250 LYS B N 1
ATOM 5558 C CA . LYS B 1 250 ? -3.893 -25.938 -28.172 1 94.44 250 LYS B CA 1
ATOM 5559 C C . LYS B 1 250 ? -4.27 -26.328 -26.75 1 94.44 250 LYS B C 1
ATOM 5561 O O . LYS B 1 250 ? -4.492 -27.516 -26.469 1 94.44 250 LYS B O 1
ATOM 5566 N N . LEU B 1 251 ? -4.402 -25.375 -25.859 1 95.88 251 LEU B N 1
ATOM 5567 C CA . LEU B 1 251 ? -4.699 -25.672 -24.469 1 95.88 251 LEU B CA 1
ATOM 5568 C C . LEU B 1 251 ? -6.113 -26.203 -24.312 1 95.88 251 LEU B C 1
ATOM 5570 O O . LEU B 1 251 ? -6.344 -27.141 -23.547 1 95.88 251 LEU B O 1
ATOM 5574 N N . VAL B 1 252 ? -7.039 -25.562 -25 1 96 252 VAL B N 1
ATOM 5575 C CA . VAL B 1 252 ? -8.422 -26.016 -24.938 1 96 252 VAL B CA 1
ATOM 5576 C C . VAL B 1 252 ? -8.531 -27.438 -25.484 1 96 252 VAL B C 1
ATOM 5578 O O . VAL B 1 252 ? -9.211 -28.281 -24.891 1 96 252 VAL B O 1
ATOM 5581 N N . SER B 1 253 ? -7.867 -27.719 -26.578 1 96.31 253 SER B N 1
ATOM 5582 C CA . SER B 1 253 ? -7.855 -29.047 -27.172 1 96.31 253 SER B CA 1
ATOM 5583 C C . SER B 1 253 ? -7.234 -30.078 -26.234 1 96.31 253 SER B C 1
ATOM 5585 O O . SER B 1 253 ? -7.746 -31.188 -26.094 1 96.31 253 SER B O 1
ATOM 5587 N N . PHE B 1 254 ? -6.172 -29.688 -25.672 1 97.69 254 PHE B N 1
ATOM 5588 C CA . PHE B 1 254 ? -5.492 -30.531 -24.688 1 97.69 254 PHE B CA 1
ATOM 5589 C C . PHE B 1 254 ? -6.398 -30.828 -23.516 1 97.69 254 PHE B C 1
ATOM 5591 O O . PHE B 1 254 ? -6.531 -31.984 -23.094 1 97.69 254 PHE B O 1
ATOM 5598 N N . ALA B 1 255 ? -7.031 -29.828 -22.938 1 98.19 255 ALA B N 1
ATOM 5599 C CA . ALA B 1 255 ? -7.941 -29.984 -21.797 1 98.19 255 ALA B CA 1
ATOM 5600 C C . ALA B 1 255 ? -9.109 -30.906 -22.156 1 98.19 255 ALA B C 1
ATOM 5602 O O . ALA B 1 255 ? -9.523 -31.734 -21.344 1 98.19 255 ALA B O 1
ATOM 5603 N N . ALA B 1 256 ? -9.633 -30.703 -23.359 1 97.06 256 ALA B N 1
ATOM 5604 C CA . ALA B 1 256 ? -10.727 -31.547 -23.828 1 97.06 256 ALA B CA 1
ATOM 5605 C C . ALA B 1 256 ? -10.305 -33.031 -23.891 1 97.06 256 ALA B C 1
ATOM 5607 O O . ALA B 1 256 ? -11.055 -33.906 -23.453 1 97.06 256 ALA B O 1
ATOM 5608 N N . PHE B 1 257 ? -9.172 -33.281 -24.438 1 97.31 257 PHE B N 1
ATOM 5609 C CA . PHE B 1 257 ? -8.648 -34.625 -24.531 1 97.31 257 PHE B CA 1
ATOM 5610 C C . PHE B 1 257 ? -8.492 -35.25 -23.141 1 97.31 257 PHE B C 1
ATOM 5612 O O . PHE B 1 257 ? -8.914 -36.406 -22.922 1 97.31 257 PHE B O 1
ATOM 5619 N N . LEU B 1 258 ? -7.867 -34.5 -22.25 1 98 258 LEU B N 1
ATOM 5620 C CA . LEU B 1 258 ? -7.68 -34.969 -20.891 1 98 258 LEU B CA 1
ATOM 5621 C C . LEU B 1 258 ? -9.023 -35.25 -20.219 1 98 258 LEU B C 1
ATOM 5623 O O . LEU B 1 258 ? -9.172 -36.25 -19.516 1 98 258 LEU B O 1
ATOM 5627 N N . TRP B 1 259 ? -9.977 -34.344 -20.422 1 98.06 259 TRP B N 1
ATOM 5628 C CA . TRP B 1 259 ? -11.305 -34.5 -19.859 1 98.06 259 TRP B CA 1
ATOM 5629 C C . TRP B 1 259 ? -11.961 -35.781 -20.344 1 98.06 259 TRP B C 1
ATOM 5631 O O . TRP B 1 259 ? -12.578 -36.5 -19.562 1 98.06 259 TRP B O 1
ATOM 5641 N N . LYS B 1 260 ? -11.852 -36.125 -21.547 1 96.06 260 LYS B N 1
ATOM 5642 C CA . LYS B 1 260 ? -12.398 -37.344 -22.125 1 96.06 260 LYS B CA 1
ATOM 5643 C C . LYS B 1 260 ? -11.758 -38.594 -21.516 1 96.06 260 LYS B C 1
ATOM 5645 O O . LYS B 1 260 ? -12.445 -39.562 -21.188 1 96.06 260 LYS B O 1
ATOM 5650 N N . ILE B 1 261 ? -10.43 -38.5 -21.328 1 95.56 261 ILE B N 1
ATOM 5651 C CA . ILE B 1 261 ? -9.711 -39.625 -20.719 1 95.56 261 ILE B CA 1
ATOM 5652 C C . ILE B 1 261 ? -10.227 -39.844 -19.297 1 95.56 261 ILE B C 1
ATOM 5654 O O . ILE B 1 261 ? -10.461 -40.969 -18.891 1 95.56 261 ILE B O 1
ATOM 5658 N N . MET B 1 262 ? -10.453 -38.812 -18.594 1 94.62 262 MET B N 1
ATOM 5659 C CA . MET B 1 262 ? -10.891 -38.906 -17.203 1 94.62 262 MET B CA 1
ATOM 5660 C C . MET B 1 262 ? -12.305 -39.469 -17.109 1 94.62 262 MET B C 1
ATOM 5662 O O . MET B 1 262 ? -12.641 -40.156 -16.141 1 94.62 262 MET B O 1
ATOM 5666 N N . ALA B 1 263 ? -13.039 -39.094 -18.047 1 94.94 263 ALA B N 1
ATOM 5667 C CA . ALA B 1 263 ? -14.43 -39.531 -18.078 1 94.94 263 ALA B CA 1
ATOM 5668 C C . ALA B 1 263 ? -14.539 -41.062 -18.203 1 94.94 263 ALA B C 1
ATOM 5670 O O . ALA B 1 263 ? -15.586 -41.625 -17.906 1 94.94 263 ALA B O 1
ATOM 5671 N N . GLU B 1 264 ? -13.5 -41.719 -18.547 1 93.56 264 GLU B N 1
ATOM 5672 C CA . GLU B 1 264 ? -13.492 -43.156 -18.703 1 93.56 264 GLU B CA 1
ATOM 5673 C C . GLU B 1 264 ? -13.344 -43.875 -17.359 1 93.56 264 GLU B C 1
ATOM 5675 O O . GLU B 1 264 ? -13.461 -45.094 -17.266 1 93.56 264 GLU B O 1
ATOM 5680 N N . CYS B 1 265 ? -13.086 -43.062 -16.344 1 90.81 265 CYS B N 1
ATOM 5681 C CA . CYS B 1 265 ? -12.898 -43.625 -15.016 1 90.81 265 CYS B CA 1
ATOM 5682 C C . CYS B 1 265 ? -14.18 -44.312 -14.523 1 90.81 265 CYS B C 1
ATOM 5684 O O . CYS B 1 265 ? -15.25 -43.688 -14.547 1 90.81 265 CYS B O 1
ATOM 5686 N N . GLU B 1 266 ? -14.094 -45.531 -14.094 1 87.75 266 GLU B N 1
ATOM 5687 C CA . GLU B 1 266 ? -15.242 -46.281 -13.578 1 87.75 266 GLU B CA 1
ATOM 5688 C C . GLU B 1 266 ? -15.25 -46.281 -12.047 1 87.75 266 GLU B C 1
ATOM 5690 O O . GLU B 1 266 ? -15.023 -47.312 -11.422 1 87.75 266 GLU B O 1
ATOM 5695 N N . ASP B 1 267 ? -15.547 -45.188 -11.438 1 83.94 267 ASP B N 1
ATOM 5696 C CA . ASP B 1 267 ? -15.508 -45.062 -9.984 1 83.94 267 ASP B CA 1
ATOM 5697 C C . ASP B 1 267 ? -16.906 -44.844 -9.414 1 83.94 267 ASP B C 1
ATOM 5699 O O . ASP B 1 267 ? -17.062 -44.531 -8.234 1 83.94 267 ASP B O 1
ATOM 5703 N N . GLY B 1 268 ? -17.875 -44.938 -10.258 1 84.38 268 GLY B N 1
ATOM 5704 C CA . GLY B 1 268 ? -19.25 -44.844 -9.797 1 84.38 268 GLY B CA 1
ATOM 5705 C C . GLY B 1 268 ? -19.75 -43.406 -9.727 1 84.38 268 GLY B C 1
ATOM 5706 O O . GLY B 1 268 ? -20.938 -43.188 -9.43 1 84.38 268 GLY B O 1
ATOM 5707 N N . LEU B 1 269 ? -18.891 -42.5 -10.039 1 86.75 269 LEU B N 1
ATOM 5708 C CA . LEU B 1 269 ? -19.312 -41.125 -10.031 1 86.75 269 LEU B CA 1
ATOM 5709 C C . LEU B 1 269 ? -19.984 -40.75 -11.352 1 86.75 269 LEU B C 1
ATOM 5711 O O . LEU B 1 269 ? -19.531 -41.156 -12.422 1 86.75 269 LEU B O 1
ATOM 5715 N N . LYS B 1 270 ? -20.984 -39.938 -11.258 1 88.75 270 LYS B N 1
ATOM 5716 C CA . LYS B 1 270 ? -21.797 -39.656 -12.438 1 88.75 270 LYS B CA 1
ATOM 5717 C C . LYS B 1 270 ? -21.188 -38.5 -13.25 1 88.75 270 LYS B C 1
ATOM 5719 O O . LYS B 1 270 ? -21.375 -38.438 -14.469 1 88.75 270 LYS B O 1
ATOM 5724 N N . THR B 1 271 ? -20.516 -37.625 -12.539 1 93.62 271 THR B N 1
ATOM 5725 C CA . THR B 1 271 ? -20.016 -36.438 -13.227 1 93.62 271 THR B CA 1
ATOM 5726 C C . THR B 1 271 ? -18.516 -36.25 -12.992 1 93.62 271 THR B C 1
ATOM 5728 O O . THR B 1 271 ? -17.938 -36.938 -12.125 1 93.62 271 THR B O 1
ATOM 5731 N N . CYS B 1 272 ? -17.875 -35.5 -13.828 1 94.62 272 CYS B N 1
ATOM 5732 C CA . CYS B 1 272 ? -16.5 -35.062 -13.656 1 94.62 272 CYS B CA 1
ATOM 5733 C C . CYS B 1 272 ? -16.344 -33.594 -14.078 1 94.62 272 CYS B C 1
ATOM 5735 O O . CYS B 1 272 ? -17.141 -33.062 -14.844 1 94.62 272 CYS B O 1
ATOM 5737 N N . LYS B 1 273 ? -15.375 -33 -13.516 1 96.62 273 LYS B N 1
ATOM 5738 C CA . LYS B 1 273 ? -15.188 -31.562 -13.719 1 96.62 273 LYS B CA 1
ATOM 5739 C C . LYS B 1 273 ? -13.836 -31.266 -14.344 1 96.62 273 LYS B C 1
ATOM 5741 O O . LYS B 1 273 ? -12.859 -31.984 -14.102 1 96.62 273 LYS B O 1
ATOM 5746 N N . MET B 1 274 ? -13.836 -30.266 -15.219 1 98.12 274 MET B N 1
ATOM 5747 C CA . MET B 1 274 ? -12.617 -29.734 -15.836 1 98.12 274 MET B CA 1
ATOM 5748 C C . MET B 1 274 ? -12.516 -28.234 -15.617 1 98.12 274 MET B C 1
ATOM 5750 O O . MET B 1 274 ? -13.453 -27.484 -15.914 1 98.12 274 MET B O 1
ATOM 5754 N N . GLY B 1 275 ? -11.406 -27.812 -14.984 1 98.31 275 GLY B N 1
ATOM 5755 C CA . GLY B 1 275 ? -11.117 -26.391 -14.828 1 98.31 275 GLY B CA 1
ATOM 5756 C C . GLY B 1 275 ? -9.906 -25.938 -15.617 1 98.31 275 GLY B C 1
ATOM 5757 O O . GLY B 1 275 ? -9.031 -26.75 -15.938 1 98.31 275 GLY B O 1
ATOM 5758 N N . VAL B 1 276 ? -9.906 -24.688 -16 1 98.44 276 VAL B N 1
ATOM 5759 C CA . VAL B 1 276 ? -8.773 -24.094 -16.703 1 98.44 276 VAL B CA 1
ATOM 5760 C C . VAL B 1 276 ? -8.391 -22.766 -16.031 1 98.44 276 VAL B C 1
ATOM 5762 O O . VAL B 1 276 ? -9.25 -21.906 -15.805 1 98.44 276 VAL B O 1
ATOM 5765 N N . VAL B 1 277 ? -7.129 -22.609 -15.688 1 98.06 277 VAL B N 1
ATOM 5766 C CA . VAL B 1 277 ? -6.66 -21.359 -15.094 1 98.06 277 VAL B CA 1
ATOM 5767 C C . VAL B 1 277 ? -6.566 -20.281 -16.172 1 98.06 277 VAL B C 1
ATOM 5769 O O . VAL B 1 277 ? -5.961 -20.5 -17.219 1 98.06 277 VAL B O 1
ATOM 5772 N N . VAL B 1 278 ? -7.148 -19.141 -15.922 1 97.62 278 VAL B N 1
ATOM 5773 C CA . VAL B 1 278 ? -7.121 -18.031 -16.859 1 97.62 278 VAL B CA 1
ATOM 5774 C C . VAL B 1 278 ? -6.371 -16.844 -16.234 1 97.62 278 VAL B C 1
ATOM 5776 O O . VAL B 1 278 ? -6.66 -16.453 -15.102 1 97.62 278 VAL B O 1
ATOM 5779 N N . ASP B 1 279 ? -5.398 -16.375 -16.953 1 96.81 279 ASP B N 1
ATOM 5780 C CA . ASP B 1 279 ? -4.652 -15.195 -16.531 1 96.81 279 ASP B CA 1
ATOM 5781 C C . ASP B 1 279 ? -5.371 -13.914 -16.953 1 96.81 279 ASP B C 1
ATOM 5783 O O . ASP B 1 279 ? -5.75 -13.758 -18.109 1 96.81 279 ASP B O 1
ATOM 5787 N N . GLY B 1 280 ? -5.508 -12.961 -16.078 1 96.94 280 GLY B N 1
ATOM 5788 C CA . GLY B 1 280 ? -6.316 -11.781 -16.344 1 96.94 280 GLY B CA 1
ATOM 5789 C C . GLY B 1 280 ? -5.508 -10.594 -16.828 1 96.94 280 GLY B C 1
ATOM 5790 O O . GLY B 1 280 ? -6.07 -9.562 -17.203 1 96.94 280 GLY B O 1
ATOM 5791 N N . ARG B 1 281 ? -4.176 -10.664 -16.891 1 96.06 281 ARG B N 1
ATOM 5792 C CA . ARG B 1 281 ? -3.324 -9.516 -17.188 1 96.06 281 ARG B CA 1
ATOM 5793 C C . ARG B 1 281 ? -3.613 -8.953 -18.578 1 96.06 281 ARG B C 1
ATOM 5795 O O . ARG B 1 281 ? -3.838 -7.754 -18.734 1 96.06 281 ARG B O 1
ATOM 5802 N N . GLU B 1 282 ? -3.701 -9.805 -19.562 1 91.06 282 GLU B N 1
ATOM 5803 C CA . GLU B 1 282 ? -3.961 -9.352 -20.938 1 91.06 282 GLU B CA 1
ATOM 5804 C C . GLU B 1 282 ? -5.398 -8.867 -21.094 1 91.06 282 GLU B C 1
ATOM 5806 O O . GLU B 1 282 ? -5.707 -8.117 -22.016 1 91.06 282 GLU B O 1
ATOM 5811 N N . ARG B 1 283 ? -6.223 -9.227 -20.203 1 91.5 283 ARG B N 1
ATOM 5812 C CA . ARG B 1 283 ? -7.629 -8.852 -20.25 1 91.5 283 ARG B CA 1
ATOM 5813 C C . ARG B 1 283 ? -7.855 -7.484 -19.609 1 91.5 283 ARG B C 1
ATOM 5815 O O . ARG B 1 283 ? -8.68 -6.703 -20.094 1 91.5 283 ARG B O 1
ATOM 5822 N N . LEU B 1 284 ? -7.121 -7.285 -18.562 1 90.88 284 LEU B N 1
ATOM 5823 C CA . LEU B 1 284 ? -7.27 -6.043 -17.812 1 90.88 284 LEU B CA 1
ATOM 5824 C C . LEU B 1 284 ? -6.418 -4.934 -18.406 1 90.88 284 LEU B C 1
ATOM 5826 O O . LEU B 1 284 ? -6.621 -3.754 -18.109 1 90.88 284 LEU B O 1
ATOM 5830 N N . GLY B 1 285 ? -5.301 -5.227 -19 1 74.19 285 GLY B N 1
ATOM 5831 C CA . GLY B 1 285 ? -4.297 -4.301 -19.5 1 74.19 285 GLY B CA 1
ATOM 5832 C C . GLY B 1 285 ? -4.832 -3.346 -20.547 1 74.19 285 GLY B C 1
ATOM 5833 O O . GLY B 1 285 ? -4.184 -2.354 -20.891 1 74.19 285 GLY B O 1
ATOM 5834 N N . LYS B 1 286 ? -5.988 -3.699 -21.203 1 60.06 286 LYS B N 1
ATOM 5835 C CA . LYS B 1 286 ? -6.438 -2.717 -22.188 1 60.06 286 LYS B CA 1
ATOM 5836 C C . LYS B 1 286 ? -6.723 -1.371 -21.516 1 60.06 286 LYS B C 1
ATOM 5838 O O . LYS B 1 286 ? -7.008 -0.386 -22.203 1 60.06 286 LYS B O 1
ATOM 5843 N N . MET B 1 287 ? -6.613 -1.383 -20.297 1 49.66 287 MET B N 1
ATOM 5844 C CA . MET B 1 287 ? -6.797 -0.11 -19.609 1 49.66 287 MET B CA 1
ATOM 5845 C C . MET B 1 287 ? -5.539 0.749 -19.719 1 49.66 287 MET B C 1
ATOM 5847 O O . MET B 1 287 ? -4.453 0.316 -19.328 1 49.66 287 MET B O 1
ATOM 5851 N N . SER B 1 288 ? -5.379 1.31 -20.828 1 43.62 288 SER B N 1
ATOM 5852 C CA . SER B 1 288 ? -4.27 2.232 -21.047 1 43.62 288 SER B CA 1
ATOM 5853 C C . SER B 1 288 ? -4.105 3.188 -19.859 1 43.62 288 SER B C 1
ATOM 5855 O O . SER B 1 288 ? -4.977 4.02 -19.609 1 43.62 288 SER B O 1
ATOM 5857 N N . PHE B 1 289 ? -3.582 2.688 -18.797 1 42.81 289 PHE B N 1
ATOM 5858 C CA . PHE B 1 289 ? -3.07 3.699 -17.875 1 42.81 289 PHE B CA 1
ATOM 5859 C C . PHE B 1 289 ? -2.178 4.695 -18.609 1 42.81 289 PHE B C 1
ATOM 5861 O O . PHE B 1 289 ? -0.999 4.422 -18.844 1 42.81 289 PHE B O 1
ATOM 5868 N N . ASP B 1 290 ? -2.617 4.973 -19.875 1 41.25 290 ASP B N 1
ATOM 5869 C CA . ASP B 1 290 ? -1.866 5.875 -20.734 1 41.25 290 ASP B CA 1
ATOM 5870 C C . ASP B 1 290 ? -0.905 6.738 -19.922 1 41.25 290 ASP B C 1
ATOM 5872 O O . ASP B 1 290 ? 0.313 6.645 -20.094 1 41.25 290 ASP B O 1
ATOM 5876 N N . LYS B 1 291 ? -1.282 8.164 -20.109 1 36.62 291 LYS B N 1
ATOM 5877 C CA . LYS B 1 291 ? -0.715 9.508 -20.109 1 36.62 291 LYS B CA 1
ATOM 5878 C C . LYS B 1 291 ? -0.321 9.938 -18.703 1 36.62 291 LYS B C 1
ATOM 5880 O O . LYS B 1 291 ? 0.169 11.055 -18.5 1 36.62 291 LYS B O 1
ATOM 5885 N N . LEU B 1 292 ? -0.847 9.18 -17.812 1 37.91 292 LEU B N 1
ATOM 5886 C CA . LEU B 1 292 ? -0.723 9.93 -16.578 1 37.91 292 LEU B CA 1
ATOM 5887 C C . LEU B 1 292 ? 0.685 9.805 -16 1 37.91 292 LEU B C 1
ATOM 5889 O O . LEU B 1 292 ? 0.985 10.383 -14.945 1 37.91 292 LEU B O 1
ATOM 5893 N N . SER B 1 293 ? 1.252 8.484 -16.109 1 41.19 293 SER B N 1
ATOM 5894 C CA . SER B 1 293 ? 2.568 8.461 -15.477 1 41.19 293 SER B CA 1
ATOM 5895 C C . SER B 1 293 ? 3.561 9.336 -16.234 1 41.19 293 SER B C 1
ATOM 5897 O O . SER B 1 293 ? 3.934 9.031 -17.359 1 41.19 293 SER B O 1
ATOM 5899 N N . LEU B 1 294 ? 3.377 10.336 -16.016 1 40.84 294 LEU B N 1
ATOM 5900 C CA . LEU B 1 294 ? 4.441 11.234 -16.469 1 40.84 294 LEU B CA 1
ATOM 5901 C C . LEU B 1 294 ? 5.809 10.594 -16.266 1 40.84 294 LEU B C 1
ATOM 5903 O O . LEU B 1 294 ? 6.816 11.094 -16.766 1 40.84 294 LEU B O 1
ATOM 5907 N N . SER B 1 295 ? 5.957 10 -15.086 1 42.88 295 SER B N 1
ATOM 5908 C CA . SER B 1 295 ? 7.363 9.695 -14.844 1 42.88 295 SER B CA 1
ATOM 5909 C C . SER B 1 295 ? 7.762 8.367 -15.469 1 42.88 295 SER B C 1
ATOM 5911 O O . SER B 1 295 ? 6.973 7.418 -15.477 1 42.88 295 SER B O 1
ATOM 5913 N N . ASN B 1 296 ? 8.578 8.273 -16.438 1 45.62 296 ASN B N 1
ATOM 5914 C CA . ASN B 1 296 ? 9.266 7.234 -17.188 1 45.62 296 ASN B CA 1
ATOM 5915 C C . ASN B 1 296 ? 9.641 6.047 -16.312 1 45.62 296 ASN B C 1
ATOM 5917 O O . ASN B 1 296 ? 10.211 5.07 -16.797 1 45.62 296 ASN B O 1
ATOM 5921 N N . SER B 1 297 ? 9.43 6.023 -14.992 1 52.62 297 SER B N 1
ATOM 5922 C CA . SER B 1 297 ? 10.281 5.062 -14.297 1 52.62 297 SER B CA 1
ATOM 5923 C C . SER B 1 297 ? 9.508 3.799 -13.93 1 52.62 297 SER B C 1
ATOM 5925 O O . SER B 1 297 ? 10.086 2.719 -13.82 1 52.62 297 SER B O 1
ATOM 5927 N N . MET B 1 298 ? 8.195 3.934 -13.609 1 58.97 298 MET B N 1
ATOM 5928 C CA . MET B 1 298 ? 7.656 2.656 -13.156 1 58.97 298 MET B CA 1
ATOM 5929 C C . MET B 1 298 ? 6.617 2.121 -14.141 1 58.97 298 MET B C 1
ATOM 5931 O O . MET B 1 298 ? 5.703 2.848 -14.539 1 58.97 298 MET B O 1
ATOM 5935 N N . PRO B 1 299 ? 6.871 0.927 -14.656 1 58.44 299 PRO B N 1
ATOM 5936 C CA . PRO B 1 299 ? 5.859 0.354 -15.547 1 58.44 299 PRO B CA 1
ATOM 5937 C C . PRO B 1 299 ? 4.473 0.305 -14.914 1 58.44 299 PRO B C 1
ATOM 5939 O O . PRO B 1 299 ? 4.352 0.058 -13.711 1 58.44 299 PRO B O 1
ATOM 5942 N N . SER B 1 300 ? 3.555 0.798 -15.539 1 71.06 300 SER B N 1
ATOM 5943 C CA . SER B 1 300 ? 2.168 0.741 -15.094 1 71.06 300 SER B CA 1
ATOM 5944 C C . SER B 1 300 ? 1.314 -0.101 -16.031 1 71.06 300 SER B C 1
ATOM 5946 O O . SER B 1 300 ? 0.114 0.14 -16.172 1 71.06 300 SER B O 1
ATOM 5948 N N . SER B 1 301 ? 2.012 -1.119 -16.547 1 86.75 301 SER B N 1
ATOM 5949 C CA . SER B 1 301 ? 1.3 -2.057 -17.422 1 86.75 301 SER B CA 1
ATOM 5950 C C . SER B 1 301 ? 0.983 -3.354 -16.672 1 86.75 301 SER B C 1
ATOM 5952 O O . SER B 1 301 ? 1.776 -3.816 -15.852 1 86.75 301 SER B O 1
ATOM 5954 N N . MET B 1 302 ? -0.106 -3.918 -17.047 1 93.06 302 MET B N 1
ATOM 5955 C CA . MET B 1 302 ? -0.503 -5.184 -16.438 1 93.06 302 MET B CA 1
ATOM 5956 C C . MET B 1 302 ? 0.493 -6.285 -16.766 1 93.06 302 MET B C 1
ATOM 5958 O O . MET B 1 302 ? 0.593 -7.281 -16.047 1 93.06 302 MET B O 1
ATOM 5962 N N . LYS B 1 303 ? 1.258 -6.121 -17.828 1 93 303 LYS B N 1
ATOM 5963 C CA . LYS B 1 303 ? 2.275 -7.098 -18.219 1 93 303 LYS B CA 1
ATOM 5964 C C . LYS B 1 303 ? 3.359 -7.207 -17.141 1 93 303 LYS B C 1
ATOM 5966 O O . LYS B 1 303 ? 4.02 -8.242 -17.031 1 93 303 LYS B O 1
ATOM 5971 N N . ASN B 1 304 ? 3.523 -6.145 -16.375 1 94.81 304 ASN B N 1
ATOM 5972 C CA . ASN B 1 304 ? 4.559 -6.117 -15.344 1 94.81 304 ASN B CA 1
ATOM 5973 C C . ASN B 1 304 ? 3.975 -6.344 -13.953 1 94.81 304 ASN B C 1
ATOM 5975 O O . ASN B 1 304 ? 4.715 -6.441 -12.969 1 94.81 304 ASN B O 1
ATOM 5979 N N . TYR B 1 305 ? 2.645 -6.508 -13.859 1 96.5 305 TYR B N 1
ATOM 5980 C CA . TYR B 1 305 ? 2.008 -6.605 -12.555 1 96.5 305 TYR B CA 1
ATOM 5981 C C . TYR B 1 305 ? 2.449 -7.871 -11.828 1 96.5 305 TYR B C 1
ATOM 5983 O O . TYR B 1 305 ? 2.32 -8.977 -12.359 1 96.5 305 TYR B O 1
ATOM 5991 N N . PHE B 1 306 ? 2.996 -7.758 -10.633 1 97.31 306 PHE B N 1
ATOM 5992 C CA . PHE B 1 306 ? 3.457 -8.867 -9.805 1 97.31 306 PHE B CA 1
ATOM 5993 C C . PHE B 1 306 ? 2.428 -9.203 -8.734 1 97.31 306 PHE B C 1
ATOM 5995 O O . PHE B 1 306 ? 2.131 -8.383 -7.863 1 97.31 306 PHE B O 1
ATOM 6002 N N . GLY B 1 307 ? 1.845 -10.312 -8.711 1 97.88 307 GLY B N 1
ATOM 6003 C CA . GLY B 1 307 ? 0.78 -10.812 -7.855 1 97.88 307 GLY B CA 1
ATOM 6004 C C . GLY B 1 307 ? -0.06 -11.891 -8.516 1 97.88 307 GLY B C 1
ATOM 6005 O O . GLY B 1 307 ? 0.377 -12.523 -9.477 1 97.88 307 GLY B O 1
ATOM 6006 N N . ASN B 1 308 ? -1.209 -12.18 -7.945 1 98.12 308 ASN B N 1
ATOM 6007 C CA . ASN B 1 308 ? -2.137 -13.133 -8.539 1 98.12 308 ASN B CA 1
ATOM 6008 C C . ASN B 1 308 ? -3.211 -12.438 -9.367 1 98.12 308 ASN B C 1
ATOM 6010 O O . ASN B 1 308 ? -3.898 -11.539 -8.875 1 98.12 308 ASN B O 1
ATOM 6014 N N . VAL B 1 309 ? -3.275 -12.773 -10.617 1 98.06 309 VAL B N 1
ATOM 6015 C CA . VAL B 1 309 ? -4.332 -12.273 -11.5 1 98.06 309 VAL B CA 1
ATOM 6016 C C . VAL B 1 309 ? -4.957 -13.445 -12.258 1 98.06 309 VAL B C 1
ATOM 6018 O O . VAL B 1 309 ? -4.84 -13.531 -13.484 1 98.06 309 VAL B O 1
ATOM 6021 N N . LEU B 1 310 ? -5.633 -14.297 -11.461 1 97.69 310 LEU B N 1
ATOM 6022 C CA . LEU B 1 310 ? -6.094 -15.562 -12.023 1 97.69 310 LEU B CA 1
ATOM 6023 C C . LEU B 1 310 ? -7.582 -15.766 -11.742 1 97.69 310 LEU B C 1
ATOM 6025 O O . LEU B 1 310 ? -8.109 -15.258 -10.75 1 97.69 310 LEU B O 1
ATOM 6029 N N . SER B 1 311 ? -8.227 -16.406 -12.617 1 98 311 SER B N 1
ATOM 6030 C CA . SER B 1 311 ? -9.547 -17.016 -12.43 1 98 311 SER B CA 1
ATOM 6031 C C . SER B 1 311 ? -9.555 -18.469 -12.883 1 98 311 SER B C 1
ATOM 6033 O O . SER B 1 311 ? -8.727 -18.875 -13.703 1 98 311 SER B O 1
ATOM 6035 N N . ILE B 1 312 ? -10.438 -19.297 -12.281 1 98 312 ILE B N 1
ATOM 6036 C CA . ILE B 1 312 ? -10.477 -20.719 -12.633 1 98 312 ILE B CA 1
ATOM 6037 C C . ILE B 1 312 ? -11.906 -21.109 -13.008 1 98 312 ILE B C 1
ATOM 6039 O O . ILE B 1 312 ? -12.594 -21.781 -12.234 1 98 312 ILE B O 1
ATOM 6043 N N . PRO B 1 313 ? -12.328 -20.781 -14.188 1 98.25 313 PRO B N 1
ATOM 6044 C CA . PRO B 1 313 ? -13.602 -21.328 -14.656 1 98.25 313 PRO B CA 1
ATOM 6045 C C . PRO B 1 313 ? -13.57 -22.844 -14.828 1 98.25 313 PRO B C 1
ATOM 6047 O O . PRO B 1 313 ? -12.508 -23.422 -15.086 1 98.25 313 PRO B O 1
ATOM 6050 N N . TYR B 1 314 ? -14.719 -23.5 -14.68 1 98.06 314 TYR B N 1
ATOM 6051 C CA . TYR B 1 314 ? -14.766 -24.953 -14.844 1 98.06 314 TYR B CA 1
ATOM 6052 C C . TYR B 1 314 ? -16.141 -25.406 -15.305 1 98.06 314 TYR B C 1
ATOM 6054 O O . TYR B 1 314 ? -17.125 -24.656 -15.203 1 98.06 314 TYR B O 1
ATOM 6062 N N . GLY B 1 315 ? -16.156 -26.5 -15.953 1 96.81 315 GLY B N 1
ATOM 6063 C CA . GLY B 1 315 ? -17.391 -27.156 -16.359 1 96.81 315 GLY B CA 1
ATOM 6064 C C . GLY B 1 315 ? -17.578 -28.531 -15.742 1 96.81 315 GLY B C 1
ATOM 6065 O O . GLY B 1 315 ? -16.594 -29.172 -15.336 1 96.81 315 GLY B O 1
ATOM 6066 N N . GLU B 1 316 ? -18.766 -28.859 -15.562 1 95.94 316 GLU B N 1
ATOM 6067 C CA . GLU B 1 316 ? -19.156 -30.188 -15.102 1 95.94 316 GLU B CA 1
ATOM 6068 C C . GLU B 1 316 ? -19.984 -30.922 -16.156 1 95.94 316 GLU B C 1
ATOM 6070 O O . GLU B 1 316 ? -20.828 -30.328 -16.812 1 95.94 316 GLU B O 1
ATOM 6075 N N . ALA B 1 317 ? -19.641 -32.188 -16.406 1 95.88 317 ALA B N 1
ATOM 6076 C CA . ALA B 1 317 ? -20.344 -32.969 -17.406 1 95.88 317 ALA B CA 1
ATOM 6077 C C . ALA B 1 317 ? -20.562 -34.406 -16.953 1 95.88 317 ALA B C 1
ATOM 6079 O O . ALA B 1 317 ? -19.859 -34.906 -16.062 1 95.88 317 ALA B O 1
ATOM 6080 N N . ASN B 1 318 ? -21.609 -35 -17.531 1 95.56 318 ASN B N 1
ATOM 6081 C CA . ASN B 1 318 ? -21.828 -36.438 -17.312 1 95.56 318 ASN B CA 1
ATOM 6082 C C . ASN B 1 318 ? -20.719 -37.281 -17.906 1 95.56 318 ASN B C 1
ATOM 6084 O O . ASN B 1 318 ? -20.406 -37.156 -19.094 1 95.56 318 ASN B O 1
ATOM 6088 N N . ALA B 1 319 ? -20.125 -38.156 -17.109 1 95.06 319 ALA B N 1
ATOM 6089 C CA . ALA B 1 319 ? -18.953 -38.906 -17.516 1 95.06 319 ALA B CA 1
ATOM 6090 C C . ALA B 1 319 ? -19.281 -39.844 -18.688 1 95.06 319 ALA B C 1
ATOM 6092 O O . ALA B 1 319 ? -18.5 -39.938 -19.641 1 95.06 319 ALA B O 1
ATOM 6093 N N . SER B 1 320 ? -20.391 -40.469 -18.594 1 94.06 320 SER B N 1
ATOM 6094 C CA . SER B 1 320 ? -20.781 -41.406 -19.641 1 94.06 320 SER B CA 1
ATOM 6095 C C . SER B 1 320 ? -21.016 -40.719 -20.969 1 94.06 320 SER B C 1
ATOM 6097 O O . SER B 1 320 ? -20.672 -41.219 -22.031 1 94.06 320 SER B O 1
ATOM 6099 N N . ALA B 1 321 ? -21.578 -39.625 -20.875 1 94.88 321 ALA B N 1
ATOM 6100 C CA . ALA B 1 321 ? -21.812 -38.844 -22.078 1 94.88 321 ALA B CA 1
ATOM 6101 C C . ALA B 1 321 ? -20.484 -38.344 -22.672 1 94.88 321 ALA B C 1
ATOM 6103 O O . ALA B 1 321 ? -20.281 -38.406 -23.891 1 94.88 321 ALA B O 1
ATOM 6104 N N . LEU B 1 322 ? -19.625 -37.875 -21.891 1 95.38 322 LEU B N 1
ATOM 6105 C CA . LEU B 1 322 ? -18.344 -37.281 -22.328 1 95.38 322 LEU B CA 1
ATOM 6106 C C . LEU B 1 322 ? -17.484 -38.344 -23.031 1 95.38 322 LEU B C 1
ATOM 6108 O O . LEU B 1 322 ? -16.828 -38.031 -24.016 1 95.38 322 LEU B O 1
ATOM 6112 N N . LYS B 1 323 ? -17.453 -39.5 -22.5 1 92.31 323 LYS B N 1
ATOM 6113 C CA . LYS B 1 323 ? -16.609 -40.562 -23.031 1 92.31 323 LYS B CA 1
ATOM 6114 C C . LYS B 1 323 ? -17 -40.906 -24.469 1 92.31 323 LYS B C 1
ATOM 6116 O O . LYS B 1 323 ? -16.141 -41.281 -25.281 1 92.31 323 LYS B O 1
ATOM 6121 N N . GLU B 1 324 ? -18.266 -40.688 -24.797 1 93.5 324 GLU B N 1
ATOM 6122 C CA . GLU B 1 324 ? -18.766 -41.062 -26.125 1 93.5 324 GLU B CA 1
ATOM 6123 C C . GLU B 1 324 ? -18.734 -39.875 -27.078 1 93.5 324 GLU B C 1
ATOM 6125 O O . GLU B 1 324 ? -18.844 -40.062 -28.297 1 93.5 324 GLU B O 1
ATOM 6130 N N . MET B 1 325 ? -18.516 -38.781 -26.594 1 93.62 325 MET B N 1
ATOM 6131 C CA . MET B 1 325 ? -18.531 -37.562 -27.375 1 93.62 325 MET B CA 1
ATOM 6132 C C . MET B 1 325 ? -17.266 -37.438 -28.219 1 93.62 325 MET B C 1
ATOM 6134 O O . MET B 1 325 ? -16.172 -37.781 -27.766 1 93.62 325 MET B O 1
ATOM 6138 N N . PRO B 1 326 ? -17.5 -36.938 -29.5 1 93.31 326 PRO B N 1
ATOM 6139 C CA . PRO B 1 326 ? -16.297 -36.594 -30.266 1 93.31 326 PRO B CA 1
ATOM 6140 C C . PRO B 1 326 ? -15.477 -35.5 -29.594 1 93.31 326 PRO B C 1
ATOM 6142 O O . PRO B 1 326 ? -16.031 -34.625 -28.922 1 93.31 326 PRO B O 1
ATOM 6145 N N . LEU B 1 327 ? -14.211 -35.531 -29.828 1 94.62 327 LEU B N 1
ATOM 6146 C CA . LEU B 1 327 ? -13.289 -34.594 -29.156 1 94.62 327 LEU B CA 1
ATOM 6147 C C . LEU B 1 327 ? -13.664 -33.156 -29.453 1 94.62 327 LEU B C 1
ATOM 6149 O O . LEU B 1 327 ? -13.531 -32.281 -28.594 1 94.62 327 LEU B O 1
ATOM 6153 N N . GLY B 1 328 ? -14.102 -32.906 -30.672 1 93.88 328 GLY B N 1
ATOM 6154 C CA . GLY B 1 328 ? -14.5 -31.562 -31.031 1 93.88 328 GLY B CA 1
ATOM 6155 C C . GLY B 1 328 ? -15.609 -31.016 -30.172 1 93.88 328 GLY B C 1
ATOM 6156 O O . GLY B 1 328 ? -15.602 -29.828 -29.812 1 93.88 328 GLY B O 1
ATOM 6157 N N . LEU B 1 329 ? -16.562 -31.844 -29.859 1 93.94 329 LEU B N 1
ATOM 6158 C CA . LEU B 1 329 ? -17.688 -31.422 -29.016 1 93.94 329 LEU B CA 1
ATOM 6159 C C . LEU B 1 329 ? -17.25 -31.203 -27.578 1 93.94 329 LEU B C 1
ATOM 6161 O O . LEU B 1 329 ? -17.766 -30.328 -26.891 1 93.94 329 LEU B O 1
ATOM 6165 N N . VAL B 1 330 ? -16.328 -32.031 -27.062 1 95.88 330 VAL B N 1
ATOM 6166 C CA . VAL B 1 330 ? -15.781 -31.844 -25.719 1 95.88 330 VAL B CA 1
ATOM 6167 C C . VAL B 1 330 ? -15.008 -30.531 -25.656 1 95.88 330 VAL B C 1
ATOM 6169 O O . VAL B 1 330 ? -15.109 -29.797 -24.672 1 95.88 330 VAL B O 1
ATOM 6172 N N . ALA B 1 331 ? -14.219 -30.234 -26.719 1 95.94 331 ALA B N 1
ATOM 6173 C CA . ALA B 1 331 ? -13.492 -28.969 -26.781 1 95.94 331 ALA B CA 1
ATOM 6174 C C . ALA B 1 331 ? -14.453 -27.781 -26.75 1 95.94 331 ALA B C 1
ATOM 6176 O O . ALA B 1 331 ? -14.148 -26.75 -26.156 1 95.94 331 ALA B O 1
ATOM 6177 N N . GLU B 1 332 ? -15.547 -27.938 -27.438 1 93.81 332 GLU B N 1
ATOM 6178 C CA . GLU B 1 332 ? -16.562 -26.891 -27.406 1 93.81 332 GLU B CA 1
ATOM 6179 C C . GLU B 1 332 ? -17.094 -26.688 -25.984 1 93.81 332 GLU B C 1
ATOM 6181 O O . GLU B 1 332 ? -17.344 -25.547 -25.578 1 93.81 332 GLU B O 1
ATOM 6186 N N . LYS B 1 333 ? -17.312 -27.75 -25.266 1 95.62 333 LYS B N 1
ATOM 6187 C CA . LYS B 1 333 ? -17.766 -27.641 -23.875 1 95.62 333 LYS B CA 1
ATOM 6188 C C . LYS B 1 333 ? -16.734 -26.906 -23.016 1 95.62 333 LYS B C 1
ATOM 6190 O O . LYS B 1 333 ? -17.094 -26.125 -22.141 1 95.62 333 LYS B O 1
ATOM 6195 N N . VAL B 1 334 ? -15.43 -27.234 -23.203 1 97.19 334 VAL B N 1
ATOM 6196 C CA . VAL B 1 334 ? -14.375 -26.531 -22.484 1 97.19 334 VAL B CA 1
ATOM 6197 C C . VAL B 1 334 ? -14.414 -25.047 -22.844 1 97.19 334 VAL B C 1
ATOM 6199 O O . VAL B 1 334 ? -14.328 -24.188 -21.953 1 97.19 334 VAL B O 1
ATOM 6202 N N . ASN B 1 335 ? -14.547 -24.781 -24.125 1 95.06 335 ASN B N 1
ATOM 6203 C CA . ASN B 1 335 ? -14.594 -23.391 -24.594 1 95.06 335 ASN B CA 1
ATOM 6204 C C . ASN B 1 335 ? -15.773 -22.641 -23.984 1 95.06 335 ASN B C 1
ATOM 6206 O O . ASN B 1 335 ? -15.68 -21.438 -23.734 1 95.06 335 ASN B O 1
ATOM 6210 N N . GLU B 1 336 ? -16.844 -23.297 -23.766 1 95.31 336 GLU B N 1
ATOM 6211 C CA . GLU B 1 336 ? -18.078 -22.688 -23.266 1 95.31 336 GLU B CA 1
ATOM 6212 C C . GLU B 1 336 ? -17.859 -22.094 -21.875 1 95.31 336 GLU B C 1
ATOM 6214 O O . GLU B 1 336 ? -18.375 -21.016 -21.578 1 95.31 336 GLU B O 1
ATOM 6219 N N . PHE B 1 337 ? -17.062 -22.781 -21.031 1 96.81 337 PHE B N 1
ATOM 6220 C CA . PHE B 1 337 ? -16.891 -22.219 -19.688 1 96.81 337 PHE B CA 1
ATOM 6221 C C . PHE B 1 337 ? -15.641 -21.359 -19.625 1 96.81 337 PHE B C 1
ATOM 6223 O O . PHE B 1 337 ? -15.492 -20.547 -18.703 1 96.81 337 PHE B O 1
ATOM 6230 N N . VAL B 1 338 ? -14.727 -21.484 -20.594 1 97.25 338 VAL B N 1
ATOM 6231 C CA . VAL B 1 338 ? -13.5 -20.703 -20.562 1 97.25 338 VAL B CA 1
ATOM 6232 C C . VAL B 1 338 ? -13.75 -19.344 -21.203 1 97.25 338 VAL B C 1
ATOM 6234 O O . VAL B 1 338 ? -13.281 -18.312 -20.688 1 97.25 338 VAL B O 1
ATOM 6237 N N . CYS B 1 339 ? -14.484 -19.25 -22.219 1 94.88 339 CYS B N 1
ATOM 6238 C CA . CYS B 1 339 ? -14.648 -18.078 -23.062 1 94.88 339 CYS B CA 1
ATOM 6239 C C . CYS B 1 339 ? -15.156 -16.891 -22.25 1 94.88 339 CYS B C 1
ATOM 6241 O O . CYS B 1 339 ? -14.602 -15.797 -22.344 1 94.88 339 CYS B O 1
ATOM 6243 N N . PRO B 1 340 ? -16.141 -17.109 -21.375 1 95.31 340 PRO B N 1
ATOM 6244 C CA . PRO B 1 340 ? -16.609 -15.961 -20.609 1 95.31 340 PRO B CA 1
ATOM 6245 C C . PRO B 1 340 ? -15.57 -15.438 -19.625 1 95.31 340 PRO B C 1
ATOM 6247 O O . PRO B 1 340 ? -15.641 -14.281 -19.188 1 95.31 340 PRO B O 1
ATOM 6250 N N . ALA B 1 341 ? -14.617 -16.281 -19.344 1 96.06 341 ALA B N 1
ATOM 6251 C CA . ALA B 1 341 ? -13.641 -15.93 -18.312 1 96.06 341 ALA B CA 1
ATOM 6252 C C . ALA B 1 341 ? -12.445 -15.203 -18.922 1 96.06 341 ALA B C 1
ATOM 6254 O O . ALA B 1 341 ? -11.594 -14.688 -18.203 1 96.06 341 ALA B O 1
ATOM 6255 N N . VAL B 1 342 ? -12.383 -15.141 -20.297 1 95.94 342 VAL B N 1
ATOM 6256 C CA . VAL B 1 342 ? -11.258 -14.477 -20.953 1 95.94 342 VAL B CA 1
ATOM 6257 C C . VAL B 1 342 ? -11.672 -13.07 -21.391 1 95.94 342 VAL B C 1
ATOM 6259 O O . VAL B 1 342 ? -11.461 -12.688 -22.547 1 95.94 342 VAL B O 1
ATOM 6262 N N . THR B 1 343 ? -12.352 -12.352 -20.5 1 95.94 343 THR B N 1
ATOM 6263 C CA . THR B 1 343 ? -12.805 -11 -20.797 1 95.94 343 THR B CA 1
ATOM 6264 C C . THR B 1 343 ? -12.414 -10.047 -19.672 1 95.94 343 THR B C 1
ATOM 6266 O O . THR B 1 343 ? -12.188 -10.477 -18.531 1 95.94 343 THR B O 1
ATOM 6269 N N . GLU B 1 344 ? -12.305 -8.805 -20.062 1 95.5 344 GLU B N 1
ATOM 6270 C CA . GLU B 1 344 ? -12.078 -7.77 -19.062 1 95.5 344 GLU B CA 1
ATOM 6271 C C . GLU B 1 344 ? -13.203 -7.746 -18.031 1 95.5 344 GLU B C 1
ATOM 6273 O O . GLU B 1 344 ? -12.953 -7.633 -16.828 1 95.5 344 GLU B O 1
ATOM 6278 N N . GLU B 1 345 ? -14.438 -7.898 -18.469 1 96.38 345 GLU B N 1
ATOM 6279 C CA . GLU B 1 345 ? -15.609 -7.832 -17.609 1 96.38 345 GLU B CA 1
ATOM 6280 C C . GLU B 1 345 ? -15.586 -8.945 -16.562 1 96.38 345 GLU B C 1
ATOM 6282 O O . GLU B 1 345 ? -15.992 -8.734 -15.414 1 96.38 345 GLU B O 1
ATOM 6287 N N . HIS B 1 346 ? -15.148 -10.086 -16.922 1 97.81 346 HIS B N 1
ATOM 6288 C CA . HIS B 1 346 ? -15.047 -11.188 -15.969 1 97.81 346 HIS B CA 1
ATOM 6289 C C . HIS B 1 346 ? -14.141 -10.82 -14.797 1 97.81 346 HIS B C 1
ATOM 6291 O O . HIS B 1 346 ? -14.516 -10.992 -13.641 1 97.81 346 HIS B O 1
ATOM 6297 N N . PHE B 1 347 ? -13.039 -10.266 -15.086 1 97.88 347 PHE B N 1
ATOM 6298 C CA . PHE B 1 347 ? -12.078 -9.969 -14.031 1 97.88 347 PHE B CA 1
ATOM 6299 C C . PHE B 1 347 ? -12.516 -8.75 -13.227 1 97.88 347 PHE B C 1
ATOM 6301 O O . PHE B 1 347 ? -12.312 -8.695 -12.008 1 97.88 347 PHE B O 1
ATOM 6308 N N . ARG B 1 348 ? -13.062 -7.766 -13.891 1 96.94 348 ARG B N 1
ATOM 6309 C CA . ARG B 1 348 ? -13.617 -6.637 -13.148 1 96.94 348 ARG B CA 1
ATOM 6310 C C . ARG B 1 348 ? -14.703 -7.098 -12.188 1 96.94 348 ARG B C 1
ATOM 6312 O O . ARG B 1 348 ? -14.781 -6.625 -11.055 1 96.94 348 ARG B O 1
ATOM 6319 N N . GLY B 1 349 ? -15.539 -8.016 -12.703 1 97.94 349 GLY B N 1
ATOM 6320 C CA . GLY B 1 349 ? -16.562 -8.586 -11.844 1 97.94 349 GLY B CA 1
ATOM 6321 C C . GLY B 1 349 ? -16 -9.383 -10.688 1 97.94 349 GLY B C 1
ATOM 6322 O O . GLY B 1 349 ? -16.516 -9.312 -9.57 1 97.94 349 GLY B O 1
ATOM 6323 N N . LEU B 1 350 ? -15 -10.133 -10.953 1 98.38 350 LEU B N 1
ATOM 6324 C CA . LEU B 1 350 ? -14.359 -10.922 -9.906 1 98.38 350 LEU B CA 1
ATOM 6325 C C . LEU B 1 350 ? -13.75 -10.016 -8.844 1 98.38 350 LEU B C 1
ATOM 6327 O O . LEU B 1 350 ? -13.875 -10.281 -7.645 1 98.38 350 LEU B O 1
ATOM 6331 N N . ILE B 1 351 ? -13.078 -8.953 -9.242 1 97.44 351 ILE B N 1
ATOM 6332 C CA . ILE B 1 351 ? -12.5 -7.957 -8.344 1 97.44 351 ILE B CA 1
ATOM 6333 C C . ILE B 1 351 ? -13.586 -7.398 -7.43 1 97.44 351 ILE B C 1
ATOM 6335 O O . ILE B 1 351 ? -13.422 -7.371 -6.207 1 97.44 351 ILE B O 1
ATOM 6339 N N . ASP B 1 352 ? -14.695 -7.02 -8.047 1 97.31 352 ASP B N 1
ATOM 6340 C CA . ASP B 1 352 ? -15.82 -6.488 -7.281 1 97.31 352 ASP B CA 1
ATOM 6341 C C . ASP B 1 352 ? -16.344 -7.523 -6.289 1 97.31 352 ASP B C 1
ATOM 6343 O O . ASP B 1 352 ? -16.641 -7.195 -5.137 1 97.31 352 ASP B O 1
ATOM 6347 N N . TRP B 1 353 ? -16.484 -8.711 -6.762 1 97.75 353 TRP B N 1
ATOM 6348 C CA . TRP B 1 353 ? -17.016 -9.781 -5.934 1 97.75 353 TRP B CA 1
ATOM 6349 C C . TRP B 1 353 ? -16.156 -10 -4.695 1 97.75 353 TRP B C 1
ATOM 6351 O O . TRP B 1 353 ? -16.672 -10.117 -3.582 1 97.75 353 TRP B O 1
ATOM 6361 N N . VAL B 1 354 ? -14.883 -10.047 -4.84 1 97.06 354 VAL B N 1
ATOM 6362 C CA . VAL B 1 354 ? -13.984 -10.242 -3.713 1 97.06 354 VAL B CA 1
ATOM 6363 C C . VAL B 1 354 ? -14.102 -9.078 -2.738 1 97.06 354 VAL B C 1
ATOM 6365 O O . VAL B 1 354 ? -14.172 -9.273 -1.523 1 97.06 354 VAL B O 1
ATOM 6368 N N . GLU B 1 355 ? -14.094 -7.816 -3.287 1 95.25 355 GLU B N 1
ATOM 6369 C CA . GLU B 1 355 ? -14.18 -6.625 -2.449 1 95.25 355 GLU B CA 1
ATOM 6370 C C . GLU B 1 355 ? -15.438 -6.637 -1.594 1 95.25 355 GLU B C 1
ATOM 6372 O O . GLU B 1 355 ? -15.43 -6.172 -0.453 1 95.25 355 GLU B O 1
ATOM 6377 N N . LEU B 1 356 ? -16.516 -7.23 -2.113 1 94.38 356 LEU B N 1
ATOM 6378 C CA . LEU B 1 356 ? -17.797 -7.23 -1.423 1 94.38 356 LEU B CA 1
ATOM 6379 C C . LEU B 1 356 ? -17.875 -8.398 -0.441 1 94.38 356 LEU B C 1
ATOM 6381 O O . LEU B 1 356 ? -18.734 -8.391 0.455 1 94.38 356 LEU B O 1
ATOM 6385 N N . THR B 1 357 ? -16.984 -9.391 -0.575 1 94.62 357 THR B N 1
ATOM 6386 C CA . THR B 1 357 ? -17.125 -10.586 0.25 1 94.62 357 THR B CA 1
ATOM 6387 C C . THR B 1 357 ? -16.016 -10.641 1.304 1 94.62 357 THR B C 1
ATOM 6389 O O . THR B 1 357 ? -16.125 -11.391 2.273 1 94.62 357 THR B O 1
ATOM 6392 N N . ARG B 1 358 ? -15.016 -9.891 1.083 1 92.94 358 ARG B N 1
ATOM 6393 C CA . ARG B 1 358 ? -13.953 -9.859 2.084 1 92.94 358 ARG B CA 1
ATOM 6394 C C . ARG B 1 358 ? -14.461 -9.266 3.396 1 92.94 358 ARG B C 1
ATOM 6396 O O . ARG B 1 358 ? -15.461 -8.547 3.414 1 92.94 358 ARG B O 1
ATOM 6403 N N . PRO B 1 359 ? -13.891 -9.586 4.504 1 93.75 359 PRO B N 1
ATOM 6404 C CA . PRO B 1 359 ? -12.602 -10.25 4.695 1 93.75 359 PRO B CA 1
ATOM 6405 C C . PRO B 1 359 ? -12.727 -11.773 4.723 1 93.75 359 PRO B C 1
ATOM 6407 O O . PRO B 1 359 ? -11.734 -12.469 4.969 1 93.75 359 PRO B O 1
ATOM 6410 N N . GLU B 1 360 ? -13.859 -12.352 4.496 1 92 360 GLU B N 1
ATOM 6411 C CA . GLU B 1 360 ? -13.992 -13.805 4.484 1 92 360 GLU B CA 1
ATOM 6412 C C . GLU B 1 360 ? -13.141 -14.43 3.387 1 92 360 GLU B C 1
ATOM 6414 O O . GLU B 1 360 ? -13.32 -14.125 2.205 1 92 360 GLU B O 1
ATOM 6419 N N . PRO B 1 361 ? -12.211 -15.258 3.785 1 90.44 361 PRO B N 1
ATOM 6420 C CA . PRO B 1 361 ? -11.391 -15.898 2.756 1 90.44 361 PRO B CA 1
ATOM 6421 C C . PRO B 1 361 ? -12.203 -16.812 1.84 1 90.44 361 PRO B C 1
ATOM 6423 O O . PRO B 1 361 ? -13.117 -17.5 2.301 1 90.44 361 PRO B O 1
ATOM 6426 N N . SER B 1 362 ? -11.898 -16.766 0.583 1 94.12 362 SER B N 1
ATOM 6427 C CA . SER B 1 362 ? -12.586 -17.594 -0.402 1 94.12 362 SER B CA 1
ATOM 6428 C C . SER B 1 362 ? -11.594 -18.422 -1.218 1 94.12 362 SER B C 1
ATOM 6430 O O . SER B 1 362 ? -10.406 -18.094 -1.269 1 94.12 362 SER B O 1
ATOM 6432 N N . VAL B 1 363 ? -12.102 -19.516 -1.763 1 94.06 363 VAL B N 1
ATOM 6433 C CA . VAL B 1 363 ? -11.281 -20.391 -2.594 1 94.06 363 VAL B CA 1
ATOM 6434 C C . VAL B 1 363 ? -12.078 -20.828 -3.82 1 94.06 363 VAL B C 1
ATOM 6436 O O . VAL B 1 363 ? -13.312 -20.75 -3.83 1 94.06 363 VAL B O 1
ATOM 6439 N N . ALA B 1 364 ? -11.43 -21.203 -4.824 1 94.75 364 ALA B N 1
ATOM 6440 C CA . ALA B 1 364 ? -12.094 -21.719 -6.02 1 94.75 364 ALA B CA 1
ATOM 6441 C C . ALA B 1 364 ? -12.867 -23 -5.703 1 94.75 364 ALA B C 1
ATOM 6443 O O . ALA B 1 364 ? -12.32 -23.938 -5.129 1 94.75 364 ALA B O 1
ATOM 6444 N N . LYS B 1 365 ? -14.062 -23.047 -6.113 1 93.81 365 LYS B N 1
ATOM 6445 C CA . LYS B 1 365 ? -14.984 -24.141 -5.797 1 93.81 365 LYS B CA 1
ATOM 6446 C C . LYS B 1 365 ? -14.484 -25.453 -6.383 1 93.81 365 LYS B C 1
ATOM 6448 O O . LYS B 1 365 ? -14.695 -26.516 -5.797 1 93.81 365 LYS B O 1
ATOM 6453 N N . VAL B 1 366 ? -13.82 -25.375 -7.48 1 94.75 366 VAL B N 1
ATOM 6454 C CA . VAL B 1 366 ? -13.375 -26.562 -8.188 1 94.75 366 VAL B CA 1
ATOM 6455 C C . VAL B 1 366 ? -12.352 -27.312 -7.336 1 94.75 366 VAL B C 1
ATOM 6457 O O . VAL B 1 366 ? -12.156 -28.516 -7.508 1 94.75 366 VAL B O 1
ATOM 6460 N N . TYR B 1 367 ? -11.773 -26.672 -6.359 1 91.5 367 TYR B N 1
ATOM 6461 C CA . TYR B 1 367 ? -10.789 -27.297 -5.484 1 91.5 367 TYR B CA 1
ATOM 6462 C C . TYR B 1 367 ? -11.438 -27.797 -4.203 1 91.5 367 TYR B C 1
ATOM 6464 O O . TYR B 1 367 ? -10.773 -28.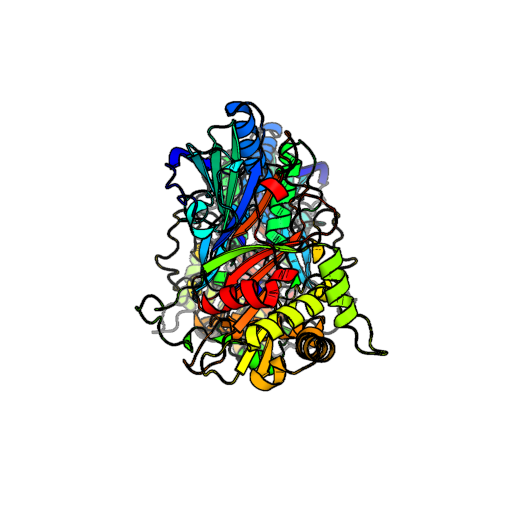406 -3.359 1 91.5 367 TYR B O 1
ATOM 6472 N N . ALA B 1 368 ? -12.68 -27.547 -4.098 1 86.81 368 ALA B N 1
ATOM 6473 C CA . ALA B 1 368 ? -13.398 -27.938 -2.883 1 86.81 368 ALA B CA 1
ATOM 6474 C C . ALA B 1 368 ? -14.336 -29.109 -3.152 1 86.81 368 ALA B C 1
ATOM 6476 O O . ALA B 1 368 ? -15.133 -29.062 -4.094 1 86.81 368 ALA B O 1
ATOM 6477 N N . LYS B 1 369 ? -14.062 -30.188 -2.627 1 78.88 369 LYS B N 1
ATOM 6478 C CA . LYS B 1 369 ? -15 -31.297 -2.684 1 78.88 369 LYS B CA 1
ATOM 6479 C C . LYS B 1 369 ? -15.93 -31.297 -1.473 1 78.88 369 LYS B C 1
ATOM 6481 O O . LYS B 1 369 ? -15.477 -31.438 -0.335 1 78.88 369 LYS B O 1
ATOM 6486 N N . LYS B 1 370 ? -17.141 -31.016 -1.662 1 73.75 370 LYS B N 1
ATOM 6487 C CA . LYS B 1 370 ? -18.094 -30.891 -0.561 1 73.75 370 LYS B CA 1
ATOM 6488 C C . LYS B 1 370 ? -18.672 -32.25 -0.177 1 73.75 370 LYS B C 1
ATOM 6490 O O . LYS B 1 370 ? -18.953 -32.5 0.997 1 73.75 370 LYS B O 1
ATOM 6495 N N . ASP B 1 371 ? -18.906 -32.938 -1.264 1 75.62 371 ASP B N 1
ATOM 6496 C CA . ASP B 1 371 ? -19.562 -34.219 -1.061 1 75.62 371 ASP B CA 1
ATOM 6497 C C . ASP B 1 371 ? -18.766 -35.344 -1.691 1 75.62 371 ASP B C 1
ATOM 6499 O O . ASP B 1 371 ? -18.125 -35.156 -2.73 1 75.62 371 ASP B O 1
ATOM 6503 N N . GLU B 1 372 ? -18.781 -36.5 -1.114 1 74.62 372 GLU B N 1
ATOM 6504 C CA . GLU B 1 372 ? -18.078 -37.656 -1.624 1 74.62 372 GLU B CA 1
ATOM 6505 C C . GLU B 1 372 ? -18.594 -38.062 -3.008 1 74.62 372 GLU B C 1
ATOM 6507 O O . GLU B 1 372 ? -17.844 -38.656 -3.805 1 74.62 372 GLU B O 1
ATOM 6512 N N . ASN B 1 373 ? -19.797 -37.625 -3.242 1 78.19 373 ASN B N 1
ATOM 6513 C CA . ASN B 1 373 ? -20.391 -38 -4.516 1 78.19 373 ASN B CA 1
ATOM 6514 C C . ASN B 1 373 ? -20.141 -36.938 -5.586 1 78.19 373 ASN B C 1
ATOM 6516 O O . ASN B 1 373 ? -20.516 -37.125 -6.746 1 78.19 373 ASN B O 1
ATOM 6520 N N . ASP B 1 374 ? -19.391 -35.938 -5.129 1 83.94 374 ASP B N 1
ATOM 6521 C CA . ASP B 1 374 ? -19.047 -34.938 -6.113 1 83.94 374 ASP B CA 1
ATOM 6522 C C . ASP B 1 374 ? -18.047 -35.469 -7.137 1 83.94 374 ASP B C 1
ATOM 6524 O O . ASP B 1 374 ? -17.125 -36.219 -6.785 1 83.94 374 ASP B O 1
ATOM 6528 N N . GLY B 1 375 ? -18.328 -35.156 -8.359 1 85.12 375 GLY B N 1
ATOM 6529 C CA . GLY B 1 375 ? -17.406 -35.562 -9.406 1 85.12 375 GLY B CA 1
ATOM 6530 C C . GLY B 1 375 ? -15.984 -35.094 -9.172 1 85.12 375 GLY B C 1
ATOM 6531 O O . GLY B 1 375 ? -15.766 -34.031 -8.586 1 85.12 375 GLY B O 1
ATOM 6532 N N . GLU B 1 376 ? -15.094 -35.87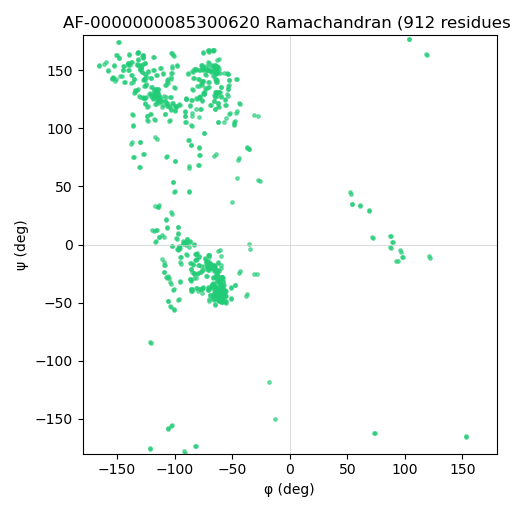5 -9.609 1 91.38 376 GLU B N 1
ATOM 6533 C CA . GLU B 1 376 ? -13.688 -35.5 -9.516 1 91.38 376 GLU B CA 1
ATOM 6534 C C . GLU B 1 376 ? -13.359 -34.344 -10.453 1 91.38 376 GLU B C 1
ATOM 6536 O O . GLU B 1 376 ? -14.031 -34.156 -11.461 1 91.38 376 GLU B O 1
ATOM 6541 N N . ALA B 1 377 ? -12.43 -33.594 -10.016 1 94.94 377 ALA B N 1
ATOM 6542 C CA . ALA B 1 377 ? -12.07 -32.406 -10.797 1 94.94 377 ALA B CA 1
ATOM 6543 C C . ALA B 1 377 ? -10.586 -32.406 -11.141 1 94.94 377 ALA B C 1
ATOM 6545 O O . ALA B 1 377 ? -9.758 -32.906 -10.359 1 94.94 377 ALA B O 1
ATOM 6546 N N . ILE B 1 378 ? -10.266 -31.922 -12.305 1 97.19 378 ILE B N 1
ATOM 6547 C CA . ILE B 1 378 ? -8.898 -31.625 -12.727 1 97.19 378 ILE B CA 1
ATOM 6548 C C . ILE B 1 378 ? -8.82 -30.188 -13.219 1 97.19 378 ILE B C 1
ATOM 6550 O O . ILE B 1 378 ? -9.727 -29.703 -13.906 1 97.19 378 ILE B O 1
ATOM 6554 N N . VAL B 1 379 ? -7.828 -29.516 -12.836 1 98.12 379 VAL B N 1
ATOM 6555 C CA . VAL B 1 379 ? -7.586 -28.156 -13.289 1 98.12 379 VAL B CA 1
ATOM 6556 C C . VAL B 1 379 ? -6.32 -28.109 -14.148 1 98.12 379 VAL B C 1
ATOM 6558 O O . VAL B 1 379 ? -5.273 -28.625 -13.75 1 98.12 379 VAL B O 1
ATOM 6561 N N . VAL B 1 380 ? -6.441 -27.531 -15.312 1 98.5 380 VAL B N 1
ATOM 6562 C CA . VAL B 1 380 ? -5.316 -27.359 -16.234 1 98.5 380 VAL B CA 1
ATOM 6563 C C . VAL B 1 380 ? -4.84 -25.906 -16.188 1 98.5 380 VAL B C 1
ATOM 6565 O O . VAL B 1 380 ? -5.641 -24.984 -16.297 1 98.5 380 VAL B O 1
ATOM 6568 N N . SER B 1 381 ? -3.611 -25.719 -15.969 1 97.81 381 SER B N 1
ATOM 6569 C CA . SER B 1 381 ? -2.973 -24.406 -16 1 97.81 381 SER B CA 1
ATOM 6570 C C . SER B 1 381 ? -1.887 -24.344 -17.078 1 97.81 381 SER B C 1
ATOM 6572 O O . SER B 1 381 ? -0.962 -25.156 -17.062 1 97.81 381 SER B O 1
ATOM 6574 N N . SER B 1 382 ? -1.997 -23.375 -17.938 1 96.19 382 SER B N 1
ATOM 6575 C CA . SER B 1 382 ? -0.97 -23.234 -18.953 1 96.19 382 SER B CA 1
ATOM 6576 C C . SER B 1 382 ? 0.357 -22.781 -18.359 1 96.19 382 SER B C 1
ATOM 6578 O O . SER B 1 382 ? 0.442 -21.719 -17.75 1 96.19 382 SER B O 1
ATOM 6580 N N . GLY B 1 383 ? 1.356 -23.562 -18.516 1 97.06 383 GLY B N 1
ATOM 6581 C CA . GLY B 1 383 ? 2.709 -23.188 -18.141 1 97.06 383 GLY B CA 1
ATOM 6582 C C . GLY B 1 383 ? 3.576 -22.781 -19.312 1 97.06 383 GLY B C 1
ATOM 6583 O O . GLY B 1 383 ? 4.801 -22.891 -19.25 1 97.06 383 GLY B O 1
ATOM 6584 N N . GLN B 1 384 ? 2.965 -22.297 -20.359 1 94.69 384 GLN B N 1
ATOM 6585 C CA . GLN B 1 384 ? 3.684 -22.062 -21.609 1 94.69 384 GLN B CA 1
ATOM 6586 C C . GLN B 1 384 ? 4.625 -20.859 -21.484 1 94.69 384 GLN B C 1
ATOM 6588 O O . GLN B 1 384 ? 5.535 -20.688 -22.297 1 94.69 384 GLN B O 1
ATOM 6593 N N . ARG B 1 385 ? 4.453 -20.078 -20.469 1 94.69 385 ARG B N 1
ATOM 6594 C CA . ARG B 1 385 ? 5.336 -18.938 -20.25 1 94.69 385 ARG B CA 1
ATOM 6595 C C . ARG B 1 385 ? 6.504 -19.312 -19.344 1 94.69 385 ARG B C 1
ATOM 6597 O O . ARG B 1 385 ? 7.344 -18.453 -19.031 1 94.69 385 ARG B O 1
ATOM 6604 N N . PHE B 1 386 ? 6.523 -20.578 -18.938 1 97.62 386 PHE B N 1
ATOM 6605 C CA . PHE B 1 386 ? 7.645 -21.031 -18.141 1 97.62 386 PHE B CA 1
ATOM 6606 C C . PHE B 1 386 ? 8.969 -20.797 -18.859 1 97.62 386 PHE B C 1
ATOM 6608 O O . PHE B 1 386 ? 9.164 -21.281 -19.969 1 97.62 386 PHE B O 1
ATOM 6615 N N . PRO B 1 387 ? 9.883 -20 -18.25 1 96.06 387 PRO B N 1
ATOM 6616 C CA . PRO B 1 387 ? 11.078 -19.562 -18.969 1 96.06 387 PRO B CA 1
ATOM 6617 C C . PRO B 1 387 ? 12.234 -20.547 -18.859 1 96.06 387 PRO B C 1
ATOM 6619 O O . PRO B 1 387 ? 13.383 -20.156 -18.656 1 96.06 387 PRO B O 1
ATOM 6622 N N . VAL B 1 388 ? 12.031 -21.781 -19.031 1 92.06 388 VAL B N 1
ATOM 6623 C CA . VAL B 1 388 ? 13.016 -22.828 -18.781 1 92.06 388 VAL B CA 1
ATOM 6624 C C . VAL B 1 388 ? 14.227 -22.625 -19.688 1 92.06 388 VAL B C 1
ATOM 6626 O O . VAL B 1 388 ? 15.367 -22.859 -19.281 1 92.06 388 VAL B O 1
ATOM 6629 N N . GLY B 1 389 ? 14.094 -22.125 -20.844 1 91.38 389 GLY B N 1
ATOM 6630 C CA . GLY B 1 389 ? 15.195 -21.953 -21.781 1 91.38 389 GLY B CA 1
ATOM 6631 C C . GLY B 1 389 ? 16.062 -20.734 -21.469 1 91.38 389 GLY B C 1
ATOM 6632 O O . GLY B 1 389 ? 17.172 -20.609 -21.984 1 91.38 389 GLY B O 1
ATOM 6633 N N . GLY B 1 390 ? 15.602 -19.922 -20.562 1 93.75 390 GLY B N 1
ATOM 6634 C CA . GLY B 1 390 ? 16.297 -18.656 -20.344 1 93.75 390 GLY B CA 1
ATOM 6635 C C . GLY B 1 390 ? 16.891 -18.531 -18.953 1 93.75 390 GLY B C 1
ATOM 6636 O O . GLY B 1 390 ? 17.562 -17.547 -18.656 1 93.75 390 GLY B O 1
ATOM 6637 N N . ILE B 1 391 ? 16.766 -19.562 -18.109 1 98.12 391 ILE B N 1
ATOM 6638 C CA . ILE B 1 391 ? 17.266 -19.469 -16.75 1 98.12 391 ILE B CA 1
ATOM 6639 C C . ILE B 1 391 ? 18.734 -19.891 -16.703 1 98.12 391 ILE B C 1
ATOM 6641 O O . ILE B 1 391 ? 19.078 -20.922 -16.125 1 98.12 391 ILE B O 1
ATOM 6645 N N . ASP B 1 392 ? 19.547 -19.031 -17.344 1 98.06 392 ASP B N 1
ATOM 6646 C CA . ASP B 1 392 ? 20.984 -19.25 -17.469 1 98.06 392 ASP B CA 1
ATOM 6647 C C . ASP B 1 392 ? 21.766 -18.391 -16.484 1 98.06 392 ASP B C 1
ATOM 6649 O O . ASP B 1 392 ? 21.734 -17.156 -16.578 1 98.06 392 ASP B O 1
ATOM 6653 N N . PHE B 1 393 ? 22.562 -19.016 -15.609 1 98.25 393 PHE B N 1
ATOM 6654 C CA . PHE B 1 393 ? 23.312 -18.281 -14.602 1 98.25 393 PHE B CA 1
ATOM 6655 C C . PHE B 1 393 ? 24.75 -18.047 -15.078 1 98.25 393 PHE B C 1
ATOM 6657 O O . PHE B 1 393 ? 25.594 -17.609 -14.305 1 98.25 393 PHE B O 1
ATOM 6664 N N . GLY B 1 394 ? 24.938 -18.359 -16.328 1 97.06 394 GLY B N 1
ATOM 6665 C CA . GLY B 1 394 ? 26.234 -18.078 -16.906 1 97.06 394 GLY B CA 1
ATOM 6666 C C . GLY B 1 394 ? 26.922 -19.312 -17.453 1 97.06 394 GLY B C 1
ATOM 6667 O O . GLY B 1 394 ? 27.938 -19.203 -18.156 1 97.06 394 GLY B O 1
ATOM 6668 N N . TRP B 1 395 ? 26.484 -20.469 -17.203 1 96.44 395 TRP B N 1
ATOM 6669 C CA . TRP B 1 395 ? 27.141 -21.703 -17.641 1 96.44 395 TRP B CA 1
ATOM 6670 C C . TRP B 1 395 ? 26.25 -22.5 -18.578 1 96.44 395 TRP B C 1
ATOM 6672 O O . TRP B 1 395 ? 26.5 -23.688 -18.812 1 96.44 395 TRP B O 1
ATOM 6682 N N . GLY B 1 396 ? 25.172 -21.891 -19.031 1 95.5 396 GLY B N 1
ATOM 6683 C CA . GLY B 1 396 ? 24.281 -22.531 -20 1 95.5 396 GLY B CA 1
ATOM 6684 C C . GLY B 1 396 ? 22.859 -22.703 -19.469 1 95.5 396 GLY B C 1
ATOM 6685 O O . GLY B 1 396 ? 22.641 -22.641 -18.25 1 95.5 396 GLY B O 1
ATOM 6686 N N . LYS B 1 397 ? 21.984 -22.938 -20.344 1 95.44 397 LYS B N 1
ATOM 6687 C CA . LYS B 1 397 ? 20.578 -23.125 -19.984 1 95.44 397 LYS B CA 1
ATOM 6688 C C . LYS B 1 397 ? 20.375 -24.453 -19.266 1 95.44 397 LYS B C 1
ATOM 6690 O O . LYS B 1 397 ? 21.188 -25.359 -19.391 1 95.44 397 LYS B O 1
ATOM 6695 N N . PRO B 1 398 ? 19.344 -24.578 -18.5 1 97.12 398 PRO B N 1
ATOM 6696 C CA . PRO B 1 398 ? 19.062 -25.859 -17.859 1 97.12 398 PRO B CA 1
ATOM 6697 C C . PRO B 1 398 ? 18.734 -26.969 -18.844 1 97.12 398 PRO B C 1
ATOM 6699 O O . PRO B 1 398 ? 18.172 -26.703 -19.906 1 97.12 398 PRO B O 1
ATOM 6702 N N . HIS B 1 399 ? 19.016 -28.156 -18.438 1 96.25 399 HIS B N 1
ATOM 6703 C CA . HIS B 1 399 ? 18.656 -29.328 -19.234 1 96.25 399 HIS B CA 1
ATOM 6704 C C . HIS B 1 399 ? 17.219 -29.766 -18.969 1 96.25 399 HIS B C 1
ATOM 6706 O O . HIS B 1 399 ? 16.609 -30.438 -19.797 1 96.25 399 HIS B O 1
ATOM 6712 N N . PHE B 1 400 ? 16.781 -29.375 -17.828 1 97.12 400 PHE B N 1
ATOM 6713 C CA . PHE B 1 400 ? 15.391 -29.672 -17.453 1 97.12 400 PHE B CA 1
ATOM 6714 C C . PHE B 1 400 ? 14.906 -28.703 -16.375 1 97.12 400 PHE B C 1
ATOM 6716 O O . PHE B 1 400 ? 15.711 -28.172 -15.617 1 97.12 400 PHE B O 1
ATOM 6723 N N . GLY B 1 401 ? 13.734 -28.406 -16.328 1 97.69 401 GLY B N 1
ATOM 6724 C CA . GLY B 1 401 ? 13.062 -27.656 -15.281 1 97.69 401 GLY B CA 1
ATOM 6725 C C . GLY B 1 401 ? 11.562 -27.859 -15.266 1 97.69 401 GLY B C 1
ATOM 6726 O O . GLY B 1 401 ? 10.969 -28.219 -16.297 1 97.69 401 GLY B O 1
ATOM 6727 N N . SER B 1 402 ? 10.961 -27.625 -14.141 1 98.06 402 SER B N 1
ATOM 6728 C CA . SER B 1 402 ? 9.523 -27.828 -14.008 1 98.06 402 SER B CA 1
ATOM 6729 C C . SER B 1 402 ? 8.992 -27.172 -12.727 1 98.06 402 SER B C 1
ATOM 6731 O O . SER B 1 402 ? 9.75 -26.953 -11.781 1 98.06 402 SER B O 1
ATOM 6733 N N . TYR B 1 403 ? 7.758 -26.828 -12.789 1 97.69 403 TYR B N 1
ATOM 6734 C CA . TYR B 1 403 ? 7.031 -26.547 -11.555 1 97.69 403 TYR B CA 1
ATOM 6735 C C . TYR B 1 403 ? 6.676 -27.844 -10.828 1 97.69 403 TYR B C 1
ATOM 6737 O O . TYR B 1 403 ? 6.602 -28.906 -11.445 1 97.69 403 TYR B O 1
ATOM 6745 N N . HIS B 1 404 ? 6.547 -27.797 -9.578 1 95.56 404 HIS B N 1
ATOM 6746 C CA . HIS B 1 404 ? 6.152 -28.859 -8.672 1 95.56 404 HIS B CA 1
ATOM 6747 C C . HIS B 1 404 ? 5.156 -28.359 -7.629 1 95.56 404 HIS B C 1
ATOM 6749 O O . HIS B 1 404 ? 5.523 -27.625 -6.715 1 95.56 404 HIS B O 1
ATOM 6755 N N . PHE B 1 405 ? 3.91 -28.859 -7.723 1 93.44 405 PHE B N 1
ATOM 6756 C CA . PHE B 1 405 ? 2.85 -28.25 -6.926 1 93.44 405 PHE B CA 1
ATOM 6757 C C . PHE B 1 405 ? 1.98 -29.328 -6.281 1 93.44 405 PHE B C 1
ATOM 6759 O O . PHE B 1 405 ? 0.816 -29.5 -6.652 1 93.44 405 PHE B O 1
ATOM 6766 N N . PRO B 1 406 ? 2.508 -29.953 -5.238 1 88.94 406 PRO B N 1
ATOM 6767 C CA . PRO B 1 406 ? 1.687 -30.875 -4.457 1 88.94 406 PRO B CA 1
ATOM 6768 C C . PRO B 1 406 ? 0.752 -30.156 -3.482 1 88.94 406 PRO B C 1
ATOM 6770 O O . PRO B 1 406 ? 0.993 -30.172 -2.271 1 88.94 406 PRO B O 1
ATOM 6773 N N . TRP B 1 407 ? -0.386 -29.688 -3.846 1 82.38 407 TRP B N 1
ATOM 6774 C CA . TRP B 1 407 ? -1.184 -28.734 -3.076 1 82.38 407 TRP B CA 1
ATOM 6775 C C . TRP B 1 407 ? -1.981 -29.453 -1.989 1 82.38 407 TRP B C 1
ATOM 6777 O O . TRP B 1 407 ? -2.52 -28.812 -1.085 1 82.38 407 TRP B O 1
ATOM 6787 N N . GLY B 1 408 ? -1.995 -30.797 -1.969 1 79.75 408 GLY B N 1
ATOM 6788 C CA . GLY B 1 408 ? -2.477 -31.562 -0.833 1 79.75 408 GLY B CA 1
ATOM 6789 C C . GLY B 1 408 ? -3.973 -31.812 -0.872 1 79.75 408 GLY B C 1
ATOM 6790 O O . GLY B 1 408 ? -4.543 -32.344 0.086 1 79.75 408 GLY B O 1
ATOM 6791 N N . GLY B 1 409 ? -4.742 -31.5 -1.926 1 85.44 409 GLY B N 1
ATOM 6792 C CA . GLY B 1 409 ? -6.172 -31.75 -2.018 1 85.44 409 GLY B CA 1
ATOM 6793 C C . GLY B 1 409 ? -6.527 -32.906 -2.934 1 85.44 409 GLY B C 1
ATOM 6794 O O . GLY B 1 409 ? -5.762 -33.844 -3.055 1 85.44 409 GLY B O 1
ATOM 6795 N N . GLN B 1 410 ? -7.715 -32.906 -3.389 1 87.31 410 GLN B N 1
ATOM 6796 C CA . GLN B 1 410 ? -8.203 -34.031 -4.168 1 87.31 410 GLN B CA 1
ATOM 6797 C C . GLN B 1 410 ? -8.383 -33.656 -5.633 1 87.31 410 GLN B C 1
ATOM 6799 O O . GLN B 1 410 ? -8.539 -34.531 -6.492 1 87.31 410 GLN B O 1
ATOM 6804 N N . THR B 1 411 ? -8.367 -32.375 -5.809 1 93.19 411 THR B N 1
ATOM 6805 C CA . THR B 1 411 ? -8.484 -31.938 -7.191 1 93.19 411 THR B CA 1
ATOM 6806 C C . THR B 1 411 ? -7.16 -32.094 -7.93 1 93.19 411 THR B C 1
ATOM 6808 O O . THR B 1 411 ? -6.109 -31.688 -7.422 1 93.19 411 THR B O 1
ATOM 6811 N N . GLY B 1 412 ? -7.246 -32.781 -9.102 1 96.5 412 GLY B N 1
ATOM 6812 C CA . GLY B 1 412 ? -6.047 -32.938 -9.906 1 96.5 412 GLY B CA 1
ATOM 6813 C C . GLY B 1 412 ? -5.555 -31.625 -10.492 1 96.5 412 GLY B C 1
ATOM 6814 O O . GLY B 1 412 ? -6.348 -30.703 -10.719 1 96.5 412 GLY B O 1
ATOM 6815 N N . TYR B 1 413 ? -4.32 -31.562 -10.742 1 97.69 413 TYR B N 1
ATOM 6816 C CA . TYR B 1 413 ? -3.68 -30.391 -11.328 1 97.69 413 TYR B CA 1
ATOM 6817 C C . TYR B 1 413 ? -2.729 -30.797 -12.453 1 97.69 413 TYR B C 1
ATOM 6819 O O . TYR B 1 413 ? -1.931 -31.719 -12.297 1 97.69 413 TYR B O 1
ATOM 6827 N N . VAL B 1 414 ? -2.854 -30.141 -13.586 1 98.5 414 VAL B N 1
ATOM 6828 C CA . VAL B 1 414 ? -2.029 -30.453 -14.75 1 98.5 414 VAL B CA 1
ATOM 6829 C C . VAL B 1 414 ? -1.464 -29.156 -15.336 1 98.5 414 VAL B C 1
ATOM 6831 O O . VAL B 1 414 ? -2.201 -28.188 -15.547 1 98.5 414 VAL B O 1
ATOM 6834 N N . MET B 1 415 ? -0.16 -29.172 -15.625 1 98.62 415 MET B N 1
ATOM 6835 C CA . MET B 1 415 ? 0.469 -27.969 -16.156 1 98.62 415 MET B CA 1
ATOM 6836 C C . MET B 1 415 ? 1.394 -28.312 -17.328 1 98.62 415 MET B C 1
ATOM 6838 O O . MET B 1 415 ? 2.523 -28.75 -17.109 1 98.62 415 MET B O 1
ATOM 6842 N N . PRO B 1 416 ? 0.953 -28.078 -18.562 1 98.44 416 PRO B N 1
ATOM 6843 C CA . PRO B 1 416 ? 1.856 -28.203 -19.703 1 98.44 416 PRO B CA 1
ATOM 6844 C C . PRO B 1 416 ? 2.842 -27.031 -19.812 1 98.44 416 PRO B C 1
ATOM 6846 O O . PRO B 1 416 ? 2.441 -25.875 -19.719 1 98.44 416 PRO B O 1
ATOM 6849 N N . MET B 1 417 ? 4.078 -27.344 -19.953 1 98.38 417 MET B N 1
ATOM 6850 C CA . MET B 1 417 ? 5.168 -26.375 -20.047 1 98.38 417 MET B CA 1
ATOM 6851 C C . MET B 1 417 ? 6.016 -26.641 -21.297 1 98.38 417 MET B C 1
ATOM 6853 O O . MET B 1 417 ? 5.93 -27.703 -21.891 1 98.38 417 MET B O 1
ATOM 6857 N N . PRO B 1 418 ? 6.789 -25.656 -21.734 1 97.38 418 PRO B N 1
ATOM 6858 C CA . PRO B 1 418 ? 7.668 -25.906 -22.875 1 97.38 418 PRO B CA 1
ATOM 6859 C C . PRO B 1 418 ? 8.836 -26.828 -22.531 1 97.38 418 PRO B C 1
ATOM 6861 O O . PRO B 1 418 ? 9.297 -26.859 -21.391 1 97.38 418 PRO B O 1
ATOM 6864 N N . SER B 1 419 ? 9.242 -27.531 -23.531 1 96.62 419 SER B N 1
ATOM 6865 C CA . SER B 1 419 ? 10.438 -28.359 -23.422 1 96.62 419 SER B CA 1
ATOM 6866 C C . SER B 1 419 ? 11.703 -27.531 -23.625 1 96.62 419 SER B C 1
ATOM 6868 O O . SER B 1 419 ? 11.703 -26.578 -24.422 1 96.62 419 SER B O 1
ATOM 6870 N N . THR B 1 420 ? 12.734 -27.922 -23.031 1 94.94 420 THR B N 1
ATOM 6871 C CA . THR B 1 420 ? 14.016 -27.25 -23.234 1 94.94 420 THR B CA 1
ATOM 6872 C C . THR B 1 420 ? 14.555 -27.531 -24.625 1 94.94 420 THR B C 1
ATOM 6874 O O . THR B 1 420 ? 15.484 -26.859 -25.078 1 94.94 420 THR B O 1
ATOM 6877 N N . ARG B 1 421 ? 13.953 -28.422 -25.344 1 94.12 421 ARG B N 1
ATOM 6878 C CA . ARG B 1 421 ? 14.367 -28.766 -26.688 1 94.12 421 ARG B CA 1
ATOM 6879 C C . ARG B 1 421 ? 13.938 -27.688 -27.688 1 94.12 421 ARG B C 1
ATOM 6881 O O . ARG B 1 421 ? 14.461 -27.609 -28.797 1 94.12 421 ARG B O 1
ATOM 6888 N N . LYS B 1 422 ? 13.016 -26.953 -27.375 1 92.62 422 LYS B N 1
ATOM 6889 C CA . LYS B 1 422 ? 12.516 -25.859 -28.188 1 92.62 422 LYS B CA 1
ATOM 6890 C C . LYS B 1 422 ? 11.992 -26.359 -29.531 1 92.62 422 LYS B C 1
ATOM 6892 O O . LYS B 1 422 ? 12.211 -25.734 -30.578 1 92.62 422 LYS B O 1
ATOM 6897 N N . ASN B 1 423 ? 11.445 -27.484 -29.578 1 94.62 423 ASN B N 1
ATOM 6898 C CA . ASN B 1 423 ? 10.938 -28.078 -30.812 1 94.62 423 ASN B CA 1
ATOM 6899 C C . ASN B 1 423 ? 9.414 -28.141 -30.812 1 94.62 423 ASN B C 1
ATOM 6901 O O . ASN B 1 423 ? 8.812 -28.859 -31.609 1 94.62 423 ASN B O 1
ATOM 6905 N N . GLY B 1 424 ? 8.844 -27.5 -29.797 1 96.12 424 GLY B N 1
ATOM 6906 C CA . GLY B 1 424 ? 7.395 -27.469 -29.734 1 96.12 424 GLY B CA 1
ATOM 6907 C C . GLY B 1 424 ? 6.801 -28.516 -28.812 1 96.12 424 GLY B C 1
ATOM 6908 O O . GLY B 1 424 ? 5.613 -28.469 -28.5 1 96.12 424 GLY B O 1
ATOM 6909 N N . ASP B 1 425 ? 7.605 -29.453 -28.344 1 98.06 425 ASP B N 1
ATOM 6910 C CA . ASP B 1 425 ? 7.129 -30.453 -27.375 1 98.06 425 ASP B CA 1
ATOM 6911 C C . ASP B 1 425 ? 6.707 -29.797 -26.062 1 98.06 425 ASP B C 1
ATOM 6913 O O . ASP B 1 425 ? 7.156 -28.688 -25.75 1 98.06 425 ASP B O 1
ATOM 6917 N N . TRP B 1 426 ? 5.82 -30.469 -25.453 1 98.44 426 TRP B N 1
ATOM 6918 C CA . TRP B 1 426 ? 5.414 -30.031 -24.125 1 98.44 426 TRP B CA 1
ATOM 6919 C C . TRP B 1 426 ? 5.945 -30.969 -23.047 1 98.44 426 TRP B C 1
ATOM 6921 O O . TRP B 1 426 ? 6.008 -32.188 -23.25 1 98.44 426 TRP B O 1
ATOM 6931 N N . ILE B 1 427 ? 6.445 -30.406 -21.938 1 98.44 427 ILE B N 1
ATOM 6932 C CA . ILE B 1 427 ? 6.598 -31.125 -20.672 1 98.44 427 ILE B CA 1
ATOM 6933 C C . ILE B 1 427 ? 5.328 -30.969 -19.844 1 98.44 427 ILE B C 1
ATOM 6935 O O . ILE B 1 427 ? 4.875 -29.844 -19.594 1 98.44 427 ILE B O 1
ATOM 6939 N N . VAL B 1 428 ? 4.734 -32.062 -19.422 1 98.69 428 VAL B N 1
ATOM 6940 C CA . VAL B 1 428 ? 3.447 -31.969 -18.734 1 98.69 428 VAL B CA 1
ATOM 6941 C C . VAL B 1 428 ? 3.586 -32.5 -17.312 1 98.69 428 VAL B C 1
ATOM 6943 O O . VAL B 1 428 ? 3.762 -33.719 -17.109 1 98.69 428 VAL B O 1
ATOM 6946 N N . TYR B 1 429 ? 3.557 -31.625 -16.328 1 98.44 429 TYR B N 1
ATOM 6947 C CA . TYR B 1 429 ? 3.453 -32 -14.922 1 98.44 429 TYR B CA 1
ATOM 6948 C C . TYR B 1 429 ? 2.018 -32.375 -14.562 1 98.44 429 TYR B C 1
ATOM 6950 O O . TYR B 1 429 ? 1.092 -31.594 -14.812 1 98.44 429 TYR B O 1
ATOM 6958 N N . MET B 1 430 ? 1.812 -33.562 -13.977 1 98.19 430 MET B N 1
ATOM 6959 C CA . MET B 1 430 ? 0.49 -34 -13.531 1 98.19 430 MET B CA 1
ATOM 6960 C C . MET B 1 430 ? 0.504 -34.375 -12.062 1 98.19 430 MET B C 1
ATOM 6962 O O . MET B 1 430 ? 1.414 -35.062 -11.602 1 98.19 430 MET B O 1
ATOM 6966 N N . HIS B 1 431 ? -0.324 -33.844 -11.344 1 97.62 431 HIS B N 1
ATOM 6967 C CA . HIS B 1 431 ? -0.645 -34.219 -9.977 1 97.62 431 HIS B CA 1
ATOM 6968 C C . HIS B 1 431 ? -2.084 -34.688 -9.859 1 97.62 431 HIS B C 1
ATOM 6970 O O . HIS B 1 431 ? -3.002 -33.906 -9.656 1 97.62 431 HIS B O 1
ATOM 6976 N N . LEU B 1 432 ? -2.285 -36.062 -9.992 1 97 432 LEU B N 1
ATOM 6977 C CA . LEU B 1 432 ? -3.605 -36.656 -10.164 1 97 432 LEU B CA 1
ATOM 6978 C C . LEU B 1 432 ? -3.801 -37.844 -9.211 1 97 432 LEU B C 1
ATOM 6980 O O . LEU B 1 432 ? -2.836 -38.344 -8.625 1 97 432 LEU B O 1
ATOM 6984 N N . LEU B 1 433 ? -5.047 -38.25 -9.086 1 94.25 433 LEU B N 1
ATOM 6985 C CA . LEU B 1 433 ? -5.34 -39.5 -8.414 1 94.25 433 LEU B CA 1
ATOM 6986 C C . LEU B 1 433 ? -4.766 -40.688 -9.188 1 94.25 433 LEU B C 1
ATOM 6988 O O . LEU B 1 433 ? -4.672 -40.625 -10.414 1 94.25 433 LEU B O 1
ATOM 6992 N N . GLU B 1 434 ? -4.461 -41.688 -8.484 1 94.19 434 GLU B N 1
ATOM 6993 C CA . GLU B 1 434 ? -3.838 -42.844 -9.102 1 94.19 434 GLU B CA 1
ATOM 6994 C C . GLU B 1 434 ? -4.699 -43.406 -10.227 1 94.19 434 GLU B C 1
ATOM 6996 O O . GLU B 1 434 ? -4.184 -43.812 -11.281 1 94.19 434 GLU B O 1
ATOM 7001 N N . LYS B 1 435 ? -5.984 -43.5 -10.008 1 93.62 435 LYS B N 1
ATOM 7002 C CA . LYS B 1 435 ? -6.895 -44.031 -11.008 1 93.62 435 LYS B CA 1
ATOM 7003 C C . LYS B 1 435 ? -6.871 -43.219 -12.281 1 93.62 435 LYS B C 1
ATOM 7005 O O . LYS B 1 435 ? -6.992 -43.75 -13.391 1 93.62 435 LYS B O 1
ATOM 7010 N N . HIS B 1 436 ? -6.754 -41.938 -12.156 1 95.81 436 HIS B N 1
ATOM 7011 C CA . HIS B 1 436 ? -6.684 -41.062 -13.312 1 95.81 436 HIS B CA 1
ATOM 7012 C C . HIS B 1 436 ? -5.352 -41.219 -14.039 1 95.81 436 HIS B C 1
ATOM 7014 O O . HIS B 1 436 ? -5.297 -41.156 -15.266 1 95.81 436 HIS B O 1
ATOM 7020 N N . LEU B 1 437 ? -4.273 -41.375 -13.312 1 96.69 437 LEU B N 1
ATOM 7021 C CA . LEU B 1 437 ? -2.971 -41.625 -13.93 1 96.69 437 LEU B CA 1
ATOM 7022 C C . LEU B 1 437 ? -2.963 -42.906 -14.711 1 96.69 437 LEU B C 1
ATOM 7024 O O . LEU B 1 437 ? -2.346 -43 -15.781 1 96.69 437 LEU B O 1
ATOM 7028 N N . ASP B 1 438 ? -3.623 -43.875 -14.141 1 96.12 438 ASP B N 1
ATOM 7029 C CA . ASP B 1 438 ? -3.75 -45.156 -14.859 1 96.12 438 ASP B CA 1
ATOM 7030 C C . ASP B 1 438 ? -4.414 -44.938 -16.219 1 96.12 438 ASP B C 1
ATOM 7032 O O . ASP B 1 438 ? -4.012 -45.531 -17.219 1 96.12 438 ASP B O 1
ATOM 7036 N N . LEU B 1 439 ? -5.41 -44.156 -16.234 1 96.69 439 LEU B N 1
ATOM 7037 C CA . LEU B 1 439 ? -6.105 -43.875 -17.484 1 96.69 439 LEU B CA 1
ATOM 7038 C C . LEU B 1 439 ? -5.191 -43.125 -18.453 1 96.69 439 LEU B C 1
ATOM 7040 O O . LEU B 1 439 ? -5.207 -43.375 -19.656 1 96.69 439 LEU B O 1
ATOM 7044 N N . VAL B 1 440 ? -4.434 -42.156 -17.953 1 97.56 440 VAL B N 1
ATOM 7045 C CA . VAL B 1 440 ? -3.486 -41.406 -18.781 1 97.56 440 VAL B CA 1
ATOM 7046 C C . VAL B 1 440 ? -2.494 -42.375 -19.422 1 97.56 440 VAL B C 1
ATOM 7048 O O . VAL B 1 440 ? -2.17 -42.25 -20.609 1 97.56 440 VAL B O 1
ATOM 7051 N N . GLU B 1 441 ? -2.105 -43.375 -18.734 1 97.06 441 GLU B N 1
ATOM 7052 C CA . GLU B 1 441 ? -1.062 -44.281 -19.172 1 97.06 441 GLU B CA 1
ATOM 7053 C C . GLU B 1 441 ? -1.64 -45.375 -20.062 1 97.06 441 GLU B C 1
ATOM 7055 O O . GLU B 1 441 ? -0.902 -46.062 -20.797 1 97.06 441 GLU B O 1
ATOM 7060 N N . THR B 1 442 ? -2.908 -45.625 -19.969 1 96.12 442 THR B N 1
ATOM 7061 C CA . THR B 1 442 ? -3.521 -46.656 -20.797 1 96.12 442 THR B CA 1
ATOM 7062 C C . THR B 1 442 ? -4.238 -46.031 -22 1 96.12 442 THR B C 1
ATOM 7064 O O . THR B 1 442 ? -3.85 -46.25 -23.141 1 96.12 442 THR B O 1
ATOM 7067 N N . LYS B 1 443 ? -5.152 -45.125 -21.688 1 94.81 443 LYS B N 1
ATOM 7068 C CA . LYS B 1 443 ? -5.965 -44.531 -22.75 1 94.81 443 LYS B CA 1
ATOM 7069 C C . LYS B 1 443 ? -5.223 -43.375 -23.422 1 94.81 443 LYS B C 1
ATOM 7071 O O . LYS B 1 443 ? -5.496 -43.062 -24.594 1 94.81 443 LYS B O 1
ATOM 7076 N N . GLY B 1 444 ? -4.324 -42.781 -22.75 1 96.31 444 GLY B N 1
ATOM 7077 C CA . GLY B 1 444 ? -3.586 -41.656 -23.297 1 96.31 444 GLY B CA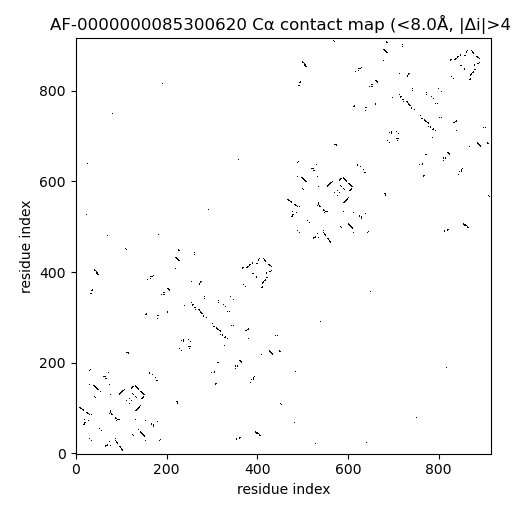 1
ATOM 7078 C C . GLY B 1 444 ? -2.158 -42 -23.672 1 96.31 444 GLY B C 1
ATOM 7079 O O . GLY B 1 444 ? -1.345 -41.125 -23.922 1 96.31 444 GLY B O 1
ATOM 7080 N N . ARG B 1 445 ? -1.788 -43.219 -23.766 1 95.31 445 ARG B N 1
ATOM 7081 C CA . ARG B 1 445 ? -0.415 -43.719 -23.891 1 95.31 445 ARG B CA 1
ATOM 7082 C C . ARG B 1 445 ? 0.231 -43.188 -25.172 1 95.31 445 ARG B C 1
ATOM 7084 O O . ARG B 1 445 ? 1.446 -43 -25.234 1 95.31 445 ARG B O 1
ATOM 7091 N N . ASN B 1 446 ? -0.531 -43 -26.188 1 95.31 446 ASN B N 1
ATOM 7092 C CA . ASN B 1 446 ? 0.019 -42.562 -27.469 1 95.31 446 ASN B CA 1
ATOM 7093 C C . ASN B 1 446 ? 0.397 -41.094 -27.453 1 95.31 446 ASN B C 1
ATOM 7095 O O . ASN B 1 446 ? 1.165 -40.625 -28.297 1 95.31 446 ASN B O 1
ATOM 7099 N N . VAL B 1 447 ? -0.13 -40.375 -26.531 1 97.81 447 VAL B N 1
ATOM 7100 C CA . VAL B 1 447 ? 0.092 -38.938 -26.469 1 97.81 447 VAL B CA 1
ATOM 7101 C C . VAL B 1 447 ? 1.055 -38.625 -25.328 1 97.81 447 VAL B C 1
ATOM 7103 O O . VAL B 1 447 ? 2.037 -37.906 -25.516 1 97.81 447 VAL B O 1
ATOM 7106 N N . PHE B 1 448 ? 0.774 -39.188 -24.156 1 98.56 448 PHE B N 1
ATOM 7107 C CA . PHE B 1 448 ? 1.59 -38.938 -22.969 1 98.56 448 PHE B CA 1
ATOM 7108 C C . PHE B 1 448 ? 2.707 -39.969 -22.859 1 98.56 448 PHE B C 1
ATOM 7110 O O . PHE B 1 448 ? 2.451 -41.125 -22.547 1 98.56 448 PHE B O 1
ATOM 7117 N N . LYS B 1 449 ? 3.896 -39.469 -22.984 1 98.25 449 LYS B N 1
ATOM 7118 C CA . LYS B 1 449 ? 5.055 -40.344 -22.859 1 98.25 449 LYS B CA 1
ATOM 7119 C C . LYS B 1 449 ? 5.812 -40.062 -21.562 1 98.25 449 LYS B C 1
ATOM 7121 O O . LYS B 1 449 ? 6.113 -38.906 -21.25 1 98.25 449 LYS B O 1
ATOM 7126 N N . PRO B 1 450 ? 6.047 -41.125 -20.797 1 97.94 450 PRO B N 1
ATOM 7127 C CA . PRO B 1 450 ? 6.801 -40.875 -19.562 1 97.94 450 PRO B CA 1
ATOM 7128 C C . PRO B 1 450 ? 8.125 -40.156 -19.797 1 97.94 450 PRO B C 1
ATOM 7130 O O . PRO B 1 450 ? 8.859 -40.531 -20.734 1 97.94 450 PRO B O 1
ATOM 7133 N N . LEU B 1 451 ? 8.398 -39.188 -19.031 1 97.75 451 LEU B N 1
ATOM 7134 C CA . LEU B 1 451 ? 9.656 -38.469 -19.172 1 97.75 451 LEU B CA 1
ATOM 7135 C C . LEU B 1 451 ? 10.836 -39.375 -18.859 1 97.75 451 LEU B C 1
ATOM 7137 O O . LEU B 1 451 ? 10.828 -40.094 -17.859 1 97.75 451 LEU B O 1
ATOM 7141 N N . SER B 1 452 ? 11.836 -39.406 -19.719 1 96.19 452 SER B N 1
ATOM 7142 C CA . SER B 1 452 ? 12.992 -40.281 -19.562 1 96.19 452 SER B CA 1
ATOM 7143 C C . SER B 1 452 ? 14.297 -39.5 -19.656 1 96.19 452 SER B C 1
ATOM 7145 O O . SER B 1 452 ? 14.328 -38.406 -20.234 1 96.19 452 SER B O 1
ATOM 7147 N N . PRO B 1 453 ? 15.305 -40.062 -19.047 1 95.06 453 PRO B N 1
ATOM 7148 C CA . PRO B 1 453 ? 16.609 -39.406 -19.203 1 95.06 453 PRO B CA 1
ATOM 7149 C C . PRO B 1 453 ? 17.031 -39.281 -20.672 1 95.06 453 PRO B C 1
ATOM 7151 O O . PRO B 1 453 ? 17.719 -38.344 -21.047 1 95.06 453 PRO B O 1
ATOM 7154 N N . GLU B 1 454 ? 16.688 -40.25 -21.5 1 95.44 454 GLU B N 1
ATOM 7155 C CA . GLU B 1 454 ? 17.016 -40.188 -22.922 1 95.44 454 GLU B CA 1
ATOM 7156 C C . GLU B 1 454 ? 16.359 -39 -23.594 1 95.44 454 GLU B C 1
ATOM 7158 O O . GLU B 1 454 ? 17 -38.312 -24.406 1 95.44 454 GLU B O 1
ATOM 7163 N N . TYR B 1 455 ? 15.109 -38.812 -23.234 1 96.75 455 TYR B N 1
ATOM 7164 C CA . TYR B 1 455 ? 14.43 -37.656 -23.812 1 96.75 455 TYR B CA 1
ATOM 7165 C C . TYR B 1 455 ? 15.141 -36.375 -23.453 1 96.75 455 TYR B C 1
ATOM 7167 O O . TYR B 1 455 ? 15.203 -35.438 -24.266 1 96.75 455 TYR B O 1
ATOM 7175 N N . LEU B 1 456 ? 15.703 -36.281 -22.25 1 95.12 456 LEU B N 1
ATOM 7176 C CA . LEU B 1 456 ? 16.344 -35.062 -21.719 1 95.12 456 LEU B CA 1
ATOM 7177 C C . LEU B 1 456 ? 17.812 -35 -22.141 1 95.12 456 LEU B C 1
ATOM 7179 O O . LEU B 1 456 ? 18.531 -34.094 -21.75 1 95.12 456 LEU B O 1
ATOM 7183 N N . ASN B 1 457 ? 18.281 -35.906 -22.906 1 92.06 457 ASN B N 1
ATOM 7184 C CA . ASN B 1 457 ? 19.688 -36.031 -23.328 1 92.06 457 ASN B CA 1
ATOM 7185 C C . ASN B 1 457 ? 20.625 -36.031 -22.125 1 92.06 457 ASN B C 1
ATOM 7187 O O . ASN B 1 457 ? 21.609 -35.281 -22.094 1 92.06 457 ASN B O 1
ATOM 7191 N N . LEU B 1 458 ? 20.234 -36.75 -21.141 1 91.88 458 LEU B N 1
ATOM 7192 C CA . LEU B 1 458 ? 21.062 -36.875 -19.953 1 91.88 458 LEU B CA 1
ATOM 7193 C C . LEU B 1 458 ? 21.906 -38.156 -20 1 91.88 458 LEU B C 1
ATOM 7195 O O . LEU B 1 458 ? 21.516 -39.125 -20.641 1 91.88 458 LEU B O 1
#

pLDDT: mean 91.36, std 12.69, range [23.44, 98.88]

Organism: NCBI:txid3103831